Protein AF-A0A935MN55-F1 (afdb_monomer_lite)

pLDDT: mean 75.39, std 23.96, range [25.52, 98.75]

Structure (mmCIF, N/CA/C/O backbone):
data_AF-A0A935MN55-F1
#
_entry.id   AF-A0A935MN55-F1
#
loop_
_atom_site.group_PDB
_atom_site.id
_atom_site.type_symbol
_atom_site.label_atom_id
_atom_site.label_alt_id
_atom_site.label_comp_id
_atom_site.label_asym_id
_atom_site.label_entity_id
_atom_site.label_seq_id
_atom_site.pdbx_PDB_ins_code
_atom_site.Cartn_x
_atom_site.Cartn_y
_atom_site.Cartn_z
_atom_site.occupancy
_atom_site.B_iso_or_equiv
_atom_site.auth_seq_id
_atom_site.auth_comp_id
_atom_site.auth_asym_id
_atom_site.auth_atom_id
_atom_site.pdbx_PDB_model_num
ATOM 1 N N . MET A 1 1 ? 79.500 -16.123 46.597 1.00 36.16 1 MET A N 1
ATOM 2 C CA . MET A 1 1 ? 80.344 -15.883 45.406 1.00 36.16 1 MET A CA 1
ATOM 3 C C . MET A 1 1 ? 79.459 -15.987 44.168 1.00 36.16 1 MET A C 1
ATOM 5 O O . MET A 1 1 ? 78.568 -16.823 44.177 1.00 36.16 1 MET A O 1
ATOM 9 N N . THR A 1 2 ? 79.664 -15.090 43.193 1.00 33.56 2 THR A N 1
ATOM 10 C CA . THR A 1 2 ? 79.614 -15.324 41.725 1.00 33.56 2 THR A CA 1
ATOM 11 C C . THR A 1 2 ? 78.614 -16.381 41.204 1.00 33.56 2 THR A C 1
ATOM 13 O O . THR A 1 2 ? 78.828 -17.567 41.417 1.00 33.56 2 THR A O 1
ATOM 16 N N . HIS A 1 3 ? 77.499 -16.073 40.526 1.00 29.77 3 HIS A N 1
ATOM 17 C CA . HIS A 1 3 ? 77.230 -15.061 39.481 1.00 29.77 3 HIS A CA 1
ATOM 18 C C . HIS A 1 3 ? 78.032 -15.301 38.182 1.00 29.77 3 HIS A C 1
ATOM 20 O O . HIS A 1 3 ? 79.252 -15.401 38.247 1.00 29.77 3 HIS A O 1
ATOM 26 N N . HIS A 1 4 ? 77.330 -15.313 37.030 1.00 32.81 4 HIS A N 1
ATOM 27 C CA . HIS A 1 4 ? 77.833 -15.563 35.655 1.00 32.81 4 HIS A CA 1
ATOM 28 C C . HIS A 1 4 ? 78.298 -17.018 35.354 1.00 32.81 4 HIS A C 1
ATOM 30 O O . HIS A 1 4 ? 78.742 -17.715 36.252 1.00 32.81 4 HIS A O 1
ATOM 36 N N . ARG A 1 5 ? 78.211 -17.563 34.121 1.00 37.19 5 ARG A N 1
ATOM 37 C CA . ARG A 1 5 ? 77.602 -17.106 32.838 1.00 37.19 5 ARG A CA 1
ATOM 38 C C . ARG A 1 5 ? 77.249 -18.340 31.965 1.00 37.19 5 ARG A C 1
ATOM 40 O O . ARG A 1 5 ? 78.092 -19.200 31.788 1.00 37.19 5 ARG A O 1
ATOM 47 N N . THR A 1 6 ? 75.987 -18.519 31.551 1.00 34.53 6 THR A N 1
ATOM 48 C CA . THR A 1 6 ? 75.419 -18.302 30.186 1.00 34.53 6 THR A CA 1
ATOM 49 C C . THR A 1 6 ? 75.848 -19.232 29.036 1.00 34.53 6 THR A C 1
ATOM 51 O O . THR A 1 6 ? 77.010 -19.599 28.931 1.00 34.53 6 THR A O 1
ATOM 54 N N . LYS A 1 7 ? 74.919 -19.362 28.068 1.00 36.72 7 LYS A N 1
ATOM 55 C CA . LYS A 1 7 ? 74.979 -19.992 26.727 1.00 36.72 7 LYS A CA 1
ATOM 56 C C . LYS A 1 7 ? 74.508 -21.460 26.659 1.00 36.72 7 LYS A C 1
ATOM 58 O O . LYS A 1 7 ? 74.808 -22.272 27.520 1.00 36.72 7 LYS A O 1
ATOM 63 N N . ASN A 1 8 ? 73.772 -21.747 25.578 1.00 39.81 8 ASN A N 1
ATOM 64 C CA . ASN A 1 8 ? 73.397 -23.063 25.025 1.00 39.81 8 ASN A CA 1
ATOM 65 C C . ASN A 1 8 ? 72.145 -23.822 25.537 1.00 39.81 8 ASN A C 1
ATOM 67 O O . ASN A 1 8 ? 71.917 -24.928 25.061 1.00 39.81 8 ASN A O 1
ATOM 71 N N . ILE A 1 9 ? 71.254 -23.240 26.359 1.00 38.19 9 ILE A N 1
ATOM 72 C CA . ILE A 1 9 ? 69.923 -23.849 26.656 1.00 38.19 9 ILE A CA 1
ATOM 73 C C . ILE A 1 9 ? 68.749 -22.863 26.463 1.00 38.19 9 ILE A C 1
ATOM 75 O O . ILE A 1 9 ? 67.848 -22.777 27.288 1.00 38.19 9 ILE A O 1
ATOM 79 N N . LEU A 1 10 ? 68.747 -22.105 25.358 1.00 35.84 10 LEU A N 1
ATOM 80 C CA . LEU A 1 10 ? 67.573 -21.308 24.936 1.00 35.84 10 LEU A CA 1
ATOM 81 C C . LEU A 1 10 ? 67.168 -21.499 23.459 1.00 35.84 10 LEU A C 1
ATOM 83 O O . LEU A 1 10 ? 66.251 -20.841 22.986 1.00 35.84 10 LEU A O 1
ATOM 87 N N . ILE A 1 11 ? 67.840 -22.402 22.734 1.00 42.66 11 ILE A N 1
ATOM 88 C CA . ILE A 1 11 ? 67.559 -22.707 21.315 1.00 42.66 11 ILE A CA 1
ATOM 89 C C . ILE A 1 11 ? 66.905 -24.095 21.158 1.00 42.66 11 ILE A C 1
ATOM 91 O O . ILE A 1 11 ? 66.094 -24.299 20.261 1.00 42.66 11 ILE A O 1
ATOM 95 N N . ALA A 1 12 ? 67.169 -25.033 22.076 1.00 39.59 12 ALA A N 1
ATOM 96 C CA . ALA A 1 12 ? 66.661 -26.408 22.002 1.00 39.59 12 ALA A CA 1
ATOM 97 C C . ALA A 1 12 ? 65.154 -26.569 22.309 1.00 39.59 12 ALA A C 1
ATOM 99 O O . ALA A 1 12 ? 64.565 -27.579 21.937 1.00 39.59 12 ALA A O 1
ATOM 100 N N . ILE A 1 13 ? 64.518 -25.597 22.976 1.00 40.22 13 ILE A N 1
ATOM 101 C CA . ILE A 1 13 ? 63.105 -25.696 23.400 1.00 40.22 13 ILE A CA 1
ATOM 102 C C . ILE A 1 13 ? 62.140 -25.112 22.349 1.00 40.22 13 ILE A C 1
ATOM 104 O O . ILE A 1 13 ? 60.995 -25.549 22.258 1.00 40.22 13 ILE A O 1
ATOM 108 N N . LEU A 1 14 ? 62.600 -24.197 21.485 1.00 37.91 14 LEU A N 1
ATOM 109 C CA . LEU A 1 14 ? 61.747 -23.558 20.471 1.00 37.91 14 LEU A CA 1
ATOM 110 C C . LEU A 1 14 ? 61.477 -24.425 19.222 1.00 37.91 14 LEU A C 1
ATOM 112 O O . LEU A 1 14 ? 60.690 -24.024 18.371 1.00 37.91 14 LEU A O 1
ATOM 116 N N . LEU A 1 15 ? 62.128 -25.590 19.094 1.00 38.66 15 LEU A N 1
ATOM 117 C CA . LEU A 1 15 ? 62.161 -26.385 17.852 1.00 38.66 15 LEU A CA 1
ATOM 118 C C . LEU A 1 15 ? 61.535 -27.790 17.976 1.00 38.66 15 LEU A C 1
ATOM 120 O O . LEU A 1 15 ? 61.466 -28.520 16.994 1.00 38.66 15 LEU A O 1
ATOM 124 N N . VAL A 1 16 ? 61.026 -28.166 19.157 1.00 37.50 16 VAL A N 1
ATOM 125 C CA . VAL A 1 16 ? 60.334 -29.459 19.381 1.00 37.50 16 VAL A CA 1
ATOM 126 C C . VAL A 1 16 ? 58.804 -29.303 19.412 1.00 37.50 16 VAL A C 1
ATOM 128 O O . VAL A 1 16 ? 58.075 -30.233 19.077 1.00 37.50 16 VAL A O 1
ATOM 131 N N . LEU A 1 17 ? 58.294 -28.103 19.713 1.00 35.88 17 LEU A N 1
ATOM 132 C CA . LEU A 1 17 ? 56.854 -27.800 19.741 1.00 35.88 17 LEU A CA 1
ATOM 133 C C . LEU A 1 17 ? 56.221 -27.552 18.355 1.00 35.88 17 LEU A C 1
ATOM 135 O O . LEU A 1 17 ? 55.015 -27.344 18.274 1.00 35.88 17 LEU A O 1
ATOM 139 N N . PHE A 1 18 ? 56.997 -27.603 17.265 1.00 37.34 18 PHE A N 1
ATOM 140 C CA . PHE A 1 18 ? 56.532 -27.254 15.910 1.00 37.34 18 PHE A CA 1
ATOM 141 C C . PHE A 1 18 ? 56.344 -28.454 14.955 1.00 37.34 18 PHE A C 1
ATOM 143 O O . PHE A 1 18 ? 56.174 -28.261 13.754 1.00 37.34 18 PHE A O 1
ATOM 150 N N . LEU A 1 19 ? 56.370 -29.698 15.462 1.00 35.09 19 LEU A N 1
ATOM 151 C CA . LEU A 1 19 ? 56.308 -30.922 14.634 1.00 35.09 19 LEU A CA 1
ATOM 152 C C . LEU A 1 19 ? 55.223 -31.952 15.013 1.00 35.09 19 LEU A C 1
ATOM 154 O O . LEU A 1 19 ? 55.111 -32.981 14.353 1.00 35.09 19 LEU A O 1
ATOM 158 N N . PHE A 1 20 ? 54.362 -31.660 15.994 1.00 38.34 20 PHE A N 1
ATOM 159 C CA . PHE A 1 20 ? 53.200 -32.499 16.355 1.00 38.34 20 PHE A CA 1
ATOM 160 C C . PHE A 1 20 ? 51.846 -31.903 15.913 1.00 38.34 20 PHE A C 1
ATOM 162 O O . PHE A 1 20 ? 50.805 -32.174 16.503 1.00 38.34 20 PHE A O 1
ATOM 169 N N . GLY A 1 21 ? 51.856 -31.086 14.853 1.00 39.88 21 GLY A N 1
ATOM 170 C CA . GLY A 1 21 ? 50.709 -30.284 14.408 1.00 39.88 21 GLY A CA 1
ATOM 171 C C . GLY A 1 21 ? 50.067 -30.671 13.071 1.00 39.88 21 GLY A C 1
ATOM 172 O O . GLY A 1 21 ? 49.373 -29.834 12.507 1.00 39.88 21 GLY A O 1
ATOM 173 N N . LEU A 1 22 ? 50.307 -31.869 12.512 1.00 44.41 22 LEU A N 1
ATOM 174 C CA . LEU A 1 22 ? 49.750 -32.259 11.199 1.00 44.41 22 LEU A CA 1
ATOM 175 C C . LEU A 1 22 ? 49.740 -33.787 10.962 1.00 44.41 22 LEU A C 1
ATOM 177 O O . LEU A 1 22 ? 50.718 -34.342 10.463 1.00 44.41 22 LEU A O 1
ATOM 181 N N . ARG A 1 23 ? 48.618 -34.469 11.263 1.00 33.59 23 ARG A N 1
ATOM 182 C CA . ARG A 1 23 ? 48.196 -35.732 10.603 1.00 33.59 23 ARG A CA 1
ATOM 183 C C . ARG A 1 23 ? 46.750 -36.137 10.937 1.00 33.59 23 ARG A C 1
ATOM 185 O O . ARG A 1 23 ? 46.483 -36.788 11.936 1.00 33.59 23 ARG A O 1
ATOM 192 N N . GLY A 1 24 ? 45.849 -35.742 10.037 1.00 36.66 24 GLY A N 1
ATOM 193 C CA . GLY A 1 24 ? 44.525 -36.313 9.762 1.00 36.66 24 GLY A CA 1
ATOM 194 C C . GLY A 1 24 ? 43.773 -37.066 10.864 1.00 36.66 24 GLY A C 1
ATOM 195 O O . GLY A 1 24 ? 43.780 -38.295 10.884 1.00 36.66 24 GLY A O 1
ATOM 196 N N . SER A 1 25 ? 42.915 -36.352 11.595 1.00 30.47 25 SER A N 1
ATOM 197 C CA . SER A 1 25 ? 41.564 -36.876 11.786 1.00 30.47 25 SER A CA 1
ATOM 198 C C . SER A 1 25 ? 40.847 -36.812 10.433 1.00 30.47 25 SER A C 1
ATOM 200 O O . SER A 1 25 ? 40.560 -35.734 9.910 1.00 30.47 25 SER A O 1
ATOM 202 N N . LEU A 1 26 ? 40.562 -37.971 9.833 1.00 34.81 26 LEU A N 1
ATOM 203 C CA . LEU A 1 26 ? 39.584 -38.048 8.749 1.00 34.81 26 LEU A CA 1
ATOM 204 C C . LEU A 1 26 ? 38.204 -37.812 9.365 1.00 34.81 26 LEU A C 1
ATOM 206 O O . LEU A 1 26 ? 37.498 -38.753 9.718 1.00 34.81 26 LEU A O 1
ATOM 210 N N . ALA A 1 27 ? 37.842 -36.537 9.519 1.00 33.47 27 ALA A N 1
ATOM 211 C CA . ALA A 1 27 ? 36.473 -36.133 9.783 1.00 33.47 27 ALA A CA 1
ATOM 212 C C . ALA A 1 27 ? 35.623 -36.658 8.622 1.00 33.47 27 ALA A C 1
ATOM 214 O O . ALA A 1 27 ? 35.632 -36.092 7.527 1.00 33.47 27 ALA A O 1
ATOM 215 N N . GLN A 1 28 ? 34.965 -37.795 8.852 1.00 33.66 28 GLN A N 1
ATOM 216 C CA . GLN A 1 28 ? 34.123 -38.473 7.881 1.00 33.66 28 GLN A CA 1
ATOM 217 C C . GLN A 1 28 ? 33.013 -37.498 7.504 1.00 33.66 28 GLN A C 1
ATOM 219 O O . GLN A 1 28 ? 32.092 -37.267 8.286 1.00 33.66 28 GLN A O 1
ATOM 224 N N . ARG A 1 29 ? 33.195 -36.832 6.356 1.00 34.28 29 ARG A N 1
ATOM 225 C CA . ARG A 1 29 ? 32.432 -35.647 5.962 1.00 34.28 29 ARG A CA 1
ATOM 226 C C . ARG A 1 29 ? 30.965 -36.041 5.949 1.00 34.28 29 ARG A C 1
ATOM 228 O O . ARG A 1 29 ? 30.565 -36.778 5.052 1.00 34.28 29 ARG A O 1
ATOM 235 N N . ALA A 1 30 ? 30.214 -35.600 6.963 1.00 34.19 30 ALA A N 1
ATOM 236 C CA . ALA A 1 30 ? 28.809 -35.941 7.116 1.00 34.19 30 ALA A CA 1
ATOM 237 C C . ALA A 1 30 ? 28.114 -35.547 5.817 1.00 34.19 30 ALA A C 1
ATOM 239 O O . ALA A 1 30 ? 28.028 -34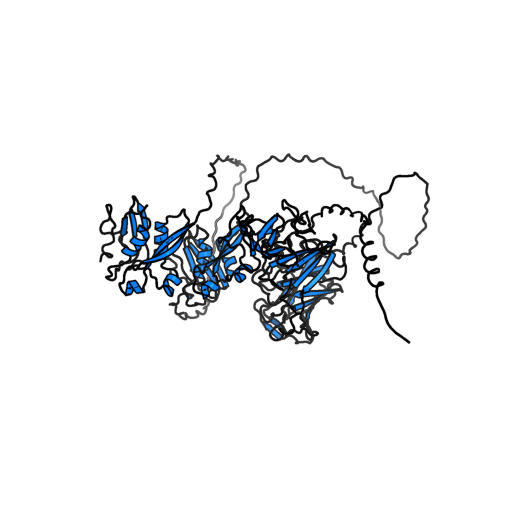.363 5.483 1.00 34.19 30 ALA A O 1
ATOM 240 N N . GLN A 1 31 ? 27.760 -36.557 5.025 1.00 31.50 31 GLN A N 1
ATOM 241 C CA . GLN A 1 31 ? 27.280 -36.356 3.674 1.00 31.50 31 GLN A CA 1
ATOM 242 C C . GLN A 1 31 ? 25.916 -35.706 3.830 1.00 31.50 31 GLN A C 1
ATOM 244 O O . GLN A 1 31 ? 24.991 -36.357 4.313 1.00 31.50 31 GLN A O 1
ATOM 249 N N . ALA A 1 32 ? 25.857 -34.398 3.552 1.00 36.50 32 ALA A N 1
ATOM 250 C CA . ALA A 1 32 ? 24.695 -33.576 3.852 1.00 36.50 32 ALA A CA 1
ATOM 251 C C . ALA A 1 32 ? 23.455 -34.293 3.324 1.00 36.50 32 ALA A C 1
ATOM 253 O O . ALA A 1 32 ? 23.410 -34.638 2.138 1.00 36.50 32 ALA A O 1
ATOM 254 N N . ALA A 1 33 ? 22.513 -34.588 4.226 1.00 32.22 33 ALA A N 1
ATOM 255 C CA . ALA A 1 33 ? 21.299 -35.294 3.856 1.00 32.22 33 ALA A CA 1
ATOM 256 C C . ALA A 1 33 ? 20.674 -34.538 2.675 1.00 32.22 33 ALA A C 1
ATOM 258 O O . ALA A 1 33 ? 20.592 -33.306 2.749 1.00 32.22 33 ALA A O 1
ATOM 259 N N . PRO A 1 34 ? 20.316 -35.224 1.572 1.00 39.25 34 PRO A N 1
ATOM 260 C CA . PRO A 1 34 ? 19.781 -34.546 0.402 1.00 39.25 34 PRO A CA 1
ATOM 261 C C . PRO A 1 34 ? 18.587 -33.715 0.856 1.00 39.25 34 PRO A C 1
ATOM 263 O O . PRO A 1 34 ? 17.698 -34.253 1.522 1.00 39.25 34 PRO A O 1
ATOM 266 N N . ALA A 1 35 ? 18.620 -32.412 0.559 1.00 51.84 35 ALA A N 1
ATOM 267 C CA . ALA A 1 35 ? 17.599 -31.476 1.007 1.00 51.84 35 ALA A CA 1
ATOM 268 C C . ALA A 1 35 ? 16.225 -32.051 0.648 1.00 51.84 35 ALA A C 1
ATOM 270 O O . ALA A 1 35 ? 15.953 -32.340 -0.519 1.00 51.84 35 ALA A O 1
ATOM 271 N N . GLN A 1 36 ? 15.406 -32.319 1.667 1.00 52.75 36 GLN A N 1
ATOM 272 C CA . GLN A 1 36 ? 14.084 -32.885 1.444 1.00 52.75 36 GLN A CA 1
ATOM 273 C C . GLN A 1 36 ? 13.266 -31.844 0.691 1.00 52.75 36 GLN A C 1
ATOM 275 O O . GLN A 1 36 ? 13.124 -30.725 1.178 1.00 52.75 36 GLN A O 1
ATOM 280 N N . ALA A 1 37 ? 12.762 -32.216 -0.489 1.00 64.75 37 ALA A N 1
ATOM 281 C CA . ALA A 1 37 ? 11.988 -31.322 -1.337 1.00 64.75 37 ALA A CA 1
ATOM 282 C C . ALA A 1 37 ? 10.817 -30.744 -0.533 1.00 64.75 37 ALA A C 1
ATOM 284 O O . ALA A 1 37 ? 9.913 -31.474 -0.109 1.00 64.75 37 ALA A O 1
ATOM 285 N N . VAL A 1 38 ? 10.873 -29.439 -0.274 1.00 80.12 38 VAL A N 1
ATOM 286 C CA . VAL A 1 38 ? 9.930 -28.784 0.631 1.00 80.12 38 VAL A CA 1
ATOM 287 C C . VAL A 1 38 ? 8.580 -28.709 -0.066 1.00 80.12 38 VAL A C 1
ATOM 289 O O . VAL A 1 38 ? 8.466 -28.200 -1.180 1.00 80.12 38 VAL A O 1
ATOM 292 N N . THR A 1 39 ? 7.544 -29.246 0.578 1.00 88.44 39 THR A N 1
ATOM 293 C CA . THR A 1 39 ? 6.184 -29.151 0.040 1.00 88.44 39 THR A CA 1
ATOM 294 C C . THR A 1 39 ? 5.734 -27.697 0.109 1.00 88.44 39 THR A C 1
ATOM 296 O O . THR A 1 39 ? 5.777 -27.089 1.179 1.00 88.44 39 THR A O 1
ATOM 299 N N . ALA A 1 40 ? 5.320 -27.147 -1.033 1.00 95.00 40 ALA A N 1
ATOM 300 C CA . ALA A 1 40 ? 4.807 -25.788 -1.123 1.00 95.00 40 ALA A CA 1
ATOM 301 C C . ALA A 1 40 ? 3.629 -25.581 -0.154 1.00 95.00 40 ALA A C 1
ATOM 303 O O . ALA A 1 40 ? 2.779 -26.459 0.001 1.00 95.00 40 ALA A O 1
ATOM 304 N N . PHE A 1 41 ? 3.595 -24.422 0.504 1.00 95.94 41 PHE A N 1
ATOM 305 C CA . PHE A 1 41 ? 2.647 -24.118 1.580 1.00 95.94 41 PHE A CA 1
ATOM 306 C C . PHE A 1 41 ? 2.186 -22.647 1.628 1.00 95.94 41 PHE A C 1
ATOM 308 O O . PHE A 1 41 ? 1.322 -22.317 2.437 1.00 95.94 41 PHE A O 1
ATOM 315 N N . LEU A 1 42 ? 2.734 -21.771 0.774 1.00 98.00 42 LEU A N 1
ATOM 316 C CA . LEU A 1 42 ? 2.404 -20.344 0.718 1.00 98.00 42 LEU A CA 1
ATOM 317 C C . LEU A 1 42 ? 1.290 -20.030 -0.301 1.00 98.00 42 LEU A C 1
ATOM 319 O O . LEU A 1 42 ? 1.239 -20.589 -1.399 1.00 98.00 42 LEU A O 1
ATOM 323 N N . TYR A 1 43 ? 0.455 -19.058 0.048 1.00 97.88 43 TYR A N 1
ATOM 324 C CA . TYR A 1 43 ? -0.691 -18.523 -0.687 1.00 97.88 43 TYR A CA 1
ATOM 325 C C . TYR A 1 43 ? -0.636 -16.980 -0.689 1.00 97.88 43 TYR A C 1
ATOM 327 O O . TYR A 1 43 ? 0.040 -16.401 0.167 1.00 97.88 43 TYR A O 1
ATOM 335 N N . PRO A 1 44 ? -1.329 -16.279 -1.609 1.00 96.69 44 PRO A N 1
ATOM 336 C CA . PRO A 1 44 ? -1.172 -14.833 -1.787 1.00 96.69 44 PRO A CA 1
ATOM 337 C C . PRO A 1 44 ? -1.462 -14.022 -0.504 1.00 96.69 44 PRO A C 1
ATOM 339 O O . PRO A 1 44 ? -2.596 -14.039 -0.024 1.00 96.69 44 PRO A O 1
ATOM 342 N N . PRO A 1 45 ? -0.492 -13.253 0.033 1.00 97.06 45 PRO A N 1
ATOM 343 C CA . PRO A 1 45 ? -0.633 -12.565 1.320 1.00 97.06 45 PRO A CA 1
ATOM 344 C C . PRO A 1 45 ? -1.419 -11.241 1.242 1.00 97.06 45 PRO A C 1
ATOM 346 O O . PRO A 1 45 ? -1.257 -10.369 2.095 1.00 97.06 45 PRO A O 1
ATOM 349 N N . TYR A 1 46 ? -2.244 -11.046 0.209 1.00 95.75 46 TYR A N 1
ATOM 350 C CA . TYR A 1 46 ? -3.039 -9.833 0.000 1.00 95.75 46 TYR A CA 1
ATOM 351 C C . TYR A 1 46 ? -4.170 -10.035 -1.026 1.00 95.75 46 TYR A C 1
ATOM 353 O O . TYR A 1 46 ? -4.052 -10.871 -1.927 1.00 95.75 46 TYR A O 1
ATOM 361 N N . PRO A 1 47 ? -5.249 -9.231 -0.953 1.00 90.50 47 PRO A N 1
ATOM 362 C CA . PRO A 1 47 ? -6.267 -9.145 -1.991 1.00 90.50 47 PRO A CA 1
ATOM 363 C C . PRO A 1 47 ? -5.817 -8.289 -3.180 1.00 90.50 47 PRO A C 1
ATOM 365 O O . PRO A 1 47 ? -4.986 -7.385 -3.045 1.00 90.50 47 PRO A O 1
ATOM 368 N N . GLY A 1 48 ? -6.433 -8.512 -4.340 1.00 88.88 48 GLY A N 1
ATOM 369 C CA . GLY A 1 48 ? -6.163 -7.789 -5.580 1.00 88.88 48 GLY A CA 1
ATOM 370 C C . GLY A 1 48 ? -4.803 -8.133 -6.193 1.00 88.88 48 GLY A C 1
ATOM 371 O O . GLY A 1 48 ? -4.321 -9.259 -6.091 1.00 88.88 48 GLY A O 1
ATOM 372 N N . THR A 1 49 ? -4.192 -7.139 -6.837 1.00 85.00 49 THR A N 1
ATOM 373 C CA . THR A 1 49 ? -2.852 -7.203 -7.446 1.00 85.00 49 THR A CA 1
ATOM 374 C C . THR A 1 49 ? -1.898 -6.234 -6.751 1.00 85.00 49 THR A C 1
ATOM 376 O O . THR A 1 49 ? -2.329 -5.151 -6.342 1.00 85.00 49 THR A O 1
ATOM 379 N N . ALA A 1 50 ? -0.613 -6.551 -6.651 1.00 83.62 50 ALA A N 1
ATOM 380 C CA . ALA A 1 50 ? 0.423 -5.612 -6.204 1.00 83.62 50 ALA A CA 1
ATOM 381 C C . ALA A 1 50 ? 1.524 -5.502 -7.260 1.00 83.62 50 ALA A C 1
ATOM 383 O O . ALA A 1 50 ? 1.706 -6.429 -8.045 1.00 83.62 50 ALA A O 1
ATOM 384 N N . SER A 1 51 ? 2.247 -4.388 -7.307 1.00 82.81 51 SER A N 1
ATOM 385 C CA . SER A 1 51 ? 3.475 -4.324 -8.101 1.00 82.81 51 SER A CA 1
ATOM 386 C C . SER A 1 51 ? 4.626 -5.045 -7.401 1.00 82.81 51 SER A C 1
ATOM 388 O O . SER A 1 51 ? 4.573 -5.298 -6.198 1.00 82.81 51 SER A O 1
ATOM 390 N N . GLN A 1 52 ? 5.657 -5.407 -8.156 1.00 82.56 52 GLN A N 1
ATOM 391 C CA . GLN A 1 52 ? 6.930 -5.872 -7.613 1.00 82.56 52 GLN A CA 1
ATOM 392 C C . GLN A 1 52 ? 7.867 -4.661 -7.487 1.00 82.56 52 GLN A C 1
ATOM 394 O O . GLN A 1 52 ? 8.205 -4.061 -8.504 1.00 82.56 52 GLN A O 1
ATOM 399 N N . GLU A 1 53 ? 8.266 -4.297 -6.264 1.00 82.06 53 GLU A N 1
ATOM 400 C CA . GLU A 1 53 ? 9.177 -3.161 -6.009 1.00 82.06 53 GLU A CA 1
ATOM 401 C C . GLU A 1 53 ? 10.611 -3.635 -5.696 1.00 82.06 53 GLU A C 1
ATOM 403 O O . GLU A 1 53 ? 11.571 -2.916 -5.961 1.00 82.06 53 GLU A O 1
ATOM 408 N N . SER A 1 54 ? 10.762 -4.855 -5.164 1.00 87.88 54 SER A N 1
ATOM 409 C CA . SER A 1 54 ? 12.048 -5.457 -4.785 1.00 87.88 54 SER A CA 1
ATOM 410 C C . SER A 1 54 ? 12.072 -6.971 -5.043 1.00 87.88 54 SER A C 1
ATOM 412 O O . SER A 1 54 ? 11.066 -7.584 -5.420 1.00 87.88 54 SER A O 1
ATOM 414 N N . VAL A 1 55 ? 13.237 -7.582 -4.847 1.00 90.75 55 VAL A N 1
ATOM 415 C CA . VAL A 1 55 ? 13.516 -9.020 -4.977 1.00 90.75 55 VAL A CA 1
ATOM 416 C C . VAL A 1 55 ? 14.240 -9.524 -3.731 1.00 90.75 55 VAL A C 1
ATOM 418 O O . VAL A 1 55 ? 14.774 -8.727 -2.965 1.00 90.75 55 VAL A O 1
ATOM 421 N N . PHE A 1 56 ? 14.291 -10.840 -3.542 1.00 94.75 56 PHE A N 1
ATOM 422 C CA . PHE A 1 56 ? 15.253 -11.440 -2.625 1.00 94.75 56 PHE A CA 1
ATOM 423 C C . PHE A 1 56 ? 16.595 -11.475 -3.352 1.00 94.75 56 PHE A C 1
ATOM 425 O O . PHE A 1 56 ? 16.670 -11.945 -4.493 1.00 94.75 56 PHE A O 1
ATOM 432 N N . ASP A 1 57 ? 17.644 -10.957 -2.725 1.00 94.88 57 ASP A N 1
ATOM 433 C CA . ASP A 1 57 ? 18.980 -11.016 -3.288 1.00 94.88 57 ASP A CA 1
ATOM 434 C C . ASP A 1 57 ? 19.659 -12.341 -2.929 1.00 94.88 57 ASP A C 1
ATOM 436 O O . ASP A 1 57 ? 19.889 -12.647 -1.765 1.00 94.88 57 ASP A O 1
ATOM 440 N N . HIS A 1 58 ? 20.037 -13.129 -3.930 1.00 94.44 58 HIS A N 1
ATOM 441 C CA . HIS A 1 58 ? 20.772 -14.370 -3.706 1.00 94.44 58 HIS A CA 1
ATOM 442 C C . HIS A 1 58 ? 22.270 -14.151 -3.416 1.00 94.44 58 HIS A C 1
ATOM 444 O O . HIS A 1 58 ? 22.953 -15.114 -3.073 1.00 94.44 58 HIS A O 1
ATOM 450 N N . THR A 1 59 ? 22.813 -12.931 -3.529 1.00 93.19 59 THR A N 1
ATOM 451 C CA . THR A 1 59 ? 24.231 -12.656 -3.221 1.00 93.19 59 THR A CA 1
ATOM 452 C C . THR A 1 59 ? 24.496 -12.403 -1.733 1.00 93.19 59 THR A C 1
ATOM 454 O O . THR A 1 59 ? 25.306 -13.115 -1.133 1.00 93.19 59 THR A O 1
ATOM 457 N N . SER A 1 60 ? 23.807 -11.448 -1.110 1.00 90.56 60 SER A N 1
ATOM 458 C CA . SER A 1 60 ? 23.987 -11.068 0.298 1.00 90.56 60 SER A CA 1
ATOM 459 C C . SER A 1 60 ? 22.673 -10.664 0.996 1.00 90.56 60 SER A C 1
ATOM 461 O O . SER A 1 60 ? 22.562 -9.533 1.464 1.00 90.56 60 SER A O 1
ATOM 463 N N . PRO A 1 61 ? 21.690 -11.578 1.162 1.00 91.44 61 PRO A N 1
ATOM 464 C CA . PRO A 1 61 ? 20.395 -11.304 1.804 1.00 91.44 61 PRO A CA 1
ATOM 465 C C . PRO A 1 61 ? 20.542 -11.108 3.325 1.00 91.44 61 PRO A C 1
ATOM 467 O O . PRO A 1 61 ? 20.266 -11.994 4.140 1.00 91.44 61 PRO A O 1
ATOM 470 N N . ASN A 1 62 ? 21.056 -9.943 3.709 1.00 87.62 62 ASN A N 1
ATOM 471 C CA . ASN A 1 62 ? 21.310 -9.500 5.081 1.00 87.62 62 ASN A CA 1
ATOM 472 C C . ASN A 1 62 ? 21.470 -7.964 5.203 1.00 87.62 62 ASN A C 1
ATOM 474 O O . ASN A 1 62 ? 21.977 -7.488 6.220 1.00 87.62 62 ASN A O 1
ATOM 478 N N . TYR A 1 63 ? 21.055 -7.204 4.184 1.00 85.69 63 TYR A N 1
ATOM 479 C CA . TYR A 1 63 ? 21.236 -5.754 4.019 1.00 85.69 63 TYR A CA 1
ATOM 480 C C . TYR A 1 63 ? 22.700 -5.270 3.971 1.00 85.69 63 TYR A C 1
ATOM 482 O O . TYR A 1 63 ? 22.967 -4.082 4.170 1.00 85.69 63 TYR A O 1
ATOM 490 N N . VAL A 1 64 ? 23.664 -6.155 3.687 1.00 86.38 64 VAL A N 1
ATOM 491 C CA . VAL A 1 64 ? 25.027 -5.752 3.311 1.00 86.38 64 VAL A CA 1
ATOM 492 C C . VAL A 1 64 ? 25.087 -5.594 1.799 1.00 86.38 64 VAL A C 1
ATOM 494 O O . VAL A 1 64 ? 24.918 -6.565 1.065 1.00 86.38 64 VAL A O 1
ATOM 497 N N . ALA A 1 65 ? 25.377 -4.371 1.358 1.00 86.69 65 ALA A N 1
ATOM 498 C CA . ALA A 1 65 ? 25.526 -4.050 -0.051 1.00 86.69 65 ALA A CA 1
ATOM 499 C C . ALA A 1 65 ? 26.843 -4.616 -0.621 1.00 86.69 65 ALA A C 1
ATOM 501 O O . ALA A 1 65 ? 27.923 -4.140 -0.247 1.00 86.69 65 ALA A O 1
ATOM 502 N N . ASP A 1 66 ? 26.780 -5.607 -1.519 1.00 92.50 66 ASP A N 1
ATOM 503 C CA . ASP A 1 66 ? 27.961 -6.164 -2.208 1.00 92.50 66 ASP A CA 1
ATOM 504 C C . ASP A 1 66 ? 28.223 -5.509 -3.584 1.00 92.50 66 ASP A C 1
ATOM 506 O O . ASP A 1 66 ? 29.296 -5.688 -4.170 1.00 92.50 66 ASP A O 1
ATOM 510 N N . ASN A 1 67 ? 27.339 -4.594 -4.006 1.00 93.88 67 ASN A N 1
ATOM 511 C CA . ASN A 1 67 ? 27.289 -3.867 -5.282 1.00 93.88 67 ASN A CA 1
ATOM 512 C C . ASN A 1 67 ? 26.732 -4.698 -6.463 1.00 93.88 67 ASN A C 1
ATOM 514 O O . ASN A 1 67 ? 26.973 -4.367 -7.638 1.00 93.88 67 ASN A O 1
ATOM 518 N N . ARG A 1 68 ? 25.968 -5.756 -6.166 1.00 94.06 68 ARG A N 1
ATOM 519 C CA . ARG A 1 68 ? 25.263 -6.638 -7.107 1.00 94.06 68 ARG A CA 1
ATOM 520 C C . ARG A 1 68 ? 23.897 -7.035 -6.529 1.00 94.06 68 ARG A C 1
ATOM 522 O O . ARG A 1 68 ? 23.662 -6.977 -5.336 1.00 94.06 68 ARG A O 1
ATOM 529 N N . VAL A 1 69 ? 22.979 -7.427 -7.408 1.00 94.50 69 VAL A N 1
ATOM 530 C CA . VAL A 1 69 ? 21.730 -8.109 -7.031 1.00 94.50 69 VAL A CA 1
ATOM 531 C C . VAL A 1 69 ? 21.576 -9.322 -7.937 1.00 94.50 69 VAL A C 1
ATOM 533 O O . VAL A 1 69 ? 21.776 -9.195 -9.147 1.00 94.50 69 VAL A O 1
ATOM 536 N N . VAL A 1 70 ? 21.214 -10.484 -7.396 1.00 94.75 70 VAL A N 1
ATOM 537 C CA . VAL A 1 70 ? 20.935 -11.721 -8.137 1.00 94.75 70 VAL A CA 1
ATOM 538 C C . VAL A 1 70 ? 19.547 -12.245 -7.774 1.00 94.75 70 VAL A C 1
ATOM 540 O O . VAL A 1 70 ? 19.304 -12.703 -6.666 1.00 94.75 70 VAL A O 1
ATOM 543 N N . THR A 1 71 ? 18.642 -12.239 -8.748 1.00 93.75 71 THR A N 1
ATOM 544 C CA . THR A 1 71 ? 17.289 -12.811 -8.619 1.00 93.75 71 THR A CA 1
ATOM 545 C C . THR A 1 71 ? 17.292 -14.343 -8.650 1.00 93.75 71 THR A C 1
ATOM 547 O O . THR A 1 71 ? 18.165 -14.949 -9.276 1.00 93.75 71 THR A O 1
ATOM 550 N N . PHE A 1 72 ? 16.232 -14.966 -8.121 1.00 93.00 72 PHE A N 1
ATOM 551 C CA . PHE A 1 72 ? 15.984 -16.418 -8.148 1.00 93.00 72 PHE A CA 1
ATOM 552 C C . PHE A 1 72 ? 16.161 -17.116 -9.515 1.00 93.00 72 PHE A C 1
ATOM 554 O O . PHE A 1 72 ? 16.440 -18.314 -9.569 1.00 93.00 72 PHE A O 1
ATOM 561 N N . ASN A 1 73 ? 15.984 -16.404 -10.638 1.00 92.31 73 ASN A N 1
ATOM 562 C CA . ASN A 1 73 ? 16.152 -16.952 -11.993 1.00 92.31 73 ASN A CA 1
ATOM 563 C C . ASN A 1 73 ? 17.578 -16.780 -12.552 1.00 92.31 73 ASN A C 1
ATOM 565 O O . ASN A 1 73 ? 17.833 -17.043 -13.733 1.00 92.31 73 ASN A O 1
ATOM 569 N N . GLY A 1 74 ? 18.518 -16.313 -11.727 1.00 92.62 74 GLY A N 1
ATOM 570 C CA . GLY A 1 74 ? 19.882 -15.981 -12.124 1.00 92.62 74 GLY A CA 1
ATOM 571 C C . GLY A 1 74 ? 19.949 -14.799 -13.093 1.00 92.62 74 GLY A C 1
ATOM 572 O O . GLY A 1 74 ? 20.790 -14.794 -13.990 1.00 92.62 74 GLY A O 1
ATOM 573 N N . ALA A 1 75 ? 19.016 -13.844 -13.024 1.00 92.56 75 ALA A N 1
ATOM 574 C CA . ALA A 1 75 ? 19.234 -12.519 -13.603 1.00 92.56 75 ALA A CA 1
ATOM 575 C C . ALA A 1 75 ? 19.921 -11.633 -12.573 1.00 92.56 75 ALA A C 1
ATOM 577 O O . ALA A 1 75 ? 19.476 -11.577 -11.427 1.00 92.56 75 ALA A O 1
ATOM 578 N N . GLU A 1 76 ? 20.995 -10.970 -12.996 1.00 93.50 76 GLU A N 1
ATOM 579 C CA . GLU A 1 76 ? 21.805 -10.118 -12.135 1.00 93.50 76 GLU A CA 1
ATOM 580 C C . GLU A 1 76 ? 21.818 -8.662 -12.600 1.00 93.50 76 GLU A C 1
ATOM 582 O O . GLU A 1 76 ? 21.746 -8.388 -13.801 1.00 93.50 76 GLU A O 1
ATOM 587 N N . GLY A 1 77 ? 21.929 -7.749 -11.641 1.00 93.69 77 GLY A N 1
ATOM 588 C CA . GLY A 1 77 ? 22.276 -6.344 -11.828 1.00 93.69 77 GLY A CA 1
ATOM 589 C C . GLY A 1 77 ? 23.588 -6.048 -11.104 1.00 93.69 77 GLY A C 1
ATOM 590 O O . GLY A 1 77 ? 23.918 -6.714 -10.122 1.00 93.69 77 GLY A O 1
ATOM 591 N N . ARG A 1 78 ? 24.373 -5.091 -11.603 1.00 94.25 78 ARG A N 1
ATOM 592 C CA . ARG A 1 78 ? 25.667 -4.699 -11.018 1.00 94.25 78 ARG A CA 1
ATOM 593 C C . ARG A 1 78 ? 25.854 -3.195 -11.089 1.00 94.25 78 ARG A C 1
ATOM 595 O O . ARG A 1 78 ? 25.614 -2.608 -12.139 1.00 94.25 78 ARG A O 1
ATOM 602 N N . LYS A 1 79 ? 26.404 -2.619 -10.023 1.00 93.56 79 LYS A N 1
ATOM 603 C CA . LYS A 1 79 ? 26.749 -1.196 -9.931 1.00 93.56 79 LYS A CA 1
ATOM 604 C C . LYS A 1 79 ? 27.663 -0.714 -11.059 1.00 93.56 79 LYS A C 1
ATOM 606 O O . LYS A 1 79 ? 27.404 0.290 -11.714 1.00 93.56 79 LYS A O 1
ATOM 611 N N . ALA A 1 80 ? 28.747 -1.452 -11.297 1.00 93.38 80 ALA A N 1
ATOM 612 C CA . ALA A 1 80 ? 29.654 -1.199 -12.408 1.00 93.38 80 ALA A CA 1
ATOM 613 C C . ALA A 1 80 ? 29.147 -1.912 -13.669 1.00 93.38 80 ALA A C 1
ATOM 615 O O . ALA A 1 80 ? 28.942 -3.129 -13.651 1.00 93.38 80 ALA A O 1
ATOM 616 N N . CYS A 1 81 ? 28.997 -1.177 -14.775 1.00 92.31 81 CYS A N 1
ATOM 617 C CA . CYS A 1 81 ? 28.689 -1.795 -16.062 1.00 92.31 81 CYS A CA 1
ATOM 618 C C . CYS A 1 81 ? 29.814 -2.760 -16.486 1.00 92.31 81 CYS A C 1
ATOM 620 O O . CYS A 1 81 ? 30.985 -2.369 -16.456 1.00 92.31 81 CYS A O 1
ATOM 622 N N . PRO A 1 82 ? 29.497 -3.996 -16.920 1.00 89.88 82 PRO A N 1
ATOM 623 C CA . PRO A 1 82 ? 30.508 -4.909 -17.442 1.00 89.88 82 PRO A CA 1
ATOM 624 C C . PRO A 1 82 ? 31.142 -4.371 -18.731 1.00 89.88 82 PRO A C 1
ATOM 626 O O . PRO A 1 82 ? 30.471 -3.740 -19.548 1.00 89.88 82 PRO A O 1
ATOM 629 N N . ASN A 1 83 ? 32.430 -4.657 -18.925 1.00 87.56 83 ASN A N 1
ATOM 630 C CA . ASN A 1 83 ? 33.174 -4.315 -20.134 1.00 87.56 83 ASN A CA 1
ATOM 631 C C . ASN A 1 83 ? 33.918 -5.564 -20.657 1.00 87.56 83 ASN A C 1
ATOM 633 O O . ASN A 1 83 ? 34.794 -6.061 -19.943 1.00 87.56 83 ASN A O 1
ATOM 637 N N . PRO A 1 84 ? 33.603 -6.083 -21.861 1.00 88.75 84 PRO A N 1
ATOM 638 C CA . PRO A 1 84 ? 32.516 -5.646 -22.745 1.00 88.75 84 PRO A CA 1
ATOM 639 C C . PRO A 1 84 ? 31.122 -5.858 -22.113 1.00 88.75 84 PRO A C 1
ATOM 641 O O . PRO A 1 84 ? 30.973 -6.715 -21.237 1.00 88.75 84 PRO A O 1
ATOM 644 N N . PRO A 1 85 ? 30.095 -5.097 -22.537 1.00 85.56 85 PRO A N 1
ATOM 645 C CA . PRO A 1 85 ? 28.737 -5.258 -22.026 1.00 85.56 85 PRO A CA 1
ATOM 646 C C . PRO A 1 85 ? 28.148 -6.628 -22.422 1.00 85.56 85 PRO A C 1
ATOM 648 O O . PRO A 1 85 ? 28.446 -7.125 -23.514 1.00 85.56 85 PRO A O 1
ATOM 651 N N . PRO A 1 86 ? 27.300 -7.255 -21.582 1.00 89.00 86 PRO A N 1
ATOM 652 C CA . PRO A 1 86 ? 26.696 -8.548 -21.895 1.00 89.00 86 PRO A CA 1
ATOM 653 C C . PRO A 1 86 ? 25.632 -8.438 -22.993 1.00 89.00 86 PRO A C 1
ATOM 655 O O . PRO A 1 86 ? 25.049 -7.377 -23.216 1.00 89.00 86 PRO A O 1
ATOM 658 N N . ALA A 1 87 ? 25.305 -9.568 -23.624 1.00 86.50 87 ALA A N 1
ATOM 659 C CA . ALA A 1 87 ? 24.135 -9.655 -24.492 1.00 86.50 87 ALA A CA 1
ATOM 660 C C . ALA A 1 87 ? 22.843 -9.448 -23.679 1.00 86.50 87 ALA A C 1
ATOM 662 O O . ALA A 1 87 ? 22.628 -10.111 -22.663 1.00 86.50 87 ALA A O 1
ATOM 663 N N . GLY A 1 88 ? 21.988 -8.536 -24.139 1.00 86.88 88 GLY A N 1
ATOM 664 C CA . GLY A 1 88 ? 20.773 -8.129 -23.441 1.00 86.88 88 GLY A CA 1
ATOM 665 C C . GLY A 1 88 ? 20.334 -6.725 -23.851 1.00 86.88 88 GLY A C 1
ATOM 666 O O . GLY A 1 88 ? 20.839 -6.169 -24.828 1.00 86.88 88 GLY A O 1
ATOM 667 N N . THR A 1 89 ? 19.413 -6.141 -23.092 1.00 86.44 89 THR A N 1
ATOM 668 C CA . THR A 1 89 ? 18.998 -4.744 -23.271 1.00 86.44 89 THR A CA 1
ATOM 669 C C . THR A 1 89 ? 20.011 -3.821 -22.576 1.00 86.44 89 THR A C 1
ATOM 671 O O . THR A 1 89 ? 20.285 -4.026 -21.389 1.00 86.44 89 THR A O 1
ATOM 674 N N . PRO A 1 90 ? 20.590 -2.816 -23.259 1.00 84.50 90 PRO A N 1
ATOM 675 C CA . PRO A 1 90 ? 21.496 -1.856 -22.629 1.00 84.50 90 PRO A CA 1
ATOM 676 C C . PRO A 1 90 ? 20.742 -0.917 -21.670 1.00 84.50 90 PRO A C 1
ATOM 678 O O . PRO A 1 90 ? 19.530 -0.748 -21.827 1.00 84.50 90 PRO A O 1
ATOM 681 N N . PRO A 1 91 ? 21.434 -0.290 -20.701 1.00 82.94 91 PRO A N 1
ATOM 682 C CA . PRO A 1 91 ? 20.821 0.684 -19.805 1.00 82.94 91 PRO A CA 1
ATOM 683 C C . PRO A 1 91 ? 20.233 1.894 -20.556 1.00 82.94 91 PRO A C 1
ATOM 685 O O . PRO A 1 91 ? 20.713 2.227 -21.644 1.00 82.94 91 PRO A O 1
ATOM 688 N N . PRO A 1 92 ? 19.228 2.589 -19.978 1.00 77.06 92 PRO A N 1
ATOM 689 C CA . PRO A 1 92 ? 18.586 3.755 -20.594 1.00 77.06 92 PRO A CA 1
ATOM 690 C C . PRO A 1 92 ? 19.552 4.910 -20.890 1.00 77.06 92 PRO A C 1
ATOM 692 O O . PRO A 1 92 ? 19.327 5.673 -21.827 1.00 77.06 92 PRO A O 1
ATOM 695 N N . GLU A 1 93 ? 20.631 5.015 -20.110 1.00 82.06 93 GLU A N 1
ATOM 696 C CA . GLU A 1 93 ? 21.761 5.907 -20.354 1.00 82.06 93 GLU A CA 1
ATOM 697 C C . GLU A 1 93 ? 23.047 5.077 -20.489 1.00 82.06 93 GLU A C 1
ATOM 699 O O . GLU A 1 93 ? 23.327 4.179 -19.690 1.00 82.06 93 GLU A O 1
ATOM 704 N N . ALA A 1 94 ? 23.827 5.343 -21.538 1.00 79.62 94 ALA A N 1
ATOM 705 C CA . ALA A 1 94 ? 24.965 4.511 -21.906 1.00 79.62 94 ALA A CA 1
ATOM 706 C C . ALA A 1 94 ? 26.089 4.589 -20.858 1.00 79.62 94 ALA A C 1
ATOM 708 O O . ALA A 1 94 ? 26.699 5.636 -20.664 1.00 79.62 94 ALA A O 1
ATOM 709 N N . GLY A 1 95 ? 26.391 3.457 -20.215 1.00 81.06 95 GLY A N 1
ATOM 710 C CA . GLY A 1 95 ? 27.403 3.370 -19.155 1.00 81.06 95 GLY A CA 1
ATOM 711 C C . GLY A 1 95 ? 26.872 3.594 -17.734 1.00 81.06 95 GLY A C 1
ATOM 712 O O . GLY A 1 95 ? 27.648 3.472 -16.788 1.00 81.06 95 GLY A O 1
ATOM 713 N N . VAL A 1 96 ? 25.571 3.850 -17.559 1.00 87.38 96 VAL A N 1
ATOM 714 C CA . VAL A 1 96 ? 24.933 3.975 -16.240 1.00 87.38 96 VAL A CA 1
ATOM 715 C C . VAL A 1 96 ? 24.313 2.637 -15.841 1.00 87.38 96 VAL A C 1
ATOM 717 O O . VAL A 1 96 ? 23.261 2.259 -16.346 1.00 87.38 96 VAL A O 1
ATOM 720 N N . CYS A 1 97 ? 24.961 1.910 -14.927 1.00 89.31 97 CYS A N 1
ATOM 721 C CA . CYS A 1 97 ? 24.418 0.678 -14.332 1.00 89.31 97 CYS A CA 1
ATOM 722 C C . CYS A 1 97 ? 24.104 0.813 -12.831 1.00 89.31 97 CYS A C 1
ATOM 724 O O . CYS A 1 97 ? 23.658 -0.156 -12.225 1.00 89.31 97 CYS A O 1
ATOM 726 N N . ASP A 1 98 ? 24.267 2.013 -12.268 1.00 90.31 98 ASP A N 1
ATOM 727 C CA . ASP A 1 98 ? 23.869 2.421 -10.918 1.00 90.31 98 ASP A CA 1
ATOM 728 C C . ASP A 1 98 ? 23.109 3.749 -11.021 1.00 90.31 98 ASP A C 1
ATOM 730 O O . ASP A 1 98 ? 23.645 4.716 -11.563 1.00 90.31 98 ASP A O 1
ATOM 734 N N . ILE A 1 99 ? 21.872 3.793 -10.524 1.00 78.75 99 ILE A N 1
ATOM 735 C CA . ILE A 1 99 ? 21.046 5.017 -10.427 1.00 78.75 99 ILE A CA 1
ATOM 736 C C . ILE A 1 99 ? 21.011 5.589 -9.002 1.00 78.75 99 ILE A C 1
ATOM 738 O O . ILE A 1 99 ? 20.201 6.462 -8.687 1.00 78.75 99 ILE A O 1
ATOM 742 N N . GLY A 1 100 ? 21.892 5.106 -8.126 1.00 78.69 100 GLY A N 1
ATOM 743 C CA . GLY A 1 100 ? 21.833 5.357 -6.696 1.00 78.69 100 GLY A CA 1
ATOM 744 C C . GLY A 1 100 ? 20.761 4.508 -6.013 1.00 78.69 100 GLY A C 1
ATOM 745 O O . GLY A 1 100 ? 20.101 3.668 -6.624 1.00 78.69 100 GLY A O 1
ATOM 746 N N . TYR A 1 101 ? 20.606 4.713 -4.703 1.00 69.44 101 TYR A N 1
ATOM 747 C CA . TYR A 1 101 ? 19.597 4.045 -3.862 1.00 69.44 101 TYR A CA 1
ATOM 748 C C . TYR A 1 101 ? 19.618 2.498 -3.897 1.00 69.44 101 TYR A C 1
ATOM 750 O O . TYR A 1 101 ? 18.661 1.862 -3.467 1.00 69.44 101 TYR A O 1
ATOM 758 N N . GLY A 1 102 ? 20.707 1.887 -4.384 1.00 76.75 102 GLY A N 1
ATOM 759 C CA . GLY A 1 102 ? 20.819 0.436 -4.562 1.00 76.75 102 GLY A CA 1
ATOM 760 C C . GLY A 1 102 ? 20.073 -0.110 -5.786 1.00 76.75 102 GLY A C 1
ATOM 761 O O . GLY A 1 102 ? 19.714 -1.282 -5.778 1.00 76.75 102 GLY A O 1
ATOM 762 N N . GLY A 1 103 ? 19.793 0.721 -6.799 1.00 85.44 103 GLY A N 1
ATOM 763 C CA . GLY A 1 103 ? 19.193 0.309 -8.071 1.00 85.44 103 GLY A CA 1
ATOM 764 C C . GLY A 1 103 ? 20.241 0.017 -9.147 1.00 85.44 103 GLY A C 1
ATOM 765 O O . GLY A 1 103 ? 20.923 0.937 -9.603 1.00 85.44 103 GLY A O 1
ATOM 766 N N . TYR A 1 104 ? 20.342 -1.240 -9.594 1.00 92.31 104 TYR A N 1
ATOM 767 C CA . TYR A 1 104 ? 21.329 -1.697 -10.580 1.00 92.31 104 TYR A CA 1
ATOM 768 C C . TYR A 1 104 ? 20.709 -2.265 -11.859 1.00 92.31 104 TYR A C 1
ATOM 770 O O . TYR A 1 104 ? 19.728 -3.007 -11.815 1.00 92.31 104 TYR A O 1
ATOM 778 N N . TRP A 1 105 ? 21.300 -1.960 -13.018 1.00 91.62 105 TRP A N 1
ATOM 779 C CA . TRP A 1 105 ? 20.743 -2.391 -14.307 1.00 91.62 105 TRP A CA 1
ATOM 780 C C . TRP A 1 105 ? 20.972 -3.881 -14.570 1.00 91.62 105 TRP A C 1
ATOM 782 O O . TRP A 1 105 ? 22.115 -4.349 -14.558 1.00 91.62 105 TRP A O 1
ATOM 792 N N . SER A 1 106 ? 19.906 -4.617 -14.899 1.00 92.12 106 SER A N 1
ATOM 793 C CA . SER A 1 106 ? 20.004 -6.006 -15.348 1.00 92.12 106 SER A CA 1
ATOM 794 C C . SER A 1 106 ? 19.832 -6.128 -16.860 1.00 92.12 106 SER A C 1
ATOM 796 O O . SER A 1 106 ? 18.718 -6.135 -17.383 1.00 92.12 106 SER A O 1
ATOM 798 N N . TYR A 1 107 ? 20.945 -6.337 -17.570 1.00 90.81 107 TYR A N 1
ATOM 799 C CA . TYR A 1 107 ? 20.968 -6.545 -19.026 1.00 90.81 107 TYR A CA 1
ATOM 800 C C . TYR A 1 107 ? 20.054 -7.695 -19.492 1.00 90.81 107 TYR A C 1
ATOM 802 O O . TYR A 1 107 ? 19.448 -7.608 -20.559 1.00 90.81 107 TYR A O 1
ATOM 810 N N . LYS A 1 108 ? 19.921 -8.761 -18.687 1.00 90.25 108 LYS A N 1
ATOM 811 C CA . LYS A 1 108 ? 19.071 -9.930 -18.993 1.00 90.25 108 LYS A CA 1
ATOM 812 C C . LYS A 1 108 ? 17.571 -9.615 -18.929 1.00 90.25 108 LYS A C 1
ATOM 814 O O . LYS A 1 108 ? 16.796 -10.274 -19.615 1.00 90.25 108 LYS A O 1
ATOM 819 N N . LEU A 1 109 ? 17.168 -8.649 -18.103 1.00 87.50 109 LEU A N 1
ATOM 820 C CA . LEU A 1 109 ? 15.767 -8.252 -17.922 1.00 87.50 109 LEU A CA 1
ATOM 821 C C . LEU A 1 109 ? 15.407 -7.022 -18.763 1.00 87.50 109 LEU A C 1
ATOM 823 O O . LEU A 1 109 ? 14.280 -6.910 -19.233 1.00 87.50 109 LEU A O 1
ATOM 827 N N . GLY A 1 110 ? 16.367 -6.117 -18.968 1.00 86.38 110 GLY A N 1
ATOM 828 C CA . GLY A 1 110 ? 16.111 -4.783 -19.498 1.00 86.38 110 GLY A CA 1
ATOM 829 C C . GLY A 1 110 ? 15.365 -3.889 -18.514 1.00 86.38 110 GLY A C 1
ATOM 830 O O . GLY A 1 110 ? 14.521 -3.103 -18.938 1.00 86.38 110 GLY A O 1
ATOM 831 N N . ASP A 1 111 ? 15.657 -4.043 -17.220 1.00 86.44 111 ASP A N 1
ATOM 832 C CA . ASP A 1 111 ? 15.077 -3.244 -16.142 1.00 86.44 111 ASP A CA 1
ATOM 833 C C . ASP A 1 111 ? 16.043 -3.131 -14.945 1.00 86.44 111 ASP A C 1
ATOM 835 O O . ASP A 1 111 ? 17.084 -3.803 -14.891 1.00 86.44 111 ASP A O 1
ATOM 839 N N . TRP A 1 112 ? 15.691 -2.280 -13.985 1.00 85.62 112 TRP A N 1
ATOM 840 C CA . TRP A 1 112 ? 16.422 -2.062 -12.738 1.00 85.62 112 TRP A CA 1
ATOM 841 C C . TRP A 1 112 ? 16.060 -3.104 -11.673 1.00 85.62 112 TRP A C 1
ATOM 843 O O . TRP A 1 112 ? 14.891 -3.412 -11.450 1.00 85.62 112 TRP A O 1
ATOM 853 N N . LEU A 1 113 ? 17.073 -3.617 -10.975 1.00 89.31 113 LEU A N 1
ATOM 854 C CA . LEU A 1 113 ? 16.926 -4.402 -9.751 1.00 89.31 113 LEU A CA 1
ATOM 855 C C . LEU A 1 113 ? 17.307 -3.521 -8.563 1.00 89.31 113 LEU A C 1
ATOM 857 O O . LEU A 1 113 ? 18.411 -2.982 -8.538 1.00 89.31 113 LEU A O 1
ATOM 861 N N . PHE A 1 114 ? 16.397 -3.363 -7.606 1.00 85.38 114 PHE A N 1
ATOM 862 C CA . PHE A 1 114 ? 16.585 -2.509 -6.433 1.00 85.38 114 PHE A CA 1
ATOM 863 C C . PHE A 1 114 ? 16.921 -3.315 -5.175 1.00 85.38 114 PHE A C 1
ATOM 865 O O . PHE A 1 114 ? 16.649 -4.512 -5.109 1.00 85.38 114 PHE A O 1
ATOM 872 N N . TYR A 1 115 ? 17.454 -2.605 -4.177 1.00 84.25 115 TYR A N 1
ATOM 873 C CA . TYR A 1 115 ? 17.782 -3.093 -2.836 1.00 84.25 115 TYR A CA 1
ATOM 874 C C . TYR A 1 115 ? 18.867 -4.189 -2.826 1.00 84.25 115 TYR A C 1
ATOM 876 O O . TYR A 1 115 ? 18.622 -5.366 -2.572 1.00 84.25 115 TYR A O 1
ATOM 884 N N . ASP A 1 116 ? 20.106 -3.753 -3.062 1.00 89.06 116 ASP A N 1
ATOM 885 C CA . ASP A 1 116 ? 21.335 -4.513 -2.789 1.00 89.06 116 ASP A CA 1
ATOM 886 C C . ASP A 1 116 ? 21.298 -5.173 -1.390 1.00 89.06 116 ASP A C 1
ATOM 888 O O . ASP A 1 116 ? 21.049 -4.511 -0.375 1.00 89.06 116 ASP A O 1
ATOM 892 N N . GLY A 1 117 ? 21.489 -6.494 -1.357 1.00 91.31 117 GLY A N 1
ATOM 893 C CA . GLY A 1 117 ? 21.450 -7.326 -0.155 1.00 91.31 117 GLY A CA 1
ATOM 894 C C . GLY A 1 117 ? 20.076 -7.558 0.500 1.00 91.31 117 GLY A C 1
ATOM 895 O O . GLY A 1 117 ? 20.010 -7.899 1.684 1.00 91.31 117 GLY A O 1
ATOM 896 N N . HIS A 1 118 ? 18.962 -7.359 -0.208 1.00 93.44 118 HIS A N 1
ATOM 897 C CA . HIS A 1 118 ? 17.615 -7.507 0.356 1.00 93.44 118 HIS A CA 1
ATOM 898 C C . HIS A 1 118 ? 17.228 -8.961 0.706 1.00 93.44 118 HIS A C 1
ATOM 900 O O . HIS A 1 118 ? 17.417 -9.871 -0.096 1.00 93.44 118 HIS A O 1
ATOM 906 N N . ASP A 1 119 ? 16.643 -9.197 1.891 1.00 94.38 119 ASP A N 1
ATOM 907 C CA . ASP A 1 119 ? 16.365 -10.548 2.421 1.00 94.38 119 ASP A CA 1
ATOM 908 C C . ASP A 1 119 ? 14.879 -10.971 2.410 1.00 94.38 119 ASP A C 1
ATOM 910 O O . ASP A 1 119 ? 14.497 -11.935 3.077 1.00 94.38 119 ASP A O 1
ATOM 914 N N . GLY A 1 120 ? 14.037 -10.288 1.628 1.00 94.12 120 GLY A N 1
ATOM 915 C CA . GLY A 1 120 ? 12.617 -10.609 1.437 1.00 94.12 120 GLY A CA 1
ATOM 916 C C . GLY A 1 120 ? 12.108 -10.237 0.040 1.00 94.12 120 GLY A C 1
ATOM 917 O O . GLY A 1 120 ? 12.895 -10.024 -0.874 1.00 94.12 120 GLY A O 1
ATOM 918 N N . ILE A 1 121 ? 10.789 -10.137 -0.136 1.00 93.94 121 ILE A N 1
ATOM 919 C CA . ILE A 1 121 ? 10.153 -9.656 -1.375 1.00 93.94 121 ILE A CA 1
ATOM 920 C C . ILE A 1 121 ? 9.260 -8.458 -1.052 1.00 93.94 121 ILE A C 1
ATOM 922 O O . ILE A 1 121 ? 8.358 -8.596 -0.221 1.00 93.94 121 ILE A O 1
ATOM 926 N N . ASP A 1 122 ? 9.449 -7.332 -1.748 1.00 92.62 122 ASP A N 1
ATOM 927 C CA . ASP A 1 122 ? 8.611 -6.144 -1.550 1.00 92.62 122 ASP A CA 1
ATOM 928 C C . ASP A 1 122 ? 7.526 -6.029 -2.622 1.00 92.62 122 ASP A C 1
ATOM 930 O O . ASP A 1 122 ? 7.793 -5.931 -3.826 1.00 92.62 122 ASP A O 1
ATOM 934 N N . TYR A 1 123 ? 6.280 -6.012 -2.155 1.00 91.69 123 TYR A N 1
ATOM 935 C CA . TYR A 1 123 ? 5.082 -5.904 -2.974 1.00 91.69 123 TYR A CA 1
ATOM 936 C C . TYR A 1 123 ? 4.444 -4.520 -2.802 1.00 91.69 123 TYR A C 1
ATOM 938 O O . TYR A 1 123 ? 3.997 -4.159 -1.710 1.00 91.69 123 TYR A O 1
ATOM 946 N N . GLY A 1 124 ? 4.362 -3.748 -3.884 1.00 85.81 124 GLY A N 1
ATOM 947 C CA . GLY A 1 124 ? 3.845 -2.381 -3.900 1.00 85.81 124 GLY A CA 1
ATOM 948 C C . GLY A 1 124 ? 2.346 -2.332 -3.610 1.00 85.81 124 GLY A C 1
ATOM 949 O O . GLY A 1 124 ? 1.514 -2.684 -4.452 1.00 85.81 124 GLY A O 1
ATOM 950 N N . MET A 1 125 ? 1.988 -1.900 -2.397 1.00 81.44 125 MET A N 1
ATOM 951 C CA . MET A 1 125 ? 0.600 -1.789 -1.948 1.00 81.44 125 MET A CA 1
ATOM 952 C C . MET A 1 125 ? 0.433 -0.738 -0.843 1.00 81.44 125 MET A C 1
ATOM 954 O O . MET A 1 125 ? 0.885 -0.899 0.289 1.00 81.44 125 MET A O 1
ATOM 958 N N . SER A 1 126 ? -0.286 0.339 -1.152 1.00 82.31 126 SER A N 1
ATOM 959 C CA . SER A 1 126 ? -0.540 1.418 -0.195 1.00 82.31 126 SER A CA 1
ATOM 960 C C . SER A 1 126 ? -1.758 1.122 0.685 1.00 82.31 126 SER A C 1
ATOM 962 O O . SER A 1 126 ? -2.877 1.094 0.181 1.00 82.31 126 SER A O 1
ATOM 964 N N . TYR A 1 127 ? -1.527 0.920 1.986 1.00 86.56 127 TYR A N 1
ATOM 965 C CA . TYR A 1 127 ? -2.540 0.813 3.051 1.00 86.56 127 TYR A CA 1
ATOM 966 C C . TYR A 1 127 ? -3.695 -0.161 2.760 1.00 86.56 127 TYR A C 1
ATOM 968 O O . TYR A 1 127 ? -4.871 0.177 2.898 1.00 86.56 127 TYR A O 1
ATOM 976 N N . ARG A 1 128 ? -3.357 -1.381 2.331 1.00 87.50 128 ARG A N 1
ATOM 977 C CA . ARG A 1 128 ? -4.305 -2.436 1.926 1.00 87.50 128 ARG A CA 1
ATOM 978 C C . ARG A 1 128 ? -4.303 -3.621 2.902 1.00 87.50 128 ARG A C 1
ATOM 980 O O . ARG A 1 128 ? -3.312 -3.797 3.607 1.00 87.50 128 ARG A O 1
ATOM 987 N N . PRO A 1 129 ? -5.371 -4.445 2.928 1.00 93.44 129 PRO A N 1
ATOM 988 C CA . PRO A 1 129 ? -5.425 -5.653 3.750 1.00 93.44 129 PRO A CA 1
ATOM 989 C C . PRO A 1 129 ? -4.241 -6.593 3.500 1.00 93.44 129 PRO A C 1
ATOM 991 O O . PRO A 1 129 ? -3.835 -6.785 2.354 1.00 93.44 129 PRO A O 1
ATOM 994 N N . LEU A 1 130 ? -3.740 -7.208 4.569 1.00 97.19 130 LEU A N 1
ATOM 995 C CA . LEU A 1 130 ? -2.714 -8.246 4.540 1.00 97.19 130 LEU A CA 1
ATOM 996 C C . LEU A 1 130 ? -3.276 -9.565 5.058 1.00 97.19 130 LEU A C 1
ATOM 998 O O . LEU A 1 130 ? -3.992 -9.590 6.063 1.00 97.19 130 LEU A O 1
ATOM 1002 N N . TYR A 1 131 ? -2.914 -10.652 4.386 1.00 97.75 131 TYR A N 1
ATOM 1003 C CA . TYR A 1 131 ? -3.324 -12.009 4.717 1.00 97.75 131 TYR A CA 1
ATOM 1004 C C . TYR A 1 131 ? -2.153 -12.852 5.216 1.00 97.75 131 TYR A C 1
ATOM 1006 O O . TYR A 1 131 ? -1.024 -12.700 4.747 1.00 97.75 131 TYR A O 1
ATOM 1014 N N . ALA A 1 132 ? -2.438 -13.796 6.113 1.00 97.81 132 ALA A N 1
ATOM 1015 C CA . ALA A 1 132 ? -1.509 -14.876 6.418 1.00 97.81 132 ALA A CA 1
ATOM 1016 C C . ALA A 1 132 ? -1.214 -15.676 5.136 1.00 97.81 132 ALA A C 1
ATOM 1018 O O . ALA A 1 132 ? -2.127 -16.217 4.508 1.00 97.81 132 ALA A O 1
ATOM 1019 N N . ALA A 1 133 ? 0.059 -15.754 4.745 1.00 98.00 133 ALA A N 1
ATOM 1020 C CA . ALA A 1 133 ? 0.495 -16.494 3.562 1.00 98.00 133 ALA A CA 1
ATOM 1021 C C . ALA A 1 133 ? 0.353 -18.015 3.733 1.00 98.00 133 ALA A C 1
ATOM 1023 O O . ALA A 1 133 ? 0.286 -18.738 2.750 1.00 98.00 133 ALA A O 1
ATOM 1024 N N . ALA A 1 134 ? 0.328 -18.513 4.967 1.00 97.31 134 ALA A N 1
ATOM 1025 C CA . ALA A 1 134 ? 0.228 -19.929 5.290 1.00 97.31 134 ALA A CA 1
ATOM 1026 C C . ALA A 1 134 ? -0.471 -20.118 6.637 1.00 97.31 134 ALA A C 1
ATOM 1028 O O . ALA A 1 134 ? -0.452 -19.209 7.471 1.00 97.31 134 ALA A O 1
ATOM 1029 N N . ASP A 1 135 ? -1.022 -21.314 6.856 1.00 95.25 135 ASP A N 1
ATOM 1030 C CA . ASP A 1 135 ? -1.574 -21.720 8.149 1.00 95.25 135 ASP A CA 1
ATOM 1031 C C . ASP A 1 135 ? -0.517 -21.548 9.249 1.00 95.25 135 ASP A C 1
ATOM 1033 O O . ASP A 1 135 ? 0.625 -22.002 9.115 1.00 95.25 135 ASP A O 1
ATOM 1037 N N . ALA A 1 136 ? -0.887 -20.870 10.330 1.00 96.06 136 ALA A N 1
ATOM 1038 C CA . ALA A 1 136 ? 0.003 -20.504 11.420 1.00 96.06 136 ALA A CA 1
ATOM 1039 C C . ALA A 1 136 ? -0.543 -20.957 12.778 1.00 96.06 136 ALA A C 1
ATOM 1041 O O . ALA A 1 136 ? -1.723 -20.784 13.091 1.00 96.06 136 ALA A O 1
ATOM 1042 N N . ASP A 1 137 ? 0.350 -21.513 13.593 1.00 94.06 137 ASP A N 1
ATOM 1043 C CA . ASP A 1 137 ? 0.100 -22.032 14.941 1.00 94.06 137 ASP A CA 1
ATOM 1044 C C . ASP A 1 137 ? 0.651 -21.111 16.051 1.00 94.06 137 ASP A C 1
ATOM 1046 O O . ASP A 1 137 ? 0.377 -21.316 17.236 1.00 94.06 137 ASP A O 1
ATOM 1050 N N . GLN A 1 138 ? 1.403 -20.068 15.685 1.00 96.31 138 GLN A N 1
ATOM 1051 C CA . GLN A 1 138 ? 1.857 -19.021 16.600 1.00 96.31 138 GLN A CA 1
ATOM 1052 C C . GLN A 1 138 ? 1.895 -17.651 15.916 1.00 96.31 138 GLN A C 1
ATOM 1054 O O . GLN A 1 138 ? 2.408 -17.515 14.806 1.00 96.31 138 GLN A O 1
ATOM 1059 N N . VAL A 1 139 ? 1.483 -16.605 16.636 1.00 97.44 139 VAL A N 1
ATOM 1060 C CA . VAL A 1 139 ? 1.959 -15.238 16.380 1.00 97.44 139 VAL A CA 1
ATOM 1061 C C . VAL A 1 139 ? 3.184 -15.029 17.269 1.00 97.44 139 VAL A C 1
ATOM 1063 O O . VAL A 1 139 ? 3.047 -14.790 18.468 1.00 97.44 139 VAL A O 1
ATOM 1066 N N . ILE A 1 140 ? 4.381 -15.165 16.690 1.00 96.38 140 ILE A N 1
ATOM 1067 C CA . ILE A 1 140 ? 5.666 -14.973 17.385 1.00 96.38 140 ILE A CA 1
ATOM 1068 C C . ILE A 1 140 ? 5.799 -13.514 17.839 1.00 96.38 140 ILE A C 1
ATOM 1070 O O . ILE A 1 140 ? 6.258 -13.243 18.946 1.00 96.38 140 ILE A O 1
ATOM 1074 N N . TYR A 1 141 ? 5.410 -12.574 16.973 1.00 96.81 141 TYR A N 1
ATOM 1075 C CA . TYR A 1 141 ? 5.505 -11.143 17.239 1.00 96.81 141 TYR A CA 1
ATOM 1076 C C . TYR A 1 141 ? 4.394 -10.356 16.535 1.00 96.81 141 TYR A C 1
ATOM 1078 O O . TYR A 1 141 ? 3.938 -10.747 15.460 1.00 96.81 141 TYR A O 1
ATOM 1086 N N . SER A 1 142 ? 3.978 -9.247 17.144 1.00 96.19 142 SER A N 1
ATOM 1087 C CA . SER A 1 142 ? 3.032 -8.273 16.593 1.00 96.19 142 SER A CA 1
ATOM 1088 C C . SER A 1 142 ? 3.267 -6.925 17.287 1.00 96.19 142 SER A C 1
ATOM 1090 O O . SER A 1 142 ? 3.033 -6.820 18.493 1.00 96.19 142 SER A O 1
ATOM 1092 N N . GLY A 1 143 ? 3.799 -5.925 16.574 1.00 95.00 143 GLY A N 1
ATOM 1093 C CA . GLY A 1 143 ? 4.159 -4.618 17.151 1.00 95.00 143 GLY A CA 1
ATOM 1094 C C . GLY A 1 143 ? 5.308 -3.904 16.429 1.00 95.00 143 GLY A C 1
ATOM 1095 O O . GLY A 1 143 ? 5.727 -4.317 15.347 1.00 95.00 143 GLY A O 1
ATOM 1096 N N . TRP A 1 144 ? 5.823 -2.830 17.031 1.00 94.81 144 TRP A N 1
ATOM 1097 C CA . TRP A 1 144 ? 6.975 -2.074 16.524 1.00 94.81 144 TRP A CA 1
ATOM 1098 C C . TRP A 1 144 ? 8.301 -2.826 16.697 1.00 94.81 144 TRP A C 1
ATOM 1100 O O . TRP A 1 144 ? 8.631 -3.249 17.800 1.00 94.81 144 TRP A O 1
ATOM 1110 N N . TRP A 1 145 ? 9.098 -2.924 15.628 1.00 94.25 145 TRP A N 1
ATOM 1111 C CA . TRP A 1 145 ? 10.459 -3.476 15.645 1.00 94.25 145 TRP A CA 1
ATOM 1112 C C . TRP A 1 145 ? 11.349 -2.809 16.698 1.00 94.25 145 TRP A C 1
ATOM 1114 O O . TRP A 1 145 ? 11.988 -3.500 17.489 1.00 94.25 145 TRP A O 1
ATOM 1124 N N . ASP A 1 146 ? 11.364 -1.475 16.713 1.00 91.81 146 ASP A N 1
ATOM 1125 C CA . ASP A 1 146 ? 11.920 -0.678 17.801 1.00 91.81 146 ASP A CA 1
ATOM 1126 C C . ASP A 1 146 ? 10.803 0.222 18.359 1.00 91.81 146 ASP A C 1
ATOM 1128 O O . ASP A 1 146 ? 10.429 1.213 17.727 1.00 91.81 146 ASP A O 1
ATOM 1132 N N . PRO A 1 147 ? 10.250 -0.113 19.540 1.00 87.38 147 PRO A N 1
ATOM 1133 C CA . PRO A 1 147 ? 9.248 0.688 20.238 1.00 87.38 147 PRO A CA 1
ATOM 1134 C C . PRO A 1 147 ? 9.621 2.137 20.562 1.00 87.38 147 PRO A C 1
ATOM 1136 O O . PRO A 1 147 ? 8.755 2.850 21.061 1.00 87.38 147 PRO A O 1
ATOM 1139 N N . GLN A 1 148 ? 10.876 2.566 20.387 1.00 88.00 148 GLN A N 1
ATOM 1140 C CA . GLN A 1 148 ? 11.325 3.954 20.563 1.00 88.00 148 GLN A CA 1
ATOM 1141 C C . GLN A 1 148 ? 12.051 4.510 19.319 1.00 88.00 148 GLN A C 1
ATOM 1143 O O . GLN A 1 148 ? 12.638 5.589 19.397 1.00 88.00 148 GLN A O 1
ATOM 1148 N N . ASN A 1 149 ? 11.980 3.822 18.173 1.00 89.06 149 ASN A N 1
ATOM 1149 C CA . ASN A 1 149 ? 12.381 4.357 16.872 1.00 89.06 149 ASN A CA 1
ATOM 1150 C C . ASN A 1 149 ? 11.512 3.758 15.756 1.00 89.06 149 ASN A C 1
ATOM 1152 O O . ASN A 1 149 ? 11.759 2.674 15.225 1.00 89.06 149 ASN A O 1
ATOM 1156 N N . HIS A 1 150 ? 10.496 4.501 15.342 1.00 90.62 150 HIS A N 1
ATOM 1157 C CA . HIS A 1 150 ? 9.513 4.055 14.361 1.00 90.62 150 HIS A CA 1
ATOM 1158 C C . HIS A 1 150 ? 10.028 4.084 12.916 1.00 90.62 150 HIS A C 1
ATOM 1160 O O . HIS A 1 150 ? 9.275 3.785 11.985 1.00 90.62 150 HIS A O 1
ATOM 1166 N N . LYS A 1 151 ? 11.288 4.481 12.696 1.00 86.69 151 LYS A N 1
ATOM 1167 C CA . LYS A 1 151 ? 11.874 4.752 11.374 1.00 86.69 151 LYS A CA 1
ATOM 1168 C C . LYS A 1 151 ? 12.981 3.756 10.992 1.00 86.69 151 LYS A C 1
ATOM 1170 O O . LYS A 1 151 ? 13.664 3.956 9.992 1.00 86.69 151 LYS A O 1
ATOM 1175 N N . VAL A 1 152 ? 13.149 2.662 11.748 1.00 90.00 152 VAL A N 1
ATOM 1176 C CA . VAL A 1 152 ? 14.144 1.603 11.474 1.00 90.00 152 VAL A CA 1
ATOM 1177 C C . VAL A 1 152 ? 13.522 0.246 11.132 1.00 90.00 152 VAL A C 1
ATOM 1179 O O . VAL A 1 152 ? 12.432 -0.100 11.589 1.00 90.00 152 VAL A O 1
ATOM 1182 N N . SER A 1 153 ? 14.265 -0.552 10.351 1.00 92.81 153 SER A N 1
ATOM 1183 C CA . SER A 1 153 ? 13.930 -1.941 9.991 1.00 92.81 153 SER A CA 1
ATOM 1184 C C . SER A 1 153 ? 12.486 -2.085 9.467 1.00 92.81 153 SER A C 1
ATOM 1186 O O . SER A 1 153 ? 11.979 -1.188 8.796 1.00 92.81 153 SER A O 1
ATOM 1188 N N . LEU A 1 154 ? 11.815 -3.195 9.784 1.00 94.44 154 LEU A N 1
ATOM 1189 C CA . LEU A 1 154 ? 10.437 -3.512 9.398 1.00 94.44 154 LEU A CA 1
ATOM 1190 C C . LEU A 1 154 ? 9.371 -2.548 9.954 1.00 94.44 154 LEU A C 1
ATOM 1192 O O . LEU A 1 154 ? 8.219 -2.645 9.541 1.00 94.44 154 LEU A O 1
ATOM 1196 N N . GLY A 1 155 ? 9.699 -1.649 10.888 1.00 96.25 155 GLY A N 1
ATOM 1197 C CA . GLY A 1 155 ? 8.704 -0.801 11.550 1.00 96.25 155 GLY A CA 1
ATOM 1198 C C . GLY A 1 155 ? 7.673 -1.624 12.325 1.00 96.25 155 GLY A C 1
ATOM 1199 O O . GLY A 1 155 ? 8.043 -2.531 13.067 1.00 96.25 155 GLY A O 1
ATOM 1200 N N . LEU A 1 156 ? 6.387 -1.319 12.161 1.00 96.62 156 LEU A N 1
ATOM 1201 C CA . LEU A 1 156 ? 5.297 -2.141 12.675 1.00 96.62 156 LEU A CA 1
ATOM 1202 C C . LEU A 1 156 ? 5.186 -3.417 11.828 1.00 96.62 156 LEU A C 1
ATOM 1204 O O . LEU A 1 156 ? 5.067 -3.352 10.604 1.00 96.62 156 LEU A O 1
ATOM 1208 N N . TYR A 1 157 ? 5.248 -4.586 12.467 1.00 98.19 157 TYR A N 1
ATOM 1209 C CA . TYR A 1 157 ? 5.260 -5.867 11.763 1.00 98.19 157 TYR A CA 1
ATOM 1210 C C . TYR A 1 157 ? 4.590 -6.998 12.551 1.00 98.19 157 TYR A C 1
ATOM 1212 O O . TYR A 1 157 ? 4.490 -6.967 13.781 1.00 98.19 157 TYR A O 1
ATOM 1220 N N . VAL A 1 158 ? 4.166 -8.028 11.818 1.00 98.62 158 VAL A N 1
ATOM 1221 C CA . VAL A 1 158 ? 3.719 -9.323 12.355 1.00 98.62 158 VAL A CA 1
ATOM 1222 C C . VAL A 1 158 ? 4.729 -10.394 11.958 1.00 98.62 158 VAL A C 1
ATOM 1224 O O . VAL A 1 158 ? 5.232 -10.385 10.834 1.00 98.62 158 VAL A O 1
ATOM 1227 N N . ARG A 1 159 ? 4.993 -11.353 12.852 1.00 98.38 159 ARG A N 1
ATOM 1228 C CA . ARG A 1 159 ? 5.719 -12.590 12.537 1.00 98.38 159 ARG A CA 1
ATOM 1229 C C . ARG A 1 159 ? 4.923 -13.814 12.976 1.00 98.38 159 ARG A C 1
ATOM 1231 O O . ARG A 1 159 ? 4.583 -13.939 14.152 1.00 98.38 159 ARG A O 1
ATOM 1238 N N . LEU A 1 160 ? 4.677 -14.727 12.043 1.00 98.50 160 LEU A N 1
ATOM 1239 C CA . LEU A 1 160 ? 3.939 -15.974 12.247 1.00 98.50 160 LEU A CA 1
ATOM 1240 C C . LEU A 1 160 ? 4.889 -17.179 12.248 1.00 98.50 160 LEU A C 1
ATOM 1242 O O . LEU A 1 160 ? 5.842 -17.198 11.473 1.00 98.50 160 LEU A O 1
ATOM 1246 N N . HIS A 1 161 ? 4.623 -18.175 13.093 1.00 97.81 161 HIS A N 1
ATOM 1247 C CA . HIS A 1 161 ? 5.186 -19.528 12.991 1.00 97.81 161 HIS A CA 1
ATOM 1248 C C . HIS A 1 161 ? 4.234 -20.411 12.181 1.00 97.81 161 HIS A C 1
ATOM 1250 O O . HIS A 1 161 ? 3.022 -20.196 12.224 1.00 97.81 161 HIS A O 1
ATOM 1256 N N . HIS A 1 162 ? 4.772 -21.403 11.476 1.00 95.81 162 HIS A N 1
ATOM 1257 C CA . HIS A 1 162 ? 4.003 -22.375 10.705 1.00 95.81 162 HIS A CA 1
ATOM 1258 C C . HIS A 1 162 ? 4.296 -23.804 11.192 1.00 95.81 162 HIS A C 1
ATOM 1260 O O . HIS A 1 162 ? 5.441 -24.092 11.546 1.00 95.81 162 HIS A O 1
ATOM 1266 N N . PRO A 1 163 ? 3.333 -24.748 11.133 1.00 90.62 163 PRO A N 1
ATOM 1267 C CA . PRO A 1 163 ? 3.523 -26.125 11.615 1.00 90.62 163 PRO A CA 1
ATOM 1268 C C . PRO A 1 163 ? 4.684 -26.916 10.978 1.00 90.62 163 PRO A C 1
ATOM 1270 O O . PRO A 1 163 ? 5.084 -27.951 11.504 1.00 90.62 163 PRO A O 1
ATOM 1273 N N . ASN A 1 164 ? 5.238 -26.451 9.853 1.00 90.06 164 ASN A N 1
ATOM 1274 C CA . ASN A 1 164 ? 6.430 -27.012 9.204 1.00 90.06 164 ASN A CA 1
ATOM 1275 C C . ASN A 1 164 ? 7.765 -26.413 9.715 1.00 90.06 164 ASN A C 1
ATOM 1277 O O . ASN A 1 164 ? 8.818 -26.692 9.143 1.00 90.06 164 ASN A O 1
ATOM 1281 N N . GLY A 1 165 ? 7.733 -25.572 10.754 1.00 92.56 165 GLY A N 1
ATOM 1282 C CA . GLY A 1 165 ? 8.899 -24.914 11.354 1.00 92.56 165 GLY A CA 1
ATOM 1283 C C . GLY A 1 165 ? 9.408 -23.675 10.608 1.00 92.56 165 GLY A C 1
ATOM 1284 O O . GLY A 1 165 ? 10.407 -23.087 11.022 1.00 92.56 165 GLY A O 1
ATOM 1285 N N . TYR A 1 166 ? 8.765 -23.267 9.509 1.00 95.62 166 TYR A N 1
ATOM 1286 C CA . TYR A 1 166 ? 9.049 -21.982 8.869 1.00 95.62 166 TYR A CA 1
ATOM 1287 C C . TYR A 1 166 ? 8.392 -20.840 9.658 1.00 95.62 166 TYR A C 1
ATOM 1289 O O . TYR A 1 166 ? 7.467 -21.036 10.446 1.00 95.62 166 TYR A O 1
ATOM 1297 N N . SER A 1 167 ? 8.831 -19.611 9.401 1.00 97.69 167 SER A N 1
ATOM 1298 C CA . SER A 1 167 ? 8.131 -18.406 9.851 1.00 97.69 167 SER A CA 1
ATOM 1299 C C . SER A 1 167 ? 8.062 -17.356 8.746 1.00 97.69 167 SER A C 1
ATOM 1301 O O . SER A 1 167 ? 9.003 -17.211 7.964 1.00 97.69 167 SER A O 1
ATOM 1303 N N . THR A 1 168 ? 6.956 -16.618 8.690 1.00 98.62 168 THR A N 1
ATOM 1304 C CA . THR A 1 168 ? 6.771 -15.476 7.782 1.00 98.62 168 THR A CA 1
ATOM 1305 C C . THR A 1 168 ? 6.716 -14.170 8.567 1.00 98.62 168 THR A C 1
ATOM 1307 O O . THR A 1 168 ? 6.077 -14.109 9.619 1.00 98.62 168 THR A O 1
ATOM 1310 N N . SER A 1 169 ? 7.373 -13.124 8.063 1.00 98.56 169 SER A N 1
ATOM 1311 C CA . SER A 1 169 ? 7.278 -11.759 8.598 1.00 98.56 169 SER A CA 1
ATOM 1312 C C . SER A 1 169 ? 6.647 -10.828 7.567 1.00 98.56 169 SER A C 1
ATOM 1314 O O . SER A 1 169 ? 7.015 -10.871 6.393 1.00 98.56 169 SER A O 1
ATOM 1316 N N . TYR A 1 170 ? 5.744 -9.966 8.028 1.00 98.75 170 TYR A N 1
ATOM 1317 C CA . TYR A 1 170 ? 4.982 -9.007 7.230 1.00 98.75 170 TYR A CA 1
ATOM 1318 C C . TYR A 1 170 ? 5.366 -7.610 7.711 1.00 98.75 170 TYR A C 1
ATOM 1320 O O . TYR A 1 170 ? 4.934 -7.185 8.781 1.00 98.75 170 TYR A O 1
ATOM 1328 N N . GLY A 1 171 ? 6.265 -6.953 6.982 1.00 97.94 171 GLY A N 1
ATOM 1329 C CA . GLY A 1 171 ? 6.859 -5.673 7.359 1.00 97.94 171 GLY A CA 1
ATOM 1330 C C . GLY A 1 171 ? 6.080 -4.448 6.892 1.00 97.94 171 GLY A C 1
ATOM 1331 O O . GLY A 1 171 ? 5.220 -4.526 6.013 1.00 97.94 171 GLY A O 1
ATOM 1332 N N . HIS A 1 172 ? 6.459 -3.307 7.465 1.00 96.75 172 HIS A N 1
ATOM 1333 C CA . HIS A 1 172 ? 6.011 -1.954 7.139 1.00 96.75 172 HIS A CA 1
ATOM 1334 C C . HIS A 1 172 ? 4.505 -1.713 7.328 1.00 96.75 172 HIS A C 1
ATOM 1336 O O . HIS A 1 172 ? 3.934 -0.826 6.703 1.00 96.75 172 HIS A O 1
ATOM 1342 N N . MET A 1 173 ? 3.844 -2.480 8.194 1.00 98.25 173 MET A N 1
ATOM 1343 C CA . MET A 1 173 ? 2.395 -2.443 8.407 1.00 98.25 173 MET A CA 1
ATOM 1344 C C . MET A 1 173 ? 1.913 -1.098 8.983 1.00 98.25 173 MET A C 1
ATOM 1346 O O . MET A 1 173 ? 2.656 -0.372 9.625 1.00 98.25 173 MET A O 1
ATOM 1350 N N . SER A 1 174 ? 0.639 -0.753 8.794 1.00 96.06 174 SER A N 1
ATOM 1351 C CA . SER A 1 174 ? 0.016 0.434 9.424 1.00 96.06 174 SER A CA 1
ATOM 1352 C C . SER A 1 174 ? -0.919 0.095 10.588 1.00 96.06 174 SER A C 1
ATOM 1354 O O . SER A 1 174 ? -1.153 0.919 11.470 1.00 96.06 174 SER A O 1
ATOM 1356 N N . ALA A 1 175 ? -1.443 -1.126 10.608 1.00 96.00 175 ALA A N 1
ATOM 1357 C CA . ALA A 1 175 ? -2.267 -1.665 11.680 1.00 96.00 175 ALA A CA 1
ATOM 1358 C C . ALA A 1 175 ? -2.058 -3.178 11.741 1.00 96.00 175 ALA A C 1
ATOM 1360 O O . ALA A 1 175 ? -2.016 -3.829 10.693 1.00 96.00 175 ALA A O 1
ATOM 1361 N N . VAL A 1 176 ? -1.958 -3.741 12.945 1.00 96.25 176 VAL A N 1
ATOM 1362 C CA . VAL A 1 176 ? -1.942 -5.197 13.158 1.00 96.25 176 VAL A CA 1
ATOM 1363 C C . VAL A 1 176 ? -3.302 -5.659 13.677 1.00 96.25 176 VAL A C 1
ATOM 1365 O O . VAL A 1 176 ? -3.905 -4.994 14.513 1.00 96.25 176 VAL A O 1
ATOM 1368 N N . ALA A 1 177 ? -3.788 -6.795 13.179 1.00 95.81 177 ALA A N 1
ATOM 1369 C CA . ALA A 1 177 ? -5.091 -7.377 13.527 1.00 95.81 177 ALA A CA 1
ATOM 1370 C C . ALA A 1 177 ? -4.959 -8.720 14.278 1.00 95.81 177 ALA A C 1
ATOM 1372 O O . ALA A 1 177 ? -5.879 -9.537 14.312 1.00 95.81 177 ALA A O 1
ATOM 1373 N N . VAL A 1 178 ? -3.774 -8.975 14.841 1.00 95.50 178 VAL A N 1
ATOM 1374 C CA . VAL A 1 178 ? -3.423 -10.188 15.591 1.00 95.50 178 VAL A CA 1
ATOM 1375 C C . VAL A 1 178 ? -2.560 -9.835 16.800 1.00 95.50 178 VAL A C 1
ATOM 1377 O O . VAL A 1 178 ? -1.776 -8.886 16.760 1.00 95.50 178 VAL A O 1
ATOM 1380 N N . SER A 1 179 ? -2.687 -10.611 17.875 1.00 93.00 179 SER A N 1
ATOM 1381 C CA . SER A 1 179 ? -1.923 -10.437 19.116 1.00 93.00 179 SER A CA 1
ATOM 1382 C C . SER A 1 179 ? -0.898 -11.560 19.272 1.00 93.00 179 SER A C 1
ATOM 1384 O O . SER A 1 179 ? -1.187 -12.702 18.914 1.00 93.00 179 SER A O 1
ATOM 1386 N N . ALA A 1 180 ? 0.294 -11.250 19.787 1.00 93.38 180 ALA A N 1
ATOM 1387 C CA . ALA A 1 180 ? 1.351 -12.241 19.995 1.00 93.38 180 ALA A CA 1
ATOM 1388 C C . ALA A 1 180 ? 0.980 -13.259 21.090 1.00 93.38 180 ALA A C 1
ATOM 1390 O O . ALA A 1 180 ? 0.330 -12.907 22.076 1.00 93.38 180 ALA A O 1
ATOM 1391 N N . CYS A 1 181 ? 1.418 -14.514 20.952 1.00 88.88 181 CYS A N 1
ATOM 1392 C CA . CYS A 1 181 ? 1.222 -15.536 21.983 1.00 88.88 181 CYS A CA 1
ATOM 1393 C C . CYS A 1 181 ? 2.416 -16.500 22.106 1.00 88.88 181 CYS A C 1
ATOM 1395 O O . CYS A 1 181 ? 3.179 -16.716 21.168 1.00 88.88 181 CYS A O 1
ATOM 1397 N N . SER A 1 182 ? 2.637 -17.016 23.318 1.00 88.06 182 SER A N 1
ATOM 1398 C CA . SER A 1 182 ? 3.981 -17.388 23.794 1.00 88.06 182 SER A CA 1
ATOM 1399 C C . SER A 1 182 ? 4.555 -18.719 23.293 1.00 88.06 182 SER A C 1
ATOM 1401 O O . SER A 1 182 ? 5.756 -18.932 23.441 1.00 88.06 182 SER A O 1
ATOM 1403 N N . THR A 1 183 ? 3.739 -19.620 22.744 1.00 87.06 183 THR A N 1
ATOM 1404 C CA . THR A 1 183 ? 4.150 -20.991 22.378 1.00 87.06 183 THR A CA 1
ATOM 1405 C C . THR A 1 183 ? 3.400 -21.486 21.138 1.00 87.06 183 THR A C 1
ATOM 1407 O O . THR A 1 183 ? 2.205 -21.206 21.044 1.00 87.06 183 THR A O 1
ATOM 1410 N N . PRO A 1 184 ? 4.016 -22.272 20.235 1.00 89.31 184 PRO A N 1
ATOM 1411 C CA . PRO A 1 184 ? 3.306 -22.924 19.132 1.00 89.31 184 PRO A CA 1
ATOM 1412 C C . PRO A 1 184 ? 2.051 -23.682 19.594 1.00 89.31 184 PRO A C 1
ATOM 1414 O O . PRO A 1 184 ? 2.039 -24.299 20.661 1.00 89.31 184 PRO A O 1
ATOM 1417 N N . GLY A 1 185 ? 0.974 -23.578 18.816 1.00 84.81 185 GLY A N 1
ATOM 1418 C CA . GLY A 1 185 ? -0.364 -24.065 19.162 1.00 84.81 185 GLY A CA 1
ATOM 1419 C C . GLY A 1 185 ? -1.196 -23.114 20.038 1.00 84.81 185 GLY A C 1
ATOM 1420 O O . GLY A 1 185 ? -2.314 -23.468 20.410 1.00 84.81 185 GLY A O 1
ATOM 1421 N N . CYS A 1 186 ? -0.705 -21.913 20.377 1.00 86.88 186 CYS A N 1
ATOM 1422 C CA . CYS A 1 186 ? -1.470 -20.924 21.155 1.00 86.88 186 CYS A CA 1
ATOM 1423 C C . CYS A 1 186 ? -2.642 -20.292 20.385 1.00 86.88 186 CYS A C 1
ATOM 1425 O O . CYS A 1 186 ? -3.557 -19.734 20.997 1.00 86.88 186 CYS A O 1
ATOM 1427 N N . VAL A 1 187 ? -2.613 -20.373 19.055 1.00 87.69 187 VAL A N 1
ATOM 1428 C CA . VAL A 1 187 ? -3.622 -19.849 18.132 1.00 87.69 187 VAL A CA 1
ATOM 1429 C C . VAL A 1 187 ? -3.676 -20.747 16.892 1.00 87.69 187 VAL A C 1
ATOM 1431 O O . VAL A 1 187 ? -2.750 -21.510 16.639 1.00 87.69 187 VAL A O 1
ATOM 1434 N N . PHE A 1 188 ? -4.746 -20.646 16.107 1.00 89.81 188 PHE A N 1
ATOM 1435 C CA . PHE A 1 188 ? -4.769 -21.124 14.727 1.00 89.81 188 PHE A CA 1
ATOM 1436 C C . PHE A 1 188 ? -5.219 -19.973 13.829 1.00 89.81 188 PHE A C 1
ATOM 1438 O O . PHE A 1 188 ? -6.288 -19.401 14.050 1.00 89.81 188 PHE A O 1
ATOM 1445 N N . ILE A 1 189 ? -4.392 -19.620 12.849 1.00 94.00 189 ILE A N 1
ATOM 1446 C CA . ILE A 1 189 ? -4.667 -18.597 11.838 1.00 94.00 189 ILE A CA 1
ATOM 1447 C C . ILE A 1 189 ? -4.542 -19.295 10.479 1.00 94.00 189 ILE A C 1
ATOM 1449 O O . ILE A 1 189 ? -3.423 -19.651 10.110 1.00 94.00 189 ILE A O 1
ATOM 1453 N N . PRO A 1 190 ? -5.639 -19.539 9.742 1.00 92.44 190 PRO A N 1
ATOM 1454 C CA . PRO A 1 190 ? -5.548 -20.152 8.424 1.00 92.44 190 PRO A CA 1
ATOM 1455 C C . PRO A 1 190 ? -4.947 -19.179 7.401 1.00 92.44 190 PRO A C 1
ATOM 1457 O O . PRO A 1 190 ? -5.057 -17.957 7.537 1.00 92.44 190 PRO A O 1
ATOM 1460 N N . HIS A 1 191 ? -4.354 -19.717 6.338 1.00 93.38 191 HIS A N 1
ATOM 1461 C CA . HIS A 1 191 ? -3.973 -18.929 5.167 1.00 93.38 191 HIS A CA 1
ATOM 1462 C C . HIS A 1 191 ? -5.176 -18.140 4.617 1.00 93.38 191 HIS A C 1
ATOM 1464 O O . HIS A 1 191 ? -6.315 -18.608 4.631 1.00 93.38 191 HIS A O 1
ATOM 1470 N N . GLY A 1 192 ? -4.936 -16.913 4.154 1.00 93.12 192 GLY A N 1
ATOM 1471 C CA . GLY A 1 192 ? -6.005 -16.001 3.729 1.00 93.12 192 GLY A CA 1
ATOM 1472 C C . GLY A 1 192 ? -6.736 -15.274 4.870 1.00 93.12 192 GLY A C 1
ATOM 1473 O O . GLY A 1 192 ? -7.528 -14.376 4.590 1.00 93.12 192 GLY A O 1
ATOM 1474 N N . GLU A 1 193 ? -6.479 -15.594 6.146 1.00 93.81 193 GLU A N 1
ATOM 1475 C CA . GLU A 1 193 ? -7.008 -14.809 7.269 1.00 93.81 193 GLU A CA 1
ATOM 1476 C C . GLU A 1 193 ? -6.368 -13.415 7.314 1.00 93.81 193 GLU A C 1
ATOM 1478 O O . GLU A 1 193 ? -5.175 -13.252 7.053 1.00 93.81 193 GLU A O 1
ATOM 1483 N N . TRP A 1 194 ? -7.162 -12.399 7.651 1.00 94.12 194 TRP A N 1
ATOM 1484 C CA . TRP A 1 194 ? -6.738 -11.003 7.678 1.00 94.12 194 TRP A CA 1
ATOM 1485 C C . TRP A 1 194 ? -5.920 -10.737 8.952 1.00 94.12 194 TRP A C 1
ATOM 1487 O O . TRP A 1 194 ? -6.415 -10.903 10.064 1.00 94.12 194 TRP A O 1
ATOM 1497 N N . ILE A 1 195 ? -4.655 -10.332 8.788 1.00 96.69 195 ILE A N 1
ATOM 1498 C CA . ILE A 1 195 ? -3.688 -10.130 9.889 1.00 96.69 195 ILE A CA 1
ATOM 1499 C C . ILE A 1 195 ? -3.291 -8.664 10.125 1.00 96.69 195 ILE A C 1
ATOM 1501 O O . ILE A 1 195 ? -2.615 -8.359 11.107 1.00 96.69 195 ILE A O 1
ATOM 1505 N N . GLY A 1 196 ? -3.721 -7.744 9.259 1.00 95.75 196 GLY A N 1
ATOM 1506 C CA . GLY A 1 196 ? -3.514 -6.303 9.412 1.00 95.75 196 GLY A CA 1
ATOM 1507 C C . GLY A 1 196 ? -3.545 -5.555 8.080 1.00 95.75 196 GLY A C 1
ATOM 1508 O O . GLY A 1 196 ? -4.175 -6.004 7.123 1.00 95.75 196 GLY A O 1
ATOM 1509 N N . PHE A 1 197 ? -2.863 -4.416 8.008 1.00 95.81 197 PHE A N 1
ATOM 1510 C CA . PHE A 1 197 ? -2.783 -3.567 6.816 1.00 95.81 197 PHE A CA 1
ATOM 1511 C C . PHE A 1 197 ? -1.331 -3.232 6.470 1.00 95.81 197 PHE A C 1
ATOM 1513 O O . PHE A 1 197 ? -0.529 -2.989 7.371 1.00 95.81 197 PHE A O 1
ATOM 1520 N N . SER A 1 198 ? -1.009 -3.133 5.178 1.00 95.75 198 SER A N 1
ATOM 1521 C CA . SER A 1 198 ? 0.275 -2.601 4.701 1.00 95.75 198 SER A CA 1
ATOM 1522 C C . SER A 1 198 ? 0.439 -1.118 5.052 1.00 95.75 198 SER A C 1
ATOM 1524 O O . SER A 1 198 ? -0.503 -0.458 5.498 1.00 95.75 198 SER A O 1
ATOM 1526 N N . GLY A 1 199 ? 1.626 -0.560 4.858 1.00 90.81 199 GLY A N 1
ATOM 1527 C CA . GLY A 1 199 ? 1.925 0.817 5.235 1.00 90.81 199 GLY A CA 1
ATOM 1528 C C . GLY A 1 199 ? 3.354 1.196 4.866 1.00 90.81 199 GLY A C 1
ATOM 1529 O O . GLY A 1 199 ? 3.946 0.594 3.976 1.00 90.81 199 GLY A O 1
ATOM 1530 N N . SER A 1 200 ? 3.896 2.207 5.546 1.00 92.69 200 SER A N 1
ATOM 1531 C CA . SER A 1 200 ? 5.228 2.770 5.273 1.00 92.69 200 SER A CA 1
ATOM 1532 C C . SER A 1 200 ? 6.062 2.978 6.541 1.00 92.69 200 SER A C 1
ATOM 1534 O O . SER A 1 200 ? 6.900 3.874 6.590 1.00 92.69 200 SER A O 1
ATOM 1536 N N . THR A 1 201 ? 5.790 2.216 7.600 1.00 92.69 201 THR A N 1
ATOM 1537 C CA . THR A 1 201 ? 6.493 2.347 8.887 1.00 92.69 201 THR A CA 1
ATOM 1538 C C . THR A 1 201 ? 7.895 1.749 8.834 1.00 92.69 201 THR A C 1
ATOM 1540 O O . THR A 1 201 ? 8.125 0.819 8.066 1.00 92.69 201 THR A O 1
ATOM 1543 N N . GLY A 1 202 ? 8.802 2.163 9.718 1.00 93.00 202 GLY A N 1
ATOM 1544 C CA . GLY A 1 202 ? 10.177 1.661 9.737 1.00 93.00 202 GLY A CA 1
ATOM 1545 C C . GLY A 1 202 ? 11.043 2.325 8.672 1.00 93.00 202 GLY A C 1
ATOM 1546 O O . GLY A 1 202 ? 10.766 3.445 8.244 1.00 93.00 202 GLY A O 1
ATOM 1547 N N . ASN A 1 203 ? 12.090 1.629 8.237 1.00 86.56 203 ASN A N 1
ATOM 1548 C CA . ASN A 1 203 ? 12.965 2.099 7.167 1.00 86.56 203 ASN A CA 1
ATOM 1549 C C . ASN A 1 203 ? 12.335 1.776 5.803 1.00 86.56 203 ASN A C 1
ATOM 1551 O O . ASN A 1 203 ? 12.656 0.757 5.196 1.00 86.56 203 ASN A O 1
ATOM 1555 N N . SER A 1 204 ? 11.401 2.615 5.355 1.00 83.25 204 SER A N 1
ATOM 1556 C CA . SER A 1 204 ? 10.663 2.437 4.101 1.00 83.25 204 SER A CA 1
ATOM 1557 C C . SER A 1 204 ? 10.650 3.722 3.272 1.00 83.25 204 SER A C 1
ATOM 1559 O O . SER A 1 204 ? 10.380 4.805 3.790 1.00 83.25 204 SER A O 1
ATOM 1561 N N . SER A 1 205 ? 10.908 3.598 1.967 1.00 73.62 205 SER A N 1
ATOM 1562 C CA . SER A 1 205 ? 10.819 4.697 0.994 1.00 73.62 205 SER A CA 1
ATOM 1563 C C . SER A 1 205 ? 9.377 5.051 0.606 1.00 73.62 205 SER A C 1
ATOM 1565 O O . SER A 1 205 ? 9.144 6.114 0.030 1.00 73.62 205 SER A O 1
ATOM 1567 N N . GLY A 1 206 ? 8.407 4.185 0.912 1.00 77.88 206 GLY A N 1
ATOM 1568 C CA . GLY A 1 206 ? 6.994 4.417 0.635 1.00 77.88 206 GLY A CA 1
ATOM 1569 C C . GLY A 1 206 ? 6.114 3.169 0.826 1.00 77.88 206 GLY A C 1
ATOM 1570 O O . GLY A 1 206 ? 6.630 2.053 0.875 1.00 77.88 206 GLY A O 1
ATOM 1571 N N . PRO A 1 207 ? 4.777 3.331 0.917 1.00 82.69 207 PRO A N 1
ATOM 1572 C CA . PRO A 1 207 ? 3.857 2.248 1.262 1.00 82.69 207 PRO A CA 1
ATOM 1573 C C . PRO A 1 207 ? 3.928 0.932 0.447 1.00 82.69 207 PRO A C 1
ATOM 1575 O O . PRO A 1 207 ? 3.517 0.900 -0.718 1.00 82.69 207 PRO A O 1
ATOM 1578 N N . HIS A 1 208 ? 4.339 -0.166 1.095 1.00 90.44 208 HIS A N 1
ATOM 1579 C CA . HIS A 1 208 ? 4.450 -1.519 0.524 1.00 90.44 208 HIS A CA 1
ATOM 1580 C C . HIS A 1 208 ? 4.262 -2.629 1.588 1.00 90.44 208 HIS A C 1
ATOM 1582 O O . HIS A 1 208 ? 4.010 -2.348 2.760 1.00 90.44 208 HIS A O 1
ATOM 1588 N N . LEU A 1 209 ? 4.347 -3.899 1.174 1.00 97.19 209 LEU A N 1
ATOM 1589 C CA . LEU A 1 209 ? 4.521 -5.071 2.045 1.00 97.19 209 LEU A CA 1
ATOM 1590 C C . LEU A 1 209 ? 5.914 -5.654 1.812 1.00 97.19 209 LEU A C 1
ATOM 1592 O O . LEU A 1 209 ? 6.160 -6.139 0.711 1.00 97.19 209 LEU A O 1
ATOM 1596 N N . HIS A 1 210 ? 6.756 -5.701 2.843 1.00 97.25 210 HIS A N 1
ATOM 1597 C CA . HIS A 1 210 ? 7.943 -6.561 2.851 1.00 97.25 210 HIS A CA 1
ATOM 1598 C C . HIS A 1 210 ? 7.554 -7.946 3.375 1.00 97.25 210 HIS A C 1
ATOM 1600 O O . HIS A 1 210 ? 7.166 -8.078 4.540 1.00 97.25 210 HIS A O 1
ATOM 1606 N N . LEU A 1 211 ? 7.649 -8.982 2.541 1.00 98.19 211 LEU A N 1
ATOM 1607 C CA . LEU A 1 211 ? 7.442 -10.371 2.951 1.00 98.19 211 LEU A CA 1
ATOM 1608 C C . LEU A 1 211 ? 8.790 -11.073 3.130 1.00 98.19 211 LEU A C 1
ATOM 1610 O O . LEU A 1 211 ? 9.494 -11.327 2.152 1.00 98.19 211 LEU A O 1
ATOM 1614 N N . ARG A 1 212 ? 9.100 -11.478 4.362 1.00 97.38 212 ARG A N 1
ATOM 1615 C CA . ARG A 1 212 ? 10.257 -12.332 4.667 1.00 97.38 212 ARG A CA 1
ATOM 1616 C C . ARG A 1 212 ? 9.813 -13.756 4.943 1.00 97.38 212 ARG A C 1
ATOM 1618 O O . ARG A 1 212 ? 8.878 -13.958 5.719 1.00 97.38 212 ARG A O 1
ATOM 1625 N N . VAL A 1 213 ? 10.523 -14.734 4.391 1.00 97.31 213 VAL A N 1
ATOM 1626 C CA . VAL A 1 213 ? 10.356 -16.150 4.740 1.00 97.31 213 VAL A CA 1
ATOM 1627 C C . VAL A 1 213 ? 11.637 -16.643 5.395 1.00 97.31 213 VAL A C 1
ATOM 1629 O O . VAL A 1 213 ? 12.721 -16.494 4.839 1.00 97.31 213 VAL A O 1
ATOM 1632 N N . VAL A 1 214 ? 11.516 -17.211 6.594 1.00 94.88 214 VAL A N 1
ATOM 1633 C CA . VAL A 1 214 ? 12.636 -17.735 7.382 1.00 94.88 214 VAL A CA 1
ATOM 1634 C C . VAL A 1 214 ? 12.420 -19.225 7.618 1.00 94.88 214 VAL A C 1
ATOM 1636 O O . VAL A 1 214 ? 11.371 -19.634 8.119 1.00 94.88 214 VAL A O 1
ATOM 1639 N N . ASN A 1 215 ? 13.411 -20.031 7.249 1.00 93.62 215 ASN A N 1
ATOM 1640 C CA . ASN A 1 215 ? 13.377 -21.489 7.353 1.00 93.62 215 ASN A CA 1
ATOM 1641 C C . ASN A 1 215 ? 13.639 -21.988 8.802 1.00 93.62 215 ASN A C 1
ATOM 1643 O O . ASN A 1 215 ? 14.033 -21.195 9.667 1.00 93.62 215 ASN A O 1
ATOM 1647 N N . PRO A 1 216 ? 13.490 -23.300 9.087 1.00 91.94 216 PRO A N 1
ATOM 1648 C CA . PRO A 1 216 ? 13.691 -23.854 10.431 1.00 91.94 216 PRO A CA 1
ATOM 1649 C C . PRO A 1 216 ? 15.117 -23.718 10.998 1.00 91.94 216 PRO A C 1
ATOM 1651 O O . PRO A 1 216 ? 15.308 -23.890 12.199 1.00 91.94 216 PRO A O 1
ATOM 1654 N N . SER A 1 217 ? 16.129 -23.401 10.175 1.00 90.88 217 SER A N 1
ATOM 1655 C CA . SER A 1 217 ? 17.499 -23.112 10.637 1.00 90.88 217 SER A CA 1
ATOM 1656 C C . SER A 1 217 ? 17.760 -21.619 10.888 1.00 90.88 217 SER A C 1
ATOM 1658 O O . SER A 1 217 ? 18.899 -21.217 11.144 1.00 90.88 217 SER A O 1
ATOM 1660 N N . GLY A 1 218 ? 16.714 -20.786 10.851 1.00 91.00 218 GLY A N 1
ATOM 1661 C CA . GLY A 1 218 ? 16.792 -19.355 11.141 1.00 91.00 218 GLY A CA 1
ATOM 1662 C C . GLY A 1 218 ? 17.415 -18.529 10.015 1.00 91.00 218 GLY A C 1
ATOM 1663 O O . GLY A 1 218 ? 18.001 -17.480 10.287 1.00 91.00 218 GLY A O 1
ATOM 1664 N N . LYS A 1 219 ? 17.336 -18.994 8.761 1.00 92.06 219 LYS A N 1
ATOM 1665 C CA . LYS A 1 219 ? 17.857 -18.296 7.575 1.00 92.06 219 LYS A CA 1
ATOM 1666 C C . LYS A 1 219 ? 16.730 -17.804 6.678 1.00 92.06 219 LYS A C 1
ATOM 1668 O O . LYS A 1 219 ? 15.753 -18.519 6.465 1.00 92.06 219 LYS A O 1
ATOM 1673 N N . ALA A 1 220 ? 16.889 -16.591 6.155 1.00 93.69 220 ALA A N 1
ATOM 1674 C CA . ALA A 1 220 ? 16.006 -16.048 5.134 1.00 93.69 220 ALA A CA 1
ATOM 1675 C C . ALA A 1 220 ? 16.166 -16.830 3.814 1.00 93.69 220 ALA A C 1
ATOM 1677 O O . ALA A 1 220 ? 17.268 -17.295 3.495 1.00 93.69 220 ALA A O 1
ATOM 1678 N N . VAL A 1 221 ? 15.069 -17.009 3.078 1.00 94.06 221 VAL A N 1
ATOM 1679 C CA . VAL A 1 221 ? 15.009 -17.751 1.808 1.00 94.06 221 VAL A CA 1
ATOM 1680 C C . VAL A 1 221 ? 14.013 -17.103 0.841 1.00 94.06 221 VAL A C 1
ATOM 1682 O O . VAL A 1 221 ? 12.968 -16.617 1.277 1.00 94.06 221 VAL A O 1
ATOM 1685 N N . ASP A 1 222 ? 14.296 -17.140 -0.465 1.00 95.00 222 ASP A N 1
ATOM 1686 C CA . ASP A 1 222 ? 13.342 -16.698 -1.490 1.00 95.00 222 ASP A CA 1
ATOM 1687 C C . ASP A 1 222 ? 12.162 -17.703 -1.590 1.00 95.00 222 ASP A C 1
ATOM 1689 O O . ASP A 1 222 ? 12.385 -18.893 -1.841 1.00 95.00 222 ASP A O 1
ATOM 1693 N N . PRO A 1 223 ? 10.890 -17.279 -1.422 1.00 94.62 223 PRO A N 1
ATOM 1694 C CA . PRO A 1 223 ? 9.728 -18.155 -1.610 1.00 94.62 223 PRO A CA 1
ATOM 1695 C C . PRO A 1 223 ? 9.509 -18.635 -3.061 1.00 94.62 223 PRO A C 1
ATOM 1697 O O . PRO A 1 223 ? 8.788 -19.611 -3.292 1.00 94.62 223 PRO A O 1
ATOM 1700 N N . TYR A 1 224 ? 10.118 -18.000 -4.061 1.00 94.25 224 TYR A N 1
ATOM 1701 C CA . TYR A 1 224 ? 10.124 -18.440 -5.460 1.00 94.25 224 TYR A CA 1
ATOM 1702 C C . TYR A 1 224 ? 11.184 -19.517 -5.756 1.00 94.25 224 TYR A C 1
ATOM 1704 O O . TYR A 1 224 ? 11.109 -20.165 -6.802 1.00 94.25 224 TYR A O 1
ATOM 1712 N N . GLY A 1 225 ? 12.090 -19.787 -4.813 1.00 93.19 225 GLY A N 1
ATOM 1713 C CA . GLY A 1 225 ? 13.061 -20.879 -4.862 1.00 93.19 225 GLY A CA 1
ATOM 1714 C C . GLY A 1 225 ? 14.370 -20.513 -5.579 1.00 93.19 225 GLY A C 1
ATOM 1715 O O . GLY A 1 225 ? 14.801 -19.367 -5.532 1.00 93.19 225 GLY A O 1
ATOM 1716 N N . TRP A 1 226 ? 14.987 -21.457 -6.304 1.00 93.56 226 TRP A N 1
ATOM 1717 C CA . TRP A 1 226 ? 16.085 -21.162 -7.243 1.00 93.56 226 TRP A CA 1
ATOM 1718 C C . TRP A 1 226 ? 15.878 -21.855 -8.593 1.00 93.56 226 TRP A C 1
ATOM 1720 O O . TRP A 1 226 ? 15.798 -23.082 -8.695 1.00 93.56 226 TRP A O 1
ATOM 1730 N N . THR A 1 227 ? 15.846 -21.048 -9.655 1.00 92.00 227 THR A N 1
ATOM 1731 C CA . THR A 1 227 ? 15.643 -21.472 -11.052 1.00 92.00 227 THR A CA 1
ATOM 1732 C C . THR A 1 227 ? 16.767 -21.030 -11.997 1.00 92.00 227 THR A C 1
ATOM 1734 O O . THR A 1 227 ? 16.727 -21.342 -13.188 1.00 92.00 227 THR A O 1
ATOM 1737 N N . GLY A 1 228 ? 17.794 -20.336 -11.492 1.00 89.44 228 GLY A N 1
ATOM 1738 C CA . GLY A 1 228 ? 18.981 -19.979 -12.268 1.00 89.44 228 GLY A CA 1
ATOM 1739 C C . GLY A 1 228 ? 19.764 -21.201 -12.765 1.00 89.44 228 GLY A C 1
ATOM 1740 O O . GLY A 1 228 ? 19.815 -22.247 -12.122 1.00 89.44 228 GLY A O 1
ATOM 1741 N N . SER A 1 229 ? 20.413 -21.068 -13.925 1.00 87.06 229 SER A N 1
ATOM 1742 C CA . SER A 1 229 ? 21.106 -22.173 -14.612 1.00 87.06 229 SER A CA 1
ATOM 1743 C C . SER A 1 229 ? 22.437 -22.605 -13.978 1.00 87.06 229 SER A C 1
ATOM 1745 O O . SER A 1 229 ? 23.050 -23.563 -14.444 1.00 87.06 229 SER A O 1
ATOM 1747 N N . GLY A 1 230 ? 22.914 -21.879 -12.965 1.00 86.25 230 GLY A N 1
ATOM 1748 C CA . GLY A 1 230 ? 24.110 -22.207 -12.190 1.00 86.25 230 GLY A CA 1
ATOM 1749 C C . GLY A 1 230 ? 23.775 -22.721 -10.789 1.00 86.25 230 GLY A C 1
ATOM 1750 O O . GLY A 1 230 ? 22.609 -22.893 -10.430 1.00 86.25 230 GLY A O 1
ATOM 1751 N N . ALA A 1 231 ? 24.811 -22.918 -9.974 1.00 89.44 231 ALA A N 1
ATOM 1752 C CA . ALA A 1 231 ? 24.622 -23.001 -8.531 1.00 89.44 231 ALA A CA 1
ATOM 1753 C C . ALA A 1 231 ? 24.067 -21.667 -8.003 1.00 89.44 231 ALA A C 1
ATOM 1755 O O . ALA A 1 231 ? 24.466 -20.601 -8.477 1.00 89.44 231 ALA A O 1
ATOM 1756 N N . ASP A 1 232 ? 23.163 -21.747 -7.031 1.00 91.81 232 ASP A N 1
ATOM 1757 C CA . ASP A 1 232 ? 22.677 -20.586 -6.285 1.00 91.81 232 ASP A CA 1
ATOM 1758 C C . ASP A 1 232 ? 23.842 -19.944 -5.509 1.00 91.81 232 ASP A C 1
ATOM 1760 O O . ASP A 1 232 ? 24.548 -20.669 -4.796 1.00 91.81 232 ASP A O 1
ATOM 1764 N N . PRO A 1 233 ? 24.087 -18.626 -5.641 1.00 92.31 233 PRO A N 1
ATOM 1765 C CA . PRO A 1 233 ? 25.062 -17.928 -4.812 1.00 92.31 233 PRO A CA 1
ATOM 1766 C C . PRO A 1 233 ? 24.706 -17.947 -3.315 1.00 92.31 233 PRO A C 1
ATOM 1768 O O . PRO A 1 233 ? 25.619 -17.876 -2.490 1.00 92.31 233 PRO A O 1
ATOM 1771 N N . TRP A 1 234 ? 23.428 -18.113 -2.949 1.00 91.31 234 TRP A N 1
ATOM 1772 C CA . TRP A 1 234 ? 22.980 -18.207 -1.561 1.00 91.31 234 TRP A CA 1
ATOM 1773 C C . TRP A 1 234 ? 23.203 -19.631 -1.016 1.00 91.31 234 TRP A C 1
ATOM 1775 O O . TRP A 1 234 ? 22.513 -20.572 -1.417 1.00 91.31 234 TRP A O 1
ATOM 1785 N N . PRO A 1 235 ? 24.120 -19.853 -0.051 1.00 83.62 235 PRO A N 1
ATOM 1786 C CA . PRO A 1 235 ? 24.429 -21.201 0.437 1.00 83.62 235 PRO A CA 1
ATOM 1787 C C . PRO A 1 235 ? 23.304 -21.840 1.268 1.00 83.62 235 PRO A C 1
ATOM 1789 O O . PRO A 1 235 ? 23.378 -23.031 1.562 1.00 83.62 235 PRO A O 1
ATOM 1792 N N . ASN A 1 236 ? 22.268 -21.078 1.641 1.00 80.75 236 ASN A N 1
ATOM 1793 C CA . ASN A 1 236 ? 21.069 -21.583 2.321 1.00 80.75 236 ASN A CA 1
ATOM 1794 C C . ASN A 1 236 ? 19.894 -21.780 1.335 1.00 80.75 236 ASN A C 1
ATOM 1796 O O . ASN A 1 236 ? 18.738 -21.653 1.733 1.00 80.75 236 ASN A O 1
ATOM 1800 N N . ASN A 1 237 ? 20.213 -22.052 0.062 1.00 70.44 237 ASN A N 1
ATOM 1801 C CA . ASN A 1 237 ? 19.300 -22.279 -1.061 1.00 70.44 237 ASN A CA 1
ATOM 1802 C C . ASN A 1 237 ? 18.054 -23.102 -0.684 1.00 70.44 237 ASN A C 1
ATOM 1804 O O . ASN A 1 237 ? 18.146 -24.264 -0.279 1.00 70.44 237 ASN A O 1
ATOM 1808 N N . GLN A 1 238 ? 16.892 -22.492 -0.902 1.00 81.19 238 GLN A N 1
ATOM 1809 C CA . GLN A 1 238 ? 15.596 -23.148 -0.995 1.00 81.19 238 GLN A CA 1
ATOM 1810 C C . GLN A 1 238 ? 15.334 -23.388 -2.485 1.00 81.19 238 GLN A C 1
ATOM 1812 O O . GLN A 1 238 ? 15.025 -22.442 -3.198 1.00 81.19 238 GLN A O 1
ATOM 1817 N N . LYS A 1 239 ? 15.496 -24.615 -2.997 1.00 83.94 239 LYS A N 1
ATOM 1818 C CA . LYS A 1 239 ? 15.446 -24.818 -4.457 1.00 83.94 239 LYS A CA 1
ATOM 1819 C C . LYS A 1 239 ? 14.014 -24.820 -4.980 1.00 83.94 239 LYS A C 1
ATOM 1821 O O . LYS A 1 239 ? 13.722 -24.215 -6.011 1.00 83.94 239 LYS A O 1
ATOM 1826 N N . GLU A 1 240 ? 13.128 -25.521 -4.284 1.00 89.75 240 GLU A N 1
ATOM 1827 C CA . GLU A 1 240 ? 11.710 -25.608 -4.617 1.00 89.75 240 GLU A CA 1
ATOM 1828 C C . GLU A 1 240 ? 11.012 -24.289 -4.279 1.00 89.75 240 GLU A C 1
ATOM 1830 O O . GLU A 1 240 ? 11.242 -23.728 -3.207 1.00 89.75 240 GLU A O 1
ATOM 1835 N N . SER A 1 241 ? 10.122 -23.814 -5.155 1.00 93.56 241 SER A N 1
ATOM 1836 C CA . SER A 1 241 ? 9.244 -22.698 -4.802 1.00 93.56 241 SER A CA 1
ATOM 1837 C C . SER A 1 241 ? 8.259 -23.127 -3.714 1.00 93.56 241 SER A C 1
ATOM 1839 O O . SER A 1 241 ? 7.650 -24.194 -3.790 1.00 93.56 241 SER A O 1
ATOM 1841 N N . LEU A 1 242 ? 8.080 -22.265 -2.718 1.00 95.81 242 LEU A N 1
ATOM 1842 C CA . LEU A 1 242 ? 7.210 -22.489 -1.570 1.00 95.81 242 LEU A CA 1
ATOM 1843 C C . LEU A 1 242 ? 5.739 -22.124 -1.843 1.00 95.81 242 LEU A C 1
ATOM 1845 O O . LEU A 1 242 ? 4.891 -22.382 -0.989 1.00 95.81 242 LEU A O 1
ATOM 1849 N N . TRP A 1 243 ? 5.415 -21.543 -3.003 1.00 96.94 243 TRP A N 1
ATOM 1850 C CA . TRP A 1 243 ? 4.058 -21.122 -3.375 1.00 96.94 243 TRP A CA 1
ATOM 1851 C C . TRP A 1 243 ? 3.189 -22.286 -3.879 1.00 96.94 243 TRP A C 1
ATOM 1853 O O . TRP A 1 243 ? 3.490 -22.897 -4.902 1.00 96.94 243 TRP A O 1
ATOM 1863 N N . VAL A 1 244 ? 2.063 -22.544 -3.206 1.00 96.31 244 VAL A N 1
ATOM 1864 C CA . VAL A 1 244 ? 0.950 -23.365 -3.730 1.00 96.31 244 VAL A CA 1
ATOM 1865 C C . VAL A 1 244 ? 0.174 -22.567 -4.777 1.00 96.31 244 VAL A C 1
ATOM 1867 O O . VAL A 1 244 ? -0.179 -23.080 -5.837 1.00 96.31 244 VAL A O 1
ATOM 1870 N N . GLN A 1 245 ? -0.057 -21.286 -4.486 1.00 95.31 245 GLN A N 1
ATOM 1871 C CA . GLN A 1 245 ? -0.623 -20.309 -5.405 1.00 95.31 245 GLN A CA 1
ATOM 1872 C C . GLN A 1 245 ? 0.240 -19.047 -5.368 1.00 95.31 245 GLN A C 1
ATOM 1874 O O . GLN A 1 245 ? 0.376 -18.410 -4.324 1.00 95.31 245 GLN A O 1
ATOM 1879 N N . TYR A 1 246 ? 0.796 -18.670 -6.520 1.00 95.56 246 TYR A N 1
ATOM 1880 C CA . TYR A 1 246 ? 1.570 -17.438 -6.657 1.00 95.56 246 TYR A CA 1
ATOM 1881 C C . TYR A 1 246 ? 0.713 -16.193 -6.377 1.00 95.56 246 TYR A C 1
ATOM 1883 O O . TYR A 1 246 ? -0.463 -16.160 -6.763 1.00 95.56 246 TYR A O 1
ATOM 1891 N N . PRO A 1 247 ? 1.282 -15.140 -5.764 1.00 94.19 247 PRO A N 1
ATOM 1892 C CA . PRO A 1 247 ? 0.598 -13.863 -5.618 1.00 94.19 247 PRO A CA 1
ATOM 1893 C C . PRO A 1 247 ? 0.341 -13.203 -6.980 1.00 94.19 247 PRO A C 1
ATOM 1895 O O . PRO A 1 247 ? 0.970 -13.530 -7.988 1.00 94.19 247 PRO A O 1
ATOM 1898 N N . SER A 1 248 ? -0.623 -12.281 -7.035 1.00 90.88 248 SER A N 1
ATOM 1899 C CA . SER A 1 248 ? -1.005 -11.633 -8.293 1.00 90.88 248 SER A CA 1
ATOM 1900 C C . SER A 1 248 ? -0.209 -10.349 -8.510 1.00 90.88 248 SER A C 1
ATOM 1902 O O . SER A 1 248 ? -0.406 -9.358 -7.799 1.00 90.88 248 SER A O 1
ATOM 1904 N N . LEU A 1 249 ? 0.706 -10.384 -9.481 1.00 83.94 249 LEU A N 1
ATOM 1905 C CA . LEU A 1 249 ? 1.691 -9.329 -9.702 1.00 83.94 249 LEU A CA 1
ATOM 1906 C C . LEU A 1 249 ? 1.378 -8.461 -10.919 1.00 83.94 249 LEU A C 1
ATOM 1908 O O . LEU A 1 249 ? 1.012 -8.935 -11.994 1.00 83.94 249 LEU A O 1
ATOM 1912 N N . ILE A 1 250 ? 1.594 -7.166 -10.730 1.00 71.81 250 ILE A N 1
ATOM 1913 C CA . ILE A 1 250 ? 1.742 -6.159 -11.768 1.00 71.81 250 ILE A CA 1
ATOM 1914 C C . ILE A 1 250 ? 3.237 -5.998 -12.044 1.00 71.81 250 ILE A C 1
ATOM 1916 O O . ILE A 1 250 ? 4.001 -5.616 -11.160 1.00 71.81 250 ILE A O 1
ATOM 1920 N N . TYR A 1 251 ? 3.640 -6.231 -13.290 1.00 60.97 251 TYR A N 1
ATOM 1921 C CA . TYR A 1 251 ? 5.011 -5.980 -13.723 1.00 60.97 251 TYR A CA 1
ATOM 1922 C C . TYR A 1 251 ? 5.144 -4.578 -14.325 1.00 60.97 251 TYR A C 1
ATOM 1924 O O . TYR A 1 251 ? 4.353 -4.148 -15.184 1.00 60.97 251 TYR A O 1
ATOM 1932 N N . TYR A 1 252 ? 6.179 -3.876 -13.881 1.00 52.16 252 TYR A N 1
ATOM 1933 C CA . TYR A 1 252 ? 6.863 -2.852 -14.660 1.00 52.16 252 TYR A CA 1
ATOM 1934 C C . TYR A 1 252 ? 7.969 -3.557 -15.467 1.00 52.16 252 TYR A C 1
ATOM 1936 O O . TYR A 1 252 ? 8.419 -4.615 -15.042 1.00 52.16 252 TYR A O 1
ATOM 1944 N N . GLY A 1 253 ? 8.299 -3.047 -16.660 1.00 55.66 253 GLY A N 1
ATOM 1945 C CA . GLY A 1 253 ? 9.301 -3.619 -17.579 1.00 55.66 253 GLY A CA 1
ATOM 1946 C C . GLY A 1 253 ? 9.234 -5.137 -17.808 1.00 55.66 253 GLY A C 1
ATOM 1947 O O . GLY A 1 253 ? 8.583 -5.585 -18.757 1.00 55.66 253 GLY A O 1
ATOM 1948 N N . ALA A 1 254 ? 9.931 -5.912 -16.973 1.00 60.19 254 ALA A N 1
ATOM 1949 C CA . ALA A 1 254 ? 10.157 -7.350 -17.113 1.00 60.19 254 ALA A CA 1
ATOM 1950 C C . ALA A 1 254 ? 9.301 -8.239 -16.182 1.00 60.19 254 ALA A C 1
ATOM 1952 O O . ALA A 1 254 ? 9.095 -7.953 -15.004 1.00 60.19 254 ALA A O 1
ATOM 1953 N N . ALA A 1 255 ? 8.872 -9.400 -16.689 1.00 70.19 255 ALA A N 1
ATOM 1954 C CA . ALA A 1 255 ? 8.223 -10.438 -15.885 1.00 70.19 255 ALA A CA 1
ATOM 1955 C C . ALA A 1 255 ? 9.276 -11.309 -15.172 1.00 70.19 255 ALA A C 1
ATOM 1957 O O . ALA A 1 255 ? 9.804 -12.254 -15.759 1.00 70.19 255 ALA A O 1
ATOM 1958 N N . ILE A 1 256 ? 9.611 -10.962 -13.924 1.00 76.62 256 ILE A N 1
ATOM 1959 C CA . ILE A 1 256 ? 10.665 -11.629 -13.139 1.00 76.62 256 ILE A CA 1
ATOM 1960 C C . ILE A 1 256 ? 10.132 -12.901 -12.464 1.00 76.62 256 ILE A C 1
ATOM 1962 O O . ILE A 1 256 ? 10.593 -13.998 -12.780 1.00 76.62 256 ILE A O 1
ATOM 1966 N N . PHE A 1 257 ? 9.174 -12.761 -11.543 1.00 86.12 257 PHE A N 1
ATOM 1967 C CA . PHE A 1 257 ? 8.534 -13.879 -10.837 1.00 86.12 257 PHE A CA 1
ATOM 1968 C C . PHE A 1 257 ? 7.335 -14.450 -11.614 1.00 86.12 257 PHE A C 1
ATOM 1970 O O . PHE A 1 257 ? 6.747 -13.733 -12.425 1.00 86.12 257 PHE A O 1
ATOM 1977 N N . PRO A 1 258 ? 6.885 -15.689 -11.338 1.00 86.25 258 PRO A N 1
ATOM 1978 C CA . PRO A 1 258 ? 5.540 -16.148 -11.694 1.00 86.25 258 PRO A CA 1
ATOM 1979 C C . PRO A 1 258 ? 4.446 -15.335 -10.978 1.00 86.25 258 PRO A C 1
ATOM 1981 O O . PRO A 1 258 ? 4.671 -14.807 -9.891 1.00 86.25 258 PRO A O 1
ATOM 1984 N N . SER A 1 259 ? 3.241 -15.280 -11.551 1.00 87.88 259 SER A N 1
ATOM 1985 C CA . SER A 1 259 ? 2.063 -14.637 -10.945 1.00 87.88 259 SER A CA 1
ATOM 1986 C C . SER A 1 259 ? 0.826 -15.532 -10.991 1.00 87.88 259 SER A C 1
ATOM 1988 O O . SER A 1 259 ? 0.668 -16.361 -11.887 1.00 87.88 259 SER A O 1
ATOM 1990 N N . GLY A 1 260 ? -0.059 -15.359 -10.008 1.00 89.38 260 GLY A N 1
ATOM 1991 C CA . GLY A 1 260 ? -1.353 -16.036 -9.921 1.00 89.38 260 GLY A CA 1
ATOM 1992 C C . GLY A 1 260 ? -2.546 -15.092 -10.075 1.00 89.38 260 GLY A C 1
ATOM 1993 O O . GLY A 1 260 ? -2.406 -13.902 -10.369 1.00 89.38 260 GLY A O 1
ATOM 1994 N N . SER A 1 261 ? -3.750 -15.627 -9.875 1.00 90.75 261 SER A N 1
ATOM 1995 C CA . SER A 1 261 ? -4.997 -14.856 -9.927 1.00 90.75 261 SER A CA 1
ATOM 1996 C C . SER A 1 261 ? -5.144 -13.911 -8.734 1.00 90.75 261 SER A C 1
ATOM 1998 O O . SER A 1 261 ? -4.832 -14.277 -7.601 1.00 90.75 261 SER A O 1
ATOM 2000 N N . ALA A 1 262 ? -5.668 -12.712 -8.992 1.00 85.69 262 ALA A N 1
ATOM 2001 C CA . ALA A 1 262 ? -5.995 -11.732 -7.963 1.00 85.69 262 ALA A CA 1
ATOM 2002 C C . ALA A 1 262 ? -7.092 -12.268 -7.031 1.00 85.69 262 ALA A C 1
ATOM 2004 O O . ALA A 1 262 ? -8.146 -12.707 -7.496 1.00 85.69 262 ALA A O 1
ATOM 2005 N N . LEU A 1 263 ? -6.854 -12.216 -5.718 1.00 88.19 263 LEU A N 1
ATOM 2006 C CA . LEU A 1 263 ? -7.872 -12.559 -4.723 1.00 88.19 263 LEU A CA 1
ATOM 2007 C C . LEU A 1 263 ? -8.899 -11.422 -4.591 1.00 88.19 263 LEU A C 1
ATOM 2009 O O . LEU A 1 263 ? -8.584 -10.252 -4.819 1.00 88.19 263 LEU A O 1
ATOM 2013 N N . GLY A 1 264 ? -10.130 -11.751 -4.200 1.00 86.19 264 GLY A N 1
ATOM 2014 C CA . GLY A 1 264 ? -11.144 -10.741 -3.886 1.00 86.19 264 GLY A CA 1
ATOM 2015 C C . GLY A 1 264 ? -10.775 -9.935 -2.637 1.00 86.19 264 GLY A C 1
ATOM 2016 O O . GLY A 1 264 ? -10.197 -10.477 -1.700 1.00 86.19 264 GLY A O 1
ATOM 2017 N N . TYR A 1 265 ? -11.124 -8.648 -2.611 1.00 83.12 265 TYR A N 1
ATOM 2018 C CA . TYR A 1 265 ? -11.056 -7.844 -1.387 1.00 83.12 265 TYR A CA 1
ATOM 2019 C C . TYR A 1 265 ? -12.116 -8.304 -0.373 1.00 83.12 265 TYR A C 1
ATOM 2021 O O . TYR A 1 265 ? -13.194 -8.742 -0.790 1.00 83.12 265 TYR A O 1
ATOM 2029 N N . PRO A 1 266 ? -11.855 -8.192 0.945 1.00 77.38 266 PRO A N 1
ATOM 2030 C CA . PRO A 1 266 ? -12.873 -8.476 1.947 1.00 77.38 266 PRO A CA 1
ATOM 2031 C C . PRO A 1 266 ? -14.024 -7.462 1.800 1.00 77.38 266 PRO A C 1
ATOM 2033 O O . PRO A 1 266 ? -13.760 -6.277 1.570 1.00 77.38 266 PRO A O 1
ATOM 2036 N N . PRO A 1 267 ? -15.294 -7.895 1.895 1.00 67.94 267 PRO A N 1
ATOM 2037 C CA . PRO A 1 267 ? -16.438 -7.015 1.679 1.00 67.94 267 PRO A CA 1
ATOM 2038 C C . PRO A 1 267 ? -16.481 -5.885 2.713 1.00 67.94 267 PRO A C 1
ATOM 2040 O O . PRO A 1 267 ? -16.061 -6.055 3.858 1.00 67.94 267 PRO A O 1
ATOM 2043 N N . ALA A 1 268 ? -17.029 -4.737 2.310 1.00 65.38 268 ALA A N 1
ATOM 2044 C CA . ALA A 1 268 ? -17.270 -3.627 3.225 1.00 65.38 268 ALA A CA 1
ATOM 2045 C C . ALA A 1 268 ? -18.241 -4.044 4.354 1.00 65.38 268 ALA A C 1
ATOM 2047 O O . ALA A 1 268 ? -19.172 -4.822 4.104 1.00 65.38 268 ALA A O 1
ATOM 2048 N N . PRO A 1 269 ? -18.060 -3.540 5.587 1.00 64.69 269 PRO A N 1
ATOM 2049 C CA . PRO A 1 269 ? -18.902 -3.905 6.720 1.00 64.69 269 PRO A CA 1
ATOM 2050 C C . PRO A 1 269 ? -20.313 -3.308 6.585 1.00 64.69 269 PRO A C 1
ATOM 2052 O O . PRO A 1 269 ? -20.516 -2.110 6.761 1.00 64.69 269 PRO A O 1
ATOM 2055 N N . VAL A 1 270 ? -21.306 -4.149 6.272 1.00 63.75 270 VAL A N 1
ATOM 2056 C CA . VAL A 1 270 ? -22.694 -3.711 5.992 1.00 63.75 270 VAL A CA 1
ATOM 2057 C C . VAL A 1 270 ? -23.715 -4.020 7.091 1.00 63.75 270 VAL A C 1
ATOM 2059 O O . VAL A 1 270 ? -24.789 -3.432 7.086 1.00 63.75 270 VAL A O 1
ATOM 2062 N N . ASN A 1 271 ? -23.413 -4.921 8.031 1.00 75.62 271 ASN A N 1
ATOM 2063 C CA . ASN A 1 271 ? -24.294 -5.264 9.155 1.00 75.62 271 ASN A CA 1
ATOM 2064 C C . ASN A 1 271 ? -23.447 -5.584 10.392 1.00 75.62 271 ASN A C 1
ATOM 2066 O O . ASN A 1 271 ? -22.636 -6.504 10.346 1.00 75.62 271 ASN A O 1
ATOM 2070 N N . GLY A 1 272 ? -23.636 -4.862 11.495 1.00 87.31 272 GLY A N 1
ATOM 2071 C CA . GLY A 1 272 ? -22.890 -5.084 12.734 1.00 87.31 272 GLY A CA 1
ATOM 2072 C C . GLY A 1 272 ? -23.381 -4.197 13.871 1.00 87.31 272 GLY A C 1
ATOM 2073 O O . GLY A 1 272 ? -23.970 -3.145 13.627 1.00 87.31 272 GLY A O 1
ATOM 2074 N N . ILE A 1 273 ? -23.122 -4.617 15.107 1.00 94.12 273 ILE A N 1
ATOM 2075 C CA . ILE A 1 273 ? -23.410 -3.829 16.310 1.00 94.12 273 ILE A CA 1
ATOM 2076 C C . ILE A 1 273 ? -22.384 -2.701 16.376 1.00 94.12 273 ILE A C 1
ATOM 2078 O O . ILE A 1 273 ? -21.195 -2.987 16.486 1.00 94.12 273 ILE A O 1
ATOM 2082 N N . VAL A 1 274 ? -22.831 -1.447 16.320 1.00 95.12 274 VAL A N 1
ATOM 2083 C CA . VAL A 1 274 ? -21.974 -0.270 16.527 1.00 95.12 274 VAL A CA 1
ATOM 2084 C C . VAL A 1 274 ? -22.175 0.251 17.947 1.00 95.12 274 VAL A C 1
ATOM 2086 O O . VAL A 1 274 ? -23.309 0.436 18.385 1.00 95.12 274 VAL A O 1
ATOM 2089 N N . VAL A 1 275 ? -21.071 0.500 18.647 1.00 97.19 275 VAL A N 1
ATOM 2090 C CA . VAL A 1 275 ? -21.019 1.203 19.933 1.00 97.19 275 VAL A CA 1
ATOM 2091 C C . VAL A 1 275 ? -20.204 2.477 19.715 1.00 97.19 275 VAL A C 1
ATOM 2093 O O . VAL A 1 275 ? -19.151 2.438 19.087 1.00 97.19 275 VAL A O 1
ATOM 2096 N N . ASP A 1 276 ? -20.712 3.603 20.196 1.00 96.94 276 ASP A N 1
ATOM 2097 C CA . ASP A 1 276 ? -20.369 4.975 19.785 1.00 96.94 276 ASP A CA 1
ATOM 2098 C C . ASP A 1 276 ? -20.053 5.821 21.033 1.00 96.94 276 ASP A C 1
ATOM 2100 O O . ASP A 1 276 ? -20.599 5.525 22.095 1.00 96.94 276 ASP A O 1
ATOM 2104 N N . ASP A 1 277 ? -19.173 6.829 20.959 1.00 94.00 277 ASP A N 1
ATOM 2105 C CA . ASP A 1 277 ? -18.720 7.578 22.146 1.00 94.00 277 ASP A CA 1
ATOM 2106 C C . ASP A 1 277 ? -19.785 8.487 22.795 1.00 94.00 277 ASP A C 1
ATOM 2108 O O . ASP A 1 277 ? -19.628 8.917 23.942 1.00 94.00 277 ASP A O 1
ATOM 2112 N N . GLY A 1 278 ? -20.891 8.767 22.105 1.00 91.56 278 GLY A N 1
ATOM 2113 C CA . GLY A 1 278 ? -22.113 9.334 22.684 1.00 91.56 278 GLY A CA 1
ATOM 2114 C C . GLY A 1 278 ? -23.157 8.279 23.079 1.00 91.56 278 GLY A C 1
ATOM 2115 O O . GLY A 1 278 ? -24.189 8.622 23.658 1.00 91.56 278 GLY A O 1
ATOM 2116 N N . GLY A 1 279 ? -22.922 7.007 22.751 1.00 92.38 279 GLY A N 1
ATOM 2117 C CA . GLY A 1 279 ? -23.893 5.918 22.808 1.00 92.38 279 GLY A CA 1
ATOM 2118 C C . GLY A 1 279 ? -23.894 5.081 24.092 1.00 92.38 279 GLY A C 1
ATOM 2119 O O . GLY A 1 279 ? -22.970 5.079 24.907 1.00 92.38 279 GLY A O 1
ATOM 2120 N N . ALA A 1 280 ? -24.959 4.292 24.254 1.00 91.94 280 ALA A N 1
ATOM 2121 C CA . ALA A 1 280 ? -25.051 3.303 25.324 1.00 91.94 280 ALA A CA 1
ATOM 2122 C C . ALA A 1 280 ? -24.000 2.193 25.133 1.00 91.94 280 ALA A C 1
ATOM 2124 O O . ALA A 1 280 ? -23.885 1.617 24.054 1.00 91.94 280 ALA A O 1
ATOM 2125 N N . GLY A 1 281 ? -23.255 1.880 26.197 1.00 94.88 281 GLY A N 1
ATOM 2126 C CA . GLY A 1 281 ? -22.139 0.927 26.166 1.00 94.88 281 GLY A CA 1
ATOM 2127 C C . GLY A 1 281 ? -20.757 1.580 26.073 1.00 94.88 281 GLY A C 1
ATOM 2128 O O . GLY A 1 281 ? -19.765 0.893 26.310 1.00 94.88 281 GLY A O 1
ATOM 2129 N N . PHE A 1 282 ? -20.671 2.886 25.802 1.00 97.50 282 PHE A N 1
ATOM 2130 C CA . PHE A 1 282 ? -19.438 3.652 25.977 1.00 97.50 282 PHE A CA 1
ATOM 2131 C C . PHE A 1 282 ? -19.228 4.086 27.435 1.00 97.50 282 PHE A C 1
ATOM 2133 O O . PHE A 1 282 ? -20.179 4.292 28.192 1.00 97.50 282 PHE A O 1
ATOM 2140 N N . SER A 1 283 ? -17.964 4.227 27.838 1.00 96.81 283 SER A N 1
ATOM 2141 C CA . SER A 1 283 ? -17.561 4.727 29.154 1.00 96.81 283 SER A CA 1
ATOM 2142 C C . SER A 1 283 ? -16.135 5.288 29.137 1.00 96.81 283 SER A C 1
ATOM 2144 O O . SER A 1 283 ? -15.272 4.801 28.406 1.00 96.81 283 SER A O 1
ATOM 2146 N N . GLU A 1 284 ? -15.878 6.284 29.987 1.00 96.69 284 GLU A N 1
ATOM 2147 C CA . GLU A 1 284 ? -14.542 6.836 30.239 1.00 96.69 284 GLU A CA 1
ATOM 2148 C C . GLU A 1 284 ? -14.113 6.577 31.686 1.00 96.69 284 GLU A C 1
ATOM 2150 O O . GLU A 1 284 ? -14.927 6.663 32.608 1.00 96.69 284 GLU A O 1
ATOM 2155 N N . SER A 1 285 ? -12.824 6.304 31.895 1.00 96.19 285 SER A N 1
ATOM 2156 C CA . SER A 1 285 ? -12.236 6.169 33.231 1.00 96.19 285 SER A CA 1
ATOM 2157 C C . SER A 1 285 ? -10.861 6.855 33.306 1.00 96.19 285 SER A C 1
ATOM 2159 O O . SER A 1 285 ? -9.929 6.387 32.637 1.00 96.19 285 SER A O 1
ATOM 2161 N N . PRO A 1 286 ? -10.694 7.910 34.136 1.00 97.19 286 PRO A N 1
ATOM 2162 C CA . PRO A 1 286 ? -11.740 8.619 34.892 1.00 97.19 286 PRO A CA 1
ATOM 2163 C C . PRO A 1 286 ? -12.836 9.227 33.999 1.00 97.19 286 PRO A C 1
ATOM 2165 O O . PRO A 1 286 ? -12.625 9.425 32.807 1.00 97.19 286 PRO A O 1
ATOM 2168 N N . ALA A 1 287 ? -14.004 9.536 34.564 1.00 93.94 287 ALA A N 1
ATOM 2169 C CA . ALA A 1 287 ? -15.088 10.161 33.803 1.00 93.94 287 ALA A CA 1
ATOM 2170 C C . ALA A 1 287 ? -14.678 11.553 33.278 1.00 93.94 287 ALA A C 1
ATOM 2172 O O . ALA A 1 287 ? -14.092 12.338 34.026 1.00 93.94 287 ALA A O 1
ATOM 2173 N N . ALA A 1 288 ? -15.010 11.851 32.015 1.00 92.00 288 ALA A N 1
ATOM 2174 C CA . ALA A 1 288 ? -14.632 13.083 31.309 1.00 92.00 288 ALA A CA 1
ATOM 2175 C C . ALA A 1 288 ? -13.108 13.343 31.273 1.00 92.00 288 ALA A C 1
ATOM 2177 O O . ALA A 1 288 ? -12.658 14.490 31.333 1.00 92.00 288 ALA A O 1
ATOM 2178 N N . CYS A 1 289 ? -12.299 12.278 31.197 1.00 96.69 289 CYS A N 1
ATOM 2179 C CA . CYS A 1 289 ? -10.852 12.396 31.011 1.00 96.69 289 CYS A CA 1
ATOM 2180 C C . CYS A 1 289 ? -10.459 12.594 29.536 1.00 96.69 289 CYS A C 1
ATOM 2182 O O . CYS A 1 289 ? -9.352 13.072 29.264 1.00 96.69 289 CYS A O 1
ATOM 2184 N N . TRP A 1 290 ? -11.352 12.272 28.594 1.00 97.69 290 TRP A N 1
ATOM 2185 C CA . TRP A 1 290 ? -11.220 12.639 27.186 1.00 97.69 290 TRP A CA 1
ATOM 2186 C C . TRP A 1 290 ? -11.911 13.976 26.917 1.00 97.69 290 TRP A C 1
ATOM 2188 O O . TRP A 1 290 ? -12.922 14.327 27.525 1.00 97.69 290 TRP A O 1
ATOM 2198 N N . LYS A 1 291 ? -11.382 14.725 25.952 1.00 97.19 291 LYS A N 1
ATOM 2199 C CA . LYS A 1 291 ? -12.042 15.904 25.392 1.00 97.19 291 LYS A CA 1
ATOM 2200 C C . LYS A 1 291 ? -12.995 15.475 24.281 1.00 97.19 291 LYS A C 1
ATOM 2202 O O . LYS A 1 291 ? -12.675 14.576 23.506 1.00 97.19 291 LYS A O 1
ATOM 2207 N N . THR A 1 292 ? -14.122 16.163 24.153 1.00 96.62 292 THR A N 1
ATOM 2208 C CA . THR A 1 292 ? -15.017 16.048 22.993 1.00 96.62 292 THR A CA 1
ATOM 2209 C C . THR A 1 292 ? -14.518 16.917 21.840 1.00 96.62 292 THR A C 1
ATOM 2211 O O . THR A 1 292 ? -14.238 18.100 22.038 1.00 96.62 292 THR A O 1
ATOM 2214 N N . GLY A 1 293 ? -14.449 16.347 20.641 1.00 95.69 293 GLY A N 1
ATOM 2215 C CA . GLY A 1 293 ? -14.196 17.045 19.380 1.00 95.69 293 GLY A CA 1
ATOM 2216 C C . GLY A 1 293 ? -15.309 16.783 18.361 1.00 95.69 293 GLY A C 1
ATOM 2217 O O . GLY A 1 293 ? -16.347 16.211 18.690 1.00 95.69 293 GLY A O 1
ATOM 2218 N N . THR A 1 294 ? -15.078 17.177 17.109 1.00 96.06 294 THR A N 1
ATOM 2219 C CA . THR A 1 294 ? -15.929 16.801 15.966 1.00 96.06 294 THR A CA 1
ATOM 2220 C C . THR A 1 294 ? -15.063 16.379 14.784 1.00 96.06 294 THR A C 1
ATOM 2222 O O . THR A 1 294 ? -13.948 16.881 14.620 1.00 96.06 294 THR A O 1
ATOM 2225 N N . SER A 1 295 ? -15.555 15.454 13.961 1.00 93.62 295 SER A N 1
ATOM 2226 C CA . SER A 1 295 ? -14.872 14.975 12.755 1.00 93.62 295 SER A CA 1
ATOM 2227 C C . SER A 1 295 ? -15.888 14.523 11.701 1.00 93.62 295 SER A C 1
ATOM 2229 O O . SER A 1 295 ? -16.967 14.032 12.017 1.00 93.62 295 SER A O 1
ATOM 2231 N N . THR A 1 296 ? -15.562 14.725 10.421 1.00 91.44 296 THR A N 1
ATOM 2232 C CA . THR A 1 296 ? -16.522 14.534 9.315 1.00 91.44 296 THR A CA 1
ATOM 2233 C C . THR A 1 296 ? -16.726 13.079 8.900 1.00 91.44 296 THR A C 1
ATOM 2235 O O . THR A 1 296 ? -17.753 12.769 8.300 1.00 91.44 296 THR A O 1
ATOM 2238 N N . ASN A 1 297 ? -15.784 12.184 9.220 1.00 90.94 297 ASN A N 1
ATOM 2239 C CA . ASN A 1 297 ? -15.942 10.741 9.023 1.00 90.94 297 ASN A CA 1
ATOM 2240 C C . ASN A 1 297 ? -16.403 10.016 10.295 1.00 90.94 297 ASN A C 1
ATOM 2242 O O . ASN A 1 297 ? -16.508 8.791 10.256 1.00 90.94 297 ASN A O 1
ATOM 2246 N N . ALA A 1 298 ? -16.635 10.738 11.395 1.00 92.75 298 ALA A N 1
ATOM 2247 C CA . ALA A 1 298 ? -16.955 10.137 12.678 1.00 92.75 298 ALA A CA 1
ATOM 2248 C C . ALA A 1 298 ? -18.383 9.570 12.736 1.00 92.75 298 ALA A C 1
ATOM 2250 O O . ALA A 1 298 ? -19.273 10.040 12.017 1.00 92.75 298 ALA A O 1
ATOM 2251 N N . THR A 1 299 ? -18.639 8.574 13.593 1.00 91.12 299 THR A N 1
ATOM 2252 C CA . THR A 1 299 ? -20.031 8.162 13.849 1.00 91.12 299 THR A CA 1
ATOM 2253 C C . THR A 1 299 ? -20.739 9.299 14.592 1.00 91.12 299 THR A C 1
ATOM 2255 O O . THR A 1 299 ? -20.155 9.948 15.448 1.00 91.12 299 THR A O 1
ATOM 2258 N N . ASN A 1 300 ? -21.969 9.626 14.179 1.00 91.81 300 ASN A N 1
ATOM 2259 C CA . ASN A 1 300 ? -22.759 10.802 14.591 1.00 91.81 300 ASN A CA 1
ATOM 2260 C C . ASN A 1 300 ? -22.136 12.206 14.331 1.00 91.81 300 ASN A C 1
ATOM 2262 O O . ASN A 1 300 ? -22.888 13.169 14.181 1.00 91.81 300 ASN A O 1
ATOM 2266 N N . GLY A 1 301 ? -20.811 12.323 14.193 1.00 92.38 301 GLY A N 1
ATOM 2267 C CA . GLY A 1 301 ? -20.056 13.559 13.946 1.00 92.38 301 GLY A CA 1
ATOM 2268 C C . GLY A 1 301 ? -19.290 14.086 15.169 1.00 92.38 301 GLY A C 1
ATOM 2269 O O . GLY A 1 301 ? -18.381 14.908 15.009 1.00 92.38 301 GLY A O 1
ATOM 2270 N N . ALA A 1 302 ? -19.619 13.611 16.374 1.00 95.12 302 ALA A N 1
ATOM 2271 C CA . ALA A 1 302 ? -18.805 13.779 17.577 1.00 95.12 302 ALA A CA 1
ATOM 2272 C C . ALA A 1 302 ? -17.619 12.799 17.593 1.00 95.12 302 ALA A C 1
ATOM 2274 O O . ALA A 1 302 ? -17.544 11.881 16.786 1.00 95.12 302 ALA A O 1
ATOM 2275 N N . MET A 1 303 ? -16.659 13.037 18.484 1.00 96.75 303 MET A N 1
ATOM 2276 C CA . MET A 1 303 ? -15.516 12.149 18.716 1.00 96.75 303 MET A CA 1
ATOM 2277 C C . MET A 1 303 ? -14.839 12.480 20.054 1.00 96.75 303 MET A C 1
ATOM 2279 O O . MET A 1 303 ? -15.028 13.570 20.608 1.00 96.75 303 MET A O 1
ATOM 2283 N N . ARG A 1 304 ? -13.968 11.593 20.539 1.00 97.81 304 ARG A N 1
ATOM 2284 C CA . ARG A 1 304 ? -13.105 11.805 21.713 1.00 97.81 304 ARG A CA 1
ATOM 2285 C C . ARG A 1 304 ? -11.646 11.972 21.324 1.00 97.81 304 ARG A C 1
ATOM 2287 O O . ARG A 1 304 ? -11.161 11.324 20.403 1.00 97.81 304 ARG A O 1
ATOM 2294 N N . TYR A 1 305 ? -10.919 12.794 22.074 1.00 97.94 305 TYR A N 1
ATOM 2295 C CA . TYR A 1 305 ? -9.465 12.873 21.971 1.00 97.94 305 TYR A CA 1
ATOM 2296 C C . TYR A 1 305 ? -8.782 13.163 23.307 1.00 97.94 305 TYR A C 1
ATOM 2298 O O . TYR A 1 305 ? -9.362 13.750 24.224 1.00 97.94 305 TYR A O 1
ATOM 2306 N N . VAL A 1 306 ? -7.530 12.733 23.431 1.00 97.44 306 VAL A N 1
ATOM 2307 C CA . VAL A 1 306 ? -6.716 12.894 24.642 1.00 97.44 306 VAL A CA 1
ATOM 2308 C C . VAL A 1 306 ? -5.244 13.077 24.270 1.00 97.44 306 VAL A C 1
ATOM 2310 O O . VAL A 1 306 ? -4.800 12.651 23.204 1.00 97.44 306 VAL A O 1
ATOM 2313 N N . LYS A 1 307 ? -4.460 13.701 25.156 1.00 96.25 307 LYS A N 1
ATOM 2314 C CA . LYS A 1 307 ? -3.002 13.745 24.994 1.00 96.25 307 LYS A CA 1
ATOM 2315 C C . LYS A 1 307 ? -2.388 12.370 25.338 1.00 96.25 307 LYS A C 1
ATOM 2317 O O . LYS A 1 307 ? -2.717 11.826 26.403 1.00 96.25 307 LYS A O 1
ATOM 2322 N N . PRO A 1 308 ? -1.539 11.803 24.458 1.00 96.38 308 PRO A N 1
ATOM 2323 C CA . PRO A 1 308 ? -0.908 10.501 24.658 1.00 96.38 308 PRO A CA 1
ATOM 2324 C C . PRO A 1 308 ? 0.187 10.546 25.730 1.00 96.38 308 PRO A C 1
ATOM 2326 O O . PRO A 1 308 ? 0.634 11.611 26.165 1.00 96.38 308 PRO A O 1
ATOM 2329 N N . ARG A 1 309 ? 0.607 9.365 26.188 1.00 94.12 309 ARG A N 1
ATOM 2330 C CA . ARG A 1 309 ? 1.614 9.158 27.233 1.00 94.12 309 ARG A CA 1
ATOM 2331 C C . ARG A 1 309 ? 2.402 7.884 26.933 1.00 94.12 309 ARG A C 1
ATOM 2333 O O . ARG A 1 309 ? 1.804 6.843 26.709 1.00 94.12 309 ARG A O 1
ATOM 2340 N N . THR A 1 310 ? 3.725 7.914 27.066 1.00 90.75 310 THR A N 1
ATOM 2341 C CA . THR A 1 310 ? 4.536 6.677 27.099 1.00 90.75 310 THR A CA 1
ATOM 2342 C C . THR A 1 310 ? 4.594 6.052 28.503 1.00 90.75 310 THR A C 1
ATOM 2344 O O . THR A 1 310 ? 4.817 4.852 28.660 1.00 90.75 310 THR A O 1
ATOM 2347 N N . SER A 1 311 ? 4.312 6.850 29.542 1.00 90.56 311 SER A N 1
ATOM 2348 C CA . SER A 1 311 ? 4.081 6.376 30.920 1.00 90.56 311 SER A CA 1
ATOM 2349 C C . SER A 1 311 ? 2.799 5.537 31.061 1.00 90.56 311 SER A C 1
ATOM 2351 O O . SER A 1 311 ? 1.992 5.458 30.138 1.00 90.56 311 SER A O 1
ATOM 2353 N N . ALA A 1 312 ? 2.586 4.951 32.246 1.00 92.69 312 ALA A N 1
ATOM 2354 C CA . ALA A 1 312 ? 1.326 4.294 32.599 1.00 92.69 312 ALA A CA 1
ATOM 2355 C C . ALA A 1 312 ? 0.095 5.183 32.285 1.00 92.69 312 ALA A C 1
ATOM 2357 O O . ALA A 1 312 ? 0.169 6.411 32.446 1.00 92.69 312 ALA A O 1
ATOM 2358 N N . PRO A 1 313 ? -1.033 4.587 31.850 1.00 95.50 313 PRO A N 1
ATOM 2359 C CA . PRO A 1 313 ? -2.201 5.338 31.412 1.00 95.50 313 PRO A CA 1
ATOM 2360 C C . PRO A 1 313 ? -2.853 6.080 32.580 1.00 95.50 313 PRO A C 1
ATOM 2362 O O . PRO A 1 313 ? -2.943 5.571 33.696 1.00 95.50 313 PRO A O 1
ATOM 2365 N N . SER A 1 314 ? -3.356 7.280 32.298 1.00 96.00 314 SER A N 1
ATOM 2366 C CA . SER A 1 314 ? -4.136 8.098 33.235 1.00 96.00 314 SER A CA 1
ATOM 2367 C C . SER A 1 314 ? -5.579 8.320 32.782 1.00 96.00 314 SER A C 1
ATOM 2369 O O . SER A 1 314 ? -6.331 9.011 33.462 1.00 96.00 314 SER A O 1
ATOM 2371 N N . CYS A 1 315 ? -5.941 7.806 31.608 1.00 97.50 315 CYS A N 1
ATOM 2372 C CA . CYS A 1 315 ? -7.242 7.972 30.984 1.00 97.50 315 CYS A CA 1
ATOM 2373 C C . CYS A 1 315 ? -7.516 6.799 30.030 1.00 97.50 315 CYS A C 1
ATOM 2375 O O . CYS A 1 315 ? -6.600 6.277 29.386 1.00 97.50 315 CYS A O 1
ATOM 2377 N N . SER A 1 316 ? -8.771 6.365 29.950 1.00 97.62 316 SER A N 1
ATOM 2378 C CA . SER A 1 316 ? -9.200 5.240 29.118 1.00 97.62 316 SER A CA 1
ATOM 2379 C C . SER A 1 316 ? -10.628 5.425 28.617 1.00 97.62 316 SER A C 1
ATOM 2381 O O . SER A 1 316 ? -11.438 6.062 29.286 1.00 97.62 316 SER A O 1
ATOM 2383 N N . ALA A 1 317 ? -10.893 4.923 27.416 1.00 98.12 317 ALA A N 1
ATOM 2384 C CA . ALA A 1 317 ? -12.180 4.910 26.731 1.00 98.12 317 ALA A CA 1
ATOM 2385 C C . ALA A 1 317 ? -12.532 3.451 26.427 1.00 98.12 317 ALA A C 1
ATOM 2387 O O . ALA A 1 317 ? -11.676 2.700 25.953 1.00 98.12 317 ALA A O 1
ATOM 2388 N N . GLN A 1 318 ? -13.756 3.032 26.731 1.00 98.06 318 GLN A N 1
ATOM 2389 C CA . GLN A 1 318 ? -14.162 1.633 26.659 1.00 98.06 318 GLN A CA 1
ATOM 2390 C C . GLN A 1 318 ? -15.556 1.486 26.046 1.00 98.06 318 GLN A C 1
ATOM 2392 O O . GLN A 1 318 ? -16.522 2.057 26.549 1.00 98.06 318 GLN A O 1
ATOM 2397 N N . TRP A 1 319 ? -15.645 0.660 25.004 1.00 98.50 319 TRP A N 1
ATOM 2398 C CA . TRP A 1 319 ? -16.866 0.293 24.292 1.00 98.50 319 TRP A CA 1
ATOM 2399 C C . TRP A 1 319 ? -17.209 -1.161 24.638 1.00 98.50 319 TRP A C 1
ATOM 2401 O O . TRP A 1 319 ? -16.504 -2.092 24.236 1.00 98.50 319 TRP A O 1
ATOM 2411 N N . ALA A 1 320 ? -18.258 -1.362 25.431 1.00 98.25 320 ALA A N 1
ATOM 2412 C CA . ALA A 1 320 ? -18.699 -2.681 25.872 1.00 98.25 320 ALA A CA 1
ATOM 2413 C C . ALA A 1 320 ? -19.361 -3.475 24.736 1.00 98.25 320 ALA A C 1
ATOM 2415 O O . ALA A 1 320 ? -20.199 -2.950 24.005 1.00 98.25 320 ALA A O 1
ATOM 2416 N N . PHE A 1 321 ? -19.042 -4.764 24.632 1.00 97.81 321 PHE A N 1
ATOM 2417 C CA . PHE A 1 321 ? -19.812 -5.699 23.817 1.00 97.81 321 PHE A CA 1
ATOM 2418 C C . PHE A 1 321 ? -21.168 -5.950 24.511 1.00 97.81 321 PHE A C 1
ATOM 2420 O O . PHE A 1 321 ? -21.165 -6.361 25.679 1.00 97.81 321 PHE A O 1
ATOM 2427 N N . PRO A 1 322 ? -22.329 -5.682 23.876 1.00 96.00 322 PRO A N 1
ATOM 2428 C CA . PRO A 1 322 ? -23.592 -5.627 24.612 1.00 96.00 322 PRO A CA 1
ATOM 2429 C C . PRO A 1 322 ? -23.994 -6.959 25.254 1.00 96.00 322 PRO A C 1
ATOM 2431 O O . PRO A 1 322 ? -23.987 -8.015 24.615 1.00 96.00 322 PRO A O 1
ATOM 2434 N N . GLN A 1 323 ? -24.395 -6.901 26.525 1.00 95.81 323 GLN A N 1
ATOM 2435 C CA . GLN A 1 323 ? -24.867 -8.064 27.274 1.00 95.81 323 GLN A CA 1
ATOM 2436 C C . GLN A 1 323 ? -26.123 -8.673 26.626 1.00 95.81 323 GLN A C 1
ATOM 2438 O O . GLN A 1 323 ? -27.026 -7.956 26.202 1.00 95.81 323 GLN A O 1
ATOM 2443 N N . GLY A 1 324 ? -26.191 -10.004 26.570 1.00 94.44 324 GLY A N 1
ATOM 2444 C CA . GLY A 1 324 ? -27.286 -10.748 25.938 1.00 94.44 324 GLY A CA 1
ATOM 2445 C C . GLY A 1 324 ? -27.143 -10.932 24.422 1.00 94.44 324 GLY A C 1
ATOM 2446 O O . GLY A 1 324 ? -27.958 -11.632 23.824 1.00 94.44 324 GLY A O 1
ATOM 2447 N N . THR A 1 325 ? -26.106 -10.362 23.801 1.00 95.00 325 THR A N 1
ATOM 2448 C CA . THR A 1 325 ? -25.753 -10.638 22.400 1.00 95.00 325 THR A CA 1
ATOM 2449 C C . THR A 1 325 ? -25.353 -12.108 22.218 1.00 95.00 325 THR A C 1
ATOM 2451 O O . THR A 1 325 ? -24.726 -12.701 23.095 1.00 95.00 325 THR A O 1
ATOM 2454 N N . THR A 1 326 ? -25.695 -12.706 21.073 1.00 94.12 326 THR A N 1
ATOM 2455 C CA . THR A 1 326 ? -25.368 -14.102 20.736 1.00 94.12 326 THR A CA 1
ATOM 2456 C C . THR A 1 326 ? -23.863 -14.372 20.823 1.00 94.12 326 THR A C 1
ATOM 2458 O O . THR A 1 326 ? -23.068 -13.678 20.187 1.00 94.12 326 THR A O 1
ATOM 2461 N N . ALA A 1 327 ? -23.470 -15.397 21.581 1.00 95.31 327 ALA A N 1
ATOM 2462 C CA . ALA A 1 327 ? -22.076 -15.823 21.683 1.00 95.31 327 ALA A CA 1
ATOM 2463 C C . ALA A 1 327 ? -21.544 -16.364 20.341 1.00 95.31 327 ALA A C 1
ATOM 2465 O O . ALA A 1 327 ? -22.280 -17.000 19.589 1.00 95.31 327 ALA A O 1
ATOM 2466 N N . GLY A 1 328 ? -20.264 -16.143 20.047 1.00 94.50 328 GLY A N 1
ATOM 2467 C CA . GLY A 1 328 ? -19.633 -16.599 18.808 1.00 94.50 328 GLY A CA 1
ATOM 2468 C C . GLY A 1 328 ? -18.450 -15.739 18.378 1.00 94.50 328 GLY A C 1
ATOM 2469 O O . GLY A 1 328 ? -17.970 -14.883 19.123 1.00 94.50 328 GLY A O 1
ATOM 2470 N N . VAL A 1 329 ? -17.969 -15.961 17.156 1.00 93.25 329 VAL A N 1
ATOM 2471 C CA . VAL A 1 329 ? -16.849 -15.200 16.591 1.00 93.25 329 VAL A CA 1
ATOM 2472 C C . VAL A 1 329 ? -17.363 -13.893 15.996 1.00 93.25 329 VAL A C 1
ATOM 2474 O O . VAL A 1 329 ? -18.250 -13.901 15.146 1.00 93.25 329 VAL A O 1
ATOM 2477 N N . TYR A 1 330 ? -16.764 -12.771 16.389 1.00 94.81 330 TYR A N 1
ATOM 2478 C CA . TYR A 1 330 ? -17.009 -11.457 15.802 1.00 94.81 330 TYR A CA 1
ATOM 2479 C C . TYR A 1 330 ? -15.728 -10.921 15.172 1.00 94.81 330 TYR A C 1
ATOM 2481 O O . TYR A 1 330 ? -14.668 -10.924 15.800 1.00 94.81 330 TYR A O 1
ATOM 2489 N N . ALA A 1 331 ? -15.839 -10.422 13.943 1.00 94.06 331 ALA A N 1
ATOM 2490 C CA . ALA A 1 331 ? -14.863 -9.504 13.379 1.00 94.06 331 ALA A CA 1
ATOM 2491 C C . ALA A 1 331 ? -15.051 -8.136 14.050 1.00 94.06 331 ALA A C 1
ATOM 2493 O O . ALA A 1 331 ? -16.175 -7.631 14.120 1.00 94.06 331 ALA A O 1
ATOM 2494 N N . VAL A 1 332 ? -13.966 -7.564 14.567 1.00 95.94 332 VAL A N 1
ATOM 2495 C CA . VAL A 1 332 ? -13.968 -6.280 15.279 1.00 95.94 332 VAL A CA 1
ATOM 2496 C C . VAL A 1 332 ? -13.343 -5.208 14.398 1.00 95.94 332 VAL A C 1
ATOM 2498 O O . VAL A 1 332 ? -12.291 -5.426 13.794 1.00 95.94 332 VAL A O 1
ATOM 2501 N N . TYR A 1 333 ? -13.976 -4.039 14.362 1.00 95.38 333 TYR A N 1
ATOM 2502 C CA . TYR A 1 333 ? -13.466 -2.837 13.714 1.00 95.38 333 TYR A CA 1
ATOM 2503 C C . TYR A 1 333 ? -13.524 -1.653 14.687 1.00 95.38 333 TYR A C 1
ATOM 2505 O O . TYR A 1 333 ? -14.451 -1.562 15.490 1.00 95.38 333 TYR A O 1
ATOM 2513 N N . ILE A 1 334 ? -12.581 -0.719 14.577 1.00 96.00 334 ILE A N 1
ATOM 2514 C CA . ILE A 1 334 ? -12.692 0.634 15.154 1.00 96.00 334 ILE A CA 1
ATOM 2515 C C . ILE A 1 334 ? -12.845 1.667 14.050 1.00 96.00 334 ILE A C 1
ATOM 2517 O O . ILE A 1 334 ? -12.339 1.474 12.945 1.00 96.00 334 ILE A O 1
ATOM 2521 N N . ARG A 1 335 ? -13.465 2.797 14.374 1.00 94.81 335 ARG A N 1
ATOM 2522 C CA . ARG A 1 335 ? -13.406 4.006 13.566 1.00 94.81 335 ARG A CA 1
ATOM 2523 C C . ARG A 1 335 ? -12.301 4.920 14.098 1.00 94.81 335 ARG A C 1
ATOM 2525 O O . ARG A 1 335 ? -12.296 5.261 15.279 1.00 94.81 335 ARG A O 1
ATOM 2532 N N . VAL A 1 336 ? -11.364 5.311 13.234 1.00 95.81 336 VAL A N 1
ATOM 2533 C CA . VAL A 1 336 ? -10.378 6.365 13.528 1.00 95.81 336 VAL A CA 1
ATOM 2534 C C . VAL A 1 336 ? -10.903 7.694 12.959 1.00 95.81 336 VAL A C 1
ATOM 2536 O O . VAL A 1 336 ? -11.165 7.763 11.751 1.00 95.81 336 VAL A O 1
ATOM 2539 N N . PRO A 1 337 ? -11.102 8.740 13.785 1.00 95.25 337 PRO A N 1
ATOM 2540 C CA . PRO A 1 337 ? -11.588 10.035 13.312 1.00 95.25 337 PRO A CA 1
ATOM 2541 C C . PRO A 1 337 ? -10.492 10.801 12.555 1.00 95.25 337 PRO A C 1
ATOM 2543 O O . PRO A 1 337 ? -9.311 10.681 12.858 1.00 95.25 337 PRO A O 1
ATOM 2546 N N . SER A 1 338 ? -10.880 11.650 11.601 1.00 91.38 338 SER A N 1
ATOM 2547 C CA . SER A 1 338 ? -9.962 12.468 10.786 1.00 91.38 338 SER A CA 1
ATOM 2548 C C . SER A 1 338 ? -9.180 13.528 11.561 1.00 91.38 338 SER A C 1
ATOM 2550 O O . SER A 1 338 ? -8.251 14.124 11.021 1.00 91.38 338 SER A O 1
ATOM 2552 N N . ASN A 1 339 ? -9.614 13.829 12.784 1.00 92.94 339 ASN A N 1
ATOM 2553 C CA . ASN A 1 339 ? -9.143 14.946 13.588 1.00 92.94 339 ASN A CA 1
ATOM 2554 C C . ASN A 1 339 ? -8.584 14.401 14.909 1.00 92.94 339 ASN A C 1
ATOM 2556 O O . ASN A 1 339 ? -9.120 13.441 15.455 1.00 92.94 339 ASN A O 1
ATOM 2560 N N . HIS A 1 340 ? -7.531 15.032 15.436 1.00 95.19 340 HIS A N 1
ATOM 2561 C CA . HIS A 1 340 ? -6.911 14.690 16.729 1.00 95.19 340 HIS A CA 1
ATOM 2562 C C . HIS A 1 340 ? -6.432 13.225 16.874 1.00 95.19 340 HIS A C 1
ATOM 2564 O O . HIS A 1 340 ? -6.351 12.711 17.988 1.00 95.19 340 HIS A O 1
ATOM 2570 N N . ALA A 1 341 ? -6.110 12.561 15.757 1.00 95.25 341 ALA A N 1
ATOM 2571 C CA . ALA A 1 341 ? -5.677 11.164 15.684 1.00 95.25 341 ALA A CA 1
ATOM 2572 C C . ALA A 1 341 ? -4.290 11.063 15.012 1.00 95.25 341 ALA A C 1
ATOM 2574 O O . ALA A 1 341 ? -4.157 10.650 13.863 1.00 95.25 341 ALA A O 1
ATOM 2575 N N . THR A 1 342 ? -3.247 11.528 15.703 1.00 95.19 342 THR A N 1
ATOM 2576 C CA . THR A 1 342 ? -1.900 11.770 15.140 1.00 95.19 342 THR A CA 1
ATOM 2577 C C . THR A 1 342 ? -0.785 10.927 15.766 1.00 95.19 342 THR A C 1
ATOM 2579 O O . THR A 1 342 ? 0.388 11.140 15.463 1.00 95.19 342 THR A O 1
ATOM 2582 N N . VAL A 1 343 ? -1.131 9.954 16.612 1.00 95.56 343 VAL A N 1
ATOM 2583 C CA . VAL A 1 343 ? -0.183 8.973 17.170 1.00 95.56 343 VAL A CA 1
ATOM 2584 C C . VAL A 1 343 ? 0.167 7.862 16.178 1.00 95.56 343 VAL A C 1
ATOM 2586 O O . VAL A 1 343 ? -0.644 7.471 15.334 1.00 95.56 343 VAL A O 1
ATOM 2589 N N . GLU A 1 344 ? 1.358 7.289 16.327 1.00 93.56 344 GLU A N 1
ATOM 2590 C CA . GLU A 1 344 ? 1.845 6.167 15.524 1.00 93.56 344 GLU A CA 1
ATOM 2591 C C . GLU A 1 344 ? 1.720 4.808 16.245 1.00 93.56 344 GLU A C 1
ATOM 2593 O O . GLU A 1 344 ? 1.778 3.769 15.586 1.00 93.56 344 GLU A O 1
ATOM 2598 N N . GLY A 1 345 ? 1.507 4.784 17.567 1.00 93.38 345 GLY A N 1
ATOM 2599 C CA . GLY A 1 345 ? 1.386 3.550 18.357 1.00 93.38 345 GLY A CA 1
ATOM 2600 C C . GLY A 1 345 ? 0.208 3.494 19.332 1.00 93.38 345 GLY A C 1
ATOM 2601 O O . GLY A 1 345 ? 0.409 3.301 20.533 1.00 93.38 345 GLY A O 1
ATOM 2602 N N . ALA A 1 346 ? -1.030 3.614 18.843 1.00 96.62 346 ALA A N 1
ATOM 2603 C CA . ALA A 1 346 ? -2.226 3.467 19.676 1.00 96.62 346 ALA A CA 1
ATOM 2604 C C . ALA A 1 346 ? -2.451 2.002 20.105 1.00 96.62 346 ALA A C 1
ATOM 2606 O O . ALA A 1 346 ? -2.582 1.119 19.255 1.00 96.62 346 ALA A O 1
ATOM 2607 N N . PHE A 1 347 ? -2.543 1.747 21.417 1.00 95.19 347 PHE A N 1
ATOM 2608 C CA . PHE A 1 347 ? -2.839 0.422 21.978 1.00 95.19 347 PHE A CA 1
ATOM 2609 C C . PHE A 1 347 ? -4.332 0.211 22.233 1.00 95.19 347 PHE A C 1
ATOM 2611 O O . PHE A 1 347 ? -4.932 0.918 23.045 1.00 95.19 347 PHE A O 1
ATOM 2618 N N . TYR A 1 348 ? -4.889 -0.850 21.653 1.00 97.38 348 TYR A N 1
ATOM 2619 C CA . TYR A 1 348 ? -6.248 -1.301 21.945 1.00 97.38 348 TYR A CA 1
ATOM 2620 C C . TYR A 1 348 ? -6.226 -2.657 22.654 1.00 97.38 348 TYR A C 1
ATOM 2622 O O . TYR A 1 348 ? -5.661 -3.624 22.137 1.00 97.38 348 TYR A O 1
ATOM 2630 N N . ASP A 1 349 ? -6.866 -2.727 23.820 1.00 97.50 349 ASP A N 1
ATOM 2631 C CA . ASP A 1 349 ? -7.172 -3.968 24.531 1.00 97.50 349 ASP A CA 1
ATOM 2632 C C . ASP A 1 349 ? -8.521 -4.523 24.050 1.00 97.50 349 ASP A C 1
ATOM 2634 O O . ASP A 1 349 ? -9.512 -3.794 23.983 1.00 97.50 349 ASP A O 1
ATOM 2638 N N . ILE A 1 350 ? -8.575 -5.826 23.782 1.00 98.00 350 ILE A N 1
ATOM 2639 C CA . ILE A 1 350 ? -9.785 -6.579 23.443 1.00 98.00 350 ILE A CA 1
ATOM 2640 C C . ILE A 1 350 ? -10.033 -7.595 24.558 1.00 98.00 350 ILE A C 1
ATOM 2642 O O . ILE A 1 350 ? -9.301 -8.579 24.676 1.00 98.00 350 ILE A O 1
ATOM 2646 N N . GLN A 1 351 ? -11.061 -7.369 25.373 1.00 97.94 351 GLN A N 1
ATOM 2647 C CA . GLN A 1 351 ? -11.497 -8.298 26.413 1.00 97.94 351 GLN A CA 1
ATOM 2648 C C . GLN A 1 351 ? -12.630 -9.174 25.871 1.00 97.94 351 GLN A C 1
ATOM 2650 O O . GLN A 1 351 ? -13.724 -8.673 25.613 1.00 97.94 351 GLN A O 1
ATOM 2655 N N . HIS A 1 352 ? -12.371 -10.472 25.703 1.00 95.94 352 HIS A N 1
ATOM 2656 C CA . HIS A 1 352 ? -13.266 -11.396 25.000 1.00 95.94 352 HIS A CA 1
ATOM 2657 C C . HIS A 1 352 ? -13.136 -12.832 25.551 1.00 95.94 352 HIS A C 1
ATOM 2659 O O . HIS A 1 352 ? -12.027 -13.308 25.791 1.00 95.94 352 HIS A O 1
ATOM 2665 N N . ALA A 1 353 ? -14.244 -13.537 25.793 1.00 94.25 353 ALA A N 1
ATOM 2666 C CA . ALA A 1 353 ? -14.297 -14.918 26.303 1.00 94.25 353 ALA A CA 1
ATOM 2667 C C . ALA A 1 353 ? -13.329 -15.222 27.477 1.00 94.25 353 ALA A C 1
ATOM 2669 O O . ALA A 1 353 ? -12.686 -16.273 27.524 1.00 94.25 353 ALA A O 1
ATOM 2670 N N . GLY A 1 354 ? -13.188 -14.278 28.417 1.00 93.06 354 GLY A N 1
ATOM 2671 C CA . GLY A 1 354 ? -12.283 -14.385 29.573 1.00 93.06 354 GLY A CA 1
ATOM 2672 C C . GLY A 1 354 ? -10.790 -14.168 29.275 1.00 93.06 354 GLY A C 1
ATOM 2673 O O . GLY A 1 354 ? -9.974 -14.255 30.189 1.00 93.06 354 GLY A O 1
ATOM 2674 N N . LYS A 1 355 ? -10.425 -13.861 28.027 1.00 92.88 355 LYS A N 1
ATOM 2675 C CA . LYS A 1 355 ? -9.069 -13.527 27.575 1.00 92.88 355 LYS A CA 1
ATOM 2676 C C . LYS A 1 355 ? -8.934 -12.026 27.314 1.00 92.88 355 LYS A C 1
ATOM 2678 O O . LYS A 1 355 ? -9.918 -11.343 27.032 1.00 92.88 355 LYS A O 1
ATOM 2683 N N . THR A 1 356 ? -7.696 -11.542 27.343 1.00 93.81 356 THR A N 1
ATOM 2684 C CA . THR A 1 356 ? -7.329 -10.209 26.855 1.00 93.81 356 THR A CA 1
ATOM 2685 C C . THR A 1 356 ? -6.362 -10.373 25.688 1.00 93.81 356 THR A C 1
ATOM 2687 O O . THR A 1 356 ? -5.327 -11.021 25.834 1.00 93.81 356 THR A O 1
ATOM 2690 N N . ALA A 1 357 ? -6.685 -9.785 24.542 1.00 94.69 357 ALA A N 1
ATOM 2691 C CA . ALA A 1 357 ? -5.760 -9.589 23.432 1.00 94.69 357 ALA A CA 1
ATOM 2692 C C . ALA A 1 357 ? -5.397 -8.101 23.329 1.00 94.69 357 ALA A C 1
ATOM 2694 O O . ALA A 1 357 ? -6.150 -7.243 23.789 1.00 94.69 357 ALA A O 1
ATOM 2695 N N . ARG A 1 358 ? -4.255 -7.785 22.717 1.00 94.44 358 ARG A N 1
ATOM 2696 C CA . ARG A 1 358 ? -3.839 -6.405 22.435 1.00 94.44 358 ARG A CA 1
ATOM 2697 C C . ARG A 1 358 ? -3.362 -6.269 20.996 1.00 94.44 358 ARG A C 1
ATOM 2699 O O . ARG A 1 358 ? -2.609 -7.122 20.522 1.00 94.44 358 ARG A O 1
ATOM 2706 N N . VAL A 1 359 ? -3.781 -5.194 20.336 1.00 95.25 359 VAL A N 1
ATOM 2707 C CA . VAL A 1 359 ? -3.333 -4.806 18.990 1.00 95.25 359 VAL A CA 1
ATOM 2708 C C . VAL A 1 359 ? -2.827 -3.366 18.981 1.00 95.25 359 VAL A C 1
ATOM 2710 O O . VAL A 1 359 ? -3.079 -2.603 19.921 1.00 95.25 359 VAL A O 1
ATOM 2713 N N . LEU A 1 360 ? -2.099 -3.008 17.923 1.00 95.06 360 LEU A N 1
ATOM 2714 C CA . LEU A 1 360 ? -1.496 -1.692 17.753 1.00 95.06 360 LEU A CA 1
ATOM 2715 C C . LEU A 1 360 ? -1.815 -1.104 16.371 1.00 95.06 360 LEU A C 1
ATOM 2717 O O . LEU A 1 360 ? -1.760 -1.795 15.351 1.00 95.06 360 LEU A O 1
ATOM 2721 N N . ILE A 1 361 ? -2.175 0.178 16.354 1.00 96.38 361 ILE A N 1
ATOM 2722 C CA . ILE A 1 361 ? -2.620 0.900 15.161 1.00 96.38 361 ILE A CA 1
ATOM 2723 C C . ILE A 1 361 ? -1.907 2.253 15.097 1.00 96.38 361 ILE A C 1
ATOM 2725 O O . ILE A 1 361 ? -1.932 3.025 16.057 1.00 96.38 361 ILE A O 1
ATOM 2729 N N . ASN A 1 362 ? -1.299 2.551 13.949 1.00 96.00 362 ASN A N 1
ATOM 2730 C CA . ASN A 1 362 ? -0.802 3.882 13.627 1.00 96.00 362 ASN A CA 1
ATOM 2731 C C . ASN A 1 362 ? -1.998 4.735 13.185 1.00 96.00 362 ASN A C 1
ATOM 2733 O O . ASN A 1 362 ? -2.508 4.547 12.083 1.00 96.00 362 ASN A O 1
ATOM 2737 N N . GLN A 1 363 ? -2.486 5.628 14.049 1.00 96.25 363 GLN A N 1
ATOM 2738 C CA . GLN A 1 363 ? -3.644 6.470 13.735 1.00 96.25 363 GLN A CA 1
ATOM 2739 C C . GLN A 1 363 ? -3.314 7.556 12.708 1.00 96.25 363 GLN A C 1
ATOM 2741 O O . GLN A 1 363 ? -4.162 7.859 11.876 1.00 96.25 363 GLN A O 1
ATOM 2746 N N . ALA A 1 364 ? -2.080 8.073 12.698 1.00 93.00 364 ALA A N 1
ATOM 2747 C CA . ALA A 1 364 ? -1.644 9.174 11.832 1.00 93.00 364 ALA A CA 1
ATOM 2748 C C . ALA A 1 364 ? -1.754 8.900 10.312 1.00 93.00 364 ALA A C 1
ATOM 2750 O O . ALA A 1 364 ? -1.543 9.803 9.502 1.00 93.00 364 ALA A O 1
ATOM 2751 N N . VAL A 1 365 ? -2.076 7.665 9.910 1.00 90.19 365 VAL A N 1
ATOM 2752 C CA . VAL A 1 365 ? -2.303 7.240 8.516 1.00 90.19 365 VAL A CA 1
ATOM 2753 C C . VAL A 1 365 ? -3.756 6.817 8.230 1.00 90.19 365 VAL A C 1
ATOM 2755 O O . VAL A 1 365 ? -4.020 6.171 7.210 1.00 90.19 365 VAL A O 1
ATOM 2758 N N . TYR A 1 366 ? -4.702 7.178 9.103 1.00 89.62 366 TYR A N 1
ATOM 2759 C CA . TYR A 1 366 ? -6.131 6.880 8.974 1.00 89.62 366 TYR A CA 1
ATOM 2760 C C . TYR A 1 366 ? -7.022 8.088 9.335 1.00 89.62 366 TYR A C 1
ATOM 2762 O O . TYR A 1 366 ? -6.688 8.829 10.254 1.00 89.62 366 TYR A O 1
ATOM 2770 N N . PRO A 1 367 ? -8.173 8.287 8.658 1.00 88.00 367 PRO A N 1
ATOM 2771 C CA . PRO A 1 367 ? -8.634 7.586 7.455 1.00 88.00 367 PRO A CA 1
ATOM 2772 C C . PRO A 1 367 ? -7.715 7.851 6.250 1.00 88.00 367 PRO A C 1
ATOM 2774 O O . PRO A 1 367 ? -7.044 8.879 6.177 1.00 88.00 367 PRO A O 1
ATOM 2777 N N . ASN A 1 368 ? -7.681 6.937 5.275 1.00 79.00 368 ASN A N 1
ATOM 2778 C CA . ASN A 1 368 ? -6.887 7.121 4.055 1.00 79.00 368 ASN A CA 1
ATOM 2779 C C . ASN A 1 368 ? -7.640 6.787 2.767 1.00 79.00 368 ASN A C 1
ATOM 2781 O O . ASN A 1 368 ? -8.468 5.885 2.697 1.00 79.00 368 ASN A O 1
ATOM 2785 N N . ARG A 1 369 ? -7.261 7.494 1.700 1.00 76.38 369 ARG A N 1
ATOM 2786 C CA . ARG A 1 369 ? -7.834 7.405 0.346 1.00 76.38 369 ARG A CA 1
ATOM 2787 C C . ARG A 1 369 ? -7.676 6.049 -0.366 1.00 76.38 369 ARG A C 1
ATOM 2789 O O . ARG A 1 369 ? -8.105 5.934 -1.512 1.00 76.38 369 ARG A O 1
ATOM 2796 N N . PHE A 1 370 ? -7.001 5.067 0.238 1.00 72.88 370 PHE A N 1
ATOM 2797 C CA . PHE A 1 370 ? -6.620 3.818 -0.432 1.00 72.88 370 PHE A CA 1
ATOM 2798 C C . PHE A 1 370 ? -7.543 2.647 -0.087 1.00 72.88 370 PHE A C 1
ATOM 2800 O O . PHE A 1 370 ? -7.932 1.910 -0.994 1.00 72.88 370 PHE A O 1
ATOM 2807 N N . TYR A 1 371 ? -7.893 2.481 1.193 1.00 76.69 371 TYR A N 1
ATOM 2808 C CA . TYR A 1 371 ? -8.793 1.408 1.634 1.00 76.69 371 TYR A CA 1
ATOM 2809 C C . TYR A 1 371 ? -9.757 1.837 2.744 1.00 76.69 371 T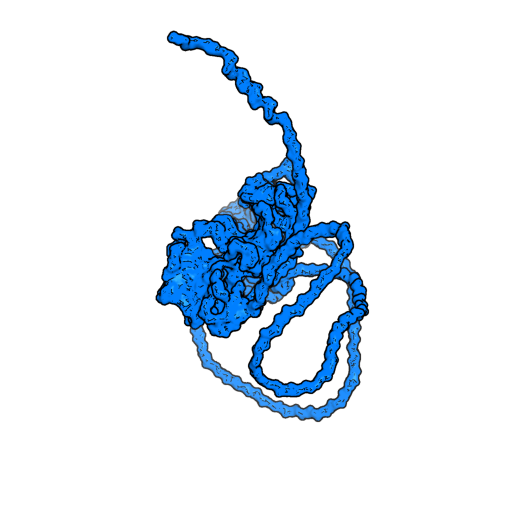YR A C 1
ATOM 2811 O O . TYR A 1 371 ? -10.961 1.656 2.604 1.00 76.69 371 TYR A O 1
ATOM 2819 N N . ALA A 1 372 ? -9.250 2.444 3.819 1.00 83.00 372 ALA A N 1
ATOM 2820 C CA . ALA A 1 372 ? -10.052 2.868 4.969 1.00 83.00 372 ALA A CA 1
ATOM 2821 C C . ALA A 1 372 ? -10.391 4.366 4.882 1.00 83.00 372 ALA A C 1
ATOM 2823 O O . ALA A 1 372 ? -9.955 5.170 5.708 1.00 83.00 372 ALA A O 1
ATOM 2824 N N . ALA A 1 373 ? -11.126 4.755 3.836 1.00 80.94 373 ALA A N 1
ATOM 2825 C CA . ALA A 1 373 ? -11.462 6.156 3.550 1.00 80.94 373 ALA A CA 1
ATOM 2826 C C . ALA A 1 373 ? -12.582 6.715 4.447 1.00 80.94 373 ALA A C 1
ATOM 2828 O O . ALA A 1 373 ? -12.700 7.926 4.608 1.00 80.94 373 ALA A O 1
ATOM 2829 N N . ASP A 1 374 ? -13.379 5.832 5.046 1.00 81.50 374 ASP A N 1
ATOM 2830 C CA . ASP A 1 374 ? -14.352 6.122 6.103 1.00 81.50 374 ASP A CA 1
ATOM 2831 C C . ASP A 1 374 ? -13.742 6.050 7.517 1.00 81.50 374 ASP A C 1
ATOM 2833 O O . ASP A 1 374 ? -14.339 6.550 8.471 1.00 81.50 374 ASP A O 1
ATOM 2837 N N . GLY A 1 375 ? -12.551 5.462 7.652 1.00 85.38 375 GLY A N 1
ATOM 2838 C CA . GLY A 1 375 ? -11.838 5.267 8.912 1.00 85.38 375 GLY A CA 1
ATOM 2839 C C . GLY A 1 375 ? -12.102 3.933 9.616 1.00 85.38 375 GLY A C 1
ATOM 2840 O O . GLY A 1 375 ? -11.602 3.775 10.727 1.00 85.38 375 GLY A O 1
ATOM 2841 N N . TRP A 1 376 ? -12.840 2.980 9.025 1.00 92.12 376 TRP A N 1
ATOM 2842 C CA . TRP A 1 376 ? -13.042 1.653 9.631 1.00 92.12 376 TRP A CA 1
ATOM 2843 C C . TRP A 1 376 ? -11.799 0.760 9.489 1.00 92.12 376 TRP A C 1
ATOM 2845 O O . TRP A 1 376 ? -11.449 0.313 8.394 1.00 92.12 376 TRP A O 1
ATOM 2855 N N . ILE A 1 377 ? -11.144 0.458 10.612 1.00 92.94 377 ILE A N 1
ATOM 2856 C CA . ILE A 1 377 ? -9.929 -0.365 10.686 1.00 92.94 377 ILE A CA 1
ATOM 2857 C C . ILE A 1 377 ? -10.276 -1.718 11.296 1.00 92.94 377 ILE A C 1
ATOM 2859 O O . ILE A 1 377 ? -10.736 -1.785 12.435 1.00 92.94 377 ILE A O 1
ATOM 2863 N N . TYR A 1 378 ? -10.038 -2.799 10.553 1.00 93.62 378 TYR A N 1
ATOM 2864 C CA . TYR A 1 378 ? -10.181 -4.165 11.060 1.00 93.62 378 TYR A CA 1
ATOM 2865 C C . TYR A 1 378 ? -9.105 -4.482 12.107 1.00 93.62 378 TYR A C 1
ATOM 2867 O O . TYR A 1 378 ? -7.917 -4.260 11.871 1.00 93.62 378 TYR A O 1
ATOM 2875 N N . MET A 1 379 ? -9.534 -5.033 13.242 1.00 94.00 379 MET A N 1
ATOM 2876 C CA . MET A 1 379 ? -8.694 -5.331 14.407 1.00 94.00 379 MET A CA 1
ATOM 2877 C C . MET A 1 379 ? -8.475 -6.825 14.650 1.00 94.00 379 MET A C 1
ATOM 2879 O O . MET A 1 379 ? -7.648 -7.170 15.485 1.00 94.00 379 MET A O 1
ATOM 2883 N N . GLY A 1 380 ? -9.215 -7.702 13.966 1.00 93.31 380 GLY A N 1
ATOM 2884 C CA . GLY A 1 380 ? -9.134 -9.153 14.144 1.00 93.31 380 GLY A CA 1
ATOM 2885 C C . GLY A 1 380 ? -10.493 -9.817 14.366 1.00 93.31 380 GLY A C 1
ATOM 2886 O O . GLY A 1 380 ? -11.534 -9.158 14.455 1.00 93.31 380 GLY A O 1
ATOM 2887 N N . LYS A 1 381 ? -10.472 -11.148 14.477 1.00 92.94 381 LYS A N 1
ATOM 2888 C CA . LYS A 1 381 ? -11.616 -11.982 14.871 1.00 92.94 381 LYS A CA 1
ATOM 2889 C C . LYS A 1 381 ? -11.427 -12.483 16.294 1.00 92.94 381 LYS A C 1
ATOM 2891 O O . LYS A 1 381 ? -10.400 -13.075 16.616 1.00 92.94 381 LYS A O 1
ATOM 2896 N N . TYR A 1 382 ? -12.448 -12.301 17.122 1.00 94.50 382 TYR A N 1
ATOM 2897 C CA . TYR A 1 382 ? -12.422 -12.661 18.536 1.00 94.50 382 TYR A CA 1
ATOM 2898 C C . TYR A 1 382 ? -13.712 -13.385 18.925 1.00 94.50 382 TYR A C 1
ATOM 2900 O O . TYR A 1 382 ? -14.789 -13.062 18.429 1.00 94.50 382 TYR A O 1
ATOM 2908 N N . ASN A 1 383 ? -13.606 -14.386 19.800 1.00 94.88 383 ASN A N 1
ATOM 2909 C CA . ASN A 1 383 ? -14.772 -15.074 20.355 1.00 94.88 383 ASN A CA 1
ATOM 2910 C C . ASN A 1 383 ? -15.338 -14.265 21.528 1.00 94.88 383 ASN A C 1
ATOM 2912 O O . ASN A 1 383 ? -14.595 -14.035 22.484 1.00 94.88 383 ASN A O 1
ATOM 2916 N N . PHE A 1 384 ? -16.615 -13.893 21.465 1.00 96.69 384 PHE A N 1
ATOM 2917 C CA . PHE A 1 384 ? -17.345 -13.193 22.521 1.00 96.69 384 PHE A CA 1
ATOM 2918 C C . PHE A 1 384 ? -18.455 -14.076 23.105 1.00 96.69 384 PHE A C 1
ATOM 2920 O O . PHE A 1 384 ? -19.063 -14.879 22.395 1.00 96.69 384 PHE A O 1
ATOM 2927 N N . THR A 1 385 ? -18.745 -13.920 24.396 1.00 96.44 385 THR A N 1
ATOM 2928 C CA . THR A 1 385 ? -19.748 -14.706 25.134 1.00 96.44 385 THR A CA 1
ATOM 2929 C C . THR A 1 385 ? -21.063 -13.971 25.393 1.00 96.44 385 THR A C 1
ATOM 2931 O O . THR A 1 385 ? -22.037 -14.615 25.774 1.00 96.44 385 THR A O 1
ATOM 2934 N N . GLY A 1 386 ? -21.115 -12.646 25.226 1.00 94.31 386 GLY A N 1
ATOM 2935 C CA . GLY A 1 386 ? -22.317 -11.840 25.485 1.00 94.31 386 GLY A CA 1
ATOM 2936 C C . GLY A 1 386 ? -22.661 -11.706 26.971 1.00 94.31 386 GLY A C 1
ATOM 2937 O O . GLY A 1 386 ? -23.765 -11.297 27.329 1.00 94.31 386 GLY A O 1
ATOM 2938 N N . THR A 1 387 ? -21.726 -12.040 27.863 1.00 93.00 387 THR A N 1
ATOM 2939 C CA . THR A 1 387 ? -21.934 -12.065 29.322 1.00 93.00 387 THR A CA 1
ATOM 2940 C C . THR A 1 387 ? -21.899 -10.679 29.969 1.00 93.00 387 THR A C 1
ATOM 2942 O O . THR A 1 387 ? -22.232 -10.557 31.145 1.00 93.00 387 THR A O 1
ATOM 2945 N N . GLY A 1 388 ? -21.519 -9.635 29.222 1.00 91.44 388 GLY A N 1
ATOM 2946 C CA . GLY A 1 388 ? -21.451 -8.242 29.690 1.00 91.44 388 GLY A CA 1
ATOM 2947 C C . GLY A 1 388 ? -20.116 -7.831 30.326 1.00 91.44 388 GLY A C 1
ATOM 2948 O O . GLY A 1 388 ? -19.965 -6.689 30.744 1.00 91.44 388 GLY A O 1
ATOM 2949 N N . SER A 1 389 ? -19.131 -8.734 30.381 1.00 93.81 389 SER A N 1
ATOM 2950 C CA . SER A 1 389 ? -17.776 -8.488 30.910 1.00 93.81 389 SER A CA 1
ATOM 2951 C C . SER A 1 389 ? -16.727 -8.253 29.811 1.00 93.81 389 SER A C 1
ATOM 2953 O O . SER A 1 389 ? -15.537 -8.483 30.024 1.00 93.81 389 SER A O 1
ATOM 2955 N N . GLU A 1 390 ? -17.172 -7.898 28.609 1.00 97.94 390 GLU A N 1
ATOM 2956 C CA . GLU A 1 390 ? -16.392 -7.931 27.371 1.00 97.94 390 GLU A CA 1
ATOM 2957 C C . GLU A 1 390 ? -16.442 -6.565 26.689 1.00 97.94 390 GLU A C 1
ATOM 2959 O O . GLU A 1 390 ? -17.471 -5.888 26.723 1.00 97.94 390 GLU A O 1
ATOM 2964 N N . PHE A 1 391 ? -15.329 -6.126 26.109 1.00 98.06 391 PHE A N 1
ATOM 2965 C CA . PHE A 1 391 ? -15.180 -4.759 25.611 1.00 98.06 391 PHE A CA 1
ATOM 2966 C C . PHE A 1 391 ? -13.962 -4.601 24.700 1.00 98.06 391 PHE A C 1
ATOM 2968 O O . PHE A 1 391 ? -13.009 -5.377 24.769 1.00 98.06 391 PHE A O 1
ATOM 2975 N N . ILE A 1 392 ? -13.960 -3.518 23.925 1.00 98.50 392 ILE A N 1
ATOM 2976 C CA . ILE A 1 392 ? -12.739 -2.917 23.380 1.00 98.50 392 ILE A CA 1
ATOM 2977 C C . ILE A 1 392 ? -12.393 -1.707 24.249 1.00 98.50 392 ILE A C 1
ATOM 2979 O O . ILE A 1 392 ? -13.281 -0.934 24.611 1.00 98.50 392 ILE A O 1
ATOM 2983 N N . ARG A 1 393 ? -11.119 -1.531 24.604 1.00 98.38 393 ARG A N 1
ATOM 2984 C CA . ARG A 1 393 ? -10.640 -0.392 25.395 1.00 98.38 393 ARG A CA 1
ATOM 2985 C C . ARG A 1 393 ? -9.402 0.228 24.766 1.00 98.38 393 ARG A C 1
ATOM 2987 O O . ARG A 1 393 ? -8.403 -0.451 24.549 1.00 98.38 393 ARG A O 1
ATOM 2994 N N . LEU A 1 394 ? -9.453 1.537 24.571 1.00 98.38 394 LEU A N 1
ATOM 2995 C CA . LEU A 1 394 ? -8.308 2.375 24.248 1.00 98.38 394 LEU A CA 1
ATOM 2996 C C . LEU A 1 394 ? -7.836 3.076 25.525 1.00 98.38 394 LEU A C 1
ATOM 2998 O O . LEU A 1 394 ? -8.646 3.533 26.332 1.00 98.38 394 LEU A O 1
ATOM 3002 N N . THR A 1 395 ? -6.527 3.183 25.722 1.00 97.19 395 THR A N 1
ATOM 3003 C CA . THR A 1 395 ? -5.953 3.965 26.829 1.00 97.19 395 THR A CA 1
ATOM 3004 C C . THR A 1 395 ? -5.080 5.076 26.281 1.00 97.19 395 THR A C 1
ATOM 3006 O O . THR A 1 395 ? -4.523 4.928 25.199 1.00 97.19 395 THR A O 1
ATOM 3009 N N . ASN A 1 396 ? -4.891 6.155 27.042 1.00 96.06 396 ASN A N 1
ATOM 3010 C CA . ASN A 1 396 ? -3.934 7.190 26.659 1.00 96.06 396 ASN A CA 1
ATOM 3011 C C . ASN A 1 396 ? -2.461 6.789 26.858 1.00 96.06 396 ASN A C 1
ATOM 3013 O O . ASN A 1 396 ? -1.596 7.640 26.671 1.00 96.06 396 ASN A O 1
ATOM 3017 N N . GLN A 1 397 ? -2.168 5.528 27.209 1.00 95.50 397 GLN A N 1
ATOM 3018 C CA . GLN A 1 397 ? -0.830 4.975 27.028 1.00 95.50 397 GLN A CA 1
ATOM 3019 C C . GLN A 1 397 ? -0.643 4.533 25.573 1.00 95.50 397 GLN A C 1
ATOM 3021 O O . GLN A 1 397 ? -1.405 3.709 25.064 1.00 95.50 397 GLN A O 1
ATOM 3026 N N . THR A 1 398 ? 0.413 5.029 24.938 1.00 94.94 398 THR A N 1
ATOM 3027 C CA . THR A 1 398 ? 0.801 4.695 23.566 1.00 94.94 398 THR A CA 1
ATOM 3028 C C . THR A 1 398 ? 2.253 4.226 23.495 1.00 94.94 398 THR A C 1
ATOM 3030 O O . THR A 1 398 ? 3.061 4.468 24.396 1.00 94.94 398 THR A O 1
ATOM 3033 N N . GLN A 1 399 ? 2.581 3.515 22.420 1.00 91.62 399 GLN A N 1
ATOM 3034 C CA . GLN A 1 399 ? 3.944 3.160 22.035 1.00 91.62 399 GLN A CA 1
ATOM 3035 C C . GLN A 1 399 ? 4.399 4.140 20.954 1.00 91.62 399 GLN A C 1
ATOM 3037 O O . GLN A 1 399 ? 4.457 3.788 19.785 1.00 91.62 399 GLN A O 1
ATOM 3042 N N . ASP A 1 400 ? 4.634 5.386 21.360 1.00 91.50 400 ASP A N 1
ATOM 3043 C CA . ASP A 1 400 ? 5.221 6.439 20.528 1.00 91.50 400 ASP A CA 1
ATOM 3044 C C . ASP A 1 400 ? 6.623 6.803 21.041 1.00 91.50 400 ASP A C 1
ATOM 3046 O O . ASP A 1 400 ? 6.987 6.529 22.192 1.00 91.50 400 ASP A O 1
ATOM 3050 N N . GLU A 1 401 ? 7.418 7.466 20.205 1.00 83.12 401 GLU A N 1
ATOM 3051 C CA . GLU A 1 401 ? 8.721 8.002 20.601 1.00 83.12 401 GLU A CA 1
ATOM 3052 C C . GLU A 1 401 ? 8.536 9.094 21.671 1.00 83.12 401 GLU A C 1
ATOM 3054 O O . GLU A 1 401 ? 7.874 10.108 21.437 1.00 83.12 401 GLU A O 1
ATOM 3059 N N . SER A 1 402 ? 9.135 8.921 22.857 1.00 75.19 402 SER A N 1
ATOM 3060 C CA . SER A 1 402 ? 8.862 9.783 24.027 1.00 75.19 402 SER A CA 1
ATOM 3061 C C . SER A 1 402 ? 9.193 11.275 23.828 1.00 75.19 402 SER A C 1
ATOM 3063 O O . SER A 1 402 ? 8.731 12.106 24.607 1.00 75.19 402 SER A O 1
ATOM 3065 N N . ALA A 1 403 ? 9.968 11.628 22.797 1.00 68.38 403 ALA A N 1
ATOM 3066 C CA . ALA A 1 403 ? 10.267 13.011 22.418 1.00 68.38 403 ALA A CA 1
ATOM 3067 C C . ALA A 1 403 ? 9.190 13.666 21.522 1.00 68.38 403 ALA A C 1
ATOM 3069 O O . ALA A 1 403 ? 9.141 14.891 21.442 1.00 68.38 403 ALA A O 1
ATOM 3070 N N . ALA A 1 404 ? 8.332 12.881 20.860 1.00 73.94 404 ALA A N 1
ATOM 3071 C CA . ALA A 1 404 ? 7.368 13.358 19.861 1.00 73.94 404 ALA A CA 1
ATOM 3072 C C . ALA A 1 404 ? 5.942 13.578 20.412 1.00 73.94 404 ALA A C 1
ATOM 3074 O O . ALA A 1 404 ? 5.153 14.316 19.822 1.00 73.94 404 ALA A O 1
ATOM 3075 N N . ILE A 1 405 ? 5.604 12.979 21.561 1.00 84.56 405 ILE A N 1
ATOM 3076 C CA . ILE A 1 405 ? 4.224 12.923 22.085 1.00 84.56 405 ILE A CA 1
ATOM 3077 C C . ILE A 1 405 ? 3.599 14.269 22.500 1.00 84.56 405 ILE A C 1
ATOM 3079 O O . ILE A 1 405 ? 2.400 14.317 22.770 1.00 84.56 405 ILE A O 1
ATOM 3083 N N . GLY A 1 406 ? 4.377 15.354 22.587 1.00 82.38 406 GLY A N 1
ATOM 3084 C CA . GLY A 1 406 ? 3.896 16.654 23.078 1.00 82.38 406 GLY A CA 1
ATOM 3085 C C . GLY A 1 406 ? 2.786 17.252 22.209 1.00 82.38 406 GLY A C 1
ATOM 3086 O O . GLY A 1 406 ? 1.720 17.621 22.714 1.00 82.38 406 GLY A O 1
ATOM 3087 N N . ASP A 1 407 ? 3.000 17.278 20.894 1.00 85.12 407 ASP A N 1
ATOM 3088 C CA . ASP A 1 407 ? 2.046 17.832 19.927 1.00 85.12 407 ASP A CA 1
ATOM 3089 C C . ASP A 1 407 ? 1.038 16.788 19.420 1.00 85.12 407 ASP A C 1
ATOM 3091 O O . ASP A 1 407 ? -0.081 17.154 19.062 1.00 85.12 407 ASP A O 1
ATOM 3095 N N . MET A 1 408 ? 1.365 15.494 19.507 1.00 94.44 408 MET A N 1
ATOM 3096 C CA . MET A 1 408 ? 0.474 14.382 19.141 1.00 94.44 408 MET A CA 1
ATOM 3097 C C . MET A 1 408 ? -0.832 14.357 19.947 1.00 94.44 408 MET A C 1
ATOM 3099 O O . MET A 1 408 ? -0.895 14.818 21.087 1.00 94.44 408 MET A O 1
ATOM 3103 N N . GLU A 1 409 ? -1.883 13.785 19.367 1.00 96.38 409 GLU A N 1
ATOM 3104 C CA . GLU A 1 409 ? -3.188 13.558 19.991 1.00 96.38 409 GLU A CA 1
ATOM 3105 C C . GLU A 1 409 ? -3.699 12.161 19.614 1.00 96.38 409 GLU A C 1
ATOM 3107 O O . GLU A 1 409 ? -3.460 11.677 18.507 1.00 96.38 409 GLU A O 1
ATOM 3112 N N . LEU A 1 410 ? -4.356 11.492 20.561 1.00 97.38 410 LEU A N 1
ATOM 3113 C CA . LEU A 1 410 ? -4.940 10.165 20.387 1.00 97.38 410 LEU A CA 1
ATOM 3114 C C . LEU A 1 410 ? -6.454 10.307 20.204 1.00 97.38 410 LEU A C 1
ATOM 3116 O O . LEU A 1 410 ? -7.123 10.823 21.103 1.00 97.38 410 LEU A O 1
ATOM 3120 N N . GLY A 1 411 ? -6.980 9.824 19.077 1.00 97.25 411 GLY A N 1
ATOM 3121 C CA . GLY A 1 411 ? -8.392 9.917 18.704 1.00 97.25 411 GLY A CA 1
ATOM 3122 C C . GLY A 1 411 ? -9.202 8.662 19.047 1.00 97.25 411 GLY A C 1
ATOM 3123 O O . GLY A 1 411 ? -8.671 7.551 19.113 1.00 97.25 411 GLY A O 1
ATOM 3124 N N . ALA A 1 412 ? -10.503 8.841 19.257 1.00 97.00 412 ALA A N 1
ATOM 3125 C CA . ALA A 1 412 ? -11.469 7.810 19.623 1.00 97.00 412 ALA A CA 1
ATOM 3126 C C . ALA A 1 412 ? -12.882 8.185 19.145 1.00 97.00 412 ALA A C 1
ATOM 3128 O O . ALA A 1 412 ? -13.205 9.364 19.025 1.00 97.00 412 ALA A O 1
ATOM 3129 N N . ASP A 1 413 ? -13.713 7.180 18.869 1.00 96.69 413 ASP A N 1
ATOM 3130 C CA . ASP A 1 413 ? -15.028 7.348 18.234 1.00 96.69 413 ASP A CA 1
ATOM 3131 C C . ASP A 1 413 ? -15.896 6.105 18.506 1.00 96.69 413 ASP A C 1
ATOM 3133 O O . ASP A 1 413 ? -16.566 6.013 19.535 1.00 96.69 413 ASP A O 1
ATOM 3137 N N . SER A 1 414 ? -15.825 5.087 17.646 1.00 96.38 414 SER A N 1
ATOM 3138 C CA . SER A 1 414 ? -16.757 3.960 17.672 1.00 96.38 414 SER A CA 1
ATOM 3139 C C . SER A 1 414 ? -16.099 2.628 17.339 1.00 96.38 414 SER A C 1
ATOM 3141 O O . SER A 1 414 ? -15.028 2.544 16.735 1.00 96.38 414 SER A O 1
ATOM 3143 N N . VAL A 1 415 ? -16.773 1.565 17.766 1.00 97.50 415 VAL A N 1
ATOM 3144 C CA . VAL A 1 415 ? -16.394 0.165 17.593 1.00 97.50 415 VAL A CA 1
ATOM 3145 C C . VAL A 1 415 ? -17.547 -0.559 16.915 1.00 97.50 415 VAL A C 1
ATOM 3147 O O . VAL A 1 415 ? -18.701 -0.378 17.303 1.00 97.50 415 VAL A O 1
ATOM 3150 N N . GLN A 1 416 ? -17.245 -1.408 15.935 1.00 95.50 416 GLN A N 1
ATOM 3151 C CA . GLN A 1 416 ? -18.220 -2.269 15.279 1.00 95.50 416 GLN A CA 1
ATOM 3152 C C . GLN A 1 416 ? -17.876 -3.749 15.477 1.00 95.50 416 GLN A C 1
ATOM 3154 O O . GLN A 1 416 ? -16.761 -4.188 15.195 1.00 95.50 416 GLN A O 1
ATOM 3159 N N . PHE A 1 417 ? -18.864 -4.528 15.919 1.00 96.12 417 PHE A N 1
ATOM 3160 C CA . PHE A 1 417 ? -18.785 -5.978 16.080 1.00 96.12 417 PHE A CA 1
ATOM 3161 C C . PHE A 1 417 ? -19.652 -6.666 15.014 1.00 96.12 417 PHE A C 1
ATOM 3163 O O . PHE A 1 417 ? -20.865 -6.447 14.950 1.00 96.12 417 PHE A O 1
ATOM 3170 N N . ILE A 1 418 ? -19.046 -7.523 14.188 1.00 94.00 418 ILE A N 1
ATOM 3171 C CA . ILE A 1 418 ? -19.707 -8.210 13.066 1.00 94.00 418 ILE A CA 1
ATOM 3172 C C . ILE A 1 418 ? -19.636 -9.724 13.267 1.00 94.00 418 ILE A C 1
ATOM 3174 O O . ILE A 1 418 ? -18.580 -10.329 13.068 1.00 94.00 418 ILE A O 1
ATOM 3178 N N . TYR A 1 419 ? -20.760 -10.341 13.636 1.00 93.12 419 TYR A N 1
ATOM 3179 C CA . TYR A 1 419 ? -20.870 -11.792 13.833 1.00 93.12 419 TYR A CA 1
ATOM 3180 C C . TYR A 1 419 ? -20.460 -12.550 12.561 1.00 93.12 419 TYR A C 1
ATOM 3182 O O . TYR A 1 419 ? -20.944 -12.259 11.468 1.00 93.12 419 TYR A O 1
ATOM 3190 N N . GLN A 1 420 ? -19.544 -13.505 12.711 1.00 90.00 420 GLN A N 1
ATOM 3191 C CA . GLN A 1 420 ? -19.015 -14.364 11.646 1.00 90.00 420 GLN A CA 1
ATOM 3192 C C . GLN A 1 420 ? -19.595 -15.787 11.701 1.00 90.00 420 GLN A C 1
ATOM 3194 O O . GLN A 1 420 ? -19.431 -16.549 10.751 1.00 90.00 420 GLN A O 1
ATOM 3199 N N . GLY A 1 421 ? -20.250 -16.150 12.807 1.00 88.31 421 GLY A N 1
ATOM 3200 C CA . GLY A 1 421 ? -20.762 -17.490 13.075 1.00 88.31 421 GLY A CA 1
ATOM 3201 C C . GLY A 1 421 ? -20.480 -17.946 14.506 1.00 88.31 421 GLY A C 1
ATOM 3202 O O . GLY A 1 421 ? -19.800 -17.267 15.283 1.00 88.31 421 GLY A O 1
ATOM 3203 N N . ASP A 1 422 ? -21.005 -19.119 14.849 1.00 84.31 422 ASP A N 1
ATOM 3204 C CA . ASP A 1 422 ? -20.768 -19.748 16.144 1.00 84.31 422 ASP A CA 1
ATOM 3205 C C . ASP A 1 422 ? -19.280 -20.030 16.373 1.00 84.31 422 ASP A C 1
ATOM 3207 O O . ASP A 1 422 ? -18.512 -20.299 15.445 1.00 84.31 422 ASP A O 1
ATOM 3211 N N . ALA A 1 423 ? -18.871 -20.018 17.640 1.00 68.75 423 ALA A N 1
ATOM 3212 C CA . ALA A 1 423 ? -17.537 -20.443 18.029 1.00 68.75 423 ALA A CA 1
ATOM 3213 C C . ALA A 1 423 ? -17.393 -21.958 17.830 1.00 68.75 423 ALA A C 1
ATOM 3215 O O . ALA A 1 423 ? -17.696 -22.748 18.727 1.00 68.75 423 ALA A O 1
ATOM 3216 N N . THR A 1 424 ? -16.912 -22.368 16.652 1.00 55.62 424 THR A N 1
ATOM 3217 C CA . THR A 1 424 ? -16.487 -23.749 16.407 1.00 55.62 424 THR A CA 1
ATOM 3218 C C . THR A 1 424 ? -15.519 -24.168 17.513 1.00 55.62 424 THR A C 1
ATOM 3220 O O . THR A 1 424 ? -14.548 -23.437 17.749 1.00 55.62 424 THR A O 1
ATOM 3223 N N . PRO A 1 425 ? -15.740 -25.307 18.198 1.00 44.31 425 PRO A N 1
ATOM 3224 C CA . PRO A 1 425 ? -14.819 -25.759 19.229 1.00 44.31 425 PRO A CA 1
ATOM 3225 C C . PRO A 1 425 ? -13.430 -25.905 18.611 1.00 44.31 425 PRO A C 1
ATOM 3227 O O . PRO A 1 425 ? -13.290 -26.488 17.534 1.00 44.31 425 PRO A O 1
ATOM 3230 N N . THR A 1 426 ? -12.420 -25.342 19.277 1.00 40.59 426 THR A N 1
ATOM 3231 C CA . THR A 1 426 ? -11.028 -25.415 18.824 1.00 40.59 426 THR A CA 1
ATOM 3232 C C . THR A 1 426 ? -10.689 -26.875 18.518 1.00 40.59 426 THR A C 1
ATOM 3234 O O . THR A 1 426 ? -10.940 -27.721 19.385 1.00 40.59 426 THR A O 1
ATOM 3237 N N . PRO A 1 427 ? -10.154 -27.198 17.323 1.00 34.88 427 PRO A N 1
ATOM 3238 C CA . PRO A 1 427 ? -9.707 -28.552 17.035 1.00 34.88 427 PRO A CA 1
ATOM 3239 C C . PRO A 1 427 ? -8.782 -29.023 18.164 1.00 34.88 427 PRO A C 1
ATOM 3241 O O . PRO A 1 427 ? -7.918 -28.245 18.581 1.00 34.88 427 PRO A O 1
ATOM 3244 N N . PRO A 1 428 ? -8.957 -30.247 18.700 1.00 30.73 428 PRO A N 1
ATOM 3245 C CA . PRO A 1 428 ? -8.014 -30.769 19.677 1.00 30.73 428 PRO A CA 1
ATOM 3246 C C . PRO A 1 428 ? -6.618 -30.720 19.055 1.00 30.73 428 PRO A C 1
ATOM 3248 O O . PRO A 1 428 ? -6.467 -31.070 17.882 1.00 30.73 428 PRO A O 1
ATOM 3251 N N . SER A 1 429 ? -5.635 -30.243 19.825 1.00 33.53 429 SER A N 1
ATOM 3252 C CA . SER A 1 429 ? -4.264 -30.031 19.357 1.00 33.53 429 SER A CA 1
ATOM 3253 C C . SER A 1 429 ? -3.799 -31.220 18.529 1.00 33.53 429 SER A C 1
ATOM 3255 O O . SER A 1 429 ? -3.936 -32.357 18.985 1.00 33.53 429 SER A O 1
ATOM 3257 N N . ILE A 1 430 ? -3.271 -30.960 17.327 1.00 32.41 430 ILE A N 1
ATOM 3258 C CA . ILE A 1 430 ? -2.766 -32.017 16.449 1.00 32.41 430 ILE A CA 1
ATOM 3259 C C . ILE A 1 430 ? -1.721 -32.795 17.243 1.00 32.41 430 ILE A C 1
ATOM 3261 O O . ILE A 1 430 ? -0.636 -32.290 17.531 1.00 32.41 430 ILE A O 1
ATOM 3265 N N . VAL A 1 431 ? -2.075 -34.019 17.632 1.00 29.39 431 VAL A N 1
ATOM 3266 C CA . VAL A 1 431 ? -1.126 -34.957 18.214 1.00 29.39 431 VAL A CA 1
ATOM 3267 C C . VAL A 1 431 ? -0.159 -35.276 17.092 1.00 29.39 431 VAL A C 1
ATOM 3269 O O . VAL A 1 431 ? -0.540 -35.922 16.119 1.00 29.39 431 VAL A O 1
ATOM 3272 N N . THR A 1 432 ? 1.070 -34.775 17.200 1.00 32.03 432 THR A N 1
ATOM 3273 C CA . THR A 1 432 ? 2.133 -35.091 16.251 1.00 32.03 432 THR A CA 1
ATOM 3274 C C . THR A 1 432 ? 2.303 -36.602 16.229 1.00 32.03 432 THR A C 1
ATOM 3276 O O . THR A 1 432 ? 2.786 -37.179 17.209 1.00 32.03 432 THR A O 1
ATOM 3279 N N . ASP A 1 433 ? 1.875 -37.240 15.137 1.00 29.20 433 ASP A N 1
ATOM 3280 C CA . ASP A 1 433 ? 1.976 -38.686 14.965 1.00 29.20 433 ASP A CA 1
ATOM 3281 C C . ASP A 1 433 ? 3.447 -39.082 15.095 1.00 29.20 433 ASP A C 1
ATOM 3283 O O . ASP A 1 433 ? 4.277 -38.846 14.213 1.00 29.20 433 ASP A O 1
ATOM 3287 N N . THR A 1 434 ? 3.786 -39.647 16.253 1.00 29.70 434 THR A N 1
ATOM 3288 C CA . THR A 1 434 ? 5.146 -40.088 16.541 1.00 29.70 434 THR A CA 1
ATOM 3289 C C . THR A 1 434 ? 5.443 -41.231 15.576 1.00 29.70 434 THR A C 1
ATOM 3291 O O . THR A 1 434 ? 4.687 -42.209 15.575 1.00 29.70 434 THR A O 1
ATOM 3294 N N . PRO A 1 435 ? 6.490 -41.134 14.733 1.00 32.12 435 PRO A N 1
ATOM 3295 C CA . PRO A 1 435 ? 6.691 -42.071 13.638 1.00 32.12 435 PRO A CA 1
ATOM 3296 C C . PRO A 1 435 ? 6.791 -43.495 14.184 1.00 32.12 435 PRO A C 1
ATOM 3298 O O . PRO A 1 435 ? 7.735 -43.845 14.894 1.00 32.12 435 PRO A O 1
ATOM 3301 N N . THR A 1 436 ? 5.775 -44.304 13.876 1.00 27.61 436 THR A N 1
ATOM 3302 C CA . THR A 1 436 ? 5.664 -45.672 14.387 1.00 27.61 436 THR A CA 1
ATOM 3303 C C . THR A 1 436 ? 6.883 -46.469 13.915 1.00 27.61 436 THR A C 1
ATOM 3305 O O . THR A 1 436 ? 7.124 -46.530 12.706 1.00 27.61 436 THR A O 1
ATOM 3308 N N . PRO A 1 437 ? 7.670 -47.077 14.823 1.00 34.12 437 PRO A N 1
ATOM 3309 C CA . PRO A 1 437 ? 8.922 -47.719 14.449 1.00 34.12 437 PRO A CA 1
ATOM 3310 C C . PRO A 1 437 ? 8.676 -48.891 13.494 1.00 34.12 437 PRO A C 1
ATOM 3312 O O . PRO A 1 437 ? 7.841 -49.760 13.754 1.00 34.12 437 PRO A O 1
ATOM 3315 N N . THR A 1 438 ? 9.428 -48.914 12.390 1.00 29.89 438 THR A N 1
ATOM 3316 C CA . THR A 1 438 ? 9.325 -49.911 11.316 1.00 29.89 438 THR A CA 1
ATOM 3317 C C . THR A 1 438 ? 9.376 -51.335 11.867 1.00 29.89 438 THR A C 1
ATOM 3319 O O . THR A 1 438 ? 10.410 -51.800 12.348 1.00 29.89 438 THR A O 1
ATOM 3322 N N . ARG A 1 439 ? 8.250 -52.051 11.790 1.00 27.45 439 ARG A N 1
ATOM 3323 C CA . ARG A 1 439 ? 8.105 -53.381 12.390 1.00 27.45 439 ARG A CA 1
ATOM 3324 C C . ARG A 1 439 ? 8.687 -54.472 11.488 1.00 27.45 439 ARG A C 1
ATOM 3326 O O . ARG A 1 439 ? 7.996 -54.992 10.614 1.00 27.45 439 ARG A O 1
ATOM 3333 N N . THR A 1 440 ? 9.936 -54.854 11.742 1.00 29.11 440 THR A N 1
ATOM 3334 C CA . THR A 1 440 ? 10.557 -56.055 11.156 1.00 29.11 440 THR A CA 1
ATOM 3335 C C . THR A 1 440 ? 9.701 -57.303 11.423 1.00 29.11 440 THR A C 1
ATOM 3337 O O . THR A 1 440 ? 9.150 -57.476 12.513 1.00 29.11 440 THR A O 1
ATOM 3340 N N . LEU A 1 441 ? 9.566 -58.172 10.417 1.00 32.03 441 LEU A N 1
ATOM 3341 C CA . LEU A 1 441 ? 8.715 -59.365 10.458 1.00 32.03 441 LEU A CA 1
ATOM 3342 C C . LEU A 1 441 ? 9.387 -60.556 11.161 1.00 32.03 441 LEU A C 1
ATOM 3344 O O . LEU A 1 441 ? 10.282 -61.170 10.586 1.00 32.03 441 LEU A O 1
ATOM 3348 N N . THR A 1 442 ? 8.851 -60.971 12.315 1.00 28.20 442 THR A N 1
ATOM 3349 C CA . THR A 1 442 ? 9.097 -62.309 12.892 1.00 28.20 442 THR A CA 1
ATOM 3350 C C . THR A 1 442 ? 7.915 -62.783 13.753 1.00 28.20 442 THR A C 1
ATOM 3352 O O . THR A 1 442 ? 7.336 -61.987 14.487 1.00 28.20 442 THR A O 1
ATOM 3355 N N . GLY A 1 443 ? 7.621 -64.092 13.734 1.00 31.42 443 GLY A N 1
ATOM 3356 C CA . GLY A 1 443 ? 7.069 -64.826 14.891 1.00 31.42 443 GLY A CA 1
ATOM 3357 C C . GLY A 1 443 ? 5.548 -64.808 15.131 1.00 31.42 443 GLY A C 1
ATOM 3358 O O . GLY A 1 443 ? 4.979 -63.836 15.617 1.00 31.42 443 GLY A O 1
ATOM 3359 N N . THR A 1 444 ? 4.904 -65.949 14.867 1.00 26.31 444 THR A N 1
ATOM 3360 C CA . THR A 1 444 ? 3.507 -66.305 15.217 1.00 26.31 444 THR A CA 1
ATOM 3361 C C . THR A 1 444 ? 3.408 -66.828 16.689 1.00 26.31 444 THR A C 1
ATOM 3363 O O . THR A 1 444 ? 4.422 -66.845 17.379 1.00 26.31 444 THR A O 1
ATOM 3366 N N . PRO A 1 445 ? 2.239 -67.275 17.206 1.00 49.16 445 PRO A N 1
ATOM 3367 C CA . PRO A 1 445 ? 1.278 -66.548 18.060 1.00 49.16 445 PRO A CA 1
ATOM 3368 C C . PRO A 1 445 ? 1.227 -67.017 19.544 1.00 49.16 445 PRO A C 1
ATOM 3370 O O . PRO A 1 445 ? 1.917 -67.960 19.914 1.00 49.16 445 PRO A O 1
ATOM 3373 N N . THR A 1 446 ? 0.310 -66.467 20.369 1.00 25.98 446 THR A N 1
ATOM 3374 C CA . THR A 1 446 ? -0.371 -67.152 21.515 1.00 25.98 446 THR A CA 1
ATOM 3375 C C . THR A 1 446 ? -1.679 -66.413 21.920 1.00 25.98 446 THR A C 1
ATOM 3377 O O . THR A 1 446 ? -2.009 -65.387 21.329 1.00 25.98 446 THR A O 1
ATOM 3380 N N . LYS A 1 447 ? -2.496 -67.000 22.815 1.00 28.11 447 LYS A N 1
ATOM 3381 C CA . LYS A 1 447 ? -3.965 -66.855 22.975 1.00 28.11 447 LYS A CA 1
ATOM 3382 C C . LYS A 1 447 ? -4.453 -66.224 24.307 1.00 28.11 447 LYS A C 1
ATOM 3384 O O . LYS A 1 447 ? -4.076 -66.747 25.347 1.00 28.11 447 LYS A O 1
ATOM 3389 N N . THR A 1 448 ? -5.440 -65.305 24.219 1.00 26.86 448 THR A N 1
ATOM 3390 C CA . THR A 1 448 ? -6.638 -65.139 25.123 1.00 26.86 448 THR A CA 1
ATOM 3391 C C . THR A 1 448 ? -6.320 -64.742 26.611 1.00 26.86 448 THR A C 1
ATOM 3393 O O . THR A 1 448 ? -5.164 -64.786 26.997 1.00 26.86 448 THR A O 1
ATOM 3396 N N . PHE A 1 449 ? -7.173 -64.216 27.520 1.00 26.69 449 PHE A N 1
ATOM 3397 C CA . PHE A 1 449 ? -8.639 -64.161 27.733 1.00 26.69 449 PHE A CA 1
ATOM 3398 C C . PHE A 1 449 ? -9.170 -62.838 28.357 1.00 26.69 449 PHE A C 1
ATOM 3400 O O . PHE A 1 449 ? -8.437 -62.081 28.983 1.00 26.69 449 PHE A O 1
ATOM 3407 N N . THR A 1 450 ? -10.487 -62.615 28.216 1.00 33.50 450 THR A N 1
ATOM 3408 C CA . THR A 1 450 ? -11.361 -61.653 28.948 1.00 33.50 450 THR A CA 1
ATOM 3409 C C . THR A 1 450 ? -11.806 -62.242 30.314 1.00 33.50 450 THR A C 1
ATOM 3411 O O . THR A 1 450 ? -11.711 -63.463 30.452 1.00 33.50 450 THR A O 1
ATOM 3414 N N . PRO A 1 451 ? -12.314 -61.471 31.317 1.00 45.19 451 PRO A N 1
ATOM 3415 C CA . PRO A 1 451 ? -13.716 -60.989 31.306 1.00 45.19 451 PRO A CA 1
ATOM 3416 C C . PRO A 1 451 ? -13.998 -59.638 32.033 1.00 45.19 451 PRO A C 1
ATOM 3418 O O . PRO A 1 451 ? -13.097 -58.941 32.488 1.00 45.19 451 PRO A O 1
ATOM 3421 N N . THR A 1 452 ? -15.286 -59.270 32.123 1.00 33.09 452 THR A N 1
ATOM 3422 C CA . THR A 1 452 ? -15.848 -57.979 32.589 1.00 33.09 452 THR A CA 1
ATOM 3423 C C . THR A 1 452 ? -16.750 -58.126 33.828 1.00 33.09 452 THR A C 1
ATOM 3425 O O . THR A 1 452 ? -17.522 -59.076 33.870 1.00 33.09 452 THR A O 1
ATOM 3428 N N . ILE A 1 453 ? -16.751 -57.136 34.741 1.00 31.62 453 ILE A N 1
ATOM 3429 C CA . ILE A 1 453 ? -17.774 -56.807 35.777 1.00 31.62 453 ILE A CA 1
ATOM 3430 C C . ILE A 1 453 ? -17.642 -55.286 36.087 1.00 31.62 453 ILE A C 1
ATOM 3432 O O . ILE A 1 453 ? -16.520 -54.797 36.003 1.00 31.62 453 ILE A O 1
ATOM 3436 N N . THR A 1 454 ? -18.612 -54.441 36.496 1.00 27.78 454 THR A N 1
ATOM 3437 C CA . THR A 1 454 ? -20.092 -54.286 36.344 1.00 27.78 454 THR A CA 1
ATOM 3438 C C . THR A 1 454 ? -20.446 -52.822 36.767 1.00 27.78 454 THR A C 1
ATOM 3440 O O . THR A 1 454 ? -19.586 -52.116 37.289 1.00 27.78 454 THR A O 1
ATOM 3443 N N . ARG A 1 455 ? -21.675 -52.314 36.543 1.00 36.34 455 ARG A N 1
ATOM 3444 C CA . ARG A 1 455 ? -22.170 -50.974 36.974 1.00 36.34 455 ARG A CA 1
ATOM 3445 C C . ARG A 1 455 ? -23.336 -51.076 37.973 1.00 36.34 455 ARG A C 1
ATOM 3447 O O . ARG A 1 455 ? -24.117 -52.010 37.838 1.00 36.34 455 ARG A O 1
ATOM 3454 N N . THR A 1 456 ? -23.578 -50.025 38.773 1.00 28.80 456 THR A N 1
ATOM 3455 C CA . THR A 1 456 ? -24.913 -49.720 39.351 1.00 28.80 456 THR A CA 1
ATOM 3456 C C . THR A 1 456 ? -25.167 -48.204 39.465 1.00 28.80 456 THR A C 1
ATOM 3458 O O . THR A 1 456 ? -24.355 -47.507 40.068 1.00 28.80 456 THR A O 1
ATOM 3461 N N . PRO A 1 457 ? -26.287 -47.685 38.922 1.00 46.44 457 PRO A N 1
ATOM 3462 C CA . PRO A 1 457 ? -26.863 -46.381 39.281 1.00 46.44 457 PRO A CA 1
ATOM 3463 C C . PRO A 1 457 ? -28.335 -46.482 39.758 1.00 46.44 457 PRO A C 1
ATOM 3465 O O . PRO A 1 457 ? -29.018 -47.463 39.468 1.00 46.44 457 PRO A O 1
ATOM 3468 N N . THR A 1 458 ? -28.853 -45.429 40.402 1.00 29.47 458 THR A N 1
ATOM 3469 C CA . THR A 1 458 ? -30.263 -45.314 40.854 1.00 29.47 458 THR A CA 1
ATOM 3470 C C . THR A 1 458 ? -30.958 -44.120 40.179 1.00 29.47 458 THR A C 1
ATOM 3472 O O . THR A 1 458 ? -30.287 -43.172 39.774 1.00 29.47 458 THR A O 1
ATOM 3475 N N . ALA A 1 459 ? -32.288 -44.158 40.019 1.00 33.88 459 ALA A N 1
ATOM 3476 C CA . ALA A 1 459 ? -33.054 -43.206 39.201 1.00 33.88 459 ALA A CA 1
ATOM 3477 C C . ALA A 1 459 ? -34.379 -42.748 39.842 1.00 33.88 459 ALA A C 1
ATOM 3479 O O . ALA A 1 459 ? -34.940 -43.452 40.679 1.00 33.88 459 ALA A O 1
ATOM 3480 N N . THR A 1 460 ? -34.923 -41.625 39.347 1.00 29.34 460 THR A N 1
ATOM 3481 C CA . THR A 1 460 ? -36.258 -41.095 39.685 1.00 29.34 460 THR A CA 1
ATOM 3482 C C . THR A 1 460 ? -36.941 -40.506 38.434 1.00 29.34 460 THR A C 1
ATOM 3484 O O . THR A 1 460 ? -36.565 -39.428 37.998 1.00 29.34 460 THR A O 1
ATOM 3487 N N . ARG A 1 461 ? -37.920 -41.261 37.886 1.00 37.53 461 ARG A N 1
ATOM 3488 C CA . ARG A 1 461 ? -39.326 -40.891 37.521 1.00 37.53 461 ARG A CA 1
ATOM 3489 C C . ARG A 1 461 ? -39.632 -39.632 36.668 1.00 37.53 461 ARG A C 1
ATOM 3491 O O . ARG A 1 461 ? -39.031 -38.597 36.885 1.00 37.53 461 ARG A O 1
ATOM 3498 N N . THR A 1 462 ? -40.659 -39.553 35.796 1.00 32.91 462 THR A N 1
ATOM 3499 C CA . THR A 1 462 ? -41.692 -40.447 35.158 1.00 32.91 462 THR A CA 1
ATOM 3500 C C . THR A 1 462 ? -42.282 -39.660 33.946 1.00 32.91 462 THR A C 1
ATOM 3502 O O . THR A 1 462 ? -42.010 -38.469 33.870 1.00 32.91 462 THR A O 1
ATOM 3505 N N . ALA A 1 463 ? -43.102 -40.123 32.983 1.00 34.88 463 ALA A N 1
ATOM 3506 C CA . ALA A 1 463 ? -43.803 -41.376 32.610 1.00 34.88 463 ALA A CA 1
ATOM 3507 C C . ALA A 1 463 ? -44.066 -41.320 31.066 1.00 34.88 463 ALA A C 1
ATOM 3509 O O . ALA A 1 463 ? -44.208 -40.226 30.533 1.00 34.88 463 ALA A O 1
ATOM 3510 N N . THR A 1 464 ? -43.944 -42.377 30.248 1.00 31.42 464 THR A N 1
ATOM 3511 C CA . THR A 1 464 ? -44.808 -43.572 30.019 1.00 31.42 464 THR A CA 1
ATOM 3512 C C . THR A 1 464 ? -46.032 -43.366 29.099 1.00 31.42 464 THR A C 1
ATOM 3514 O O . THR A 1 464 ? -47.098 -43.002 29.581 1.00 31.42 464 THR A O 1
ATOM 3517 N N . ILE A 1 465 ? -45.910 -43.765 27.817 1.00 31.39 465 ILE A N 1
ATOM 3518 C CA . ILE A 1 465 ? -46.984 -44.327 26.955 1.00 31.39 465 ILE A CA 1
ATOM 3519 C C . ILE A 1 465 ? -46.396 -45.530 26.160 1.00 31.39 465 ILE A C 1
ATOM 3521 O O . ILE A 1 465 ? -45.179 -45.653 26.016 1.00 31.39 465 ILE A O 1
ATOM 3525 N N . THR A 1 466 ? -47.252 -46.468 25.736 1.00 26.83 466 THR A N 1
ATOM 3526 C CA . THR A 1 466 ? -46.949 -47.849 25.287 1.00 26.83 466 THR A CA 1
ATOM 3527 C C . THR A 1 466 ? -46.312 -47.992 23.885 1.00 26.83 466 THR A C 1
ATOM 3529 O O . THR A 1 466 ? -46.425 -47.119 23.031 1.00 26.83 466 THR A O 1
ATOM 3532 N N . ARG A 1 467 ? -45.648 -49.139 23.640 1.00 32.69 467 ARG A N 1
ATOM 3533 C CA . ARG A 1 467 ? -44.922 -49.524 22.405 1.00 32.69 467 ARG A CA 1
ATOM 3534 C C . ARG A 1 467 ? -45.645 -50.613 21.595 1.00 32.69 467 ARG A C 1
ATOM 3536 O O . ARG A 1 467 ? -46.297 -51.469 22.181 1.00 32.69 467 ARG A O 1
ATOM 3543 N N . THR A 1 468 ? -45.338 -50.719 20.299 1.00 25.95 468 THR A N 1
ATOM 3544 C CA . THR A 1 468 ? -45.120 -51.998 19.573 1.00 25.95 468 THR A CA 1
ATOM 3545 C C . THR A 1 468 ? -44.152 -51.729 18.396 1.00 25.95 468 THR A C 1
ATOM 3547 O O . THR A 1 468 ? -44.281 -50.671 17.783 1.00 25.95 468 THR A O 1
ATOM 3550 N N . PRO A 1 469 ? -43.135 -52.575 18.110 1.00 41.66 469 PRO A N 1
ATOM 3551 C CA . PRO A 1 469 ? -42.041 -52.224 17.189 1.00 41.66 469 PRO A CA 1
ATOM 3552 C C . PRO A 1 469 ? -42.083 -52.938 15.823 1.00 41.66 469 PRO A C 1
ATOM 3554 O O . PRO A 1 469 ? -42.660 -54.011 15.680 1.00 41.66 469 PRO A O 1
ATOM 3557 N N . THR A 1 470 ? -41.345 -52.413 14.840 1.00 25.52 470 THR A N 1
ATOM 3558 C CA . THR A 1 470 ? -40.826 -53.167 13.677 1.00 25.52 470 THR A CA 1
ATOM 3559 C C . THR A 1 470 ? -39.461 -52.590 13.260 1.00 25.52 470 THR A C 1
ATOM 3561 O O . THR A 1 470 ? -39.121 -51.465 13.620 1.00 25.52 470 THR A O 1
ATOM 3564 N N . ILE A 1 471 ? -38.637 -53.407 12.599 1.00 30.69 471 ILE A N 1
ATOM 3565 C CA . ILE A 1 471 ? -37.191 -53.215 12.395 1.00 30.69 471 ILE A CA 1
ATOM 3566 C C . ILE A 1 471 ? -36.881 -52.218 11.261 1.00 30.69 471 ILE A C 1
ATOM 3568 O O . ILE A 1 471 ? -37.393 -52.363 10.152 1.00 30.69 471 ILE A O 1
ATOM 3572 N N . THR A 1 472 ? -35.952 -51.286 11.501 1.00 28.73 472 THR A N 1
ATOM 3573 C CA . THR A 1 472 ? -35.371 -50.394 10.474 1.00 28.73 472 THR A CA 1
ATOM 3574 C C . THR A 1 472 ? -34.027 -50.937 9.973 1.00 28.73 472 THR A C 1
ATOM 3576 O O . THR A 1 472 ? -33.252 -51.501 10.743 1.00 28.73 472 THR A O 1
ATOM 3579 N N . ARG A 1 473 ? -33.745 -50.784 8.672 1.00 28.25 473 ARG A N 1
ATOM 3580 C CA . ARG A 1 473 ? -32.578 -51.368 7.981 1.00 28.25 473 ARG A CA 1
ATOM 3581 C C . ARG A 1 473 ? -31.386 -50.410 7.871 1.00 28.25 473 ARG A C 1
ATOM 3583 O O . ARG A 1 473 ? -31.563 -49.222 7.626 1.00 28.25 473 ARG A O 1
ATOM 3590 N N . THR A 1 474 ? -30.178 -50.971 7.915 1.00 27.77 474 THR A N 1
ATOM 3591 C CA . THR A 1 474 ? -28.923 -50.315 7.510 1.00 27.77 474 THR A CA 1
ATOM 3592 C C . THR A 1 474 ? -28.933 -49.965 6.010 1.00 27.77 474 THR A C 1
ATOM 3594 O O . THR A 1 474 ? -29.353 -50.807 5.209 1.00 27.77 474 THR A O 1
ATOM 3597 N N . PRO A 1 475 ? -28.450 -48.779 5.589 1.00 34.97 475 PRO A N 1
ATOM 3598 C CA . PRO A 1 475 ? -28.285 -48.443 4.176 1.00 34.97 475 PRO A CA 1
ATOM 3599 C C . PRO A 1 475 ? -27.018 -49.080 3.579 1.00 34.97 475 PRO A C 1
ATOM 3601 O O . PRO A 1 475 ? -25.940 -49.025 4.168 1.00 34.97 475 PRO A O 1
ATOM 3604 N N . THR A 1 476 ? -27.129 -49.645 2.374 1.00 27.80 476 THR A N 1
ATOM 3605 C CA . THR A 1 476 ? -25.994 -50.183 1.600 1.00 27.80 476 THR A CA 1
ATOM 3606 C C . THR A 1 476 ? -25.698 -49.265 0.417 1.00 27.80 476 THR A C 1
ATOM 3608 O O . THR A 1 476 ? -26.548 -49.089 -0.456 1.00 27.80 476 THR A O 1
ATOM 3611 N N . ILE A 1 477 ? -24.490 -48.698 0.354 1.00 32.75 477 ILE A N 1
ATOM 3612 C CA . ILE A 1 477 ? -24.072 -47.856 -0.776 1.00 32.75 477 ILE A CA 1
ATOM 3613 C C . ILE A 1 477 ? -23.797 -48.748 -1.992 1.00 32.75 477 ILE A C 1
ATOM 3615 O O . ILE A 1 477 ? -22.870 -49.556 -1.986 1.00 32.75 477 ILE A O 1
ATOM 3619 N N . THR A 1 478 ? -24.596 -48.584 -3.046 1.00 26.28 478 THR A N 1
ATOM 3620 C CA . THR A 1 478 ? -24.438 -49.300 -4.322 1.00 26.28 478 THR A CA 1
ATOM 3621 C C . THR A 1 478 ? -23.798 -48.376 -5.357 1.00 26.28 478 THR A C 1
ATOM 3623 O O . THR A 1 478 ? -24.285 -47.272 -5.589 1.00 26.28 478 THR A O 1
ATOM 3626 N N . ARG A 1 479 ? -22.708 -48.816 -6.000 1.00 29.08 479 ARG A N 1
ATOM 3627 C CA . ARG A 1 479 ? -22.047 -48.068 -7.084 1.00 29.08 479 ARG A CA 1
ATOM 3628 C C . ARG A 1 479 ? -22.762 -48.286 -8.419 1.00 29.08 479 ARG A C 1
ATOM 3630 O O . ARG A 1 479 ? -22.563 -49.316 -9.057 1.00 29.08 479 ARG A O 1
ATOM 3637 N N . THR A 1 480 ? -23.500 -47.283 -8.885 1.00 27.34 480 THR A N 1
ATOM 3638 C CA . THR A 1 480 ? -23.995 -47.223 -10.271 1.00 27.34 480 THR A CA 1
ATOM 3639 C C . THR A 1 480 ? -22.946 -46.550 -11.170 1.00 27.34 480 THR A C 1
ATOM 3641 O O . THR A 1 480 ? -22.551 -45.420 -10.879 1.00 27.34 480 THR A O 1
ATOM 3644 N N . PRO A 1 481 ? -22.473 -47.186 -12.259 1.00 29.66 481 PRO A N 1
ATOM 3645 C CA . PRO A 1 481 ? -21.506 -46.574 -13.167 1.00 29.66 481 PRO A CA 1
ATOM 3646 C C . PRO A 1 481 ? -22.190 -45.577 -14.118 1.00 29.66 481 PRO A C 1
ATOM 3648 O O . PRO A 1 481 ? -22.771 -45.966 -15.131 1.00 29.66 481 PRO A O 1
ATOM 3651 N N . SER A 1 482 ? -22.095 -44.281 -13.814 1.00 29.00 482 SER A N 1
ATOM 3652 C CA . SER A 1 482 ? -22.443 -43.228 -14.777 1.00 29.00 482 SER A CA 1
ATOM 3653 C C . SER A 1 482 ? -21.359 -43.116 -15.856 1.00 29.00 482 SER A C 1
ATOM 3655 O O . SER A 1 482 ? -20.168 -43.144 -15.545 1.00 29.00 482 SER A O 1
ATOM 3657 N N . LYS A 1 483 ? -21.757 -42.994 -17.128 1.00 30.09 483 LYS A N 1
ATOM 3658 C CA . LYS A 1 483 ? -20.826 -42.803 -18.251 1.00 30.09 483 LYS A CA 1
ATOM 3659 C C . LYS A 1 483 ? -20.551 -41.314 -18.457 1.00 30.09 483 LYS A C 1
ATOM 3661 O O . LYS A 1 483 ? -21.406 -40.599 -18.974 1.00 30.09 483 LYS A O 1
ATOM 3666 N N . THR A 1 484 ? -19.348 -40.866 -18.113 1.00 31.05 484 THR A N 1
ATOM 3667 C CA . THR A 1 484 ? -18.858 -39.527 -18.471 1.00 31.05 484 THR A CA 1
ATOM 3668 C C . THR A 1 484 ? -18.777 -39.385 -19.999 1.00 31.05 484 THR A C 1
ATOM 3670 O O . THR A 1 484 ? -18.169 -40.247 -20.639 1.00 31.05 484 THR A O 1
ATOM 3673 N N . PRO A 1 485 ? -19.352 -38.333 -20.613 1.00 30.89 485 PRO A N 1
ATOM 3674 C CA . PRO A 1 485 ? -19.172 -38.072 -22.038 1.00 30.89 485 PRO A CA 1
ATOM 3675 C C . PRO A 1 485 ? -17.738 -37.607 -22.328 1.00 30.89 485 PRO A C 1
ATOM 3677 O O . PRO A 1 485 ? -17.170 -36.800 -21.592 1.00 30.89 485 PRO A O 1
ATOM 3680 N N . THR A 1 486 ? -17.146 -38.108 -23.412 1.00 28.89 486 THR A N 1
ATOM 3681 C CA . THR A 1 486 ? -15.784 -37.750 -23.833 1.00 28.89 486 THR A CA 1
ATOM 3682 C C . THR A 1 486 ? -15.698 -36.271 -24.214 1.00 28.89 486 THR A C 1
ATOM 3684 O O . THR A 1 486 ? -16.432 -35.805 -25.087 1.00 28.89 486 THR A O 1
ATOM 3687 N N . ALA A 1 487 ? -14.774 -35.534 -23.593 1.00 30.45 487 ALA A N 1
ATOM 3688 C CA . ALA A 1 487 ? -14.519 -34.141 -23.941 1.00 30.45 487 ALA A CA 1
ATOM 3689 C C . ALA A 1 487 ? -13.989 -34.032 -25.382 1.00 30.45 487 ALA A C 1
ATOM 3691 O O . ALA A 1 487 ? -12.970 -34.626 -25.731 1.00 30.45 487 ALA A O 1
ATOM 3692 N N . THR A 1 488 ? -14.681 -33.261 -26.222 1.00 28.17 488 THR A N 1
ATOM 3693 C CA . THR A 1 488 ? -14.199 -32.919 -27.567 1.00 28.17 488 THR A CA 1
ATOM 3694 C C . THR A 1 488 ? -13.260 -31.722 -27.460 1.00 28.17 488 THR A C 1
ATOM 3696 O O . THR A 1 488 ? -13.649 -30.688 -26.919 1.00 28.17 488 THR A O 1
ATOM 3699 N N . ASN A 1 489 ? -12.030 -31.858 -27.963 1.00 34.75 489 ASN A N 1
ATOM 3700 C CA . ASN A 1 489 ? -11.013 -30.804 -27.917 1.00 34.75 489 ASN A CA 1
ATOM 3701 C C . ASN A 1 489 ? -11.393 -29.604 -28.801 1.00 34.75 489 ASN A C 1
ATOM 3703 O O . ASN A 1 489 ? -10.991 -29.511 -29.961 1.00 34.75 489 ASN A O 1
ATOM 3707 N N . THR A 1 490 ? -12.123 -28.653 -28.226 1.00 32.38 490 THR A N 1
ATOM 3708 C CA . THR A 1 490 ? -12.302 -27.315 -28.794 1.00 32.38 490 THR A CA 1
ATOM 3709 C C . THR A 1 490 ? -11.167 -26.426 -28.299 1.00 32.38 490 THR A C 1
ATOM 3711 O O . THR A 1 490 ? -10.999 -26.244 -27.094 1.00 32.38 490 THR A O 1
ATOM 3714 N N . LYS A 1 491 ? -10.372 -25.874 -29.223 1.00 29.39 491 LYS A N 1
ATOM 3715 C CA . LYS A 1 491 ? -9.266 -24.958 -28.900 1.00 29.39 491 LYS A CA 1
ATOM 3716 C C . LYS A 1 491 ? -9.797 -23.776 -28.065 1.00 29.39 491 LYS A C 1
ATOM 3718 O O . LYS A 1 491 ? -10.738 -23.129 -28.530 1.00 29.39 491 LYS A O 1
ATOM 3723 N N . PRO A 1 492 ? -9.219 -23.464 -26.887 1.00 31.59 492 PRO A N 1
ATOM 3724 C CA . PRO A 1 492 ? -9.630 -22.302 -26.108 1.00 31.59 492 PRO A CA 1
ATOM 3725 C C . PRO A 1 492 ? -9.555 -21.021 -26.941 1.00 31.59 492 PRO A C 1
ATOM 3727 O O . PRO A 1 492 ? -8.589 -20.809 -27.681 1.00 31.59 492 PRO A O 1
ATOM 3730 N N . ALA A 1 493 ? -10.571 -20.167 -26.820 1.00 31.86 493 ALA A N 1
ATOM 3731 C CA . ALA A 1 493 ? -10.511 -18.826 -27.383 1.00 31.86 493 ALA A CA 1
ATOM 3732 C C . ALA A 1 493 ? -9.373 -18.047 -26.708 1.00 31.86 493 ALA A C 1
ATOM 3734 O O . ALA A 1 493 ? -9.187 -18.153 -25.495 1.00 31.86 493 ALA A O 1
ATOM 3735 N N . THR A 1 494 ? -8.618 -17.266 -27.484 1.00 32.69 494 THR A N 1
ATOM 3736 C CA . THR A 1 494 ? -7.596 -16.366 -26.938 1.00 32.69 494 THR A CA 1
ATOM 3737 C C . THR A 1 494 ? -8.270 -15.405 -25.964 1.00 32.69 494 THR A C 1
ATOM 3739 O O . THR A 1 494 ? -9.091 -14.590 -26.382 1.00 32.69 494 THR A O 1
ATOM 3742 N N . ALA A 1 495 ? -7.961 -15.526 -24.674 1.00 35.59 495 ALA A N 1
ATOM 3743 C CA . ALA A 1 495 ? -8.589 -14.706 -23.651 1.00 35.59 495 ALA A CA 1
ATOM 3744 C C . ALA A 1 495 ? -8.229 -13.230 -23.862 1.00 35.59 495 ALA A C 1
ATOM 3746 O O . ALA A 1 495 ? -7.051 -12.866 -23.869 1.00 35.59 495 ALA A O 1
ATOM 3747 N N . THR A 1 496 ? -9.245 -12.378 -24.008 1.00 39.38 496 THR A N 1
ATOM 3748 C CA . THR A 1 496 ? -9.080 -10.927 -23.878 1.00 39.38 496 THR A CA 1
ATOM 3749 C C . THR A 1 496 ? -8.480 -10.646 -22.495 1.00 39.38 496 THR A C 1
ATOM 3751 O O . THR A 1 496 ? -8.981 -11.209 -21.516 1.00 39.38 496 THR A O 1
ATOM 3754 N N . PRO A 1 497 ? -7.414 -9.831 -22.375 1.00 42.09 497 PRO A N 1
ATOM 3755 C CA . PRO A 1 497 ? -6.814 -9.548 -21.076 1.00 42.09 497 PRO A CA 1
ATOM 3756 C C . PRO A 1 497 ? -7.859 -8.950 -20.131 1.00 42.09 497 PRO A C 1
ATOM 3758 O O . PRO A 1 497 ? -8.636 -8.087 -20.527 1.00 42.09 497 PRO A O 1
ATOM 3761 N N . LEU A 1 498 ? -7.881 -9.421 -18.882 1.00 54.97 498 LEU A N 1
ATOM 3762 C CA . LEU A 1 498 ? -8.849 -8.973 -17.872 1.00 54.97 498 LEU A CA 1
ATOM 3763 C C . LEU A 1 498 ? -8.602 -7.530 -17.405 1.00 54.97 498 LEU A C 1
ATOM 3765 O O . LEU A 1 498 ? -9.486 -6.931 -16.801 1.00 54.97 498 LEU A O 1
ATOM 3769 N N . TYR A 1 499 ? -7.418 -6.978 -17.684 1.00 54.66 499 TYR A N 1
ATOM 3770 C CA . TYR A 1 499 ? -7.024 -5.621 -17.326 1.00 54.66 499 TYR A CA 1
ATOM 3771 C C . TYR A 1 499 ? -6.369 -4.909 -18.510 1.00 54.66 499 TYR A C 1
ATOM 3773 O O . TYR A 1 499 ? -5.505 -5.467 -19.190 1.00 54.66 499 TYR A O 1
ATOM 3781 N N . THR A 1 500 ? -6.723 -3.641 -18.699 1.00 69.25 500 THR A N 1
ATOM 3782 C CA . THR A 1 500 ? -6.085 -2.735 -19.651 1.00 69.25 500 THR A CA 1
ATOM 3783 C C . THR A 1 500 ? -5.030 -1.906 -18.924 1.00 69.25 500 THR A C 1
ATOM 3785 O O . THR A 1 500 ? -5.318 -1.245 -17.922 1.00 69.25 500 THR A O 1
ATOM 3788 N N . LYS A 1 501 ? -3.796 -1.938 -19.441 1.00 76.62 501 LYS A N 1
ATOM 3789 C CA . LYS A 1 501 ? -2.683 -1.097 -18.986 1.00 76.62 501 LYS A CA 1
ATOM 3790 C C . LYS A 1 501 ? -2.873 0.328 -19.502 1.00 76.62 501 LYS A C 1
ATOM 3792 O O . LYS A 1 501 ? -3.021 0.527 -20.705 1.00 76.62 501 LYS A O 1
ATOM 3797 N N . LEU A 1 502 ? -2.832 1.299 -18.599 1.00 74.62 502 LEU A N 1
ATOM 3798 C CA . LEU A 1 502 ? -3.003 2.724 -18.870 1.00 74.62 502 LEU A CA 1
ATOM 3799 C C . LEU A 1 502 ? -1.840 3.523 -18.285 1.00 74.62 502 LEU A C 1
ATOM 3801 O O . LEU A 1 502 ? -1.176 3.089 -17.337 1.00 74.62 502 LEU A O 1
ATOM 3805 N N . LYS A 1 503 ? -1.624 4.715 -18.832 1.00 76.00 503 LYS A N 1
ATOM 3806 C CA . LYS A 1 503 ? -0.780 5.740 -18.221 1.00 76.00 503 LYS A CA 1
ATOM 3807 C C . LYS A 1 503 ? -1.625 6.544 -17.238 1.00 76.00 503 LYS A C 1
ATOM 3809 O O . LYS A 1 503 ? -2.792 6.809 -17.513 1.00 76.00 503 LYS A O 1
ATOM 3814 N N . LEU A 1 504 ? -1.040 6.955 -16.121 1.00 88.38 504 LEU A N 1
ATOM 3815 C CA . LEU A 1 504 ? -1.659 7.915 -15.215 1.00 88.38 504 LEU A CA 1
ATOM 3816 C C . LEU A 1 504 ? -0.750 9.129 -15.076 1.00 88.38 504 LEU A C 1
ATOM 3818 O O . LEU A 1 504 ? 0.296 9.054 -14.436 1.00 88.38 504 LEU A O 1
ATOM 3822 N N . TYR A 1 505 ? -1.134 10.217 -15.733 1.00 81.19 505 TYR A N 1
ATOM 3823 C CA . TYR A 1 505 ? -0.352 11.439 -15.826 1.00 81.19 505 TYR A CA 1
ATOM 3824 C C . TYR A 1 505 ? -0.459 12.274 -14.546 1.00 81.19 505 TYR A C 1
ATOM 3826 O O . TYR A 1 505 ? -1.550 12.520 -14.030 1.00 81.19 505 TYR A O 1
ATOM 3834 N N . PHE A 1 506 ? 0.703 12.718 -14.083 1.00 86.94 506 PHE A N 1
ATOM 3835 C CA . PHE A 1 506 ? 0.984 13.550 -12.918 1.00 86.94 506 PHE A CA 1
ATOM 3836 C C . PHE A 1 506 ? 2.036 14.602 -13.298 1.00 86.94 506 PHE A C 1
ATOM 3838 O O . PHE A 1 506 ? 2.499 14.647 -14.440 1.00 86.94 506 PHE A O 1
ATOM 3845 N N . VAL A 1 507 ? 2.445 15.433 -12.340 1.00 81.62 507 VAL A N 1
ATOM 3846 C CA . VAL A 1 507 ? 3.505 16.426 -12.524 1.00 81.62 507 VAL A CA 1
ATOM 3847 C C . VAL A 1 507 ? 4.693 16.148 -11.598 1.00 81.62 507 VAL A C 1
ATOM 3849 O O . VAL A 1 507 ? 4.524 15.844 -10.421 1.00 81.62 507 VAL A O 1
ATOM 3852 N N . ASP A 1 508 ? 5.911 16.253 -12.112 1.00 83.19 508 ASP A N 1
ATOM 3853 C CA . ASP A 1 508 ? 7.148 16.197 -11.338 1.00 83.19 508 ASP A CA 1
ATOM 3854 C C . ASP A 1 508 ? 7.314 17.521 -10.575 1.00 83.19 508 ASP A C 1
ATOM 3856 O O . ASP A 1 508 ? 7.502 18.590 -11.164 1.00 83.19 508 ASP A O 1
ATOM 3860 N N . ARG A 1 509 ? 7.228 17.462 -9.240 1.00 78.50 509 ARG A N 1
ATOM 3861 C CA . ARG A 1 509 ? 7.287 18.637 -8.356 1.00 78.50 509 ARG A CA 1
ATOM 3862 C C . ARG A 1 509 ? 8.634 19.352 -8.400 1.00 78.50 509 ARG A C 1
ATOM 3864 O O . ARG A 1 509 ? 8.691 20.542 -8.098 1.00 78.50 509 ARG A O 1
ATOM 3871 N N . PHE A 1 510 ? 9.713 18.646 -8.732 1.00 65.56 510 PHE A N 1
ATOM 3872 C CA . PHE A 1 510 ? 11.051 19.218 -8.800 1.00 65.56 510 PHE A CA 1
ATOM 3873 C C . PHE A 1 510 ? 11.216 19.984 -10.111 1.00 65.56 510 PHE A C 1
ATOM 3875 O O . PHE A 1 510 ? 11.596 21.152 -10.073 1.00 65.56 510 PHE A O 1
ATOM 3882 N N . ARG A 1 511 ? 10.799 19.399 -11.240 1.00 61.81 511 ARG A N 1
ATOM 3883 C CA . ARG A 1 511 ? 10.723 20.086 -12.540 1.00 61.81 511 ARG A CA 1
ATOM 3884 C C . ARG A 1 511 ? 9.760 21.268 -12.538 1.00 61.81 511 ARG A C 1
ATOM 3886 O O . ARG A 1 511 ? 10.116 22.327 -13.045 1.00 61.81 511 ARG A O 1
ATOM 3893 N N . LEU A 1 512 ? 8.584 21.132 -11.924 1.00 61.41 512 LEU A N 1
ATOM 3894 C CA . LEU A 1 512 ? 7.614 22.226 -11.794 1.00 61.41 512 LEU A CA 1
ATOM 3895 C C . LEU A 1 512 ? 8.146 23.372 -10.913 1.00 61.41 512 LEU A C 1
ATOM 3897 O O . LEU A 1 512 ? 7.871 24.537 -11.187 1.00 61.41 512 LEU A O 1
ATOM 3901 N N . LYS A 1 513 ? 8.933 23.067 -9.871 1.00 62.94 513 LYS A N 1
ATOM 3902 C CA . LYS A 1 513 ? 9.580 24.078 -9.016 1.00 62.94 513 LYS A CA 1
ATOM 3903 C C . LYS A 1 513 ? 10.813 24.717 -9.671 1.00 62.94 513 LYS A C 1
ATOM 3905 O O . LYS A 1 513 ? 11.077 25.888 -9.422 1.00 62.94 513 LYS A O 1
ATOM 3910 N N . ALA A 1 514 ? 11.558 23.965 -10.480 1.00 51.00 514 ALA A N 1
ATOM 3911 C CA . ALA A 1 514 ? 12.754 24.416 -11.197 1.00 51.00 514 ALA A CA 1
ATOM 3912 C C . ALA A 1 514 ? 12.459 25.005 -12.592 1.00 51.00 514 ALA A C 1
ATOM 3914 O O . ALA A 1 514 ? 13.389 25.315 -13.329 1.00 51.00 514 ALA A O 1
ATOM 3915 N N . ASN A 1 515 ? 11.181 25.117 -12.966 1.00 52.19 515 ASN A N 1
ATOM 3916 C CA . ASN A 1 515 ? 10.713 25.500 -14.298 1.00 52.19 515 ASN A CA 1
ATOM 3917 C C . ASN A 1 515 ? 11.429 24.745 -15.439 1.00 52.19 515 ASN A C 1
ATOM 3919 O O . ASN A 1 515 ? 12.000 25.343 -16.341 1.00 52.19 515 ASN A O 1
ATOM 3923 N N . THR A 1 516 ? 11.468 23.411 -15.371 1.00 49.53 516 THR A N 1
ATOM 3924 C CA . THR A 1 516 ? 12.176 22.559 -16.347 1.00 49.53 516 THR A CA 1
ATOM 3925 C C . THR A 1 516 ? 11.228 21.526 -16.980 1.00 49.53 516 THR A C 1
ATOM 3927 O O . THR A 1 516 ? 11.135 20.400 -16.486 1.00 49.53 516 THR A O 1
ATOM 3930 N N . PRO A 1 517 ? 10.488 21.887 -18.044 1.00 46.56 517 PRO A N 1
ATOM 3931 C CA . PRO A 1 517 ? 9.542 20.997 -18.713 1.00 46.56 517 PRO A CA 1
ATOM 3932 C C . PRO A 1 517 ? 10.228 19.893 -19.555 1.00 46.56 517 PRO A C 1
ATOM 3934 O O . PRO A 1 517 ? 11.400 20.031 -19.910 1.00 46.56 517 PRO A O 1
ATOM 3937 N N . PRO A 1 518 ? 9.516 18.807 -19.928 1.00 48.06 518 PRO A N 1
ATOM 3938 C CA . PRO A 1 518 ? 8.125 18.511 -19.583 1.00 48.06 518 PRO A CA 1
ATOM 3939 C C . PRO A 1 518 ? 7.985 18.236 -18.087 1.00 48.06 518 PRO A C 1
ATOM 3941 O O . PRO A 1 518 ? 8.724 17.428 -17.513 1.00 48.06 518 PRO A O 1
ATOM 3944 N N . TYR A 1 519 ? 7.043 18.933 -17.459 1.00 60.75 519 TYR A N 1
ATOM 3945 C CA . TYR A 1 519 ? 6.702 18.721 -16.057 1.00 60.75 519 TYR A CA 1
ATOM 3946 C C . TYR A 1 519 ? 5.945 17.398 -15.902 1.00 60.75 519 TYR A C 1
ATOM 3948 O O . TYR A 1 519 ? 5.948 16.784 -14.841 1.00 60.75 519 TYR A O 1
ATOM 3956 N N . GLU A 1 520 ? 5.297 16.961 -16.975 1.00 74.31 520 GLU A N 1
ATOM 3957 C CA . GLU A 1 520 ? 4.392 15.835 -17.029 1.00 74.31 520 GLU A CA 1
ATOM 3958 C C . GLU A 1 520 ? 5.158 14.512 -17.002 1.00 74.31 520 GLU A C 1
ATOM 3960 O O . GLU A 1 520 ? 6.089 14.249 -17.770 1.00 74.31 520 GLU A O 1
ATOM 3965 N N . VAL A 1 521 ? 4.729 13.652 -16.094 1.00 67.94 521 VAL A N 1
ATOM 3966 C CA . VAL A 1 521 ? 5.265 12.316 -15.839 1.00 67.94 521 VAL A CA 1
ATOM 3967 C C . VAL A 1 521 ? 4.096 11.357 -15.718 1.00 67.94 521 VAL A C 1
ATOM 3969 O O . VAL A 1 521 ? 2.994 11.780 -15.381 1.00 67.94 521 VAL A O 1
ATOM 3972 N N . PHE A 1 522 ? 4.292 10.072 -16.004 1.00 76.81 522 PHE A N 1
ATOM 3973 C CA . PHE A 1 522 ? 3.200 9.109 -15.897 1.00 76.81 522 PHE A CA 1
ATOM 3974 C C . PHE A 1 522 ? 3.577 7.885 -15.073 1.00 76.81 522 PHE A C 1
ATOM 3976 O O . PHE A 1 522 ? 4.570 7.209 -15.333 1.00 76.81 522 PHE A O 1
ATOM 3983 N N . GLY A 1 523 ? 2.715 7.577 -14.110 1.00 59.16 523 GLY A N 1
ATOM 3984 C CA . GLY A 1 523 ? 2.618 6.253 -13.526 1.00 59.16 523 GLY A CA 1
ATOM 3985 C C . GLY A 1 523 ? 2.015 5.255 -14.513 1.00 59.16 523 GLY A C 1
ATOM 3986 O O . GLY A 1 523 ? 1.434 5.626 -15.538 1.00 59.16 523 GLY A O 1
ATOM 3987 N N . THR A 1 524 ? 2.087 3.970 -14.179 1.00 75.00 524 THR A N 1
ATOM 3988 C CA . THR A 1 524 ? 1.249 2.945 -14.818 1.00 75.00 524 THR A CA 1
ATOM 3989 C C . THR A 1 524 ? 0.058 2.633 -13.914 1.00 75.00 524 THR A C 1
ATOM 3991 O O . THR A 1 524 ? 0.207 2.519 -12.697 1.00 75.00 524 THR A O 1
ATOM 3994 N N . ARG A 1 525 ? -1.128 2.433 -14.493 1.00 78.81 525 ARG A N 1
ATOM 3995 C CA . ARG A 1 525 ? -2.273 1.807 -13.813 1.00 78.81 525 ARG A CA 1
ATOM 3996 C C . ARG A 1 525 ? -2.806 0.644 -14.640 1.00 78.81 525 ARG A C 1
ATOM 3998 O O . ARG A 1 525 ? -2.656 0.613 -15.859 1.00 78.81 525 ARG A O 1
ATOM 4005 N N . TYR A 1 526 ? -3.439 -0.305 -13.963 1.00 77.00 526 TYR A N 1
ATOM 4006 C CA . TYR A 1 526 ? -4.116 -1.439 -14.582 1.00 77.00 526 TYR A CA 1
ATOM 4007 C C . TYR A 1 526 ? -5.566 -1.424 -14.106 1.00 77.00 526 TYR A C 1
ATOM 4009 O O . TYR A 1 526 ? -5.838 -1.612 -12.923 1.00 77.00 526 TYR A O 1
ATOM 4017 N N . LEU A 1 527 ? -6.494 -1.154 -15.022 1.00 65.38 527 LEU A N 1
ATOM 4018 C CA . LEU A 1 527 ? -7.932 -1.135 -14.748 1.00 65.38 527 LEU A CA 1
ATOM 4019 C C . LEU A 1 527 ? -8.587 -2.341 -15.406 1.00 65.38 527 LEU A C 1
ATOM 4021 O O . LEU A 1 527 ? -8.125 -2.762 -16.462 1.00 65.38 527 LEU A O 1
ATOM 4025 N N . SER A 1 528 ? -9.652 -2.892 -14.815 1.00 65.69 528 SER A N 1
ATOM 4026 C CA . SER A 1 528 ? -10.370 -4.008 -15.446 1.00 65.69 528 SER A CA 1
ATOM 4027 C C . SER A 1 528 ? -10.823 -3.616 -16.853 1.00 65.69 528 SER A C 1
ATOM 4029 O O . SER A 1 528 ? -11.379 -2.535 -17.047 1.00 65.69 528 SER A O 1
ATOM 4031 N N . SER A 1 529 ? -10.649 -4.504 -17.828 1.00 66.62 529 SER A N 1
ATOM 4032 C CA . SER A 1 529 ? -11.125 -4.294 -19.201 1.00 66.62 529 SER A CA 1
ATOM 4033 C C . SER A 1 529 ? -12.657 -4.345 -19.320 1.00 66.62 529 SER A C 1
ATOM 4035 O O . SER A 1 529 ? -13.192 -4.083 -20.392 1.00 66.62 529 SER A O 1
ATOM 4037 N N . SER A 1 530 ? -13.369 -4.640 -18.223 1.00 53.78 530 SER A N 1
ATOM 4038 C CA . SER A 1 530 ? -14.821 -4.451 -18.087 1.00 53.78 530 SER A CA 1
ATOM 4039 C C . SER A 1 530 ? -15.224 -3.091 -17.494 1.00 53.78 530 SER A C 1
ATOM 4041 O O . SER A 1 530 ? -16.417 -2.823 -17.364 1.00 53.78 530 SER A O 1
ATOM 4043 N N . SER A 1 531 ? -14.270 -2.256 -17.072 1.00 62.19 531 SER A N 1
ATOM 4044 C CA . SER A 1 531 ? -14.538 -0.922 -16.520 1.00 62.19 531 SER A CA 1
ATOM 4045 C C . SER A 1 531 ? -14.655 0.131 -17.620 1.00 62.19 531 SER A C 1
ATOM 4047 O O . SER A 1 531 ? -14.007 0.037 -18.661 1.00 62.19 531 SER A O 1
ATOM 4049 N N . ASN A 1 532 ? -15.397 1.205 -17.342 1.00 84.38 532 ASN A N 1
ATOM 4050 C CA . ASN A 1 532 ? -15.318 2.445 -18.112 1.00 84.38 532 ASN A CA 1
ATOM 4051 C C . ASN A 1 532 ? -13.910 3.056 -17.942 1.00 84.38 532 ASN A C 1
ATOM 4053 O O . ASN A 1 532 ? -13.628 3.694 -16.928 1.00 84.38 532 ASN A O 1
ATOM 4057 N N . LEU A 1 533 ? -12.994 2.788 -18.880 1.00 86.19 533 LEU A N 1
ATOM 4058 C CA . LEU A 1 533 ? -11.570 3.121 -18.728 1.00 86.19 533 LEU A CA 1
ATOM 4059 C C . LEU A 1 533 ? -11.299 4.640 -18.592 1.00 86.19 533 LEU A C 1
ATOM 4061 O O . LEU A 1 533 ? -10.529 4.993 -17.695 1.00 86.19 533 LEU A O 1
ATOM 4065 N N . PRO A 1 534 ? -11.944 5.542 -19.367 1.00 90.25 534 PRO A N 1
ATOM 4066 C CA . PRO A 1 534 ? -11.876 6.993 -19.144 1.00 90.25 534 PRO A CA 1
ATOM 4067 C C . PRO A 1 534 ? -12.292 7.436 -17.735 1.00 90.25 534 PRO A C 1
ATOM 4069 O O . PRO A 1 534 ? -11.593 8.207 -17.082 1.00 90.25 534 PRO A O 1
ATOM 4072 N N . GLU A 1 535 ? -13.402 6.910 -17.221 1.00 89.12 535 GLU A N 1
ATOM 4073 C CA . GLU A 1 535 ? -13.899 7.240 -15.879 1.00 89.12 535 GLU A CA 1
ATOM 4074 C C . GLU A 1 535 ? -12.991 6.670 -14.783 1.00 89.12 535 GLU A C 1
ATOM 4076 O O . GLU A 1 535 ? -12.723 7.313 -13.767 1.00 89.12 535 GLU A O 1
ATOM 4081 N N . GLY A 1 536 ? -12.486 5.457 -15.003 1.00 84.31 536 GLY A N 1
ATOM 4082 C CA . GLY A 1 536 ? -11.579 4.779 -14.094 1.00 84.31 536 GLY A CA 1
ATOM 4083 C C . GLY A 1 536 ? -10.213 5.459 -13.997 1.00 84.31 536 GLY A C 1
ATOM 4084 O O . GLY A 1 536 ? -9.678 5.552 -12.896 1.00 84.31 536 GLY A O 1
ATOM 4085 N N . VAL A 1 537 ? -9.658 5.993 -15.093 1.00 88.94 537 VAL A N 1
ATOM 4086 C CA . VAL A 1 537 ? -8.361 6.690 -15.025 1.00 88.94 537 VAL A CA 1
ATOM 4087 C C . VAL A 1 537 ? -8.479 8.044 -14.323 1.00 88.94 537 VAL A C 1
ATOM 4089 O O . VAL A 1 537 ? -7.587 8.395 -13.557 1.00 88.94 537 VAL A O 1
ATOM 4092 N N . LEU A 1 538 ? -9.609 8.753 -14.454 1.00 92.25 538 LEU A N 1
ATOM 4093 C CA . LEU A 1 538 ? -9.878 9.928 -13.615 1.00 92.25 538 LEU A CA 1
ATOM 4094 C C . LEU A 1 538 ? -10.050 9.551 -12.137 1.00 92.25 538 LEU A C 1
ATOM 4096 O O . LEU A 1 538 ? -9.545 10.254 -11.263 1.00 92.25 538 LEU A O 1
ATOM 4100 N N . LYS A 1 539 ? -10.705 8.423 -11.830 1.00 87.31 539 LYS A N 1
ATOM 4101 C CA . LYS A 1 539 ? -10.801 7.909 -10.450 1.00 87.31 539 LYS A CA 1
ATOM 4102 C C . LYS A 1 539 ? -9.428 7.577 -9.861 1.00 87.31 539 LYS A C 1
ATOM 4104 O O . LYS A 1 539 ? -9.209 7.847 -8.685 1.00 87.31 539 LYS A O 1
ATOM 4109 N N . GLU A 1 540 ? -8.492 7.060 -10.655 1.00 86.19 540 GLU A N 1
ATOM 4110 C CA . GLU A 1 540 ? -7.097 6.902 -10.228 1.00 86.19 540 GLU A CA 1
ATOM 4111 C C . GLU A 1 540 ? -6.348 8.243 -10.132 1.00 86.19 540 GLU A C 1
ATOM 4113 O O . GLU A 1 540 ? -5.542 8.415 -9.221 1.00 86.19 540 GLU A O 1
ATOM 4118 N N . TYR A 1 541 ? -6.637 9.223 -10.994 1.00 89.75 541 TYR A N 1
ATOM 4119 C CA . TYR A 1 541 ? -5.995 10.544 -10.946 1.00 89.75 541 TYR A CA 1
ATOM 4120 C C . TYR A 1 541 ? -6.307 11.282 -9.640 1.00 89.75 541 TYR A C 1
ATOM 4122 O O . TYR A 1 541 ? -5.398 11.787 -8.984 1.00 89.75 541 TYR A O 1
ATOM 4130 N N . PHE A 1 542 ? -7.570 11.275 -9.204 1.00 88.81 542 PHE A N 1
ATOM 4131 C CA . PHE A 1 542 ? -7.976 11.879 -7.929 1.00 88.81 542 PHE A CA 1
ATOM 4132 C C . PHE A 1 542 ? -7.548 11.072 -6.688 1.00 88.81 542 PHE A C 1
ATOM 4134 O O . PHE A 1 542 ? -7.542 11.616 -5.583 1.00 88.81 542 PHE A O 1
ATOM 4141 N N . LYS A 1 543 ? -7.098 9.816 -6.843 1.00 85.75 543 LYS A N 1
ATOM 4142 C CA . LYS A 1 543 ? -6.318 9.122 -5.798 1.00 85.75 543 LYS A CA 1
ATOM 4143 C C . LYS A 1 543 ? -4.876 9.628 -5.710 1.00 85.75 543 LYS A C 1
ATOM 4145 O O . LYS A 1 543 ? -4.216 9.339 -4.718 1.00 85.75 543 LYS A O 1
ATOM 4150 N N . GLY A 1 544 ? -4.388 10.389 -6.687 1.00 75.00 544 GLY A N 1
ATOM 4151 C CA . GLY A 1 544 ? -3.041 10.950 -6.707 1.00 75.00 544 GLY A CA 1
ATOM 4152 C C . GLY A 1 544 ? -1.926 9.918 -6.920 1.00 75.00 544 GLY A C 1
ATOM 4153 O O . GLY A 1 544 ? -2.187 8.721 -7.084 1.00 75.00 544 GLY A O 1
ATOM 4154 N N . PRO A 1 545 ? -0.661 10.373 -6.920 1.00 76.94 545 PRO A N 1
ATOM 4155 C CA . PRO A 1 545 ? 0.484 9.487 -7.076 1.00 76.94 545 PRO A CA 1
ATOM 4156 C C . PRO A 1 545 ? 0.592 8.515 -5.902 1.00 76.94 545 PRO A C 1
ATOM 4158 O O . PRO A 1 545 ? 0.269 8.847 -4.755 1.00 76.94 545 PRO A O 1
ATOM 4161 N N . GLY A 1 546 ? 1.044 7.304 -6.211 1.00 64.38 546 GLY A N 1
ATOM 4162 C CA . GLY A 1 546 ? 1.362 6.270 -5.239 1.00 64.38 546 GLY A CA 1
ATOM 4163 C C . GLY A 1 546 ? 2.651 6.559 -4.468 1.00 64.38 546 GLY A C 1
ATOM 4164 O O . GLY A 1 546 ? 3.324 7.565 -4.682 1.00 64.38 546 GLY A O 1
ATOM 4165 N N . ALA A 1 547 ? 2.988 5.622 -3.584 1.00 51.75 547 ALA A N 1
ATOM 4166 C CA . ALA A 1 547 ? 4.201 5.593 -2.771 1.00 51.75 547 ALA A CA 1
ATOM 4167 C C . ALA A 1 547 ? 5.477 5.987 -3.544 1.00 51.75 547 ALA A C 1
ATOM 4169 O O . ALA A 1 547 ? 6.037 7.066 -3.348 1.00 51.75 547 ALA A O 1
ATOM 4170 N N . THR A 1 548 ? 5.889 5.109 -4.457 1.00 52.91 548 THR A N 1
ATOM 4171 C CA . THR A 1 548 ? 7.126 5.181 -5.239 1.00 52.91 548 THR A CA 1
ATOM 4172 C C . THR A 1 548 ? 7.144 6.416 -6.143 1.00 52.91 548 THR A C 1
ATOM 4174 O O . THR A 1 548 ? 8.132 7.142 -6.198 1.00 52.91 548 THR A O 1
ATOM 4177 N N . GLU A 1 549 ? 5.997 6.735 -6.752 1.00 61.16 549 GLU A N 1
ATOM 4178 C CA . GLU A 1 549 ? 5.786 7.921 -7.593 1.00 61.16 549 GLU A CA 1
ATOM 4179 C C . GLU A 1 549 ? 6.019 9.227 -6.810 1.00 61.16 549 GLU A C 1
ATOM 4181 O O . GLU A 1 549 ? 6.742 10.110 -7.272 1.00 61.16 549 GLU A O 1
ATOM 4186 N N . TYR A 1 550 ? 5.476 9.351 -5.593 1.00 58.91 550 TYR A N 1
ATOM 4187 C CA . TYR A 1 550 ? 5.711 10.513 -4.727 1.00 58.91 550 TYR A CA 1
ATOM 4188 C C . TYR A 1 550 ? 7.159 10.584 -4.206 1.00 58.91 550 TYR A C 1
ATOM 4190 O O . TYR A 1 550 ? 7.685 11.684 -3.987 1.00 58.91 550 TYR A O 1
ATOM 4198 N N . GLY A 1 551 ? 7.828 9.436 -4.058 1.00 51.78 551 GLY A N 1
ATOM 4199 C CA . GLY A 1 551 ? 9.273 9.338 -3.834 1.00 51.78 551 GLY A CA 1
ATOM 4200 C C . GLY A 1 551 ? 10.070 9.953 -4.990 1.00 51.78 551 GLY A C 1
ATOM 4201 O O . GLY A 1 551 ? 10.862 10.869 -4.767 1.00 51.78 551 GLY A O 1
ATOM 4202 N N . TRP A 1 552 ? 9.758 9.564 -6.231 1.00 61.41 552 TRP A N 1
ATOM 4203 C CA . TRP A 1 552 ? 10.314 10.129 -7.474 1.00 61.41 552 TRP A CA 1
ATOM 4204 C C . TRP A 1 552 ? 9.941 11.599 -7.738 1.00 61.41 552 TRP A C 1
ATOM 4206 O O . TRP A 1 552 ? 10.331 12.163 -8.756 1.00 61.41 552 TRP A O 1
ATOM 4216 N N . GLY A 1 553 ? 9.187 12.243 -6.845 1.00 65.38 553 GLY A N 1
ATOM 4217 C CA . GLY A 1 553 ? 8.811 13.648 -6.975 1.00 65.38 553 GLY A CA 1
ATOM 4218 C C . GLY A 1 553 ? 7.444 13.900 -7.595 1.00 65.38 553 GLY A C 1
ATOM 4219 O O . GLY A 1 553 ? 7.073 15.061 -7.748 1.00 65.38 553 GLY A O 1
ATOM 4220 N N . TYR A 1 554 ? 6.675 12.872 -7.943 1.00 83.88 554 TYR A N 1
ATOM 4221 C CA . TYR A 1 554 ? 5.403 13.069 -8.628 1.00 83.88 554 TYR A CA 1
ATOM 4222 C C . TYR A 1 554 ? 4.379 13.653 -7.640 1.00 83.88 554 TYR A C 1
ATOM 4224 O O . TYR A 1 554 ? 4.260 13.219 -6.493 1.00 83.88 554 TYR A O 1
ATOM 4232 N N . THR A 1 555 ? 3.616 14.641 -8.090 1.00 77.56 555 THR A N 1
ATOM 4233 C CA . THR A 1 555 ? 2.452 15.213 -7.410 1.00 77.56 555 THR A CA 1
ATOM 4234 C C . THR A 1 555 ? 1.298 15.332 -8.405 1.00 77.56 555 THR A C 1
ATOM 4236 O O . THR A 1 555 ? 1.498 15.322 -9.617 1.00 77.56 555 THR A O 1
ATOM 4239 N N . ALA A 1 556 ? 0.074 15.445 -7.907 1.00 85.06 556 ALA A N 1
ATOM 4240 C CA . ALA A 1 556 ? -1.061 15.884 -8.713 1.00 85.06 556 ALA A CA 1
ATOM 4241 C C . ALA A 1 556 ? -1.286 17.393 -8.516 1.00 85.06 556 ALA A C 1
ATOM 4243 O O . ALA A 1 556 ? -0.819 17.965 -7.524 1.00 85.06 556 ALA A O 1
ATOM 4244 N N . ILE A 1 557 ? -2.014 18.026 -9.439 1.00 83.12 557 ILE A N 1
ATOM 4245 C CA . ILE A 1 557 ? -2.532 19.391 -9.285 1.00 83.12 557 ILE A CA 1
ATOM 4246 C C . ILE A 1 557 ? -4.055 19.310 -9.300 1.00 83.12 557 ILE A C 1
ATOM 4248 O O . ILE A 1 557 ? -4.638 18.769 -10.238 1.00 83.12 557 ILE A O 1
ATOM 4252 N N . TYR A 1 558 ? -4.698 19.829 -8.255 1.00 85.44 558 TYR A N 1
ATOM 4253 C CA . TYR A 1 558 ? -6.146 19.692 -8.083 1.00 85.44 558 TYR A CA 1
ATOM 4254 C C . TYR A 1 558 ? -6.930 21.010 -8.105 1.00 85.44 558 TYR A C 1
ATOM 4256 O O . TYR A 1 558 ? -8.150 20.955 -8.134 1.00 85.44 558 TYR A O 1
ATOM 4264 N N . ASN A 1 559 ? -6.283 22.182 -8.048 1.00 87.69 559 ASN A N 1
ATOM 4265 C CA . ASN A 1 559 ? -6.957 23.497 -8.015 1.00 87.69 559 ASN A CA 1
ATOM 4266 C C . ASN A 1 559 ? -8.167 23.573 -7.051 1.00 87.69 559 ASN A C 1
ATOM 4268 O O . ASN A 1 559 ? -9.200 24.142 -7.382 1.00 87.69 559 ASN A O 1
ATOM 4272 N N . GLY A 1 560 ? -8.056 22.965 -5.862 1.00 81.56 560 GLY A N 1
ATOM 4273 C CA . GLY A 1 560 ? -9.122 22.921 -4.846 1.00 81.56 560 GLY A CA 1
ATOM 4274 C C . GLY A 1 560 ? -10.239 21.889 -5.086 1.00 81.56 560 GLY A C 1
ATOM 4275 O O . GLY A 1 560 ? -11.036 21.608 -4.186 1.00 81.56 560 GLY A O 1
ATOM 4276 N N . PHE A 1 561 ? -10.272 21.249 -6.255 1.00 89.12 561 PHE A N 1
ATOM 4277 C CA . PHE A 1 561 ? -11.162 20.127 -6.526 1.00 89.12 561 PHE A CA 1
ATOM 4278 C C . PHE A 1 561 ? -10.746 18.862 -5.753 1.00 89.12 561 PHE A C 1
ATOM 4280 O O . PHE A 1 561 ? -9.585 18.631 -5.428 1.00 89.12 561 PHE A O 1
ATOM 4287 N N . THR A 1 562 ? -11.734 18.025 -5.456 1.00 87.56 562 THR A N 1
ATOM 4288 C CA . THR A 1 562 ? -11.643 16.793 -4.649 1.00 87.56 562 THR A CA 1
ATOM 4289 C C . THR A 1 562 ? -12.061 15.544 -5.430 1.00 87.56 562 THR A C 1
ATOM 4291 O O . THR A 1 562 ? -12.009 14.433 -4.909 1.00 87.56 562 THR A O 1
ATOM 4294 N N . GLY A 1 563 ? -12.507 15.719 -6.674 1.00 88.25 563 GLY A N 1
ATOM 4295 C CA . GLY A 1 563 ? -13.018 14.665 -7.539 1.00 88.25 563 GLY A CA 1
ATOM 4296 C C . GLY A 1 563 ? -13.844 15.245 -8.682 1.00 88.25 563 GLY A C 1
ATOM 4297 O O . GLY A 1 563 ? -13.797 16.444 -8.959 1.00 88.25 563 GLY A O 1
ATOM 4298 N N . PHE A 1 564 ? -14.658 14.391 -9.294 1.00 95.50 564 PHE A N 1
ATOM 4299 C CA . PHE A 1 564 ? -15.652 14.762 -10.298 1.00 95.50 564 PHE A CA 1
ATOM 4300 C C . PHE A 1 564 ? -17.025 14.184 -9.924 1.00 95.50 564 PHE A C 1
ATOM 4302 O O . PHE A 1 564 ? -17.108 13.135 -9.284 1.00 95.50 564 PHE A O 1
ATOM 4309 N N . THR A 1 565 ? -18.101 14.885 -10.279 1.00 90.00 565 THR A N 1
ATOM 4310 C CA . THR A 1 565 ? -19.491 14.427 -10.121 1.00 90.00 565 THR A CA 1
ATOM 4311 C C . THR A 1 565 ? -19.944 13.579 -11.308 1.00 90.00 565 THR A C 1
ATOM 4313 O O . THR A 1 565 ? -20.754 12.669 -11.133 1.00 90.00 565 THR A O 1
ATOM 4316 N N . LYS A 1 566 ? -19.423 13.869 -12.508 1.00 92.06 566 LYS A N 1
ATOM 4317 C CA . LYS A 1 566 ? -19.896 13.312 -13.780 1.00 92.06 566 LYS A CA 1
ATOM 4318 C C . LYS A 1 566 ? -18.765 13.227 -14.809 1.00 92.06 566 LYS A C 1
ATOM 4320 O O . LYS A 1 566 ? -17.942 14.139 -14.896 1.00 92.06 566 LYS A O 1
ATOM 4325 N N . LEU A 1 567 ? -18.759 12.155 -15.598 1.00 94.50 567 LEU A N 1
ATOM 4326 C CA . LEU A 1 567 ? -18.029 12.058 -16.863 1.00 94.50 567 LEU A CA 1
ATOM 4327 C C . LEU A 1 567 ? -19.002 11.555 -17.931 1.00 94.50 567 LEU A C 1
ATOM 4329 O O . LEU A 1 567 ? -19.582 10.483 -17.770 1.00 94.50 567 LEU A O 1
ATOM 4333 N N . GLU A 1 568 ? -19.145 12.293 -19.025 1.00 92.94 568 GLU A N 1
ATOM 4334 C CA . GLU A 1 568 ? -19.883 11.864 -20.218 1.00 92.94 568 GLU A CA 1
ATOM 4335 C C . GLU A 1 568 ? -18.978 11.918 -21.448 1.00 92.94 568 GLU A C 1
ATOM 4337 O O . GLU A 1 568 ? -18.072 12.743 -21.525 1.00 92.94 568 GLU A O 1
ATOM 4342 N N . ILE A 1 569 ? -19.209 11.039 -22.423 1.00 89.56 569 ILE A N 1
ATOM 4343 C CA . ILE A 1 569 ? -18.506 11.063 -23.711 1.00 89.56 569 ILE A CA 1
ATOM 4344 C C . ILE A 1 569 ? -19.571 11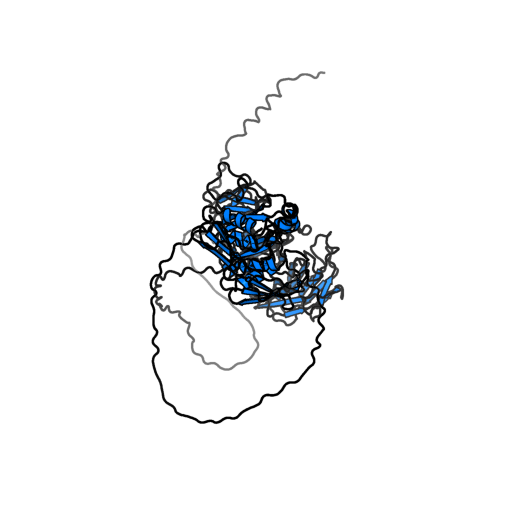.177 -24.795 1.00 89.56 569 ILE A C 1
ATOM 4346 O O . ILE A 1 569 ? -20.409 10.287 -24.945 1.00 89.56 569 ILE A O 1
ATOM 4350 N N . ILE A 1 570 ? -19.559 12.298 -25.512 1.00 87.56 570 ILE A N 1
ATOM 4351 C CA . ILE A 1 570 ? -20.541 12.641 -26.541 1.00 87.56 570 ILE A CA 1
ATOM 4352 C C . ILE A 1 570 ? -19.775 12.766 -27.856 1.00 87.56 570 ILE A C 1
ATOM 4354 O O . ILE A 1 570 ? -19.009 13.707 -28.048 1.00 87.56 570 ILE A O 1
ATOM 4358 N N . GLY A 1 571 ? -19.938 11.776 -28.736 1.00 86.81 571 GLY A N 1
ATOM 4359 C CA . GLY A 1 571 ? -19.068 11.626 -29.903 1.00 86.81 571 GLY A CA 1
ATOM 4360 C C . GLY A 1 571 ? -17.629 11.349 -29.465 1.00 86.81 571 GLY A C 1
ATOM 4361 O O . GLY A 1 571 ? -17.361 10.338 -28.820 1.00 86.81 571 GLY A O 1
ATOM 4362 N N . ASP A 1 572 ? -16.729 12.265 -29.800 1.00 84.00 572 ASP A N 1
ATOM 4363 C CA . ASP A 1 572 ? -15.307 12.276 -29.451 1.00 84.00 572 ASP A CA 1
ATOM 4364 C C . ASP A 1 572 ? -14.944 13.320 -28.375 1.00 84.00 572 ASP A C 1
ATOM 4366 O O . ASP A 1 572 ? -13.761 13.568 -28.123 1.00 84.00 572 ASP A O 1
ATOM 4370 N N . VAL A 1 573 ? -15.948 13.913 -27.718 1.00 84.19 573 VAL A N 1
ATOM 4371 C CA . VAL A 1 573 ? -15.782 14.964 -26.703 1.00 84.19 573 VAL A CA 1
ATOM 4372 C C . VAL A 1 573 ? -16.102 14.427 -25.306 1.00 84.19 573 VAL A C 1
ATOM 4374 O O . VAL A 1 573 ? -17.239 14.038 -25.014 1.00 84.19 573 VAL A O 1
ATOM 4377 N N . ALA A 1 574 ? -15.114 14.439 -24.410 1.00 92.12 574 ALA A N 1
ATOM 4378 C CA . ALA A 1 574 ? -15.288 14.048 -23.011 1.00 92.12 574 ALA A CA 1
ATOM 4379 C C . ALA A 1 574 ? -15.658 15.257 -22.135 1.00 92.12 574 ALA A C 1
ATOM 4381 O O . ALA A 1 574 ? -14.930 16.241 -22.107 1.00 92.12 574 ALA A O 1
ATOM 4382 N N . HIS A 1 575 ? -16.765 15.175 -21.402 1.00 94.38 575 HIS A N 1
ATOM 4383 C CA . HIS A 1 575 ? -17.314 16.237 -20.559 1.00 94.38 575 HIS A CA 1
ATOM 4384 C C . HIS A 1 575 ? -17.141 15.861 -19.081 1.00 94.38 575 HIS A C 1
ATOM 4386 O O . HIS A 1 575 ? -17.735 14.888 -18.612 1.00 94.38 575 HIS A O 1
ATOM 4392 N N . VAL A 1 576 ? -16.304 16.605 -18.356 1.00 96.50 576 VAL A N 1
ATOM 4393 C CA . VAL A 1 576 ? -15.875 16.334 -16.976 1.00 96.50 576 VAL A CA 1
ATOM 4394 C C . VAL A 1 576 ? -16.437 17.405 -16.046 1.00 96.50 576 VAL A C 1
ATOM 4396 O O . VAL A 1 576 ? -16.076 18.570 -16.173 1.00 96.50 576 VAL A O 1
ATOM 4399 N N . HIS A 1 577 ? -17.276 17.026 -15.086 1.00 94.88 577 HIS A N 1
ATOM 4400 C CA . HIS A 1 577 ? -17.881 17.965 -14.134 1.00 94.88 577 HIS A CA 1
ATOM 4401 C C . HIS A 1 577 ? -17.205 17.824 -12.771 1.00 94.88 577 HIS A C 1
ATOM 4403 O O . HIS A 1 577 ? -17.267 16.754 -12.161 1.00 94.88 577 HIS A O 1
ATOM 4409 N N . LEU A 1 578 ? -16.504 18.857 -12.302 1.00 95.44 578 LEU A N 1
ATOM 4410 C CA . LEU A 1 578 ? -15.641 18.764 -11.123 1.00 95.44 578 LEU A CA 1
ATOM 4411 C C . LEU A 1 578 ? -16.381 19.008 -9.799 1.00 95.44 578 LEU A C 1
ATOM 4413 O O . LEU A 1 578 ? -17.393 19.697 -9.726 1.00 95.44 578 LEU A O 1
ATOM 4417 N N . LYS A 1 579 ? -15.855 18.425 -8.716 1.00 91.19 579 LYS A N 1
ATOM 4418 C CA . LYS A 1 579 ? -16.397 18.542 -7.354 1.00 91.19 579 LYS A CA 1
ATOM 4419 C C . LYS A 1 579 ? -15.365 19.157 -6.416 1.00 91.19 579 LYS A C 1
ATOM 4421 O O . LYS A 1 579 ? -14.301 18.577 -6.219 1.00 91.19 579 LYS A O 1
ATOM 4426 N N . GLY A 1 580 ? -15.699 20.250 -5.742 1.00 86.50 580 GLY A N 1
ATOM 4427 C CA . GLY A 1 580 ? -14.866 20.875 -4.706 1.00 86.50 580 GLY A CA 1
ATOM 4428 C C . GLY A 1 580 ? -14.978 22.394 -4.751 1.00 86.50 580 GLY A C 1
ATOM 4429 O O . GLY A 1 580 ? -15.725 22.924 -5.564 1.00 86.50 580 GLY A O 1
ATOM 4430 N N . ALA A 1 581 ? -14.258 23.095 -3.881 1.00 83.69 581 ALA A N 1
ATOM 4431 C CA . ALA A 1 581 ? -14.166 24.549 -3.959 1.00 83.69 581 ALA A CA 1
ATOM 4432 C C . ALA A 1 581 ? -12.981 24.908 -4.859 1.00 83.69 581 ALA A C 1
ATOM 4434 O O . ALA A 1 581 ? -11.838 24.670 -4.478 1.00 83.69 581 ALA A O 1
ATOM 4435 N N . CYS A 1 582 ? -13.246 25.443 -6.050 1.00 82.19 582 CYS A N 1
ATOM 4436 C CA . CYS A 1 582 ? -12.190 25.839 -6.975 1.00 82.19 582 CYS A CA 1
ATOM 4437 C C . CYS A 1 582 ? -11.263 26.908 -6.372 1.00 82.19 582 CYS A C 1
ATOM 4439 O O . CYS A 1 582 ? -11.713 27.889 -5.779 1.00 82.19 582 CYS A O 1
ATOM 4441 N N . VAL A 1 583 ? -9.959 26.714 -6.557 1.00 76.06 583 VAL A N 1
ATOM 4442 C CA . VAL A 1 583 ? -8.885 27.619 -6.144 1.00 76.06 583 VAL A CA 1
ATOM 4443 C C . VAL A 1 583 ? -8.039 27.930 -7.376 1.00 76.06 583 VAL A C 1
ATOM 4445 O O . VAL A 1 583 ? -7.210 27.112 -7.798 1.00 76.06 583 VAL A O 1
ATOM 4448 N N . SER A 1 584 ? -8.233 29.120 -7.956 1.00 65.69 584 SER A N 1
ATOM 4449 C CA . SER A 1 584 ? -7.298 29.627 -8.963 1.00 65.69 584 SER A CA 1
ATOM 4450 C C . SER A 1 584 ? -5.941 29.873 -8.310 1.00 65.69 584 SER A C 1
ATOM 4452 O O . SER A 1 584 ? -5.830 30.505 -7.259 1.00 65.69 584 SER A O 1
ATOM 4454 N N . SER A 1 585 ? -4.898 29.344 -8.942 1.00 53.84 585 SER A N 1
ATOM 4455 C CA . SER A 1 585 ? -3.508 29.523 -8.526 1.00 53.84 585 SER A CA 1
ATOM 4456 C C . SER A 1 585 ? -2.783 30.619 -9.307 1.00 53.84 585 SER A C 1
ATOM 4458 O O . SER A 1 585 ? -1.617 30.868 -9.011 1.00 53.84 585 SER A O 1
ATOM 4460 N N . GLY A 1 586 ? -3.423 31.224 -10.319 1.00 49.78 586 GLY A N 1
ATOM 4461 C CA . GLY A 1 586 ? -2.783 32.180 -11.231 1.00 49.78 586 GLY A CA 1
ATOM 4462 C C . GLY A 1 586 ? -1.567 31.598 -11.966 1.00 49.78 586 GLY A C 1
ATOM 4463 O O . GLY A 1 586 ? -0.523 32.243 -12.018 1.00 49.78 586 GLY A O 1
ATOM 4464 N N . LYS A 1 587 ? -1.661 30.351 -12.457 1.00 46.03 587 LYS A N 1
ATOM 4465 C CA . LYS A 1 587 ? -0.560 29.632 -13.124 1.00 46.03 587 LYS A CA 1
ATOM 4466 C C . LYS A 1 587 ? -1.023 28.951 -14.408 1.00 46.03 587 LYS A C 1
ATOM 4468 O O . LYS A 1 587 ? -1.997 28.211 -14.366 1.00 46.03 587 LYS A O 1
ATOM 4473 N N . ASP A 1 588 ? -0.236 29.113 -15.470 1.00 50.62 588 ASP A N 1
ATOM 4474 C CA . ASP A 1 588 ? -0.430 28.548 -16.816 1.00 50.62 588 ASP A CA 1
ATOM 4475 C C . ASP A 1 588 ? -0.475 26.999 -16.892 1.00 50.62 588 ASP A C 1
ATOM 4477 O O . ASP A 1 588 ? -0.764 26.476 -17.959 1.00 50.62 588 ASP A O 1
ATOM 4481 N N . PHE A 1 589 ? -0.163 26.258 -15.818 1.00 58.09 589 PHE A N 1
ATOM 4482 C CA . PHE A 1 589 ? -0.239 24.787 -15.777 1.00 58.09 589 PHE A CA 1
ATOM 4483 C C . PHE A 1 589 ? -1.038 24.339 -14.546 1.00 58.09 589 PHE A C 1
ATOM 4485 O O . PHE A 1 589 ? -0.691 24.694 -13.410 1.00 58.09 589 PHE A O 1
ATOM 4492 N N . ASN A 1 590 ? -2.125 23.600 -14.765 1.00 70.69 590 ASN A N 1
ATOM 4493 C CA . ASN A 1 590 ? -3.191 23.384 -13.789 1.00 70.69 590 ASN A CA 1
ATOM 4494 C C . ASN A 1 590 ? -3.842 21.981 -13.895 1.00 70.69 590 ASN A C 1
ATOM 4496 O O . ASN A 1 590 ? -3.319 21.067 -14.534 1.00 70.69 590 ASN A O 1
ATOM 4500 N N . ILE A 1 591 ? -4.966 21.759 -13.202 1.00 84.75 591 ILE A N 1
ATOM 4501 C CA . ILE A 1 591 ? -5.703 20.482 -13.252 1.00 84.75 591 ILE A CA 1
ATOM 4502 C C . ILE A 1 591 ? -6.198 20.127 -14.669 1.00 84.75 591 ILE A C 1
ATOM 4504 O O . ILE A 1 591 ? -6.269 18.941 -15.004 1.00 84.75 591 ILE A O 1
ATOM 4508 N N . ALA A 1 592 ? -6.528 21.122 -15.500 1.00 79.88 592 ALA A N 1
ATOM 4509 C CA . ALA A 1 592 ? -7.075 20.916 -16.836 1.00 79.88 592 ALA A CA 1
ATOM 4510 C C . ALA A 1 592 ? -6.099 20.163 -17.751 1.00 79.88 592 ALA A C 1
ATOM 4512 O O . ALA A 1 592 ? -6.513 19.212 -18.420 1.00 79.88 592 ALA A O 1
ATOM 4513 N N . ASP A 1 593 ? -4.806 20.498 -17.706 1.00 76.88 593 ASP A N 1
ATOM 4514 C CA . ASP A 1 593 ? -3.743 19.809 -18.447 1.00 76.88 593 ASP A CA 1
ATOM 4515 C C . ASP A 1 593 ? -3.698 18.316 -18.105 1.00 76.88 593 ASP A C 1
ATOM 4517 O O . ASP A 1 593 ? -3.733 17.446 -18.979 1.00 76.88 593 ASP A O 1
ATOM 4521 N N . LEU A 1 594 ? -3.671 18.002 -16.806 1.00 84.19 594 LEU A N 1
ATOM 4522 C CA . LEU A 1 594 ? -3.516 16.636 -16.314 1.00 84.19 594 LEU A CA 1
ATOM 4523 C C . LEU A 1 594 ? -4.780 15.792 -16.532 1.00 84.19 594 LEU A C 1
ATOM 4525 O O . LEU A 1 594 ? -4.666 14.615 -16.875 1.00 84.19 594 LEU A O 1
ATOM 4529 N N . ILE A 1 595 ? -5.982 16.365 -16.414 1.00 87.94 595 ILE A N 1
ATOM 4530 C CA . ILE A 1 595 ? -7.231 15.684 -16.802 1.00 87.94 595 ILE A CA 1
ATOM 4531 C C . ILE A 1 595 ? -7.254 15.427 -18.314 1.00 87.94 595 ILE A C 1
ATOM 4533 O O . ILE A 1 595 ? -7.572 14.315 -18.743 1.00 87.94 595 ILE A O 1
ATOM 4537 N N . THR A 1 596 ? -6.859 16.415 -19.119 1.00 83.69 596 THR A N 1
ATOM 4538 C CA . THR A 1 596 ? -6.835 16.311 -20.583 1.00 83.69 596 THR A CA 1
ATOM 4539 C C . THR A 1 596 ? -5.853 15.239 -21.051 1.00 83.69 596 THR A C 1
ATOM 4541 O O . THR A 1 596 ? -6.228 14.373 -21.840 1.00 83.69 596 THR A O 1
ATOM 4544 N N . LEU A 1 597 ? -4.631 15.207 -20.511 1.00 79.44 597 LEU A N 1
ATOM 4545 C CA . LEU A 1 597 ? -3.634 14.168 -20.801 1.00 79.44 597 LEU A CA 1
ATOM 4546 C C . LEU A 1 597 ? -4.100 12.768 -20.379 1.00 79.44 597 LEU A C 1
ATOM 4548 O O . LEU A 1 597 ? -3.902 11.800 -21.117 1.00 79.44 597 LEU A O 1
ATOM 4552 N N . ASN A 1 598 ? -4.764 12.649 -19.224 1.00 85.81 598 ASN A N 1
ATOM 4553 C CA . ASN A 1 598 ? -5.303 11.371 -18.763 1.00 85.81 598 ASN A CA 1
ATOM 4554 C C . ASN A 1 598 ? -6.458 10.852 -19.635 1.00 85.81 598 ASN A C 1
ATOM 4556 O O . ASN A 1 598 ? -6.579 9.637 -19.788 1.00 85.81 598 ASN A O 1
ATOM 4560 N N . LEU A 1 599 ? -7.264 11.723 -20.248 1.00 85.88 599 LEU A N 1
ATOM 4561 C CA . LEU A 1 599 ? -8.348 11.317 -21.151 1.00 85.88 599 LEU A CA 1
ATOM 4562 C C . LEU A 1 599 ? -7.894 11.127 -22.608 1.00 85.88 599 LEU A C 1
ATOM 4564 O O . LEU A 1 599 ? -8.298 10.158 -23.246 1.00 85.88 599 LEU A O 1
ATOM 4568 N N . LYS A 1 600 ? -7.001 11.966 -23.143 1.00 81.88 600 LYS A N 1
ATOM 4569 C CA . LYS A 1 600 ? -6.550 11.864 -24.547 1.00 81.88 600 LYS A CA 1
ATOM 4570 C C . LYS A 1 600 ? -5.651 10.664 -24.853 1.00 81.88 600 LYS A C 1
ATOM 4572 O O . LYS A 1 600 ? -5.342 10.413 -26.015 1.00 81.88 600 LYS A O 1
ATOM 4577 N N . GLN A 1 601 ? -5.277 9.865 -23.850 1.00 80.19 601 GLN A N 1
ATOM 4578 C CA . GLN A 1 601 ? -4.674 8.550 -24.099 1.00 80.19 601 GLN A CA 1
ATOM 4579 C C . GLN A 1 601 ? -5.657 7.556 -24.750 1.00 80.19 601 GLN A C 1
ATOM 4581 O O . GLN A 1 601 ? -5.224 6.593 -25.385 1.00 80.19 601 GLN A O 1
ATOM 4586 N N . PHE A 1 602 ? -6.970 7.778 -24.620 1.00 81.31 602 PHE A N 1
ATOM 4587 C CA . PHE A 1 602 ? -7.985 7.034 -25.360 1.00 81.31 602 PHE A CA 1
ATOM 4588 C C . PHE A 1 602 ? -8.209 7.730 -26.701 1.00 81.31 602 PHE A C 1
ATOM 4590 O O . PHE A 1 602 ? -8.880 8.753 -26.759 1.00 81.31 602 PHE A O 1
ATOM 4597 N N . GLY A 1 603 ? -7.684 7.165 -27.793 1.00 67.50 603 GLY A N 1
ATOM 4598 C CA . GLY A 1 603 ? -7.736 7.773 -29.136 1.00 67.50 603 GLY A CA 1
ATOM 4599 C C . GLY A 1 603 ? -9.136 7.972 -29.746 1.00 67.50 603 GLY A C 1
ATOM 4600 O O . GLY A 1 603 ? -9.239 8.405 -30.887 1.00 67.50 603 GLY A O 1
ATOM 4601 N N . THR A 1 604 ? -10.203 7.651 -29.012 1.00 80.38 604 THR A N 1
ATOM 4602 C CA . THR A 1 604 ? -11.593 8.022 -29.320 1.00 80.38 604 THR A CA 1
ATOM 4603 C C . THR A 1 604 ? -11.996 9.386 -28.748 1.00 80.38 604 THR A C 1
ATOM 4605 O O . THR A 1 604 ? -13.066 9.871 -29.087 1.00 80.38 604 THR A O 1
ATOM 4608 N N . ILE A 1 605 ? -11.189 9.985 -27.865 1.00 80.88 605 ILE A N 1
ATOM 4609 C CA . ILE A 1 605 ? -11.428 11.292 -27.239 1.00 80.88 605 ILE A CA 1
ATOM 4610 C C . ILE A 1 605 ? -10.483 12.307 -27.893 1.00 80.88 605 ILE A C 1
ATOM 4612 O O . ILE A 1 605 ? -9.280 12.303 -27.631 1.00 80.88 605 ILE A O 1
ATOM 4616 N N . GLN A 1 606 ? -11.022 13.174 -28.752 1.00 77.19 606 GLN A N 1
ATOM 4617 C CA . GLN A 1 606 ? -10.254 14.213 -29.448 1.00 77.19 606 GLN A CA 1
ATOM 4618 C C . GLN A 1 606 ? -10.208 15.533 -28.666 1.00 77.19 606 GLN A C 1
ATOM 4620 O O . GLN A 1 606 ? -9.209 16.254 -28.753 1.00 77.19 606 GLN A O 1
ATOM 4625 N N . SER A 1 607 ? -11.231 15.832 -27.859 1.00 74.69 607 SER A N 1
ATOM 4626 C CA . SER A 1 607 ? -11.277 17.018 -26.993 1.00 74.69 607 SER A CA 1
ATOM 4627 C C . SER A 1 607 ? -11.936 16.753 -25.635 1.00 74.69 607 SER A C 1
ATOM 4629 O O . SER A 1 607 ? -12.681 15.787 -25.450 1.00 74.69 607 SER A O 1
ATOM 4631 N N . VAL A 1 608 ? -11.609 17.598 -24.657 1.00 83.75 608 VAL A N 1
ATOM 4632 C CA . VAL A 1 608 ? -12.047 17.481 -23.262 1.00 83.75 608 VAL A CA 1
ATOM 4633 C C . VAL A 1 608 ? -12.620 18.813 -22.776 1.00 83.75 608 VAL A C 1
ATOM 4635 O O . VAL A 1 608 ? -11.944 19.837 -22.811 1.00 83.75 608 VAL A O 1
ATOM 4638 N N . LYS A 1 609 ? -13.865 18.797 -22.299 1.00 87.00 609 LYS A N 1
ATOM 4639 C CA . LYS A 1 609 ? -14.557 19.926 -21.669 1.00 87.00 609 LYS A CA 1
ATOM 4640 C C . LYS A 1 609 ? -14.567 19.744 -20.162 1.00 87.00 609 LYS A C 1
ATOM 4642 O O . LYS A 1 609 ? -15.070 18.728 -19.685 1.00 87.00 609 LYS A O 1
ATOM 4647 N N . ILE A 1 610 ? -14.022 20.700 -19.414 1.00 93.19 610 ILE A N 1
ATOM 4648 C CA . ILE A 1 610 ? -13.865 20.578 -17.959 1.00 93.19 610 ILE A CA 1
ATOM 4649 C C . ILE A 1 610 ? -14.626 21.709 -17.265 1.00 93.19 610 ILE A C 1
ATOM 4651 O O . ILE A 1 610 ? -14.295 22.883 -17.417 1.00 93.19 610 ILE A O 1
ATOM 4655 N N . TYR A 1 611 ? -15.660 21.344 -16.516 1.00 91.25 611 TYR A N 1
ATOM 4656 C CA . TYR A 1 611 ? -16.588 22.244 -15.837 1.00 91.25 611 TYR A CA 1
ATOM 4657 C C . TYR A 1 611 ? -16.259 22.333 -14.342 1.00 91.25 611 TYR A C 1
ATOM 4659 O O . TYR A 1 611 ? -15.868 21.337 -13.729 1.00 91.25 611 TYR A O 1
ATOM 4667 N N . ASP A 1 612 ? -16.424 23.515 -13.749 1.00 88.31 612 ASP A N 1
ATOM 4668 C CA . ASP A 1 612 ? -16.267 23.731 -12.308 1.00 88.31 612 ASP A CA 1
ATOM 4669 C C . ASP A 1 612 ? -17.457 23.196 -11.482 1.00 88.31 612 ASP A C 1
ATOM 4671 O O . ASP A 1 612 ? -18.395 22.595 -12.006 1.00 88.31 612 ASP A O 1
ATOM 4675 N N . GLN A 1 613 ? -17.436 23.433 -10.166 1.00 86.75 613 GLN A N 1
ATOM 4676 C CA . GLN A 1 613 ? -18.507 23.024 -9.246 1.00 86.75 613 GLN A CA 1
ATOM 4677 C C . GLN A 1 613 ? -19.850 23.762 -9.430 1.00 86.75 613 GLN A C 1
ATOM 4679 O O . GLN A 1 613 ? -20.793 23.491 -8.686 1.00 86.75 613 GLN A O 1
ATOM 4684 N N . PHE A 1 614 ? -19.932 24.707 -10.368 1.00 86.75 614 PHE A N 1
ATOM 4685 C CA . PHE A 1 614 ? -21.143 25.428 -10.761 1.00 86.75 614 PHE A CA 1
ATOM 4686 C C . PHE A 1 614 ? -21.561 25.101 -12.209 1.00 86.75 614 PHE A C 1
ATOM 4688 O O . PHE A 1 614 ? -22.377 25.821 -12.785 1.00 86.75 614 PHE A O 1
ATOM 4695 N N . ASP A 1 615 ? -21.005 24.026 -12.784 1.00 87.19 615 ASP A N 1
ATOM 4696 C CA . ASP A 1 615 ? -21.168 23.599 -14.178 1.00 87.19 615 ASP A CA 1
ATOM 4697 C C . ASP A 1 615 ? -20.715 24.657 -15.211 1.00 87.19 615 ASP A C 1
ATOM 4699 O O . ASP A 1 615 ? -21.297 24.788 -16.291 1.00 87.19 615 ASP A O 1
ATOM 4703 N N . GLN A 1 616 ? -19.641 25.404 -14.915 1.00 83.75 616 GLN A N 1
ATOM 4704 C CA . GLN A 1 616 ? -19.098 26.450 -15.793 1.00 83.75 616 GLN A CA 1
ATOM 4705 C C . GLN A 1 616 ? -17.721 26.085 -16.373 1.00 83.75 616 GLN A C 1
ATOM 4707 O O . GLN A 1 616 ? -16.798 25.679 -15.665 1.00 83.75 616 GLN A O 1
ATOM 4712 N N . THR A 1 617 ? -17.563 26.265 -17.686 1.00 84.56 617 THR A N 1
ATOM 4713 C CA . THR A 1 617 ? -16.327 26.000 -18.443 1.00 84.56 617 THR A CA 1
ATOM 4714 C C . THR A 1 617 ? -16.083 27.108 -19.467 1.00 84.56 617 THR A C 1
ATOM 4716 O O . THR A 1 617 ? -17.033 27.727 -19.956 1.00 84.56 617 THR A O 1
ATOM 4719 N N . GLN A 1 618 ? -14.823 27.355 -19.820 1.00 74.00 618 GLN A N 1
ATOM 4720 C CA . GLN A 1 618 ? -14.472 28.222 -20.945 1.00 74.00 618 GLN A CA 1
ATOM 4721 C C . GLN A 1 618 ? -14.999 27.614 -22.265 1.00 74.00 618 GLN A C 1
ATOM 4723 O O . GLN A 1 618 ? -14.956 26.405 -22.456 1.00 74.00 618 GLN A O 1
ATOM 4728 N N . ASN A 1 619 ? -15.473 28.431 -23.211 1.00 63.88 619 ASN A N 1
ATOM 4729 C CA . ASN A 1 619 ? -15.793 28.013 -24.592 1.00 63.88 619 ASN A CA 1
ATOM 4730 C C . ASN A 1 619 ? -16.482 26.616 -24.739 1.00 63.88 619 ASN A C 1
ATOM 4732 O O . ASN A 1 619 ? -15.945 25.721 -25.414 1.00 63.88 619 ASN A O 1
ATOM 4736 N N . PRO A 1 620 ? -17.661 26.391 -24.117 1.00 68.75 620 PRO A N 1
ATOM 4737 C CA . PRO A 1 620 ? -18.299 25.070 -24.039 1.00 68.75 620 PRO A CA 1
ATOM 4738 C C . PRO A 1 620 ? -18.633 24.459 -25.408 1.00 68.75 620 PRO A C 1
ATOM 4740 O O . PRO A 1 620 ? -18.587 23.244 -25.561 1.00 68.75 620 PRO A O 1
ATOM 4743 N N . SER A 1 621 ? -18.924 25.286 -26.416 1.00 64.56 621 SER A N 1
ATOM 4744 C CA . SER A 1 621 ? -19.250 24.865 -27.788 1.00 64.56 621 SER A CA 1
ATOM 4745 C C . SER A 1 621 ? -18.054 24.856 -28.754 1.00 64.56 621 SER A C 1
ATOM 4747 O O . SER A 1 621 ? -18.220 24.536 -29.931 1.00 64.56 621 SER A O 1
ATOM 4749 N N . GLY A 1 622 ? -16.847 25.208 -28.298 1.00 58.31 622 GLY A N 1
ATOM 4750 C CA . GLY A 1 622 ? -15.641 25.221 -29.132 1.00 58.31 622 GLY A CA 1
ATOM 4751 C C . GLY A 1 622 ? -15.097 23.822 -29.437 1.00 58.31 622 GLY A C 1
ATOM 4752 O O . GLY A 1 622 ? -15.245 22.905 -28.637 1.00 58.31 622 GLY A O 1
ATOM 4753 N N . THR A 1 623 ? -14.388 23.663 -30.557 1.00 53.59 623 THR A N 1
ATOM 4754 C CA . THR A 1 623 ? -13.843 22.366 -31.015 1.00 53.59 623 THR A CA 1
ATOM 4755 C C . THR A 1 623 ? -12.558 21.913 -30.306 1.00 53.59 623 THR A C 1
ATOM 4757 O O . THR A 1 623 ? -12.077 20.815 -30.571 1.00 53.59 623 THR A O 1
ATOM 4760 N N . GLY A 1 624 ? -11.970 22.759 -29.456 1.00 56.91 624 GLY A N 1
ATOM 4761 C CA . GLY A 1 624 ? -10.798 22.435 -28.637 1.00 56.91 624 GLY A CA 1
ATOM 4762 C C . GLY A 1 624 ? -11.164 22.034 -27.207 1.00 56.91 624 GLY A C 1
ATOM 4763 O O . GLY A 1 624 ? -12.341 22.002 -26.838 1.00 56.91 624 GLY A O 1
ATOM 4764 N N . ASP A 1 625 ? -10.141 21.768 -26.399 1.00 74.06 625 ASP A N 1
ATOM 4765 C CA . ASP A 1 625 ? -10.294 21.539 -24.958 1.00 74.06 625 ASP A CA 1
ATOM 4766 C C . ASP A 1 625 ? -10.812 22.793 -24.233 1.00 74.06 625 ASP A C 1
ATOM 4768 O O . ASP A 1 625 ? -10.833 23.888 -24.806 1.00 74.06 625 ASP A O 1
ATOM 4772 N N . SER A 1 626 ? -11.254 22.650 -22.983 1.00 73.81 626 SER A N 1
ATOM 4773 C CA . SER A 1 626 ? -11.577 23.795 -22.130 1.00 73.81 626 SER A CA 1
ATOM 4774 C C . SER A 1 626 ? -11.296 23.575 -20.652 1.00 73.81 626 SER A C 1
ATOM 4776 O O . SER A 1 626 ? -11.439 22.471 -20.122 1.00 73.81 626 SER A O 1
ATOM 4778 N N . GLU A 1 627 ? -10.958 24.673 -19.981 1.00 81.50 627 GLU A N 1
ATOM 4779 C CA . GLU A 1 627 ? -10.721 24.720 -18.543 1.00 81.50 627 GLU A CA 1
ATOM 4780 C C . GLU A 1 627 ? -11.985 25.132 -17.761 1.00 81.50 627 GLU A C 1
ATOM 4782 O O . GLU A 1 627 ? -12.873 25.794 -18.316 1.00 81.50 627 GLU A O 1
ATOM 4787 N N . PRO A 1 628 ? -12.061 24.818 -16.454 1.00 83.56 628 PRO A N 1
ATOM 4788 C CA . PRO A 1 628 ? -13.070 25.374 -15.555 1.00 83.56 628 PRO A CA 1
ATOM 4789 C C . PRO A 1 628 ? -12.956 26.905 -15.490 1.00 83.56 628 PRO A C 1
ATOM 4791 O O . PRO A 1 628 ? -11.860 27.431 -15.285 1.00 83.56 628 PRO A O 1
ATOM 4794 N N . ILE A 1 629 ? -14.071 27.640 -15.611 1.00 77.00 629 ILE A N 1
ATOM 4795 C CA . ILE A 1 629 ? -14.016 29.117 -15.708 1.00 77.00 629 ILE A CA 1
ATOM 4796 C C . ILE A 1 629 ? -13.398 29.767 -14.458 1.00 77.00 629 ILE A C 1
ATOM 4798 O O . ILE A 1 629 ? -12.727 30.785 -14.548 1.00 77.00 629 ILE A O 1
ATOM 4802 N N . CYS A 1 630 ? -13.558 29.134 -13.295 1.00 75.25 630 CYS A N 1
ATOM 4803 C CA . CYS A 1 630 ? -13.019 29.577 -12.012 1.00 75.25 630 CYS A CA 1
ATOM 4804 C C . CYS A 1 630 ? -11.479 29.547 -11.904 1.00 75.25 630 CYS A C 1
ATOM 4806 O O . CYS A 1 630 ? -10.940 30.051 -10.918 1.00 75.25 630 CYS A O 1
ATOM 4808 N N . ILE A 1 631 ? -10.770 28.927 -12.858 1.00 72.94 631 ILE A N 1
ATOM 4809 C CA . ILE A 1 631 ? -9.299 28.931 -12.914 1.00 72.94 631 ILE A CA 1
ATOM 4810 C C . ILE A 1 631 ? -8.781 30.170 -13.662 1.00 72.94 631 ILE A C 1
ATOM 4812 O O . ILE A 1 631 ? -7.698 30.657 -13.328 1.00 72.94 631 ILE A O 1
ATOM 4816 N N . ASP A 1 632 ? -9.572 30.712 -14.595 1.00 64.12 632 ASP A N 1
ATOM 4817 C CA . ASP A 1 632 ? -9.227 31.853 -15.450 1.00 64.12 632 ASP A CA 1
ATOM 4818 C C . ASP A 1 632 ? -8.819 33.085 -14.607 1.00 64.12 632 ASP A C 1
ATOM 4820 O O . ASP A 1 632 ? -9.625 33.590 -13.819 1.00 64.12 632 ASP A O 1
ATOM 4824 N N . PRO A 1 633 ? -7.586 33.611 -14.755 1.00 50.22 633 PRO A N 1
ATOM 4825 C CA . PRO A 1 633 ? -7.110 34.753 -13.973 1.00 50.22 633 PRO A CA 1
ATOM 4826 C C . PRO A 1 633 ? -7.815 36.080 -14.312 1.00 50.22 633 PRO A C 1
ATOM 4828 O O . PRO A 1 633 ? -7.595 37.070 -13.616 1.00 50.22 633 PRO A O 1
ATOM 4831 N N . SER A 1 634 ? -8.655 36.128 -15.352 1.00 46.38 634 SER A N 1
ATOM 4832 C CA . SER A 1 634 ? -9.526 37.268 -15.668 1.00 46.38 634 SER A CA 1
ATOM 4833 C C . SER A 1 634 ? -10.910 37.196 -14.997 1.00 46.38 634 SER A C 1
ATOM 4835 O O . SER A 1 634 ? -11.640 38.193 -14.978 1.00 46.38 634 SER A O 1
ATOM 4837 N N . PHE A 1 635 ? -11.282 36.056 -14.402 1.00 42.94 635 PHE A N 1
ATOM 4838 C CA . PHE A 1 635 ? -12.613 35.840 -13.835 1.00 42.94 635 PHE A CA 1
ATOM 4839 C C . PHE A 1 635 ? -12.779 36.490 -12.450 1.00 42.94 635 PHE A C 1
ATOM 4841 O O . PHE A 1 635 ? -12.437 35.928 -11.409 1.00 42.94 635 PHE A O 1
ATOM 4848 N N . THR A 1 636 ? -13.378 37.684 -12.421 1.00 37.66 636 THR A N 1
ATOM 4849 C CA . THR A 1 636 ? -13.807 38.315 -11.162 1.00 37.66 636 THR A CA 1
ATOM 4850 C C . THR A 1 636 ? -15.158 37.742 -10.730 1.00 37.66 636 THR A C 1
ATOM 4852 O O . THR A 1 636 ? -16.177 37.986 -11.380 1.00 37.66 636 THR A O 1
ATOM 4855 N N . ALA A 1 637 ? -15.184 36.995 -9.622 1.00 36.44 637 ALA A N 1
ATOM 4856 C CA . ALA A 1 637 ? -16.392 36.338 -9.121 1.00 36.44 637 ALA A CA 1
ATOM 4857 C C . ALA A 1 637 ? -17.515 37.347 -8.804 1.00 36.44 637 ALA A C 1
ATOM 4859 O O . ALA A 1 637 ? -17.510 38.021 -7.772 1.00 36.44 637 ALA A O 1
ATOM 4860 N N . THR A 1 638 ? -18.508 37.435 -9.691 1.00 33.88 638 THR A N 1
ATOM 4861 C CA . THR A 1 638 ? -19.681 38.295 -9.496 1.00 33.88 638 THR A CA 1
ATOM 4862 C C . THR A 1 638 ? -20.647 37.623 -8.525 1.00 33.88 638 THR A C 1
ATOM 4864 O O . THR A 1 638 ? -21.181 36.549 -8.812 1.00 33.88 638 THR A O 1
ATOM 4867 N N . ALA A 1 639 ? -20.883 38.262 -7.376 1.00 32.41 639 ALA A N 1
ATOM 4868 C CA . ALA A 1 639 ? -21.766 37.766 -6.322 1.00 32.41 639 ALA A CA 1
ATOM 4869 C C . ALA A 1 639 ? -23.231 37.698 -6.796 1.00 32.41 639 ALA A C 1
ATOM 4871 O O . ALA A 1 639 ? -24.008 38.640 -6.642 1.00 32.41 639 ALA A O 1
ATOM 4872 N N . THR A 1 640 ? -23.603 36.566 -7.391 1.00 31.75 640 THR A N 1
ATOM 4873 C CA . THR A 1 640 ? -24.963 36.308 -7.872 1.00 31.75 640 THR A CA 1
ATOM 4874 C C . THR A 1 640 ? -25.870 35.993 -6.682 1.00 31.75 640 THR A C 1
ATOM 4876 O O . THR A 1 640 ? -25.507 35.215 -5.801 1.00 31.75 640 THR A O 1
ATOM 4879 N N . ALA A 1 641 ? -27.028 36.653 -6.620 1.00 29.14 641 ALA A N 1
ATOM 4880 C CA . ALA A 1 641 ? -27.845 36.705 -5.411 1.00 29.14 641 ALA A CA 1
ATOM 4881 C C . ALA A 1 641 ? -28.412 35.339 -4.980 1.00 29.14 641 ALA A C 1
ATOM 4883 O O . ALA A 1 641 ? -28.823 34.523 -5.805 1.00 29.14 641 ALA A O 1
ATOM 4884 N N . SER A 1 642 ? -28.514 35.139 -3.661 1.00 31.34 642 SER A N 1
ATOM 4885 C CA . SER A 1 642 ? -29.177 33.975 -3.063 1.00 31.34 642 SER A CA 1
ATOM 4886 C C . SER A 1 642 ? -30.679 33.981 -3.371 1.00 31.34 642 SER A C 1
ATOM 4888 O O . SER A 1 642 ? -31.466 34.684 -2.730 1.00 31.34 642 SER A O 1
ATOM 4890 N N . ILE A 1 643 ? -31.086 33.193 -4.368 1.00 31.92 643 ILE A N 1
ATOM 4891 C CA . ILE A 1 643 ? -32.494 32.981 -4.712 1.00 31.92 643 ILE A CA 1
ATOM 4892 C C . ILE A 1 643 ? -33.175 32.105 -3.655 1.00 31.92 643 ILE A C 1
ATOM 4894 O O . ILE A 1 643 ? -33.114 30.878 -3.678 1.00 31.92 643 ILE A O 1
ATOM 4898 N N . THR A 1 644 ? -33.850 32.766 -2.714 1.00 27.55 644 THR A N 1
ATOM 4899 C CA . THR A 1 644 ? -34.661 32.107 -1.681 1.00 27.55 644 THR A CA 1
ATOM 4900 C C . THR A 1 644 ? -35.815 31.327 -2.334 1.00 27.55 644 THR A C 1
ATOM 4902 O O . THR A 1 644 ? -36.594 31.922 -3.085 1.00 27.55 644 THR A O 1
ATOM 4905 N N . PRO A 1 645 ? -35.977 30.016 -2.062 1.00 30.23 645 PRO A N 1
ATOM 4906 C CA . PRO A 1 645 ? -37.006 29.201 -2.701 1.00 30.23 645 PRO A CA 1
ATOM 4907 C C . PRO A 1 645 ? -38.407 29.595 -2.213 1.00 30.23 645 PRO A C 1
ATOM 4909 O O . PRO A 1 645 ? -38.820 29.270 -1.101 1.00 30.23 645 PRO A O 1
ATOM 4912 N N . THR A 1 646 ? -39.163 30.281 -3.070 1.00 27.53 646 THR A N 1
ATOM 4913 C CA . THR A 1 646 ? -40.575 30.599 -2.818 1.00 27.53 646 THR A CA 1
ATOM 4914 C C . THR A 1 646 ? -41.449 29.418 -3.233 1.00 27.53 646 THR A C 1
ATOM 4916 O O . THR A 1 646 ? -41.422 28.992 -4.386 1.00 27.53 646 THR A O 1
ATOM 4919 N N . ALA A 1 647 ? -42.240 28.884 -2.302 1.00 36.25 647 ALA A N 1
ATOM 4920 C CA . ALA A 1 647 ? -43.129 27.759 -2.576 1.00 36.25 647 ALA A CA 1
ATOM 4921 C C . ALA A 1 647 ? -44.319 28.167 -3.468 1.00 36.25 647 ALA A C 1
ATOM 4923 O O . ALA A 1 647 ? -45.015 29.142 -3.184 1.00 36.25 647 ALA A O 1
ATOM 4924 N N . SER A 1 648 ? -44.610 27.369 -4.499 1.00 28.56 648 SER A N 1
ATOM 4925 C CA . SER A 1 648 ? -45.849 27.453 -5.284 1.00 28.56 648 SER A CA 1
ATOM 4926 C C . SER A 1 648 ? -46.415 26.056 -5.568 1.00 28.56 648 SER A C 1
ATOM 4928 O O . SER A 1 648 ? -45.762 25.045 -5.311 1.00 28.56 648 SER A O 1
ATOM 4930 N N . ARG A 1 649 ? -47.687 25.989 -5.972 1.00 30.16 649 ARG A N 1
ATOM 4931 C CA . ARG A 1 649 ? -48.571 24.843 -5.694 1.00 30.16 649 ARG A CA 1
ATOM 4932 C C . ARG A 1 649 ? -48.719 23.833 -6.836 1.00 30.16 649 ARG A C 1
ATOM 4934 O O . ARG A 1 649 ? -48.752 24.177 -8.011 1.00 30.16 649 ARG A O 1
ATOM 4941 N N . THR A 1 650 ? -48.943 22.585 -6.432 1.00 34.56 650 THR A N 1
ATOM 4942 C CA . THR A 1 650 ? -49.419 21.454 -7.242 1.00 34.56 650 THR A CA 1
ATOM 4943 C C . THR A 1 650 ? -50.773 21.719 -7.920 1.00 34.56 650 THR A C 1
ATOM 4945 O O . THR A 1 650 ? -51.688 22.215 -7.260 1.00 34.56 650 THR A O 1
ATOM 4948 N N . PRO A 1 651 ? -50.958 21.256 -9.170 1.00 33.00 651 PRO A N 1
ATOM 4949 C CA . PRO A 1 651 ? -52.264 20.864 -9.710 1.00 33.00 651 PRO A CA 1
ATOM 4950 C C . PRO A 1 651 ? -52.436 19.331 -9.772 1.00 33.00 651 PRO A C 1
ATOM 4952 O O . PRO A 1 651 ? -51.514 18.590 -10.107 1.00 33.00 651 PRO A O 1
ATOM 4955 N N . THR A 1 652 ? -53.640 18.855 -9.454 1.00 29.44 652 THR A N 1
ATOM 4956 C CA . THR A 1 652 ? -54.052 17.434 -9.401 1.00 29.44 652 THR A CA 1
ATOM 4957 C C . THR A 1 652 ? -54.456 16.899 -10.798 1.00 29.44 652 THR A C 1
ATOM 4959 O O . THR A 1 652 ? -54.957 17.679 -11.608 1.00 29.44 652 THR A O 1
ATOM 4962 N N . PRO A 1 653 ? -54.273 15.598 -11.129 1.00 39.97 653 PRO A N 1
ATOM 4963 C CA . PRO A 1 653 ? -54.521 15.077 -12.484 1.00 39.97 653 PRO A CA 1
ATOM 4964 C C . PRO A 1 653 ? -56.005 14.888 -12.857 1.00 39.97 653 PRO A C 1
ATOM 4966 O O . PRO A 1 653 ? -56.847 14.575 -12.017 1.00 39.97 653 PRO A O 1
ATOM 4969 N N . THR A 1 654 ? -56.295 14.989 -14.161 1.00 27.53 654 THR A N 1
ATOM 4970 C CA . THR A 1 654 ? -57.612 14.707 -14.780 1.00 27.53 654 THR A CA 1
ATOM 4971 C C . THR A 1 654 ? -57.710 13.244 -15.256 1.00 27.53 654 THR A C 1
ATOM 4973 O O . THR A 1 654 ? -56.689 12.583 -15.439 1.00 27.53 654 THR A O 1
ATOM 4976 N N . LYS A 1 655 ? -58.930 12.699 -15.402 1.00 29.72 655 LYS A N 1
ATOM 4977 C CA . LYS A 1 655 ? -59.188 11.246 -15.370 1.00 29.72 655 LYS A CA 1
ATOM 4978 C C . LYS A 1 655 ? -60.317 10.802 -16.325 1.00 29.72 655 LYS A C 1
ATOM 4980 O O . LYS A 1 655 ? -61.408 11.360 -16.238 1.00 29.72 655 LYS A O 1
ATOM 4985 N N . THR A 1 656 ? -60.133 9.670 -17.032 1.00 34.34 656 THR A N 1
ATOM 4986 C CA . THR A 1 656 ? -61.200 8.854 -17.706 1.00 34.34 656 THR A CA 1
ATOM 4987 C C . THR A 1 656 ? -61.910 9.534 -18.918 1.00 34.34 656 THR A C 1
ATOM 4989 O O . THR A 1 656 ? -61.697 10.732 -19.090 1.00 34.34 656 THR A O 1
ATOM 4992 N N . PRO A 1 657 ? -62.702 8.844 -19.796 1.00 43.66 657 PRO A N 1
ATOM 4993 C CA . PRO A 1 657 ? -63.390 7.546 -19.631 1.00 43.66 657 PRO A CA 1
ATOM 4994 C C . PRO A 1 657 ? -63.167 6.443 -20.706 1.00 43.66 657 PRO A C 1
ATOM 4996 O O . PRO A 1 657 ? -62.422 6.593 -21.669 1.00 43.66 657 PRO A O 1
ATOM 4999 N N . THR A 1 658 ? -63.848 5.310 -20.481 1.00 35.06 658 THR A N 1
ATOM 5000 C CA . THR A 1 658 ? -63.659 3.960 -21.060 1.00 35.06 658 THR A CA 1
ATOM 5001 C C . THR A 1 658 ? -64.886 3.460 -21.843 1.00 35.06 658 THR A C 1
ATOM 5003 O O . THR A 1 658 ? -65.993 3.656 -21.354 1.00 35.06 658 THR A O 1
ATOM 5006 N N . VAL A 1 659 ? -64.698 2.681 -22.926 1.00 32.75 659 VAL A N 1
ATOM 5007 C CA . VAL A 1 659 ? -65.579 1.574 -23.418 1.00 32.75 659 VAL A CA 1
ATOM 5008 C C . VAL A 1 659 ? -64.659 0.606 -24.211 1.00 32.75 659 VAL A C 1
ATOM 5010 O O . VAL A 1 659 ? -63.938 1.095 -25.070 1.00 32.75 659 VAL A O 1
ATOM 5013 N N . THR A 1 660 ? -64.449 -0.704 -23.985 1.00 33.00 660 THR A N 1
ATOM 5014 C CA . THR A 1 660 ? -65.218 -1.887 -23.511 1.00 33.00 660 THR A CA 1
ATOM 5015 C C . THR A 1 660 ? -65.916 -2.703 -24.617 1.00 33.00 660 THR A C 1
ATOM 5017 O O . THR A 1 660 ? -67.009 -2.337 -25.037 1.00 33.00 660 THR A O 1
ATOM 5020 N N . ARG A 1 661 ? -65.356 -3.876 -24.990 1.00 31.69 661 ARG A N 1
ATOM 5021 C CA . ARG A 1 661 ? -66.078 -5.163 -25.216 1.00 31.69 661 ARG A CA 1
ATOM 5022 C C . ARG A 1 661 ? -65.131 -6.359 -25.484 1.00 31.69 661 ARG A C 1
ATOM 5024 O O . ARG A 1 661 ? -63.936 -6.182 -25.680 1.00 31.69 661 ARG A O 1
ATOM 5031 N N . THR A 1 662 ? -65.701 -7.570 -25.441 1.00 31.41 662 THR A N 1
ATOM 5032 C CA . THR A 1 662 ? -65.066 -8.890 -25.172 1.00 31.41 662 THR A CA 1
ATOM 5033 C C . THR A 1 662 ? -65.936 -10.004 -25.818 1.00 31.41 662 THR A C 1
ATOM 5035 O O . THR A 1 662 ? -67.099 -9.691 -26.100 1.00 31.41 662 THR A O 1
ATOM 5038 N N . PRO A 1 663 ? -65.557 -11.307 -25.927 1.00 55.12 663 PRO A N 1
ATOM 5039 C CA . PRO A 1 663 ? -64.286 -11.999 -26.259 1.00 55.12 663 PRO A CA 1
ATOM 5040 C C . PRO A 1 663 ? -64.378 -12.858 -27.560 1.00 55.12 663 PRO A C 1
ATOM 5042 O O . PRO A 1 663 ? -65.456 -13.008 -28.128 1.00 55.12 663 PRO A O 1
ATOM 5045 N N . THR A 1 664 ? -63.305 -13.564 -27.965 1.00 29.39 664 THR A N 1
ATOM 5046 C CA . THR A 1 664 ? -63.379 -14.873 -28.685 1.00 29.39 664 THR A CA 1
ATOM 5047 C C . THR A 1 664 ? -62.115 -15.725 -28.412 1.00 29.39 664 THR A C 1
ATOM 50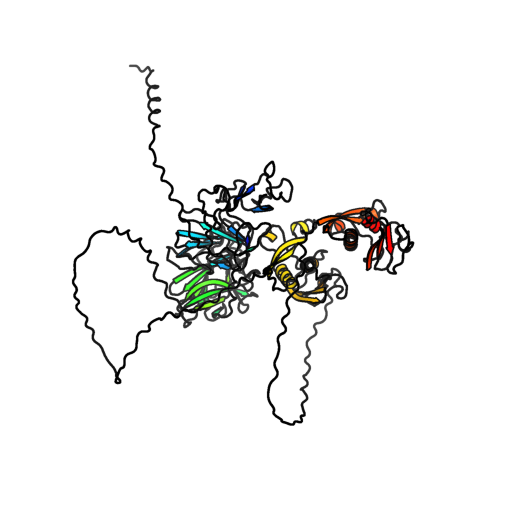49 O O . THR A 1 664 ? -61.073 -15.175 -28.068 1.00 29.39 664 THR A O 1
ATOM 5052 N N . ILE A 1 665 ? -62.203 -17.060 -28.531 1.00 36.06 665 ILE A N 1
ATOM 5053 C CA . ILE A 1 665 ? -61.140 -18.060 -28.255 1.00 36.06 665 ILE A CA 1
ATOM 5054 C C . ILE A 1 665 ? -60.772 -18.814 -29.550 1.00 36.06 665 ILE A C 1
ATOM 5056 O O . ILE A 1 665 ? -61.689 -19.145 -30.296 1.00 36.06 665 ILE A O 1
ATOM 5060 N N . THR A 1 666 ? -59.494 -19.176 -29.781 1.00 27.73 666 THR A N 1
ATOM 5061 C CA . THR A 1 666 ? -59.031 -20.354 -30.582 1.00 27.73 666 THR A CA 1
ATOM 5062 C C . THR A 1 666 ? -57.521 -20.631 -30.350 1.00 27.73 666 THR A C 1
ATOM 5064 O O . THR A 1 666 ? -56.855 -19.853 -29.670 1.00 27.73 666 THR A O 1
ATOM 5067 N N . LYS A 1 667 ? -57.003 -21.792 -30.794 1.00 32.28 667 LYS A N 1
ATOM 5068 C CA . LYS A 1 667 ? -55.742 -22.442 -30.363 1.00 32.28 667 LYS A CA 1
ATOM 5069 C C . LYS A 1 667 ? -54.587 -22.368 -31.397 1.00 32.28 667 LYS A C 1
ATOM 5071 O O . LYS A 1 667 ? -54.844 -22.487 -32.586 1.00 32.28 667 LYS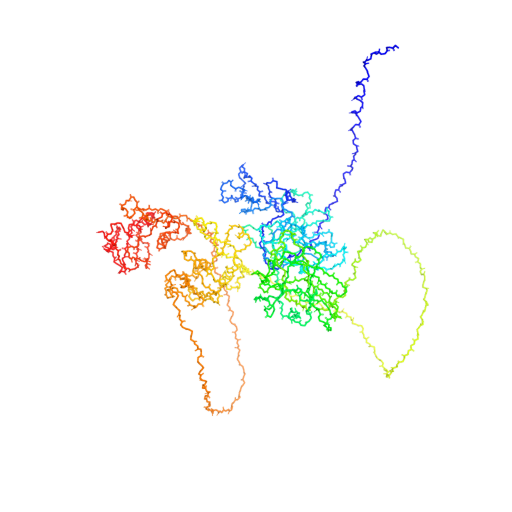 A O 1
ATOM 5076 N N . THR A 1 668 ? -53.346 -22.241 -30.898 1.00 29.03 668 THR A N 1
ATOM 5077 C CA . THR A 1 668 ? -52.134 -23.101 -31.099 1.00 29.03 668 THR A CA 1
ATOM 5078 C C . THR A 1 668 ? -51.947 -23.913 -32.411 1.00 29.03 668 THR A C 1
ATOM 5080 O O . THR A 1 668 ? -52.909 -24.578 -32.790 1.00 29.03 668 THR A O 1
ATOM 5083 N N . PRO A 1 669 ? -50.715 -24.123 -32.970 1.00 40.84 669 PRO A N 1
ATOM 5084 C CA . PRO A 1 669 ? -49.403 -23.431 -32.846 1.00 40.84 669 PRO A CA 1
ATOM 5085 C C . PRO A 1 669 ? -48.710 -23.089 -34.206 1.00 40.84 669 PRO A C 1
ATOM 5087 O O . PRO A 1 669 ? -49.128 -23.572 -35.254 1.00 40.84 669 PRO A O 1
ATOM 5090 N N . THR A 1 670 ? -47.544 -22.414 -34.179 1.00 28.91 670 THR A N 1
ATOM 5091 C CA . THR A 1 670 ? -46.560 -22.410 -35.298 1.00 28.91 670 THR A CA 1
ATOM 5092 C C . THR A 1 670 ? -45.112 -22.485 -34.779 1.00 28.91 670 THR A C 1
ATOM 5094 O O . THR A 1 670 ? -44.814 -21.974 -33.703 1.00 28.91 670 THR A O 1
ATOM 5097 N N . ASN A 1 671 ? -44.210 -23.136 -35.528 1.00 28.83 671 ASN A N 1
ATOM 5098 C CA . ASN A 1 671 ? -42.823 -23.422 -35.122 1.00 28.83 671 ASN A CA 1
ATOM 5099 C C . ASN A 1 671 ? -41.825 -22.285 -35.419 1.00 28.83 671 ASN A C 1
ATOM 5101 O O . ASN A 1 671 ? -41.798 -21.760 -36.531 1.00 28.83 671 ASN A O 1
ATOM 5105 N N . THR A 1 672 ? -40.896 -22.031 -34.492 1.00 28.55 672 THR A N 1
ATOM 5106 C CA . THR A 1 672 ? -39.686 -21.219 -34.734 1.00 28.55 672 THR A CA 1
ATOM 5107 C C . THR A 1 672 ? -38.541 -22.102 -35.243 1.00 28.55 672 THR A C 1
ATOM 5109 O O . THR A 1 672 ? -38.221 -23.114 -34.621 1.00 28.55 672 THR A O 1
ATOM 5112 N N . ARG A 1 673 ? -37.882 -21.719 -36.348 1.00 29.38 673 ARG A N 1
ATOM 5113 C CA . ARG A 1 673 ? -36.643 -22.357 -36.839 1.00 29.38 673 ARG A CA 1
ATOM 5114 C C . ARG A 1 673 ? -35.424 -21.471 -36.577 1.00 29.38 673 ARG A C 1
ATOM 5116 O O . ARG A 1 673 ? -35.403 -20.316 -36.988 1.00 29.38 673 ARG A O 1
ATOM 5123 N N . THR A 1 674 ? -34.384 -22.047 -35.982 1.00 28.48 674 THR A N 1
ATOM 5124 C CA . THR A 1 674 ? -33.076 -21.401 -35.794 1.00 28.48 674 THR A CA 1
ATOM 5125 C C . THR A 1 674 ? -32.270 -21.388 -37.102 1.00 28.48 674 THR A C 1
ATOM 5127 O O . THR A 1 674 ? -32.080 -22.456 -37.689 1.00 28.48 674 THR A O 1
ATOM 5130 N N . PRO A 1 675 ? -31.724 -20.242 -37.550 1.00 33.16 675 PRO A N 1
ATOM 5131 C CA . PRO A 1 675 ? -30.702 -20.199 -38.589 1.00 33.16 675 PRO A CA 1
ATOM 5132 C C . PRO A 1 675 ? -29.300 -20.277 -37.966 1.00 33.16 675 PRO A C 1
ATOM 5134 O O . PRO A 1 675 ? -28.886 -19.378 -37.237 1.00 33.16 675 PRO A O 1
ATOM 5137 N N . SER A 1 676 ? -28.544 -21.327 -38.292 1.00 28.83 676 SER A N 1
ATOM 5138 C CA . SER A 1 676 ? -27.092 -21.351 -38.061 1.00 28.83 676 SER A CA 1
ATOM 5139 C C . SER A 1 676 ? -26.370 -20.556 -39.157 1.00 28.83 676 SER A C 1
ATOM 5141 O O . SER A 1 676 ? -26.800 -20.569 -40.312 1.00 28.83 676 SER A O 1
ATOM 5143 N N . ARG A 1 677 ? -25.254 -19.895 -38.822 1.00 33.25 677 ARG A N 1
ATOM 5144 C CA . ARG A 1 677 ? -24.313 -19.326 -39.801 1.00 33.25 677 ARG A CA 1
ATOM 5145 C C . ARG A 1 677 ? -22.870 -19.645 -39.416 1.00 33.25 677 ARG A C 1
ATOM 5147 O O . ARG A 1 677 ? -22.373 -19.180 -38.396 1.00 33.25 677 ARG A O 1
ATOM 5154 N N . THR A 1 678 ? -22.196 -20.399 -40.278 1.00 27.30 678 THR A N 1
ATOM 5155 C CA . THR A 1 678 ? -20.757 -20.676 -40.201 1.00 27.30 678 THR A CA 1
ATOM 5156 C C . THR A 1 678 ? -19.949 -19.443 -40.638 1.00 27.30 678 THR A C 1
ATOM 5158 O O . THR A 1 678 ? -20.248 -18.893 -41.701 1.00 27.30 678 THR A O 1
ATOM 5161 N N . PRO A 1 679 ? -18.922 -19.000 -39.887 1.00 31.94 679 PRO A N 1
ATOM 5162 C CA . PRO A 1 679 ? -18.039 -17.916 -40.321 1.00 31.94 679 PRO A CA 1
ATOM 5163 C C . PRO A 1 679 ? -17.084 -18.350 -41.443 1.00 31.94 679 PRO A C 1
ATOM 5165 O O . PRO A 1 679 ? -16.522 -19.443 -41.406 1.00 31.94 679 PRO A O 1
ATOM 5168 N N . THR A 1 680 ? -16.858 -17.464 -42.415 1.00 28.41 680 THR A N 1
ATOM 5169 C CA . THR A 1 680 ? -15.776 -17.597 -43.412 1.00 28.41 680 THR A CA 1
ATOM 5170 C C . THR A 1 680 ? -14.442 -17.135 -42.796 1.00 28.41 680 THR A C 1
ATOM 5172 O O . THR A 1 680 ? -14.471 -16.218 -41.972 1.00 28.41 680 THR A O 1
ATOM 5175 N N . PRO A 1 681 ? -13.274 -17.709 -43.151 1.00 27.31 681 PRO A N 1
ATOM 5176 C CA . PRO A 1 681 ? -11.993 -17.275 -42.589 1.00 27.31 681 PRO A CA 1
ATOM 5177 C C . PRO A 1 681 ? -11.578 -15.880 -43.081 1.00 27.31 681 PRO A C 1
ATOM 5179 O O . PRO A 1 681 ? -11.424 -15.661 -44.281 1.00 27.31 681 PRO A O 1
ATOM 5182 N N . THR A 1 682 ? -11.324 -14.956 -42.153 1.00 27.17 682 THR A N 1
ATOM 5183 C CA . THR A 1 682 ? -10.689 -13.660 -42.447 1.00 27.17 682 THR A CA 1
ATOM 5184 C C . THR A 1 682 ? -9.182 -13.766 -42.225 1.00 27.17 682 THR A C 1
ATOM 5186 O O . THR A 1 682 ? -8.746 -14.134 -41.133 1.00 27.17 682 THR A O 1
ATOM 5189 N N . ASN A 1 683 ? -8.376 -13.407 -43.229 1.00 28.27 683 ASN A N 1
ATOM 5190 C CA . ASN A 1 683 ? -6.915 -13.399 -43.112 1.00 28.27 683 ASN A CA 1
ATOM 5191 C C . ASN A 1 683 ? -6.449 -12.432 -42.013 1.00 28.27 683 ASN A C 1
ATOM 5193 O O . ASN A 1 683 ? -6.590 -11.214 -42.132 1.00 28.27 683 ASN A O 1
ATOM 5197 N N . THR A 1 684 ? -5.861 -12.974 -40.947 1.00 27.88 684 THR A N 1
ATOM 5198 C CA . THR A 1 684 ? -5.262 -12.187 -39.867 1.00 27.88 684 THR A CA 1
ATOM 5199 C C . THR A 1 684 ? -3.963 -11.549 -40.360 1.00 27.88 684 THR A C 1
ATOM 5201 O O . THR A 1 684 ? -3.011 -12.260 -40.681 1.00 27.88 684 THR A O 1
ATOM 5204 N N . LYS A 1 685 ? -3.890 -10.211 -40.408 1.00 27.34 685 LYS A N 1
ATOM 5205 C CA . LYS A 1 685 ? -2.597 -9.526 -40.559 1.00 27.34 685 LYS A CA 1
ATOM 5206 C C . LYS A 1 685 ? -1.717 -9.841 -39.346 1.00 27.34 685 LYS A C 1
ATOM 5208 O O . LYS A 1 685 ? -2.189 -9.807 -38.212 1.00 27.34 685 LYS A O 1
ATOM 5213 N N . LEU A 1 686 ? -0.440 -10.113 -39.608 1.00 28.14 686 LEU A N 1
ATOM 5214 C CA . LEU A 1 686 ? 0.600 -10.246 -38.587 1.00 28.14 686 LEU A CA 1
ATOM 5215 C C . LEU A 1 686 ? 0.615 -8.982 -37.693 1.00 28.14 686 LEU A C 1
ATOM 5217 O O . LEU A 1 686 ? 0.395 -7.890 -38.231 1.00 28.14 686 LEU A O 1
ATOM 5221 N N . PRO A 1 687 ? 0.842 -9.085 -36.366 1.00 26.05 687 PRO A N 1
ATOM 5222 C CA . PRO A 1 687 ? 0.917 -7.912 -35.497 1.00 26.05 687 PRO A CA 1
ATOM 5223 C C . PRO A 1 687 ? 1.945 -6.901 -36.016 1.00 26.05 687 PRO A C 1
ATOM 5225 O O . PRO A 1 687 ? 3.092 -7.250 -36.295 1.00 26.05 687 PRO A O 1
ATOM 5228 N N . SER A 1 688 ? 1.518 -5.643 -36.145 1.00 32.53 688 SER A N 1
ATOM 5229 C CA . SER A 1 688 ? 2.411 -4.539 -36.500 1.00 32.53 688 SER A CA 1
ATOM 5230 C C . SER A 1 688 ? 3.419 -4.302 -35.378 1.00 32.53 688 SER A C 1
ATOM 5232 O O . SER A 1 688 ? 3.071 -4.402 -34.201 1.00 32.53 688 SER A O 1
ATOM 5234 N N . ALA A 1 689 ? 4.653 -3.955 -35.742 1.00 29.34 689 ALA A N 1
ATOM 5235 C CA . ALA A 1 689 ? 5.688 -3.607 -34.778 1.00 29.34 689 ALA A CA 1
ATOM 5236 C C . ALA A 1 689 ? 5.288 -2.390 -33.925 1.00 29.34 689 ALA A C 1
ATOM 5238 O O . ALA A 1 689 ? 4.534 -1.520 -34.374 1.00 29.34 689 ALA A O 1
ATOM 5239 N N . THR A 1 690 ? 5.835 -2.326 -32.708 1.00 34.12 690 THR A N 1
ATOM 5240 C CA . THR A 1 690 ? 5.736 -1.172 -31.806 1.00 34.12 690 THR A CA 1
ATOM 5241 C C . THR A 1 690 ? 6.113 0.113 -32.552 1.00 34.12 690 THR A C 1
ATOM 5243 O O . THR A 1 690 ? 7.181 0.145 -33.170 1.00 34.12 690 THR A O 1
ATOM 5246 N N . PRO A 1 691 ? 5.288 1.176 -32.515 1.00 35.41 691 PRO A N 1
ATOM 5247 C CA . PRO A 1 691 ? 5.614 2.415 -33.204 1.00 35.41 691 PRO A CA 1
ATOM 5248 C C . PRO A 1 691 ? 6.863 3.044 -32.584 1.00 35.41 691 PRO A C 1
ATOM 5250 O O . PRO A 1 691 ? 6.891 3.362 -31.394 1.00 35.41 691 PRO A O 1
ATOM 5253 N N . ALA A 1 692 ? 7.891 3.242 -33.407 1.00 44.50 692 ALA A N 1
ATOM 5254 C CA . ALA A 1 692 ? 9.044 4.045 -33.033 1.00 44.50 692 ALA A CA 1
ATOM 5255 C C . ALA A 1 692 ? 8.637 5.516 -32.813 1.00 44.50 692 ALA A C 1
ATOM 5257 O O . ALA A 1 692 ? 7.564 5.964 -33.239 1.00 44.50 692 ALA A O 1
ATOM 5258 N N . TYR A 1 693 ? 9.514 6.265 -32.148 1.00 46.41 693 TYR A N 1
ATOM 5259 C CA . TYR A 1 693 ? 9.394 7.708 -31.963 1.00 46.41 693 TYR A CA 1
ATOM 5260 C C . TYR A 1 693 ? 10.683 8.398 -32.412 1.00 46.41 693 TYR A C 1
ATOM 5262 O O . TYR A 1 693 ? 11.782 7.860 -32.276 1.00 46.41 693 TYR A O 1
ATOM 5270 N N . THR A 1 694 ? 10.545 9.608 -32.938 1.00 48.12 694 THR A N 1
ATOM 5271 C CA . THR A 1 694 ? 11.627 10.421 -33.500 1.00 48.12 694 THR A CA 1
ATOM 5272 C C . THR A 1 694 ? 11.529 11.838 -32.935 1.00 48.12 694 THR A C 1
ATOM 5274 O O . THR A 1 694 ? 10.435 12.314 -32.630 1.00 48.12 694 THR A O 1
ATOM 5277 N N . LYS A 1 695 ? 12.665 12.525 -32.767 1.00 60.91 695 LYS A N 1
ATOM 5278 C CA . LYS A 1 695 ? 12.670 13.961 -32.455 1.00 60.91 695 LYS A CA 1
ATOM 5279 C C . LYS A 1 695 ? 12.510 14.760 -33.746 1.00 60.91 695 LYS A C 1
ATOM 5281 O O . LYS A 1 695 ? 13.265 14.540 -34.688 1.00 60.91 695 LYS A O 1
ATOM 5286 N N . VAL A 1 696 ? 11.573 15.699 -33.761 1.00 70.75 696 VAL A N 1
ATOM 5287 C CA . VAL A 1 696 ? 11.356 16.658 -34.851 1.00 70.75 696 VAL A CA 1
ATOM 5288 C C . VAL A 1 696 ? 11.535 18.085 -34.326 1.00 70.75 696 VAL A C 1
ATOM 5290 O O . VAL A 1 696 ? 11.350 18.329 -33.128 1.00 70.75 696 VAL A O 1
ATOM 5293 N N . THR A 1 697 ? 11.947 19.017 -35.187 1.00 85.19 697 THR A N 1
ATOM 5294 C CA . THR A 1 697 ? 12.131 20.427 -34.815 1.00 85.19 697 THR A CA 1
ATOM 5295 C C . THR A 1 697 ? 10.844 21.208 -35.042 1.00 85.19 697 THR A C 1
ATOM 5297 O O . THR A 1 697 ? 10.203 21.053 -36.077 1.00 85.19 697 THR A O 1
ATOM 5300 N N . VAL A 1 698 ? 10.495 22.078 -34.099 1.00 89.94 698 VAL A N 1
ATOM 5301 C CA . VAL A 1 698 ? 9.476 23.119 -34.268 1.00 89.94 698 VAL A CA 1
ATOM 5302 C C . VAL A 1 698 ? 10.183 24.450 -34.050 1.00 89.94 698 VAL A C 1
ATOM 5304 O O . VAL A 1 698 ? 10.777 24.672 -32.996 1.00 89.94 698 VAL A O 1
ATOM 5307 N N . TYR A 1 699 ? 10.178 25.304 -35.065 1.00 91.88 699 TYR A N 1
ATOM 5308 C CA . TYR A 1 699 ? 10.834 26.604 -35.017 1.00 91.88 699 TYR A CA 1
ATOM 5309 C C . TYR A 1 699 ? 9.876 27.640 -34.432 1.00 91.88 699 TYR A C 1
ATOM 5311 O O . TYR A 1 699 ? 8.764 27.826 -34.928 1.00 91.88 699 TYR A O 1
ATOM 5319 N N . PHE A 1 700 ? 10.330 28.334 -33.395 1.00 93.44 700 PHE A N 1
ATOM 5320 C CA . PHE A 1 700 ? 9.668 29.507 -32.827 1.00 93.44 700 PHE A CA 1
ATOM 5321 C C . PHE A 1 700 ? 10.533 30.751 -33.058 1.00 93.44 700 PHE A C 1
ATOM 5323 O O . PHE A 1 700 ? 11.609 30.669 -33.650 1.00 93.44 700 PHE A O 1
ATOM 5330 N N . VAL A 1 701 ? 10.061 31.914 -32.613 1.00 90.56 701 VAL A N 1
ATOM 5331 C CA . VAL A 1 701 ? 10.732 33.207 -32.792 1.00 90.56 701 VAL A CA 1
ATOM 5332 C C . VAL A 1 701 ? 11.220 33.731 -31.445 1.00 90.56 701 VAL A C 1
ATOM 5334 O O . VAL A 1 701 ? 10.461 33.769 -30.481 1.00 90.56 701 VAL A O 1
ATOM 5337 N N . ASN A 1 702 ? 12.468 34.188 -31.348 1.00 92.50 702 ASN A N 1
ATOM 5338 C CA . ASN A 1 702 ? 12.951 34.872 -30.152 1.00 92.50 702 ASN A CA 1
ATOM 5339 C C . ASN A 1 702 ? 12.382 36.302 -30.077 1.00 92.50 702 ASN A C 1
ATOM 5341 O O . ASN A 1 702 ? 12.693 37.159 -30.907 1.00 92.50 702 ASN A O 1
ATOM 5345 N N . LYS A 1 703 ? 11.583 36.577 -29.042 1.00 84.62 703 LYS A N 1
ATOM 5346 C CA . LYS A 1 703 ? 10.864 37.841 -28.818 1.00 84.62 703 LYS A CA 1
ATOM 5347 C C . LYS A 1 703 ? 11.789 39.051 -28.731 1.00 84.62 703 LYS A C 1
ATOM 5349 O O . LYS A 1 703 ? 11.433 40.110 -29.236 1.00 84.62 703 LYS A O 1
ATOM 5354 N N . ALA A 1 704 ? 12.965 38.916 -28.113 1.00 79.62 704 ALA A N 1
ATOM 5355 C CA . ALA A 1 704 ? 13.907 40.027 -27.983 1.00 79.62 704 ALA A CA 1
ATOM 5356 C C . ALA A 1 704 ? 14.482 40.424 -29.352 1.00 79.62 704 ALA A C 1
ATOM 5358 O O . ALA A 1 704 ? 14.398 41.590 -29.734 1.00 79.62 704 ALA A O 1
ATOM 5359 N N . LYS A 1 705 ? 14.965 39.444 -30.129 1.00 85.81 705 LYS A N 1
ATOM 5360 C CA . LYS A 1 705 ? 15.437 39.658 -31.506 1.00 85.81 705 LYS A CA 1
ATOM 5361 C C . LYS A 1 705 ? 14.349 40.210 -32.427 1.00 85.81 705 LYS A C 1
ATOM 5363 O O . LYS A 1 705 ? 14.604 41.152 -33.169 1.00 85.81 705 LYS A O 1
ATOM 5368 N N . TYR A 1 706 ? 13.142 39.647 -32.368 1.00 87.25 706 TYR A N 1
ATOM 5369 C CA . TYR A 1 706 ? 12.001 40.052 -33.196 1.00 87.25 706 TYR A CA 1
ATOM 5370 C C . TYR A 1 706 ? 11.526 41.476 -32.883 1.00 87.25 706 TYR A C 1
ATOM 5372 O O . TYR A 1 706 ? 11.285 42.280 -33.785 1.00 87.25 706 TYR A O 1
ATOM 5380 N N . ASN A 1 707 ? 11.470 41.840 -31.600 1.00 84.94 707 ASN A N 1
ATOM 5381 C CA . ASN A 1 707 ? 11.158 43.207 -31.194 1.00 84.94 707 ASN A CA 1
ATOM 5382 C C . ASN A 1 707 ? 12.240 44.202 -31.650 1.00 84.94 707 ASN A C 1
ATOM 5384 O O . ASN A 1 707 ? 11.891 45.306 -32.058 1.00 84.94 707 ASN A O 1
ATOM 5388 N N . ALA A 1 708 ? 13.517 43.801 -31.629 1.00 85.62 708 ALA A N 1
ATOM 5389 C CA . ALA A 1 708 ? 14.668 44.603 -32.061 1.00 85.62 708 ALA A CA 1
ATOM 5390 C C . ALA A 1 708 ? 14.974 44.544 -33.577 1.00 85.62 708 ALA A C 1
ATOM 5392 O O . ALA A 1 708 ? 15.944 45.150 -34.024 1.00 85.62 708 ALA A O 1
ATOM 5393 N N . ASN A 1 709 ? 14.174 43.813 -34.363 1.00 85.31 709 ASN A N 1
ATOM 5394 C CA . ASN A 1 709 ? 14.389 43.540 -35.791 1.00 85.31 709 ASN A CA 1
ATOM 5395 C C . ASN A 1 709 ? 15.805 43.014 -36.142 1.00 85.31 709 ASN A C 1
ATOM 5397 O O . ASN A 1 709 ? 16.374 43.372 -37.170 1.00 85.31 709 ASN A O 1
ATOM 5401 N N . THR A 1 710 ? 16.391 42.174 -35.278 1.00 88.38 710 THR A N 1
ATOM 5402 C CA . THR A 1 710 ? 17.746 41.609 -35.440 1.00 88.38 710 THR A CA 1
ATOM 5403 C C . THR A 1 710 ? 17.702 40.122 -35.857 1.00 88.38 710 THR A C 1
ATOM 5405 O O . THR A 1 710 ? 17.660 39.254 -34.979 1.00 88.38 710 THR A O 1
ATOM 5408 N N . PRO A 1 711 ? 17.716 39.786 -37.163 1.00 84.50 711 PRO A N 1
ATOM 5409 C CA . PRO A 1 711 ? 17.732 38.395 -37.631 1.00 84.50 711 PRO A CA 1
ATOM 5410 C C . PRO A 1 711 ? 19.077 37.678 -37.356 1.00 84.50 711 PRO A C 1
ATOM 5412 O O . PRO A 1 711 ? 20.094 38.342 -37.134 1.00 84.50 711 PRO A O 1
ATOM 5415 N N . PRO A 1 712 ? 19.130 36.328 -37.395 1.00 86.81 712 PRO A N 1
ATOM 5416 C CA . PRO A 1 712 ? 18.004 35.403 -37.562 1.00 86.81 712 PRO A CA 1
ATOM 5417 C C . PRO A 1 712 ? 17.130 35.362 -36.307 1.00 86.81 712 PRO A C 1
ATOM 5419 O O . PRO A 1 712 ? 17.643 35.362 -35.182 1.00 86.81 712 PRO A O 1
ATOM 5422 N N . PHE A 1 713 ? 15.816 35.335 -36.503 1.00 90.06 713 PHE A N 1
ATOM 5423 C CA . PHE A 1 713 ? 14.807 35.405 -35.444 1.00 90.06 713 PHE A CA 1
ATOM 5424 C C . PHE A 1 713 ? 14.506 34.036 -34.824 1.00 90.06 713 PHE A C 1
ATOM 5426 O O . PHE A 1 713 ? 14.041 33.953 -33.687 1.00 90.06 713 PHE A O 1
ATOM 5433 N N . GLU A 1 714 ? 14.772 32.982 -35.584 1.00 94.31 714 GLU A N 1
ATOM 5434 C CA . GLU A 1 714 ? 14.344 31.611 -35.371 1.00 94.31 714 GLU A CA 1
ATOM 5435 C C . GLU A 1 714 ? 15.121 30.904 -34.256 1.00 94.31 714 GLU A C 1
ATOM 5437 O O . GLU A 1 714 ? 16.316 31.134 -34.042 1.00 94.31 714 GLU A O 1
ATOM 5442 N N . VAL A 1 715 ? 14.428 30.010 -33.552 1.00 85.06 715 VAL A N 1
ATOM 5443 C CA . VAL A 1 715 ? 14.944 29.216 -32.430 1.00 85.06 715 VAL A CA 1
ATOM 5444 C C . VAL A 1 715 ? 14.318 27.818 -32.418 1.00 85.06 715 VAL A C 1
ATOM 5446 O O . VAL A 1 715 ? 13.131 27.653 -32.699 1.00 85.06 715 VAL A O 1
ATOM 5449 N N . GLU A 1 716 ? 15.130 26.800 -32.120 1.00 88.31 716 GLU A N 1
ATOM 5450 C CA . GLU A 1 716 ? 14.762 25.388 -32.285 1.00 88.31 716 GLU A CA 1
ATOM 5451 C C . GLU A 1 716 ? 14.158 24.758 -31.024 1.00 88.31 716 GLU A C 1
ATOM 5453 O O . GLU A 1 716 ? 14.879 24.274 -30.148 1.00 88.31 716 GLU A O 1
ATOM 5458 N N . GLY A 1 717 ? 12.830 24.646 -30.981 1.00 65.00 717 GLY A N 1
ATOM 5459 C CA . GLY A 1 717 ? 12.155 23.691 -30.106 1.00 65.00 717 GLY A CA 1
ATOM 5460 C C . GLY A 1 717 ? 12.299 22.270 -30.654 1.00 65.00 717 GLY A C 1
ATOM 5461 O O . GLY A 1 717 ? 12.290 22.049 -31.867 1.00 65.00 717 GLY A O 1
ATOM 5462 N N . LYS A 1 718 ? 12.418 21.268 -29.778 1.00 71.56 718 LYS A N 1
ATOM 5463 C CA . LYS A 1 718 ? 12.373 19.846 -30.168 1.00 71.56 718 LYS A CA 1
ATOM 5464 C C . LYS A 1 718 ? 11.130 19.195 -29.571 1.00 71.56 718 LYS A C 1
ATOM 5466 O O . LYS A 1 718 ? 10.776 19.465 -28.424 1.00 71.56 718 LYS A O 1
ATOM 5471 N N . ARG A 1 719 ? 10.471 18.332 -30.343 1.00 71.38 719 ARG A N 1
ATOM 5472 C CA . ARG A 1 719 ? 9.266 17.585 -29.946 1.00 71.38 719 ARG A CA 1
ATOM 5473 C C . ARG A 1 719 ? 9.422 16.109 -30.303 1.00 71.38 719 ARG A C 1
ATOM 5475 O O . ARG A 1 719 ? 10.104 15.778 -31.272 1.00 71.38 719 ARG A O 1
ATOM 5482 N N . TYR A 1 720 ? 8.805 15.219 -29.528 1.00 53.19 720 TYR A N 1
ATOM 5483 C CA . TYR A 1 720 ? 8.754 13.790 -29.849 1.00 53.19 720 TYR A CA 1
ATOM 5484 C C . TYR A 1 720 ? 7.497 13.483 -30.665 1.00 53.19 720 TYR A C 1
ATOM 5486 O O . TYR A 1 720 ? 6.383 13.696 -30.194 1.00 53.19 720 TYR A O 1
ATOM 5494 N N . VAL A 1 721 ? 7.683 12.935 -31.863 1.00 62.06 721 VAL A N 1
ATOM 5495 C CA . VAL A 1 721 ? 6.613 12.497 -32.768 1.00 62.06 721 VAL A CA 1
ATOM 5496 C C . VAL A 1 721 ? 6.724 10.988 -32.992 1.00 62.06 721 VAL A C 1
ATOM 5498 O O . VAL A 1 721 ? 7.828 10.441 -32.998 1.00 62.06 721 VAL A O 1
ATOM 5501 N N . SER A 1 722 ? 5.604 10.278 -33.155 1.00 56.00 722 SER A N 1
ATOM 5502 C CA . SER A 1 722 ? 5.668 8.868 -33.564 1.00 56.00 722 SER A CA 1
ATOM 5503 C C . SER A 1 722 ? 6.172 8.780 -35.001 1.00 56.00 722 SER A C 1
ATOM 5505 O O . SER A 1 722 ? 5.657 9.478 -35.869 1.00 56.00 722 SER A O 1
ATOM 5507 N N . SER A 1 723 ? 7.114 7.880 -35.284 1.00 61.09 723 SER A N 1
ATOM 5508 C CA . SER A 1 723 ? 7.748 7.707 -36.601 1.00 61.09 723 SER A CA 1
ATOM 5509 C C . SER A 1 723 ? 6.794 7.249 -37.720 1.00 61.09 723 SER A C 1
ATOM 5511 O O . SER A 1 723 ? 7.227 7.075 -38.853 1.00 61.09 723 SER A O 1
ATOM 5513 N N . SER A 1 724 ? 5.511 7.039 -37.406 1.00 55.28 724 SER A N 1
ATOM 5514 C CA . SER A 1 724 ? 4.433 6.715 -38.354 1.00 55.28 724 SER A CA 1
ATOM 5515 C C . SER A 1 724 ? 3.431 7.860 -38.586 1.00 55.28 724 SER A C 1
ATOM 5517 O O . SER A 1 724 ? 2.507 7.706 -39.381 1.00 55.28 724 SER A O 1
ATOM 5519 N N . ALA A 1 725 ? 3.595 9.001 -37.907 1.00 64.31 725 ALA A N 1
ATOM 5520 C CA . ALA A 1 725 ? 2.760 10.187 -38.086 1.00 64.31 725 ALA A CA 1
ATOM 5521 C C . ALA A 1 725 ? 3.291 11.100 -39.207 1.00 64.31 725 ALA A C 1
ATOM 5523 O O . ALA A 1 725 ? 4.466 11.046 -39.570 1.00 64.31 725 ALA A O 1
ATOM 5524 N N . ASP A 1 726 ? 2.441 11.990 -39.726 1.00 81.94 726 ASP A N 1
ATOM 5525 C CA . ASP A 1 726 ? 2.882 13.017 -40.671 1.00 81.94 726 ASP A CA 1
ATOM 5526 C C . ASP A 1 726 ? 3.646 14.128 -39.933 1.00 81.94 726 ASP A C 1
ATOM 5528 O O . ASP A 1 726 ? 3.046 14.970 -39.262 1.00 81.94 726 ASP A O 1
ATOM 5532 N N . PHE A 1 727 ? 4.978 14.125 -40.045 1.00 83.50 727 PHE A N 1
ATOM 5533 C CA . PHE A 1 727 ? 5.841 15.072 -39.330 1.00 83.50 727 PHE A CA 1
ATOM 5534 C C . PHE A 1 727 ? 5.566 16.532 -39.713 1.00 83.50 727 PHE A C 1
ATOM 5536 O O . PHE A 1 727 ? 5.673 17.404 -38.854 1.00 83.50 727 PHE A O 1
ATOM 5543 N N . ALA A 1 728 ? 5.183 16.807 -40.964 1.00 86.00 728 ALA A N 1
ATOM 5544 C CA . ALA A 1 728 ? 4.919 18.168 -41.421 1.00 86.00 728 ALA A CA 1
ATOM 5545 C C . ALA A 1 728 ? 3.619 18.711 -40.818 1.00 86.00 728 ALA A C 1
ATOM 5547 O O . ALA A 1 728 ? 3.601 19.830 -40.305 1.00 86.00 728 ALA A O 1
ATOM 5548 N N . LYS A 1 729 ? 2.558 17.888 -40.782 1.00 87.31 729 LYS A N 1
ATOM 5549 C CA . LYS A 1 729 ? 1.326 18.247 -40.065 1.00 87.31 729 LYS A CA 1
ATOM 5550 C C . LYS A 1 729 ? 1.581 18.379 -38.560 1.00 87.31 729 LYS A C 1
ATOM 5552 O O . LYS A 1 729 ? 1.118 19.334 -37.955 1.00 87.31 729 LYS A O 1
ATOM 5557 N N . PHE A 1 730 ? 2.338 17.457 -37.963 1.00 83.62 730 PHE A N 1
ATOM 5558 C CA . PHE A 1 730 ? 2.637 17.485 -36.529 1.00 83.62 730 PHE A CA 1
ATOM 5559 C C . PHE A 1 730 ? 3.409 18.747 -36.116 1.00 83.62 730 PHE A C 1
ATOM 5561 O O . PHE A 1 730 ? 3.061 19.368 -35.118 1.00 83.62 730 PHE A O 1
ATOM 5568 N N . VAL A 1 731 ? 4.415 19.171 -36.889 1.00 88.31 731 VAL A N 1
ATOM 5569 C CA . VAL A 1 731 ? 5.131 20.433 -36.629 1.00 88.31 731 VAL A CA 1
ATOM 5570 C C . VAL A 1 731 ? 4.197 21.639 -36.739 1.00 88.31 731 VAL A C 1
ATOM 5572 O O . VAL A 1 731 ? 4.276 22.537 -35.906 1.00 88.31 731 VAL A O 1
ATOM 5575 N N . LEU A 1 732 ? 3.277 21.644 -37.707 1.00 88.81 732 LEU A N 1
ATOM 5576 C CA . LEU A 1 732 ? 2.267 22.695 -37.843 1.00 88.81 732 LEU A CA 1
ATOM 5577 C C . LEU A 1 732 ? 1.282 22.712 -36.655 1.00 88.81 732 LEU A C 1
ATOM 5579 O O . LEU A 1 732 ? 0.966 23.779 -36.132 1.00 88.81 732 LEU A O 1
ATOM 5583 N N . ASP A 1 733 ? 0.838 21.538 -36.196 1.00 84.19 733 ASP A N 1
ATOM 5584 C CA . ASP A 1 733 ? -0.028 21.376 -35.019 1.00 84.19 733 ASP A CA 1
ATOM 5585 C C . ASP A 1 733 ? 0.660 21.850 -33.729 1.00 84.19 733 ASP A C 1
ATOM 5587 O O . ASP A 1 733 ? 0.029 22.493 -32.894 1.00 84.19 733 ASP A O 1
ATOM 5591 N N . GLU A 1 734 ? 1.950 21.551 -33.554 1.00 80.56 734 GLU A N 1
ATOM 5592 C CA . GLU A 1 734 ? 2.752 22.023 -32.419 1.00 80.56 734 GLU A CA 1
ATOM 5593 C C . GLU A 1 734 ? 3.036 23.528 -32.497 1.00 80.56 734 GLU A C 1
ATOM 5595 O O . GLU A 1 734 ? 2.973 24.212 -31.477 1.00 80.56 734 GLU A O 1
ATOM 5600 N N . TYR A 1 735 ? 3.291 24.071 -33.692 1.00 87.94 735 TYR A N 1
ATOM 5601 C CA . TYR A 1 735 ? 3.523 25.504 -33.875 1.00 87.94 735 TYR A CA 1
ATOM 5602 C C . TYR A 1 735 ? 2.321 26.342 -33.417 1.00 87.94 735 TYR A C 1
ATOM 5604 O O . TYR A 1 735 ? 2.487 27.323 -32.692 1.00 87.94 735 TYR A O 1
ATOM 5612 N N . PHE A 1 736 ? 1.101 25.935 -33.787 1.00 84.56 736 PHE A N 1
ATOM 5613 C CA . PHE A 1 736 ? -0.119 26.661 -33.418 1.00 84.56 736 PHE A CA 1
ATOM 5614 C C . PHE A 1 736 ? -0.558 26.482 -31.955 1.00 84.56 736 PHE A C 1
ATOM 5616 O O . PHE A 1 736 ? -1.380 27.266 -31.486 1.00 84.56 736 PHE A O 1
ATOM 5623 N N . LYS A 1 737 ? 0.027 25.540 -31.200 1.00 81.94 737 LYS A N 1
ATOM 5624 C CA . LYS A 1 737 ? -0.055 25.531 -29.722 1.00 81.94 737 LYS A CA 1
ATOM 5625 C C . LYS A 1 737 ? 0.866 26.577 -29.085 1.00 81.94 737 LYS A C 1
ATOM 5627 O O . LYS A 1 737 ? 0.613 27.015 -27.967 1.00 81.94 737 LYS A O 1
ATOM 5632 N N . GLY A 1 738 ? 1.911 26.989 -29.802 1.00 68.69 738 GLY A N 1
ATOM 5633 C CA . GLY A 1 738 ? 2.925 27.926 -29.338 1.00 68.69 738 GLY A CA 1
ATOM 5634 C C . GLY A 1 738 ? 4.114 27.265 -28.621 1.00 68.69 738 GLY A C 1
ATOM 5635 O O . GLY A 1 738 ? 4.156 26.044 -28.439 1.00 68.69 738 GLY A O 1
ATOM 5636 N N . PRO A 1 739 ? 5.118 28.072 -28.231 1.00 64.62 739 PRO A N 1
ATOM 5637 C CA . PRO A 1 739 ? 6.265 27.598 -27.464 1.00 64.62 739 PRO A CA 1
ATOM 5638 C C . PRO A 1 739 ? 5.837 27.117 -26.071 1.00 64.62 739 PRO A C 1
ATOM 5640 O O . PRO A 1 739 ? 4.963 27.709 -25.434 1.00 64.62 739 PRO A O 1
ATOM 5643 N N . GLY A 1 740 ? 6.491 26.062 -25.580 1.00 53.59 740 GLY A N 1
ATOM 5644 C CA . GLY A 1 740 ? 6.276 25.520 -24.238 1.00 53.59 740 GLY A CA 1
ATOM 5645 C C . GLY A 1 740 ? 6.673 26.515 -23.143 1.00 53.59 740 GLY A C 1
ATOM 5646 O O . GLY A 1 740 ? 7.365 27.496 -23.401 1.00 53.59 740 GLY A O 1
ATOM 5647 N N . LEU A 1 741 ? 6.258 26.274 -21.898 1.00 42.50 741 LEU A N 1
ATOM 5648 C CA . LEU A 1 741 ? 6.270 27.319 -20.865 1.00 42.50 741 LEU A CA 1
ATOM 5649 C C . LEU A 1 741 ? 7.658 27.948 -20.599 1.00 42.50 741 LEU A C 1
ATOM 5651 O O . LEU A 1 741 ? 7.757 29.166 -20.480 1.00 42.50 741 LEU A O 1
ATOM 5655 N N . THR A 1 742 ? 8.729 27.152 -20.594 1.00 45.44 742 THR A N 1
ATOM 5656 C CA . THR A 1 742 ? 10.127 27.626 -20.478 1.00 45.44 742 THR A CA 1
ATOM 5657 C C . THR A 1 742 ? 10.661 28.268 -21.754 1.00 45.44 742 THR A C 1
ATOM 5659 O O . THR A 1 742 ? 11.341 29.291 -21.687 1.00 45.44 742 THR A O 1
ATOM 5662 N N . GLU A 1 743 ? 10.303 27.732 -22.925 1.00 52.03 743 GLU A N 1
ATOM 5663 C CA . GLU A 1 743 ? 10.612 28.366 -24.212 1.00 52.03 743 GLU A CA 1
ATOM 5664 C C . GLU A 1 743 ? 10.018 29.790 -24.233 1.00 52.03 743 GLU A C 1
ATOM 5666 O O . GLU A 1 743 ? 10.725 30.757 -24.506 1.00 52.03 743 GLU A O 1
ATOM 5671 N N . LYS A 1 744 ? 8.747 29.932 -23.833 1.00 47.22 744 LYS A N 1
ATOM 5672 C CA . LYS A 1 744 ? 7.981 31.185 -23.732 1.00 47.22 744 LYS A CA 1
ATOM 5673 C C . LYS A 1 744 ? 8.535 32.157 -22.681 1.00 47.22 744 LYS A C 1
ATOM 5675 O O . LYS A 1 744 ? 8.784 33.321 -22.999 1.00 47.22 744 LYS A O 1
ATOM 5680 N N . ASN A 1 745 ? 8.702 31.701 -21.438 1.00 45.84 745 ASN A N 1
ATOM 5681 C CA . ASN A 1 745 ? 8.919 32.578 -20.282 1.00 45.84 745 ASN A CA 1
ATOM 5682 C C . ASN A 1 745 ? 10.402 32.774 -19.924 1.00 45.84 745 ASN A C 1
ATOM 5684 O O . ASN A 1 745 ? 10.783 33.893 -19.589 1.00 45.84 745 ASN A O 1
ATOM 5688 N N . ASP A 1 746 ? 11.237 31.734 -20.032 1.00 49.53 746 ASP A N 1
ATOM 5689 C CA . ASP A 1 746 ? 12.648 31.791 -19.616 1.00 49.53 746 ASP A CA 1
ATOM 5690 C C . ASP A 1 746 ? 13.574 32.136 -20.792 1.00 49.53 746 ASP A C 1
ATOM 5692 O O . ASP A 1 746 ? 14.511 32.919 -20.648 1.00 49.53 746 ASP A O 1
ATOM 5696 N N . TYR A 1 747 ? 13.306 31.580 -21.981 1.00 59.25 747 TYR A N 1
ATOM 5697 C CA . TYR A 1 747 ? 14.089 31.862 -23.195 1.00 59.25 747 TYR A CA 1
ATOM 5698 C C . TYR A 1 747 ? 13.493 32.996 -24.047 1.00 59.25 747 TYR A C 1
ATOM 5700 O O . TYR A 1 747 ? 14.117 33.447 -25.014 1.00 59.25 747 TYR A O 1
ATOM 5708 N N . GLY A 1 748 ? 12.295 33.472 -23.691 1.00 68.50 748 GLY A N 1
ATOM 5709 C CA . GLY A 1 748 ? 11.613 34.578 -24.357 1.00 68.50 748 GLY A CA 1
ATOM 5710 C C . GLY A 1 748 ? 11.194 34.259 -25.792 1.00 68.50 748 GLY A C 1
ATOM 5711 O O . GLY A 1 748 ? 11.364 35.101 -26.672 1.00 68.50 748 GLY A O 1
ATOM 5712 N N . TRP A 1 749 ? 10.715 33.049 -26.074 1.00 86.56 749 TRP A N 1
ATOM 5713 C CA . TRP A 1 749 ? 10.239 32.647 -27.399 1.00 86.56 749 TRP A CA 1
ATOM 5714 C C . TRP A 1 749 ? 8.748 32.965 -27.569 1.00 86.56 749 TRP A C 1
ATOM 5716 O O . TR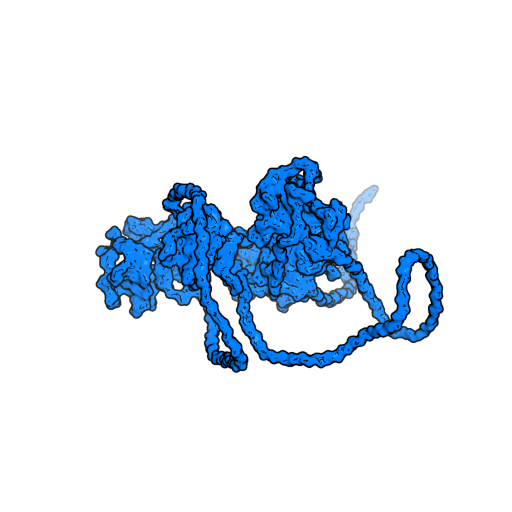P A 1 749 ? 7.978 33.023 -26.613 1.00 86.56 749 TRP A O 1
ATOM 5726 N N . ILE A 1 750 ? 8.326 33.180 -28.809 1.00 78.88 750 ILE A N 1
ATOM 5727 C CA . ILE A 1 750 ? 6.944 33.447 -29.208 1.00 78.88 750 ILE A CA 1
ATOM 5728 C C . ILE A 1 750 ? 6.615 32.688 -30.495 1.00 78.88 750 ILE A C 1
ATOM 5730 O O . ILE A 1 750 ? 7.488 32.416 -31.320 1.00 78.88 750 ILE A O 1
ATOM 5734 N N . ALA A 1 751 ? 5.334 32.384 -30.679 1.00 87.75 751 ALA A N 1
ATOM 5735 C CA . ALA A 1 751 ? 4.771 32.172 -32.005 1.00 87.75 751 ALA A CA 1
ATOM 5736 C C . ALA A 1 751 ? 4.255 33.521 -32.542 1.00 87.75 751 ALA A C 1
ATOM 5738 O O . ALA A 1 751 ? 3.820 34.381 -31.772 1.00 87.75 751 ALA A O 1
ATOM 5739 N N . VAL A 1 752 ? 4.340 33.722 -33.855 1.00 90.06 752 VAL A N 1
ATOM 5740 C CA . VAL A 1 752 ? 3.973 34.963 -34.550 1.00 90.06 752 VAL A CA 1
ATOM 5741 C C . VAL A 1 752 ? 2.778 34.637 -35.431 1.00 90.06 752 VAL A C 1
ATOM 5743 O O . VAL A 1 752 ? 2.936 34.032 -36.482 1.00 90.06 752 VAL A O 1
ATOM 5746 N N . PHE A 1 753 ? 1.574 34.986 -34.974 1.00 88.12 753 PHE A N 1
ATOM 5747 C CA . PHE A 1 753 ? 0.331 34.517 -35.600 1.00 88.12 753 PHE A CA 1
ATOM 5748 C C . PHE A 1 753 ? -0.314 35.486 -36.600 1.00 88.12 753 PHE A C 1
ATOM 5750 O O . PHE A 1 753 ? -1.237 35.087 -37.298 1.00 88.12 753 PHE A O 1
ATOM 5757 N N . SER A 1 754 ? 0.130 36.745 -36.677 1.00 89.12 754 SER A N 1
ATOM 5758 C CA . SER A 1 754 ? -0.355 37.739 -37.656 1.00 89.12 754 SER A CA 1
ATOM 5759 C C . SER A 1 754 ? -1.891 37.802 -37.815 1.00 89.12 754 SER A C 1
ATOM 5761 O O . SER A 1 754 ? -2.416 37.791 -38.927 1.00 89.12 754 SER A O 1
ATOM 5763 N N . GLY A 1 755 ? -2.621 37.821 -36.691 1.00 80.88 755 GLY A N 1
ATOM 5764 C CA . GLY A 1 755 ? -4.094 37.867 -36.637 1.00 80.88 755 GLY A CA 1
ATOM 5765 C C . GLY A 1 755 ? -4.811 36.513 -36.776 1.00 80.88 755 GLY A C 1
ATOM 5766 O O . GLY A 1 755 ? -5.995 36.389 -36.449 1.00 80.88 755 GLY A O 1
ATOM 5767 N N . PHE A 1 756 ? -4.097 35.467 -37.189 1.00 87.19 756 PHE A N 1
ATOM 5768 C CA . PHE A 1 756 ? -4.623 34.108 -37.244 1.00 87.19 756 PHE A CA 1
ATOM 5769 C C . PHE A 1 756 ? -4.626 33.422 -35.868 1.00 87.19 756 PHE A C 1
ATOM 5771 O O . PHE A 1 756 ? -4.020 33.875 -34.901 1.00 87.19 756 PHE A O 1
ATOM 5778 N N . THR A 1 757 ? -5.356 32.312 -35.782 1.00 83.81 757 THR A N 1
ATOM 5779 C CA . THR A 1 757 ? -5.631 31.541 -34.551 1.00 83.81 757 THR A CA 1
ATOM 5780 C C . THR A 1 757 ? -5.372 30.040 -34.725 1.00 83.81 757 THR A C 1
ATOM 5782 O O . THR A 1 757 ? -5.687 29.241 -33.848 1.00 83.81 757 THR A O 1
ATOM 5785 N N . GLY A 1 758 ? -4.850 29.641 -35.886 1.00 87.56 758 GLY A N 1
ATOM 5786 C CA . GLY A 1 758 ? -4.742 28.254 -36.321 1.00 87.56 758 GLY A CA 1
ATOM 5787 C C . GLY A 1 758 ? -4.971 28.130 -37.824 1.00 87.56 758 GLY A C 1
ATOM 5788 O O . GLY A 1 758 ? -4.911 29.113 -38.569 1.00 87.56 758 GLY A O 1
ATOM 5789 N N . TYR A 1 759 ? -5.293 26.916 -38.259 1.00 93.12 759 TYR A N 1
ATOM 5790 C CA . TYR A 1 759 ? -5.624 26.597 -39.643 1.00 93.12 759 TYR A CA 1
ATOM 5791 C C . TYR A 1 759 ? -6.856 25.679 -39.711 1.00 93.12 759 TYR A C 1
ATOM 5793 O O . TYR A 1 759 ? -7.182 24.978 -38.754 1.00 93.12 759 TYR A O 1
ATOM 5801 N N . SER A 1 760 ? -7.579 25.725 -40.829 1.00 89.69 760 SER A N 1
ATOM 5802 C CA . SER A 1 760 ? -8.788 24.942 -41.108 1.00 89.69 760 SER A CA 1
ATOM 5803 C C . SER A 1 760 ? -8.500 23.665 -41.906 1.00 89.69 760 SER A C 1
ATOM 5805 O O . SER A 1 760 ? -9.164 22.650 -41.701 1.00 89.69 760 SER A O 1
ATOM 5807 N N . LYS A 1 761 ? -7.492 23.692 -42.789 1.00 94.00 761 LYS A N 1
ATOM 5808 C CA . LYS A 1 761 ? -7.055 22.550 -43.606 1.00 94.00 761 LYS A CA 1
ATOM 5809 C C . LYS A 1 761 ? -5.542 22.590 -43.848 1.00 94.00 761 LYS A C 1
ATOM 5811 O O . LYS A 1 761 ? -4.981 23.660 -44.073 1.00 94.00 761 LYS A O 1
ATOM 5816 N N . PHE A 1 762 ? -4.902 21.422 -43.827 1.00 95.88 762 PHE A N 1
ATOM 5817 C CA . PHE A 1 762 ? -3.518 21.222 -44.261 1.00 95.88 762 PHE A CA 1
ATOM 5818 C C . PHE A 1 762 ? -3.421 19.959 -45.115 1.00 95.88 762 PHE A C 1
ATOM 5820 O O . PHE A 1 762 ? -3.974 18.922 -44.745 1.00 95.88 762 PHE A O 1
ATOM 5827 N N . GLU A 1 763 ? -2.713 20.035 -46.237 1.00 93.31 763 GLU A N 1
ATOM 5828 C CA . GLU A 1 763 ? -2.440 18.895 -47.117 1.00 93.31 763 GLU A CA 1
ATOM 5829 C C . GLU A 1 763 ? -1.097 19.068 -47.841 1.00 93.31 763 GLU A C 1
ATOM 5831 O O . GLU A 1 763 ? -0.683 20.184 -48.148 1.00 93.31 763 GLU A O 1
ATOM 5836 N N . VAL A 1 764 ? -0.410 17.962 -48.137 1.00 91.81 764 VAL A N 1
ATOM 5837 C CA . VAL A 1 764 ? 0.811 17.962 -48.958 1.00 91.81 764 VAL A CA 1
ATOM 5838 C C . VAL A 1 764 ? 0.541 17.131 -50.203 1.00 91.81 764 VAL A C 1
ATOM 5840 O O . VAL A 1 764 ? 0.265 15.935 -50.098 1.00 91.81 764 VAL A O 1
ATOM 5843 N N . LYS A 1 765 ? 0.619 17.762 -51.374 1.00 88.81 765 LYS A N 1
ATOM 5844 C CA . LYS A 1 765 ? 0.306 17.152 -52.668 1.00 88.81 765 LYS A CA 1
ATOM 5845 C C . LYS A 1 765 ? 1.381 17.524 -53.684 1.00 88.81 765 LYS A C 1
ATOM 5847 O O . LYS A 1 765 ? 1.741 18.689 -53.783 1.00 88.81 765 LYS A O 1
ATOM 5852 N N . ASP A 1 766 ? 1.892 16.540 -54.422 1.00 87.94 766 ASP A N 1
ATOM 5853 C CA . ASP A 1 766 ? 2.830 16.734 -55.541 1.00 87.94 766 ASP A CA 1
ATOM 5854 C C . ASP A 1 766 ? 4.076 17.590 -55.186 1.00 87.94 766 ASP A C 1
ATOM 5856 O O . ASP A 1 766 ? 4.592 18.341 -56.005 1.00 87.94 766 ASP A O 1
ATOM 5860 N N . GLY A 1 767 ? 4.557 17.488 -53.936 1.00 87.81 767 GLY A N 1
ATOM 5861 C CA . GLY A 1 767 ? 5.687 18.271 -53.405 1.00 87.81 767 GLY A CA 1
ATOM 5862 C C . GLY A 1 767 ? 5.325 19.653 -52.839 1.00 87.81 767 GLY A C 1
ATOM 5863 O O . GLY A 1 767 ? 6.209 20.359 -52.355 1.00 87.81 767 GLY A O 1
ATOM 5864 N N . VAL A 1 768 ? 4.047 20.039 -52.859 1.00 92.56 768 VAL A N 1
ATOM 5865 C CA . VAL A 1 768 ? 3.547 21.350 -52.420 1.00 92.56 768 VAL A CA 1
ATOM 5866 C C . VAL A 1 768 ? 2.679 21.206 -51.165 1.00 92.56 768 VAL A C 1
ATOM 5868 O O . VAL A 1 768 ? 1.667 20.498 -51.161 1.00 92.56 768 VAL A O 1
ATOM 5871 N N . ALA A 1 769 ? 3.058 21.893 -50.089 1.00 95.56 769 ALA A N 1
ATOM 5872 C CA . ALA A 1 769 ? 2.276 21.972 -48.857 1.00 95.56 769 ALA A CA 1
ATOM 5873 C C . ALA A 1 769 ? 1.269 23.127 -48.935 1.00 95.56 769 ALA A C 1
ATOM 5875 O O . ALA A 1 769 ? 1.666 24.262 -49.173 1.00 95.56 769 ALA A O 1
ATOM 5876 N N . HIS A 1 770 ? -0.014 22.848 -48.715 1.00 95.69 770 HIS A N 1
ATOM 5877 C CA . HIS A 1 770 ? -1.099 23.828 -48.754 1.00 95.69 770 HIS A CA 1
ATOM 5878 C C . HIS A 1 770 ? -1.661 24.019 -47.338 1.00 95.69 770 HIS A C 1
ATOM 5880 O O . HIS A 1 770 ? -2.058 23.045 -46.693 1.00 95.69 770 HIS A O 1
ATOM 5886 N N . ILE A 1 771 ? -1.691 25.262 -46.850 1.00 97.31 771 ILE A N 1
ATOM 5887 C CA . ILE A 1 771 ? -2.178 25.640 -45.515 1.00 97.31 771 ILE A CA 1
ATOM 5888 C C . ILE A 1 771 ? -3.327 26.634 -45.666 1.00 97.31 771 ILE A C 1
ATOM 5890 O O . ILE A 1 771 ? -3.120 27.708 -46.217 1.00 97.31 771 ILE A O 1
ATOM 5894 N N . TYR A 1 772 ? -4.505 26.327 -45.136 1.00 95.81 772 TYR A N 1
ATOM 5895 C CA . TYR A 1 772 ? -5.658 27.231 -45.150 1.00 95.81 772 TYR A CA 1
ATOM 5896 C C . TYR A 1 772 ? -5.862 27.783 -43.743 1.00 95.81 772 TYR A C 1
ATOM 5898 O O . TYR A 1 772 ? -6.278 27.043 -42.852 1.00 95.81 772 TYR A O 1
ATOM 5906 N N . LEU A 1 773 ? -5.510 29.045 -43.504 1.00 94.50 773 LEU A N 1
ATOM 5907 C CA . LEU A 1 773 ? -5.482 29.630 -42.163 1.00 94.50 773 LEU A CA 1
ATOM 5908 C C . LEU A 1 773 ? -6.895 29.906 -41.604 1.00 94.50 773 LEU A C 1
ATOM 5910 O O . LEU A 1 773 ? -7.905 29.798 -42.299 1.00 94.50 773 LEU A O 1
ATOM 5914 N N . LYS A 1 774 ? -6.980 30.205 -40.302 1.00 90.38 774 LYS A N 1
ATOM 5915 C CA . LYS A 1 774 ? -8.230 30.540 -39.601 1.00 90.38 774 LYS A CA 1
ATOM 5916 C C . LYS A 1 774 ? -8.013 31.710 -38.643 1.00 90.38 774 LYS A C 1
ATOM 5918 O O . LYS A 1 774 ? -7.184 31.617 -37.740 1.00 90.38 774 LYS A O 1
ATOM 5923 N N . GLY A 1 775 ? -8.787 32.779 -38.785 1.00 87.38 775 GLY A N 1
ATOM 5924 C CA . GLY A 1 775 ? -8.729 33.980 -37.944 1.00 87.38 775 GLY A CA 1
ATOM 5925 C C . GLY A 1 775 ? -9.155 35.203 -38.748 1.00 87.38 775 GLY A C 1
ATOM 5926 O O . GLY A 1 775 ? -10.004 35.069 -39.626 1.00 87.38 775 GLY A O 1
ATOM 5927 N N . THR A 1 776 ? -8.554 36.359 -38.475 1.00 87.56 776 THR A N 1
ATOM 5928 C CA . THR A 1 776 ? -8.679 37.545 -39.334 1.00 87.56 776 THR A CA 1
ATOM 5929 C C . THR A 1 776 ? -7.295 38.119 -39.580 1.00 87.56 776 THR A C 1
ATOM 5931 O O . THR A 1 776 ? -6.583 38.429 -38.625 1.00 87.56 776 THR A O 1
ATOM 5934 N N . CYS A 1 777 ? -6.895 38.234 -40.842 1.00 86.38 777 CYS A N 1
ATOM 5935 C CA . CYS A 1 777 ? -5.514 38.550 -41.186 1.00 86.38 777 CYS A CA 1
ATOM 5936 C C . CYS A 1 777 ? -5.062 39.933 -40.673 1.00 86.38 777 CYS A C 1
ATOM 5938 O O . CYS A 1 777 ? -5.718 40.948 -40.908 1.00 86.38 777 CYS A O 1
ATOM 5940 N N . ASN A 1 778 ? -3.918 39.982 -39.984 1.00 83.25 778 ASN A N 1
ATOM 5941 C CA . ASN A 1 778 ? -3.308 41.213 -39.479 1.00 83.25 778 ASN A CA 1
ATOM 5942 C C . ASN A 1 778 ? -1.775 41.076 -39.410 1.00 83.25 778 ASN A C 1
ATOM 5944 O O . ASN A 1 778 ? -1.217 40.659 -38.392 1.00 83.25 778 ASN A O 1
ATOM 5948 N N . SER A 1 779 ? -1.079 41.457 -40.484 1.00 72.62 779 SER A N 1
ATOM 5949 C CA . SER A 1 779 ? 0.392 41.484 -40.547 1.00 72.62 779 SER A CA 1
ATOM 5950 C C . SER A 1 779 ? 1.044 42.522 -39.623 1.00 72.62 779 SER A C 1
ATOM 5952 O O . SER A 1 779 ? 2.255 42.471 -39.414 1.00 72.62 779 SER A O 1
ATOM 5954 N N . ALA A 1 780 ? 0.272 43.474 -39.082 1.00 67.69 780 ALA A N 1
ATOM 5955 C CA . ALA A 1 780 ? 0.747 44.618 -38.301 1.00 67.69 780 ALA A CA 1
ATOM 5956 C C . ALA A 1 780 ? 1.873 45.442 -38.976 1.00 67.69 780 ALA A C 1
ATOM 5958 O O . ALA A 1 780 ? 2.638 46.114 -38.284 1.00 67.69 780 ALA A O 1
ATOM 5959 N N . GLY A 1 781 ? 1.986 45.391 -40.312 1.00 68.56 781 GLY A N 1
ATOM 5960 C CA . GLY A 1 781 ? 3.024 46.099 -41.075 1.00 68.56 781 GLY A CA 1
ATOM 5961 C C . GLY A 1 781 ? 4.453 45.600 -40.815 1.00 68.56 781 GLY A C 1
ATOM 5962 O O . GLY A 1 781 ? 5.397 46.384 -40.882 1.00 68.56 781 GLY A O 1
ATOM 5963 N N . ARG A 1 782 ? 4.620 44.323 -40.447 1.00 73.81 782 ARG A N 1
ATOM 5964 C CA . ARG A 1 782 ? 5.921 43.685 -40.191 1.00 73.81 782 ARG A CA 1
ATOM 5965 C C . ARG A 1 782 ? 6.394 42.902 -41.417 1.00 73.81 782 ARG A C 1
ATOM 5967 O O . ARG A 1 782 ? 5.675 42.017 -41.868 1.00 73.81 782 ARG A O 1
ATOM 5974 N N . GLU A 1 783 ? 7.626 43.161 -41.868 1.00 80.56 783 GLU A N 1
ATOM 5975 C CA . GLU A 1 783 ? 8.276 42.389 -42.944 1.00 80.56 783 GLU A CA 1
ATOM 5976 C C . GLU A 1 783 ? 8.321 40.889 -42.607 1.00 80.56 783 GLU A C 1
ATOM 5978 O O . GLU A 1 783 ? 7.865 40.072 -43.398 1.00 80.56 783 GLU A O 1
ATOM 5983 N N . TYR A 1 784 ? 8.792 40.534 -41.402 1.00 89.44 784 TYR A N 1
ATOM 5984 C CA . TYR A 1 784 ? 8.773 39.156 -40.899 1.00 89.44 784 TYR A CA 1
ATOM 5985 C C . TYR A 1 784 ? 7.468 38.856 -40.149 1.00 89.44 784 TYR A C 1
ATOM 5987 O O . TYR A 1 784 ? 7.158 39.489 -39.125 1.00 89.44 784 TYR A O 1
ATOM 5995 N N . ASN A 1 785 ? 6.717 37.863 -40.619 1.00 91.31 785 ASN A N 1
ATOM 5996 C CA . ASN A 1 785 ? 5.371 37.550 -40.148 1.00 91.31 785 ASN A CA 1
ATOM 5997 C C . ASN A 1 785 ? 5.115 36.026 -40.035 1.00 91.31 785 ASN A C 1
ATOM 5999 O O . ASN A 1 785 ? 6.049 35.224 -40.027 1.00 91.31 785 ASN A O 1
ATOM 6003 N N . LEU A 1 786 ? 3.850 35.608 -39.867 1.00 93.12 786 LEU A N 1
ATOM 6004 C CA . LEU A 1 786 ? 3.470 34.188 -39.776 1.00 93.12 786 LEU A CA 1
ATOM 6005 C C . LEU A 1 786 ? 3.960 33.365 -40.983 1.00 93.12 786 LEU A C 1
ATOM 6007 O O . LEU A 1 786 ? 4.296 32.191 -40.827 1.00 93.12 786 LEU A O 1
ATOM 6011 N N . ALA A 1 787 ? 3.998 33.951 -42.181 1.00 93.00 787 ALA A N 1
ATOM 6012 C CA . ALA A 1 787 ? 4.374 33.234 -43.390 1.00 93.00 787 ALA A CA 1
ATOM 6013 C C . ALA A 1 787 ? 5.813 32.697 -43.332 1.00 93.00 787 ALA A C 1
ATOM 6015 O O . ALA A 1 787 ? 6.030 31.514 -43.596 1.00 93.00 787 ALA A O 1
ATOM 6016 N N . ASP A 1 788 ? 6.776 33.528 -42.931 1.00 93.81 788 ASP A N 1
ATOM 6017 C CA . ASP A 1 788 ? 8.205 33.194 -42.905 1.00 93.81 788 ASP A CA 1
ATOM 6018 C C . ASP A 1 788 ? 8.494 32.028 -41.957 1.00 93.81 788 ASP A C 1
ATOM 6020 O O . ASP A 1 788 ? 9.101 31.020 -42.329 1.00 93.81 788 ASP A O 1
ATOM 6024 N N . ILE A 1 789 ? 7.975 32.118 -40.733 1.00 94.50 789 ILE A N 1
ATOM 6025 C CA . ILE A 1 789 ? 8.171 31.097 -39.704 1.00 94.50 789 ILE A CA 1
ATOM 6026 C C . ILE A 1 789 ? 7.432 29.789 -40.036 1.00 94.50 789 ILE A C 1
ATOM 6028 O O . ILE A 1 789 ? 7.937 28.709 -39.715 1.00 94.50 789 ILE A O 1
ATOM 6032 N N . LEU A 1 790 ? 6.295 29.831 -40.746 1.00 95.38 790 LEU A N 1
ATOM 6033 C CA . LEU A 1 790 ? 5.666 28.623 -41.300 1.00 95.38 790 LEU A CA 1
ATOM 6034 C C . LEU A 1 790 ? 6.477 28.019 -42.456 1.00 95.38 790 LEU A C 1
ATOM 6036 O O . LEU A 1 790 ? 6.591 26.792 -42.537 1.00 95.38 790 LEU A O 1
ATOM 6040 N N . MET A 1 791 ? 7.092 28.839 -43.315 1.00 93.75 791 MET A N 1
ATOM 6041 C CA . MET A 1 791 ? 8.004 28.350 -44.353 1.00 93.75 791 MET A CA 1
ATOM 6042 C C . MET A 1 791 ? 9.223 27.654 -43.745 1.00 93.75 791 MET A C 1
ATOM 6044 O O . MET A 1 791 ? 9.548 26.555 -44.189 1.00 93.75 791 MET A O 1
ATOM 6048 N N . VAL A 1 792 ? 9.853 28.213 -42.706 1.00 93.12 792 VAL A N 1
ATOM 6049 C CA . VAL A 1 792 ? 10.963 27.554 -41.987 1.00 93.12 792 VAL A CA 1
ATOM 6050 C C . VAL A 1 792 ? 10.506 26.218 -41.385 1.00 93.12 792 VAL A C 1
ATOM 6052 O O . VAL A 1 792 ? 11.151 25.188 -41.596 1.00 93.12 792 VAL A O 1
ATOM 6055 N N . ASN A 1 793 ? 9.353 26.201 -40.707 1.00 94.56 793 ASN A N 1
ATOM 6056 C CA . ASN A 1 793 ? 8.802 24.990 -40.091 1.00 94.56 793 ASN A CA 1
ATOM 6057 C C . ASN A 1 793 ? 8.491 23.862 -41.089 1.00 94.56 793 ASN A C 1
ATOM 6059 O O . ASN A 1 793 ? 8.598 22.693 -40.715 1.00 94.56 793 ASN A O 1
ATOM 6063 N N . LEU A 1 794 ? 8.129 24.171 -42.338 1.00 95.31 794 LEU A N 1
ATOM 6064 C CA . LEU A 1 794 ? 7.783 23.162 -43.348 1.00 95.31 794 LEU A CA 1
ATOM 6065 C C . LEU A 1 794 ? 8.933 22.823 -44.309 1.00 95.31 794 LEU A C 1
ATOM 6067 O O . LEU A 1 794 ? 9.084 21.658 -44.680 1.00 95.31 794 LEU A O 1
ATOM 6071 N N . LYS A 1 795 ? 9.793 23.783 -44.672 1.00 90.69 795 LYS A N 1
ATOM 6072 C CA . LYS A 1 795 ? 10.932 23.553 -45.584 1.00 90.69 795 LYS A CA 1
ATOM 6073 C C . LYS A 1 795 ? 12.074 22.746 -44.961 1.00 90.69 795 LYS A C 1
ATOM 6075 O O . LYS A 1 795 ? 12.911 22.233 -45.702 1.00 90.69 795 LYS A O 1
ATOM 6080 N N . GLN A 1 796 ? 12.070 22.517 -43.642 1.00 91.06 796 GLN A N 1
ATOM 6081 C CA . GLN A 1 796 ? 12.928 21.490 -43.028 1.00 91.06 796 GLN A CA 1
ATOM 6082 C C . GLN A 1 796 ? 12.671 20.080 -43.611 1.00 91.06 796 GLN A C 1
ATOM 6084 O O . GLN A 1 796 ? 13.554 19.227 -43.579 1.00 91.06 796 GLN A O 1
ATOM 6089 N N . PHE A 1 797 ? 11.489 19.835 -44.196 1.00 90.81 797 PHE A N 1
ATOM 6090 C CA . PHE A 1 797 ? 11.114 18.580 -44.857 1.00 90.81 797 PHE A CA 1
ATOM 6091 C C . PHE A 1 797 ? 11.359 18.612 -46.377 1.00 90.81 797 PHE A C 1
ATOM 6093 O O . PHE A 1 797 ? 10.541 18.113 -47.150 1.00 90.81 797 PHE A O 1
ATOM 6100 N N . ASN A 1 798 ? 12.484 19.189 -46.813 1.00 82.88 798 ASN A N 1
ATOM 6101 C CA . ASN A 1 798 ? 12.830 19.437 -48.224 1.00 82.88 798 ASN A CA 1
ATOM 6102 C C . ASN A 1 798 ? 12.761 18.209 -49.165 1.00 82.88 798 ASN A C 1
ATOM 6104 O O . ASN A 1 798 ? 12.569 18.362 -50.369 1.00 82.88 798 ASN A O 1
ATOM 6108 N N . SER A 1 799 ? 12.853 16.988 -48.632 1.00 78.75 799 SER A N 1
ATOM 6109 C CA . SER A 1 799 ? 12.687 15.728 -49.370 1.00 78.75 799 SER A CA 1
ATOM 6110 C C . SER A 1 799 ? 11.230 15.381 -49.721 1.00 78.75 799 SER A C 1
ATOM 6112 O O . SER A 1 799 ? 10.995 14.458 -50.500 1.00 78.75 799 SER A O 1
ATOM 6114 N N . ARG A 1 800 ? 10.251 16.101 -49.154 1.00 84.06 800 ARG A N 1
ATOM 6115 C CA . ARG A 1 800 ? 8.803 15.894 -49.346 1.00 84.06 800 ARG A CA 1
ATOM 6116 C C . ARG A 1 800 ? 8.022 17.190 -49.609 1.00 84.06 800 ARG A C 1
ATOM 6118 O O . ARG A 1 800 ? 6.950 17.125 -50.204 1.00 84.06 800 ARG A O 1
ATOM 6125 N N . ILE A 1 801 ? 8.541 18.341 -49.182 1.00 92.75 801 ILE A N 1
ATOM 6126 C CA . ILE A 1 801 ? 7.960 19.673 -49.389 1.00 92.75 801 ILE A CA 1
ATOM 6127 C C . ILE A 1 801 ? 9.011 20.551 -50.071 1.00 92.75 801 ILE A C 1
ATOM 6129 O O . ILE A 1 801 ? 10.008 20.923 -49.459 1.00 92.75 801 ILE A O 1
ATOM 6133 N N . GLN A 1 802 ? 8.777 20.880 -51.339 1.00 90.56 802 GLN A N 1
ATOM 6134 C CA . GLN A 1 802 ? 9.598 21.802 -52.129 1.00 90.56 802 GLN A CA 1
ATOM 6135 C C . GLN A 1 802 ? 9.054 23.235 -52.051 1.00 90.56 802 GLN A C 1
ATOM 6137 O O . GLN A 1 802 ? 9.834 24.183 -51.983 1.00 90.56 802 GLN A O 1
ATOM 6142 N N . PHE A 1 803 ? 7.725 23.382 -52.000 1.00 93.31 803 PHE A N 1
ATOM 6143 C CA . PHE A 1 803 ? 7.029 24.671 -51.993 1.00 93.31 803 PHE A CA 1
ATOM 6144 C C . PHE A 1 803 ? 5.914 24.705 -50.943 1.00 93.31 803 PHE A C 1
ATOM 6146 O O . PHE A 1 803 ? 5.285 23.682 -50.656 1.00 93.31 803 PHE A O 1
ATOM 6153 N N . VAL A 1 804 ? 5.643 25.888 -50.393 1.00 96.62 804 VAL A N 1
ATOM 6154 C CA . VAL A 1 804 ? 4.602 26.132 -49.386 1.00 96.62 804 VAL A CA 1
ATOM 6155 C C . VAL A 1 804 ? 3.623 27.190 -49.894 1.00 96.62 804 VAL A C 1
ATOM 6157 O O . VAL A 1 804 ? 4.020 28.304 -50.232 1.00 96.62 804 VAL A O 1
ATOM 6160 N N . LYS A 1 805 ? 2.332 26.854 -49.918 1.00 96.38 805 LYS A N 1
ATOM 6161 C CA . LYS A 1 805 ? 1.230 27.744 -50.294 1.00 96.38 805 LYS A CA 1
ATOM 6162 C C . LYS A 1 805 ? 0.332 27.993 -49.094 1.00 96.38 805 LYS A C 1
ATOM 6164 O O . LYS A 1 805 ? -0.355 27.095 -48.609 1.00 96.38 805 LYS A O 1
ATOM 6169 N N . ILE A 1 806 ? 0.369 29.221 -48.603 1.00 97.00 806 ILE A N 1
ATOM 6170 C CA . ILE A 1 806 ? -0.403 29.691 -47.459 1.00 97.00 806 ILE A CA 1
ATOM 6171 C C . ILE A 1 806 ? -1.600 30.469 -47.999 1.00 97.00 806 ILE A C 1
ATOM 6173 O O . ILE A 1 806 ? -1.433 31.366 -48.825 1.00 97.00 806 ILE A O 1
ATOM 6177 N N . TYR A 1 807 ? -2.793 30.119 -47.540 1.00 95.88 807 TYR A N 1
ATOM 6178 C CA . TYR A 1 807 ? -4.064 30.733 -47.900 1.00 95.88 807 TYR A CA 1
ATOM 6179 C C . TYR A 1 807 ? -4.672 31.397 -46.657 1.00 95.88 807 TYR A C 1
ATOM 6181 O O . TYR A 1 807 ? -4.556 30.864 -45.551 1.00 95.88 807 TYR A O 1
ATOM 6189 N N . ASP A 1 808 ? -5.308 32.552 -46.834 1.00 93.38 808 ASP A N 1
ATOM 6190 C CA . ASP A 1 808 ? -5.998 33.285 -45.763 1.00 93.38 808 ASP A CA 1
ATOM 6191 C C . ASP A 1 808 ? -7.332 32.634 -45.337 1.00 93.38 808 ASP A C 1
ATOM 6193 O O . ASP A 1 808 ? -7.712 31.559 -45.810 1.00 93.38 808 ASP A O 1
ATOM 6197 N N . GLU A 1 809 ? -8.060 33.290 -44.428 1.00 89.50 809 GLU A N 1
ATOM 6198 C CA . GLU A 1 809 ? -9.364 32.843 -43.927 1.00 89.50 809 GLU A CA 1
ATOM 6199 C C . GLU A 1 809 ? -10.459 32.757 -45.008 1.00 89.50 809 GLU A C 1
ATOM 6201 O O . GLU A 1 809 ? -11.467 32.081 -44.800 1.00 89.50 809 GLU A O 1
ATOM 6206 N N . ASN A 1 810 ? -10.252 33.392 -46.167 1.00 90.94 810 ASN A N 1
ATOM 6207 C CA . ASN A 1 810 ? -11.139 33.339 -47.331 1.00 90.94 810 ASN A CA 1
ATOM 6208 C C . ASN A 1 810 ? -10.667 32.306 -48.372 1.00 90.94 810 ASN A C 1
ATOM 6210 O O . ASN A 1 810 ? -11.263 32.190 -49.443 1.00 90.94 810 ASN A O 1
ATOM 6214 N N . GLY A 1 811 ? -9.593 31.562 -48.087 1.00 90.62 811 GLY A N 1
ATOM 6215 C CA . GLY A 1 811 ? -9.003 30.593 -49.007 1.00 90.62 811 GLY A CA 1
ATOM 6216 C C . GLY A 1 811 ? -8.248 31.228 -50.177 1.00 90.62 811 GLY A C 1
ATOM 6217 O O . GLY A 1 811 ? -8.112 30.582 -51.215 1.00 90.62 811 GLY A O 1
ATOM 6218 N N . SER A 1 812 ? -7.760 32.466 -50.039 1.00 92.62 812 SER A N 1
ATOM 6219 C CA . SER A 1 812 ? -7.027 33.184 -51.091 1.00 92.62 812 SER A CA 1
ATOM 6220 C C . SER A 1 812 ? -5.510 33.167 -50.873 1.00 92.62 812 SER A C 1
ATOM 6222 O O . SER A 1 812 ? -5.020 33.223 -49.748 1.00 92.62 812 SER A O 1
ATOM 6224 N N . THR A 1 813 ? -4.746 33.090 -51.966 1.00 95.12 813 THR A N 1
ATOM 6225 C CA . THR A 1 813 ? -3.277 33.207 -51.994 1.00 95.12 813 THR A CA 1
ATOM 6226 C C . THR A 1 813 ? -2.842 33.869 -53.305 1.00 95.12 813 THR A C 1
ATOM 6228 O O . THR A 1 813 ? -3.584 33.806 -54.284 1.00 95.12 813 THR A O 1
ATOM 6231 N N . GLN A 1 814 ? -1.669 34.508 -53.351 1.00 92.69 814 GLN A N 1
ATOM 6232 C CA . GLN A 1 814 ? -1.231 35.275 -54.531 1.00 92.69 814 GLN A CA 1
ATOM 6233 C C . GLN A 1 814 ? -0.974 34.418 -55.783 1.00 92.69 814 GLN A C 1
ATOM 6235 O O . GLN A 1 814 ? -1.312 34.829 -56.890 1.00 92.69 814 GLN A O 1
ATOM 6240 N N . ILE A 1 815 ? -0.372 33.237 -55.618 1.00 91.25 815 ILE A N 1
ATOM 6241 C CA . ILE A 1 815 ? 0.041 32.333 -56.699 1.00 91.25 815 ILE A CA 1
ATOM 6242 C C . ILE A 1 815 ? -0.486 30.915 -56.385 1.00 91.25 815 ILE A C 1
ATOM 6244 O O . ILE A 1 815 ? 0.270 30.050 -55.925 1.00 91.25 815 ILE A O 1
ATOM 6248 N N . PRO A 1 816 ? -1.797 30.650 -56.571 1.00 86.94 816 PRO A N 1
ATOM 6249 C CA . PRO A 1 816 ? -2.413 29.373 -56.199 1.00 86.94 816 PRO A CA 1
ATOM 6250 C C . PRO A 1 816 ? -1.855 28.189 -57.000 1.00 86.94 816 PRO A C 1
ATOM 6252 O O . PRO A 1 816 ? -1.607 27.129 -56.430 1.00 86.94 816 PRO A O 1
ATOM 6255 N N . ASP A 1 817 ? -1.535 28.383 -58.278 1.00 82.62 817 ASP A N 1
ATOM 6256 C CA . ASP A 1 817 ? -1.058 27.336 -59.190 1.00 82.62 817 ASP A CA 1
ATOM 6257 C C . ASP A 1 817 ? 0.465 27.364 -59.407 1.00 82.62 817 ASP A C 1
ATOM 6259 O O . ASP A 1 817 ? 1.143 28.328 -59.061 1.00 82.62 817 ASP A O 1
ATOM 6263 N N . GLY A 1 818 ? 1.035 26.288 -59.952 1.00 77.56 818 GLY A N 1
ATOM 6264 C CA . GLY A 1 818 ? 2.457 26.226 -60.317 1.00 77.56 818 GLY A CA 1
ATOM 6265 C C . GLY A 1 818 ? 3.450 26.002 -59.164 1.00 77.56 818 GLY A C 1
ATOM 6266 O O . GLY A 1 818 ? 3.087 25.945 -57.987 1.00 77.56 818 GLY A O 1
ATOM 6267 N N . ALA A 1 819 ? 4.721 25.837 -59.543 1.00 85.12 819 ALA A N 1
ATOM 6268 C CA . ALA A 1 819 ? 5.833 25.408 -58.691 1.00 85.12 819 ALA A CA 1
ATOM 6269 C C . ALA A 1 819 ? 6.594 26.597 -58.067 1.00 85.12 819 ALA A C 1
ATOM 6271 O O . ALA A 1 819 ? 7.739 26.880 -58.415 1.00 85.12 819 ALA A O 1
ATOM 6272 N N . SER A 1 820 ? 5.927 27.306 -57.159 1.00 90.62 820 SER A N 1
ATOM 6273 C CA . SER A 1 820 ? 6.518 28.339 -56.305 1.00 90.62 820 SER A CA 1
ATOM 6274 C C . SER A 1 820 ? 5.868 28.311 -54.925 1.00 90.62 820 SER A C 1
ATOM 6276 O O . SER A 1 820 ? 4.769 27.774 -54.756 1.00 90.62 820 SER A O 1
ATOM 6278 N N . ASP A 1 821 ? 6.514 28.932 -53.941 1.00 94.25 821 ASP A N 1
ATOM 6279 C CA . ASP A 1 821 ? 5.819 29.318 -52.715 1.00 94.25 821 ASP A CA 1
ATOM 6280 C C . ASP A 1 821 ? 4.738 30.373 -53.013 1.00 94.25 821 ASP A C 1
ATOM 6282 O O . ASP A 1 821 ? 4.774 31.048 -54.048 1.00 94.25 821 ASP A O 1
ATOM 6286 N N . SER A 1 822 ? 3.773 30.512 -52.106 1.00 94.88 822 SER A N 1
ATOM 6287 C CA . SER A 1 822 ? 2.743 31.551 -52.164 1.00 94.88 822 SER A CA 1
ATOM 6288 C C . SER A 1 822 ? 2.227 31.900 -50.770 1.00 94.88 822 SER A C 1
ATOM 6290 O O . SER A 1 822 ? 2.117 31.033 -49.903 1.00 94.88 822 SER A O 1
ATOM 6292 N N . ILE A 1 823 ? 1.870 33.167 -50.571 1.00 93.62 823 ILE A N 1
ATOM 6293 C CA . ILE A 1 823 ? 1.319 33.715 -49.324 1.00 93.62 823 ILE A CA 1
ATOM 6294 C C . ILE A 1 823 ? 0.071 34.552 -49.651 1.00 93.62 823 ILE A C 1
ATOM 6296 O O . ILE A 1 823 ? -0.035 35.056 -50.778 1.00 93.62 823 ILE A O 1
ATOM 6300 N N . PRO A 1 824 ? -0.890 34.727 -48.724 1.00 92.81 824 PRO A N 1
ATOM 6301 C CA . PRO A 1 824 ? -2.022 35.612 -48.972 1.00 92.81 824 PRO A CA 1
ATOM 6302 C C . PRO A 1 824 ? -1.548 37.062 -49.088 1.00 92.81 824 PRO A C 1
ATOM 6304 O O . PRO A 1 824 ? -0.556 37.450 -48.473 1.00 92.81 824 PRO A O 1
ATOM 6307 N N . ALA A 1 825 ? -2.266 37.881 -49.858 1.00 89.69 825 ALA A N 1
ATOM 6308 C CA . ALA A 1 825 ? -1.889 39.281 -50.082 1.00 89.69 825 ALA A CA 1
ATOM 6309 C C . ALA A 1 825 ? -1.850 40.107 -48.779 1.00 89.69 825 ALA A C 1
ATOM 6311 O O . ALA A 1 825 ? -1.113 41.079 -48.688 1.00 89.69 825 ALA A O 1
ATOM 6312 N N . CYS A 1 826 ? -2.590 39.691 -47.748 1.00 87.62 826 CYS A N 1
ATOM 6313 C CA . CYS A 1 826 ? -2.593 40.322 -46.427 1.00 87.62 826 CYS A CA 1
ATOM 6314 C C . CYS A 1 826 ? -1.363 39.987 -45.549 1.00 87.62 826 CYS A C 1
ATOM 6316 O O . CYS A 1 826 ? -1.182 40.609 -44.503 1.00 87.62 826 CYS A O 1
ATOM 6318 N N . LEU A 1 827 ? -0.535 39.012 -45.956 1.00 88.88 827 LEU A N 1
ATOM 6319 C CA . LEU A 1 827 ? 0.768 38.685 -45.355 1.00 88.88 827 LEU A CA 1
ATOM 6320 C C . LEU A 1 827 ? 1.949 39.039 -46.280 1.00 88.88 827 LEU A C 1
ATOM 6322 O O . LEU A 1 827 ? 3.088 38.690 -45.971 1.00 88.88 827 LEU A O 1
ATOM 6326 N N . ALA A 1 828 ? 1.692 39.713 -47.404 1.00 84.06 828 ALA A N 1
ATOM 6327 C CA . ALA A 1 828 ? 2.752 40.357 -48.170 1.00 84.06 828 ALA A CA 1
ATOM 6328 C C . ALA A 1 828 ? 3.301 41.579 -47.397 1.00 84.06 828 ALA A C 1
ATOM 6330 O O . ALA A 1 828 ? 2.524 42.223 -46.681 1.00 84.06 828 ALA A O 1
ATOM 6331 N N . PRO A 1 829 ? 4.607 41.881 -47.520 1.00 66.44 829 PRO A N 1
ATOM 6332 C CA . PRO A 1 829 ? 5.200 43.123 -47.025 1.00 66.44 829 PRO A CA 1
ATOM 6333 C C . PRO A 1 829 ? 4.783 44.344 -47.866 1.00 66.44 829 PRO A C 1
ATOM 6335 O O . PRO A 1 829 ? 4.600 44.183 -49.096 1.00 66.44 829 PRO A O 1
#

Radius of gyration: 38.5 Å; chains: 1; bounding box: 146×113×106 Å

Sequence (829 aa):
MTHHRTKNILIAILLVLFLFGLRGSLAQRAQAAPAQAVTAFLYPPYPGTASQESVFDHTSPNYVADNRVVTFNGAEGRKACPNPPPAGTPPPEAGVCDIGYGGYWSYKLGDWLFYDGHDGIDYGMSYRPLYAAADADQVIYSGWWDPQNHKVSLGLYVRLHHPNGYSTSYGHMSAVAVSACSTPGCVFIPHGEWIGFSGSTGNSSGPHLHLRVVNPSGKAVDPYGWTGSGADPWPNNQKESLWVQYPSLIYYGAAIFPSGSALGYPPAPVNGIVVDDGGAGFSESPAACWKTGTSTNATNGAMRYVKPRTSAPSCSAQWAFPQGTTAGVYAVYIRVPSNHATVEGAFYDIQHAGKTARVLINQAVYPNRFYAADGWIYMGKYNFTGTGSEFIRLTNQTQDESAAIGDMELGADSVQFIYQGDATPTPPSIVTDTPTPTRTLTGTPTKTFTPTITRTPTATRTATITRTPTITRTPTITRTPSKTPTATNTKPATATPLYTKLKLYFVDRFRLKANTPPYEVFGTRYLSSSSNLPEGVLKEYFKGPGATEYGWGYTAIYNGFTGFTKLEIIGDVAHVHLKGACVSSGKDFNIADLITLNLKQFGTIQSVKIYDQFDQTQNPSGTGDSEPICIDPSFTATATASITPTASRTPTPTKTPTVTRTPTITKTPTNTRTPSRTPTPTNTKLPSATPAYTKVTVYFVNKAKYNANTPPFEVEGKRYVSSSADFAKFVLDEYFKGPGLTEKNDYGWIAVFSGFTGYSKFEVKDGVAHIYLKGTCNSAGREYNLADILMVNLKQFNSRIQFVKIYDENGSTQIPDGASDSIPACLAP

Foldseek 3Di:
DDDDDDDDPPPVPVPPVPPPPDDDPPPVPPPPDPPDQDAFFFDAFFFFAWAWPAAAFLAAQPLDAPQKGAHLARFMFGQFADVVHDQAAAAPDHRGQDPPQQWGAGRNQRGTHHRGNHQFTKTHDAWGWTWDRGKFQFFQDFAAPDLQAFAADQRGKTKTADPQQKIKIKGQFQWFQFFGDDDGNPDIGGTRFTGGTWHAIYNGLFTIITIWMAHNVRGTEGLQFHNYPDPRSRPVGRHHRNHPAADAYDDDRGDRGDHGDGHHGDDDDDDWDKFWCVHDQKAKVVGPQWDWDAADLFVVGIWTKHQADQDDFPMKMKGWDAAPPAWAKWWKKFAQGPPLAQARWWWKWWFAPNDIGIITGGSNCPPAPRPNVSRITTNYIGTHDSHRPTIIMTTSNGSYNRVPRPPHMRIHTMMTIGHPDHHDPDPDPPPPPDPDPDDDDDDDDDDDDDDDDDDDDDDDDDDDDDDDDDDDDDDDDDDDDDDDDDDDDDPDDDDDDQWDKAWQKFFQQVCVVVVNDPRIDTDIDIHGPPDPQLQVSQVVVLSWDRSVCVSRRTTHFAQQFNGFPDWDQDFQEIETHTHGDGHAPVDPDGNQVSSFVSNVVPVRHPEYFYEYNVRAWPPRPDPHYIDHPSNDPPDDDDPDDDDDDDDDDDDDDDDDDDDDDDDDDDDDDDDDDDDDDDDDDDDDDDDDDDFAKDKDWQWWFAQVCQVVVNDPGIDTDIDIDTPPDDQLVVSLVVLLVWDPPCVCPVRPTTRFQQQFNGFDDWDFDPQEIETHTHGAGHQVPDQDGNLVSSCVSRCVVVVRHVEYEYAYNVRDWDDPDDDYHIYRPSNHD

Secondary structure (DSSP, 8-state):
-------SSSSSSTTTTTSSS----------PPPPP-PPP-B--SSSB-EEE-----SS-TTT---SEEE-TTS-EEESSPPSSPPSSPPPSSTT--B-STT-EEETTTTEEE--TT--SEEEE-SS-EEE-SS-BSEEEEEEESSTT-TTSTT-EEEEEE-TTS-EEEEES-SEE-----SSTTS--B-TT-EEEE-B--SS-SSSEEEEEEE-TTS-B--TT----SS--SSTT---S--BSS---EEPSSS--S---PPBPPPPP--S-EEEETTSTTEEEESTT-SEEEE-TTSSBTEEEEE--BSSSPS-EEEEEPPTTPPPEEEEEEEEPPSSS---S-EEEEEEETTEEEEEEE-GGG-S-SSS-SS-EEEEEEEEE--SS--EEEEEEEE-S-TTTTTT--EEE-EEEEEEEE--PPPPP------------------------------------------PPPPP--------PPPPP-PPPP-PPPSEEEEEEEEEEHHHHHTT-S--EEEEEEEEETTS-HHHHHHHHHHT---HHHHHTTEE---TTEEEEEEEEEETTEEEEEEEE-------SS-HHHHHHHHHHTSTT--EEEEE-TTS-BSSTTSSS-B-BGGG-TT--------------PPPPPP-------------------PPP-PPPPP-PPPPPPPPPEEEEEEEEEEHHHHHTT-S--EEEEEEEEETTS-HHHHHHHHHHH-S-HHHHHTS-EE---TTEEEEEEEEEETTEEEEEEEE----TT-SS-HHHHHHHHHHTTTTT-SEEEEE-TTS--S--SSSS-B--GGG--